Protein AF-A0A7X4L4F5-F1 (afdb_monomer_lite)

Secondary structure (DSSP, 8-state):
-PPPEEEEEEE-TTSHHHHHHHHHHHHHHHHTT-EEEEEEES-SS-SSHHHHHHHHGGGGS--GGG-SEEEE-GGG--STTHHHHHHHHHHHH--SEEEEESS--SSS-EE----HHHHHHHHHHHHHTT----EEEEESSTT-HHHHHHHHHHHHHHHHTT----GGGEEE--SSHHHHHHHHHHHHHH-SS--SEEEESSHHHHHHHHHHHHHTT--TTTTSEEE-SS--HHHHHSSSPPBEE---HHHHHHHHHHHHHHHHHTPPPPP----PPEE--STTS----------S-TTTTTT-TTHHHHSTT-TT--HHHHHHH--SHHHHHHHHHHTGGGG---SEEEEEEETTTT-HHHHHSGGG--SS---SEEEEEEEE-SSTTSS-EE-SS-EEEGGGSSGGGGS--SS--EEEEEEEEETTEEEEEEEEEE--TT----HHHHHHHHHHHHHHHHHHHHHHHHHHHHHHHHHHHB-TTT-SB-HHHHHHHHHHHHHHHHHHT-EEEEEEEEETTHHHHHHHH-HHHHHHHHHHHHHHHHHH--TT-EEEEEETTEEEEEEEESTT-THHHHHHHHHHHHHHHHHHHH---S----EEEEEEEE---SHHHHHHHHHHHHHHHHHHHHHHHHHHHTTPPPPHHHHHHHHHHHHHHHTT-EEEEEEEEEETTT--EEEEEEEEEE-SSS---HHHHHHHHHHTT-HHHHHHHHHHHHHHHHHHTGGGSTT-EEEEEE-GGG---HHHHHHHHHHHHHTTTTEEEEEPTT----HHHHHHHHHHHHHTT-EEEEEEETSSS--HHHHHHH--SEEEEPHHHHTTGGG-HHHHHHHHHHHHHHHHTT-EEEE----SHHHHHHHHHHT-SEE-STTT---BSS--SS--HHHHHHHHHHHHHHHHHS---EEE--TT-EEEHHHHHHTT--EEEE---TTS-EEEEEE--TT-----EEEE-TT-EEEEEEES-EE--STTS-SEEEPTT-EEEEEEESEEEESS--EE-BTT-EEEEEESSEEEEEE-SSEEEEEE--TTS-B-EEEE--SSEEEEEEESSEEEEEEESS-EEEEE-SEEEEEEEEEEEEEEEEESSS-EEEEEESEEEEEEEEEEEEEEEEESSS-EEEEEES-EEEEEEEEEEEEEEEESS-SEEEEEEES-EEEEEEEEEEEEEEEESSSEEEEEEES-EEEEEEEETEEEEEEETTSB-EEEEES-EEEEEEEESSS-SEEB-GGGEEEESS-EEEEETTEEPP-PPBP---

Structure (mmCIF, N/CA/C/O backbone):
data_AF-A0A7X4L4F5-F1
#
_entry.id   AF-A0A7X4L4F5-F1
#
loop_
_atom_site.group_PDB
_atom_site.id
_atom_site.type_symbol
_atom_site.label_atom_id
_atom_site.label_alt_id
_atom_site.label_comp_id
_atom_site.label_asym_id
_atom_site.label_entity_id
_atom_site.label_seq_id
_atom_site.pdbx_PDB_ins_code
_atom_site.Cartn_x
_atom_site.Cartn_y
_atom_site.Cartn_z
_atom_site.occupancy
_atom_site.B_iso_or_equiv
_atom_site.auth_seq_id
_atom_site.auth_comp_id
_atom_site.auth_asym_id
_atom_site.auth_atom_id
_atom_site.pdbx_PDB_model_num
ATOM 1 N N . MET A 1 1 ? -16.725 38.903 45.804 1.00 54.28 1 MET A N 1
ATOM 2 C CA . MET A 1 1 ? -15.808 37.808 46.180 1.00 54.28 1 MET A CA 1
ATOM 3 C C . MET A 1 1 ? -15.613 36.959 44.946 1.00 54.28 1 MET A C 1
ATOM 5 O O . MET A 1 1 ? -16.554 36.862 44.168 1.00 54.28 1 MET A O 1
ATOM 9 N N . GLU A 1 2 ? -14.413 36.428 44.741 1.00 71.38 2 GLU A N 1
ATOM 10 C CA . GLU A 1 2 ? -14.184 35.426 43.699 1.00 71.38 2 GLU A CA 1
ATOM 11 C C . GLU A 1 2 ? -15.056 34.196 43.999 1.00 71.38 2 GLU A C 1
ATOM 13 O O . GLU A 1 2 ? -15.212 33.830 45.169 1.00 71.38 2 GLU A O 1
ATOM 18 N N . ARG A 1 3 ? -15.719 33.641 42.977 1.00 87.62 3 ARG A N 1
ATOM 19 C CA . ARG A 1 3 ? -16.564 32.449 43.141 1.00 87.62 3 ARG A CA 1
ATOM 20 C C . ARG A 1 3 ? -15.666 31.251 43.425 1.00 87.62 3 ARG A C 1
ATOM 22 O O . ARG A 1 3 ? -14.610 31.130 42.809 1.00 87.62 3 ARG A O 1
ATOM 29 N N . ARG A 1 4 ? -16.096 30.373 44.336 1.00 92.81 4 ARG A N 1
ATOM 30 C CA . ARG A 1 4 ? -15.396 29.103 44.554 1.00 92.81 4 ARG A CA 1
ATOM 31 C C . ARG A 1 4 ? -15.611 28.171 43.365 1.00 92.81 4 ARG A C 1
ATOM 33 O O . ARG A 1 4 ? -16.699 28.169 42.782 1.00 92.81 4 ARG A O 1
ATOM 40 N N . LYS A 1 5 ? -14.591 27.383 43.035 1.00 94.94 5 LYS A N 1
ATOM 41 C CA . LYS A 1 5 ? -14.546 26.527 41.841 1.00 94.94 5 LYS A CA 1
ATOM 42 C C . LYS A 1 5 ? -14.364 25.065 42.242 1.00 94.94 5 LYS A C 1
ATOM 44 O O . LYS A 1 5 ? -13.452 24.727 43.000 1.00 94.94 5 LYS A O 1
ATOM 49 N N . ILE A 1 6 ? -15.220 24.193 41.715 1.00 97.62 6 ILE A N 1
ATOM 50 C CA . ILE A 1 6 ? -15.156 22.741 41.912 1.00 97.62 6 ILE A CA 1
ATOM 51 C C . ILE A 1 6 ? -14.665 22.092 40.615 1.00 97.62 6 ILE A C 1
ATOM 53 O O . ILE A 1 6 ? -15.329 22.186 39.585 1.00 97.62 6 ILE A O 1
ATOM 57 N N . GLY A 1 7 ? -13.522 21.412 40.658 1.00 97.69 7 GLY A N 1
ATOM 58 C CA . GLY A 1 7 ? -13.060 20.565 39.560 1.00 97.69 7 GLY A CA 1
ATOM 59 C C . GLY A 1 7 ? -13.690 19.175 39.645 1.00 97.69 7 GLY A C 1
ATOM 60 O O . GLY A 1 7 ? -13.705 18.566 40.712 1.00 97.69 7 GLY A O 1
ATOM 61 N N . VAL A 1 8 ? -14.204 18.649 38.537 1.00 97.75 8 VAL A N 1
ATOM 62 C CA . VAL A 1 8 ? -14.784 17.303 38.449 1.00 97.75 8 VAL A CA 1
ATOM 63 C C . VAL A 1 8 ? -14.017 16.504 37.405 1.00 97.75 8 VAL A C 1
ATOM 65 O O . VAL A 1 8 ? -13.912 16.918 36.254 1.00 97.75 8 VAL A O 1
ATOM 68 N N . ILE A 1 9 ? -13.478 15.357 37.804 1.00 97.00 9 ILE A N 1
ATOM 69 C CA . ILE A 1 9 ? -12.707 14.454 36.949 1.00 97.00 9 ILE A CA 1
ATOM 70 C C . ILE A 1 9 ? -13.547 13.200 36.708 1.00 97.00 9 ILE A C 1
ATOM 72 O O . ILE A 1 9 ? -13.808 12.425 37.634 1.00 97.00 9 ILE A O 1
ATOM 76 N N . ILE A 1 10 ? -13.981 13.020 35.462 1.00 94.56 10 ILE A N 1
ATOM 77 C CA . ILE A 1 10 ? -14.963 12.007 35.058 1.00 94.56 10 ILE A CA 1
ATOM 78 C C . ILE A 1 10 ? -14.643 11.480 33.652 1.00 94.56 10 ILE A C 1
ATOM 80 O O . ILE A 1 10 ? -13.838 12.065 32.927 1.00 94.56 10 ILE A O 1
ATOM 84 N N . ALA A 1 11 ? -15.254 10.370 33.259 1.00 92.12 11 ALA A N 1
ATOM 85 C CA . ALA A 1 11 ? -15.329 9.918 31.875 1.00 92.12 11 ALA A CA 1
ATOM 86 C C . ALA A 1 11 ? -16.782 9.641 31.488 1.00 92.12 11 ALA A C 1
ATOM 88 O O . ALA A 1 11 ? -17.572 9.249 32.349 1.00 92.12 11 ALA A O 1
ATOM 89 N N . GLN A 1 12 ? -17.104 9.808 30.202 1.00 89.12 12 GLN A N 1
ATOM 90 C CA . GLN A 1 12 ? -18.457 9.600 29.667 1.00 89.12 12 GLN A CA 1
ATOM 91 C C . GLN A 1 12 ? -19.509 10.402 30.442 1.00 89.12 12 GLN A C 1
ATOM 93 O O . GLN A 1 12 ? -20.480 9.857 30.966 1.00 89.12 12 GLN A O 1
ATOM 98 N N . ALA A 1 13 ? -19.288 11.712 30.577 1.00 91.19 13 ALA A N 1
ATOM 99 C CA . ALA A 1 13 ? -20.191 12.583 31.325 1.00 91.19 13 ALA A CA 1
ATOM 100 C C . ALA A 1 13 ? -21.627 12.613 30.757 1.00 91.19 13 ALA A C 1
ATOM 102 O O . ALA A 1 13 ? -22.554 12.995 31.469 1.00 91.19 13 ALA A O 1
ATOM 103 N N . GLU A 1 14 ? -21.810 12.209 29.497 1.00 88.25 14 GLU A N 1
ATOM 104 C CA . GLU A 1 14 ? -23.098 12.082 28.812 1.00 88.25 14 GLU A CA 1
ATOM 105 C C . GLU A 1 14 ? -23.884 10.812 29.174 1.00 88.25 14 GLU A C 1
ATOM 107 O O . GLU A 1 14 ? -25.082 10.742 28.898 1.00 88.25 14 GLU A O 1
ATOM 112 N N . GLU A 1 15 ? -23.243 9.805 29.778 1.00 84.12 15 GLU A N 1
ATOM 113 C CA . GLU A 1 15 ? -23.914 8.568 30.186 1.00 84.12 15 GLU A CA 1
ATOM 114 C C . GLU A 1 15 ? -24.936 8.853 31.304 1.00 84.12 15 GLU A C 1
ATOM 116 O O . GLU A 1 15 ? -24.752 9.745 32.131 1.00 84.12 15 GLU A O 1
ATOM 121 N N . ASN A 1 16 ? -26.047 8.108 31.334 1.00 78.31 16 ASN A N 1
ATOM 122 C CA . ASN A 1 16 ? -27.221 8.433 32.152 1.00 78.31 16 ASN A CA 1
ATOM 123 C C . ASN A 1 16 ? -26.900 8.670 33.644 1.00 78.31 16 ASN A C 1
ATOM 125 O O . ASN A 1 16 ? -27.321 9.673 34.218 1.00 78.31 16 ASN A O 1
ATOM 129 N N . SER A 1 17 ? -26.128 7.782 34.280 1.00 81.75 17 SER A N 1
ATOM 130 C CA . SER A 1 17 ? -25.784 7.899 35.706 1.00 81.75 17 SER A CA 1
ATOM 131 C C . SER A 1 17 ? -24.911 9.125 35.992 1.00 81.75 17 SER A C 1
ATOM 133 O O . SER A 1 17 ? -25.145 9.854 36.956 1.00 81.75 17 SER A O 1
ATOM 135 N N . GLN A 1 18 ? -23.928 9.380 35.133 1.00 88.06 18 GLN A N 1
ATOM 136 C CA . GLN A 1 18 ? -22.973 10.479 35.209 1.00 88.06 18 GLN A CA 1
ATOM 137 C C . GLN A 1 18 ? -23.668 11.815 34.946 1.00 88.06 18 GLN A C 1
ATOM 139 O O . GLN A 1 18 ? -23.478 12.764 35.701 1.00 88.06 18 GLN A O 1
ATOM 144 N N . SER A 1 19 ? -24.537 11.866 33.939 1.00 88.19 19 SER A N 1
ATOM 145 C CA . SER A 1 19 ? -25.369 13.022 33.615 1.00 88.19 19 SER A CA 1
ATOM 146 C C . SER A 1 19 ? -26.321 13.363 34.767 1.00 88.19 19 SER A C 1
ATOM 148 O O . SER A 1 19 ? -26.401 14.519 35.189 1.00 88.19 19 SER A O 1
ATOM 150 N N . LEU A 1 20 ? -26.968 12.361 35.378 1.00 87.19 20 LEU A N 1
ATOM 151 C CA . LEU A 1 20 ? -27.795 12.553 36.575 1.00 87.19 20 LEU A CA 1
ATOM 152 C C . LEU A 1 20 ? -26.977 13.052 37.772 1.00 87.19 20 LEU A C 1
ATOM 154 O O . LEU A 1 20 ? -27.421 13.971 38.464 1.00 87.19 20 LEU A O 1
ATOM 158 N N . PHE A 1 21 ? -25.788 12.488 38.000 1.00 91.88 21 PHE A N 1
ATOM 159 C CA . PHE A 1 21 ? -24.854 12.968 39.020 1.00 91.88 21 PHE A CA 1
ATOM 160 C C . PHE A 1 21 ? -24.480 14.435 38.791 1.00 91.88 21 PHE A C 1
ATOM 162 O O . PHE A 1 21 ? -24.611 15.249 39.706 1.00 91.88 21 PHE A O 1
ATOM 169 N N . MET A 1 22 ? -24.084 14.791 37.567 1.00 94.12 22 MET A N 1
ATOM 170 C CA . MET A 1 22 ? -23.724 16.158 37.201 1.00 94.12 22 MET A CA 1
ATOM 171 C C . MET A 1 22 ? -24.892 17.116 37.392 1.00 94.12 22 MET A C 1
ATOM 173 O O . MET A 1 22 ? -24.716 18.164 38.007 1.00 94.12 22 MET A O 1
ATOM 177 N N . LYS A 1 23 ? -26.098 16.731 36.971 1.00 91.94 23 LYS A N 1
ATOM 178 C CA . LYS A 1 23 ? -27.315 17.516 37.187 1.00 91.94 23 LYS A CA 1
ATOM 179 C C . LYS A 1 23 ? -27.557 17.801 38.669 1.00 91.94 23 LYS A C 1
ATOM 181 O O . LYS A 1 23 ? -27.780 18.944 39.055 1.00 91.94 23 LYS A O 1
ATOM 186 N N . GLY A 1 24 ? -27.472 16.776 39.516 1.00 92.06 24 GLY A N 1
ATOM 187 C CA . GLY A 1 24 ? -27.622 16.940 40.961 1.00 92.06 24 GLY A CA 1
ATOM 188 C C . GLY A 1 24 ? -26.540 17.827 41.580 1.00 92.06 24 GLY A C 1
ATOM 189 O O . GLY A 1 24 ? -26.834 18.658 42.437 1.00 92.06 24 GLY A O 1
ATOM 190 N N . LEU A 1 25 ? -25.296 17.683 41.120 1.00 95.38 25 LEU A N 1
ATOM 191 C CA . LEU A 1 25 ? -24.182 18.522 41.550 1.00 95.38 25 LEU A CA 1
ATOM 192 C C . LEU A 1 25 ? -24.404 19.991 41.160 1.00 95.38 25 LEU A C 1
ATOM 194 O O . LEU A 1 25 ? -24.239 20.864 42.007 1.00 95.38 25 LEU A O 1
ATOM 198 N N . MET A 1 26 ? -24.812 20.257 39.916 1.00 94.88 26 MET A N 1
ATOM 199 C CA . MET A 1 26 ? -25.102 21.601 39.403 1.00 94.88 26 MET A CA 1
ATOM 200 C C . MET A 1 26 ? -26.222 22.276 40.196 1.00 94.88 26 MET A C 1
ATOM 202 O O . MET A 1 26 ? -26.052 23.404 40.651 1.00 94.88 26 MET A O 1
ATOM 206 N N . GLU A 1 27 ? -27.336 21.573 40.419 1.00 94.19 27 GLU A N 1
ATOM 207 C CA . GLU A 1 27 ? -28.492 22.088 41.165 1.00 94.19 27 GLU A CA 1
ATOM 208 C C . GLU A 1 27 ? -28.115 22.647 42.532 1.00 94.19 27 GLU A C 1
ATOM 210 O O . GLU A 1 27 ? -28.566 23.726 42.909 1.00 94.19 27 GLU A O 1
ATOM 215 N N . GLU A 1 28 ? -27.283 21.924 43.275 1.00 95.44 28 GLU A N 1
ATOM 216 C CA . GLU A 1 28 ? -26.922 22.316 44.630 1.00 95.44 28 GLU A CA 1
ATOM 217 C C . GLU A 1 28 ? -25.718 23.274 44.656 1.00 95.44 28 GLU A C 1
ATOM 219 O O . GLU A 1 28 ? -25.716 24.253 45.400 1.00 95.44 28 GLU A O 1
ATOM 224 N N . ALA A 1 29 ? -24.707 23.063 43.809 1.00 95.25 29 ALA A N 1
ATOM 225 C CA . ALA A 1 29 ? -23.556 23.962 43.717 1.00 95.25 29 ALA A CA 1
ATOM 226 C C . ALA A 1 29 ? -23.964 25.379 43.283 1.00 95.25 29 ALA A C 1
ATOM 228 O O . ALA A 1 29 ? -23.422 26.364 43.795 1.00 95.25 29 ALA A O 1
ATOM 229 N N . TYR A 1 30 ? -24.951 25.504 42.390 1.00 94.69 30 TYR A N 1
ATOM 230 C CA . TYR A 1 30 ? -25.430 26.804 41.922 1.00 94.69 30 TYR A CA 1
ATOM 231 C C . TYR A 1 30 ? -26.174 27.580 43.007 1.00 94.69 30 TYR A C 1
ATOM 233 O O . TYR A 1 30 ? -26.054 28.805 43.059 1.00 94.69 30 TYR A O 1
ATOM 241 N N . VAL A 1 31 ? -26.866 26.890 43.923 1.00 94.25 31 VAL A N 1
ATOM 242 C CA . VAL A 1 31 ? -27.475 27.512 45.113 1.00 94.25 31 VAL A CA 1
ATOM 243 C C . VAL A 1 31 ? -26.406 28.181 45.983 1.00 94.25 31 VAL A C 1
ATOM 245 O O . VAL A 1 31 ? -26.626 29.281 46.489 1.00 94.25 31 VAL A O 1
ATOM 248 N N . TYR A 1 32 ? -25.224 27.570 46.098 1.00 94.00 32 TYR A N 1
ATOM 249 C CA . TYR A 1 32 ? -24.073 28.147 46.802 1.00 94.00 32 TYR A CA 1
ATOM 250 C C . TYR A 1 32 ? -23.261 29.148 45.963 1.00 94.00 32 TYR A C 1
ATOM 252 O O . TYR A 1 32 ? -22.340 29.786 46.477 1.00 94.00 32 TYR A O 1
ATOM 260 N N . GLY A 1 33 ? -23.606 29.319 44.684 1.00 93.19 33 GLY A N 1
ATOM 261 C CA . GLY A 1 33 ? -22.935 30.226 43.757 1.00 93.19 33 GLY A CA 1
ATOM 262 C C . GLY A 1 33 ? -21.565 29.744 43.274 1.00 93.19 33 GLY A C 1
ATOM 263 O O . GLY A 1 33 ? -20.745 30.593 42.913 1.00 93.19 33 GLY A O 1
ATOM 264 N N . TYR A 1 34 ? -21.318 28.430 43.288 1.00 94.94 34 TYR A N 1
ATOM 265 C CA . TYR A 1 34 ? -20.056 27.805 42.879 1.00 94.94 34 TYR A CA 1
ATOM 266 C C . TYR A 1 34 ? -20.025 27.486 41.387 1.00 94.94 34 TYR A C 1
ATOM 268 O O . TYR A 1 34 ? -21.018 27.028 40.826 1.00 94.94 34 TYR A O 1
ATOM 276 N N . ASP A 1 35 ? -18.862 27.687 40.774 1.00 95.38 35 ASP A N 1
ATOM 277 C CA . ASP A 1 35 ? -18.588 27.250 39.407 1.00 95.38 35 ASP A CA 1
ATOM 278 C C . ASP A 1 35 ? -18.106 25.797 39.399 1.00 95.38 35 ASP A C 1
ATOM 280 O O . ASP A 1 35 ? -17.450 25.338 40.342 1.00 95.38 35 ASP A O 1
ATOM 284 N N . ILE A 1 36 ? -18.401 25.074 38.320 1.00 96.75 36 ILE A N 1
ATOM 285 C CA . ILE A 1 36 ? -17.968 23.683 38.147 1.00 96.75 36 ILE A CA 1
ATOM 286 C C . ILE A 1 36 ? -17.156 23.566 36.856 1.00 96.75 36 ILE A C 1
ATOM 288 O O . ILE A 1 36 ? -17.630 23.957 35.794 1.00 96.75 36 ILE A O 1
ATOM 292 N N . CYS A 1 37 ? -15.967 22.971 36.918 1.00 97.62 37 CYS A N 1
ATOM 293 C CA . CYS A 1 37 ? -15.176 22.623 35.736 1.00 97.62 37 CYS A CA 1
ATOM 294 C C . CYS A 1 37 ? -15.058 21.109 35.625 1.00 97.62 37 CYS A C 1
ATOM 296 O O . CYS A 1 37 ? -14.398 20.469 36.440 1.00 97.62 37 CYS A O 1
ATOM 298 N N . VAL A 1 38 ? -15.689 20.539 34.609 1.00 97.50 38 VAL A N 1
ATOM 299 C CA . VAL A 1 38 ? -15.707 19.107 34.342 1.00 97.50 38 VAL A CA 1
ATOM 300 C C . VAL A 1 38 ? -14.647 18.787 33.302 1.00 97.50 38 VAL A C 1
ATOM 302 O O . VAL A 1 38 ? -14.703 19.296 32.190 1.00 97.50 38 VAL A O 1
ATOM 305 N N . PHE A 1 39 ? -13.700 17.922 33.635 1.00 97.44 39 PHE A N 1
ATOM 306 C CA . PHE A 1 39 ? -12.721 17.383 32.697 1.00 97.44 39 PHE A CA 1
ATOM 307 C C . PHE A 1 39 ? -13.167 15.973 32.337 1.00 97.44 39 PHE A C 1
ATOM 309 O O . PHE A 1 39 ? -13.137 15.087 33.194 1.00 97.44 39 PHE A O 1
ATOM 316 N N . SER A 1 40 ? -13.618 15.785 31.094 1.00 94.88 40 SER A N 1
ATOM 317 C CA . SER A 1 40 ? -14.188 14.518 30.637 1.00 94.88 40 SER A CA 1
ATOM 318 C C . SER A 1 40 ? -13.441 13.962 29.436 1.00 94.88 40 SER A C 1
ATOM 320 O O . SER A 1 40 ? -13.286 14.641 28.422 1.00 94.88 40 SER A O 1
ATOM 322 N N . MET A 1 41 ? -13.040 12.696 29.538 1.00 92.00 41 MET A N 1
ATOM 323 C CA . MET A 1 41 ? -12.691 11.877 28.375 1.00 92.00 41 MET A CA 1
ATOM 324 C C . MET A 1 41 ? -13.956 11.222 27.791 1.00 92.00 41 MET A C 1
ATOM 326 O O . MET A 1 41 ? -14.972 11.117 28.489 1.00 92.00 41 MET A O 1
ATOM 330 N N . TYR A 1 42 ? -13.918 10.800 26.525 1.00 87.50 42 TYR A N 1
ATOM 331 C CA . TYR A 1 42 ? -15.112 10.321 25.810 1.00 87.50 42 TYR A CA 1
ATOM 332 C C . TYR A 1 42 ? -15.446 8.850 26.034 1.00 87.50 42 TYR A C 1
ATOM 334 O O . TYR A 1 42 ? -16.565 8.437 25.747 1.00 87.50 42 TYR A O 1
ATOM 342 N N . LEU A 1 43 ? -14.482 8.030 26.448 1.00 79.69 43 LEU A N 1
ATOM 343 C CA . LEU A 1 43 ? -14.667 6.585 26.559 1.00 79.69 43 LEU A CA 1
ATOM 344 C C . LEU A 1 43 ? -14.020 6.052 27.839 1.00 79.69 43 LEU A C 1
ATOM 346 O O . LEU A 1 43 ? -12.917 6.445 28.206 1.00 79.69 43 LEU A O 1
ATOM 350 N N . ARG A 1 44 ? -14.699 5.119 28.513 1.00 71.44 44 ARG A N 1
ATOM 351 C CA . ARG A 1 44 ? -14.191 4.422 29.708 1.00 71.44 44 ARG A CA 1
ATOM 352 C C . ARG A 1 44 ? -13.075 3.420 29.391 1.00 71.44 44 ARG A C 1
ATOM 354 O O . ARG A 1 44 ? -12.179 3.236 30.217 1.00 71.44 44 ARG A O 1
ATOM 361 N N . PHE A 1 45 ? -13.120 2.805 28.205 1.00 65.75 45 PHE A N 1
ATOM 362 C CA . PHE A 1 45 ? -12.153 1.823 27.701 1.00 65.75 45 PHE A CA 1
ATOM 363 C C . PHE A 1 45 ? -11.717 2.167 26.286 1.00 65.75 45 PHE A C 1
ATOM 365 O O . PHE A 1 45 ? -12.574 2.413 25.440 1.00 65.75 45 PHE A O 1
ATOM 372 N N . GLN A 1 46 ? -10.410 2.085 26.024 1.00 69.62 46 GLN A N 1
ATOM 373 C CA . GLN A 1 46 ? -9.862 2.312 24.689 1.00 69.62 46 GLN A CA 1
ATOM 374 C C . GLN A 1 46 ? -9.258 1.051 24.098 1.00 69.62 46 GLN A C 1
ATOM 376 O O . GLN A 1 46 ? -8.542 0.319 24.777 1.00 69.62 46 GLN A O 1
ATOM 381 N N . ASP A 1 47 ? -9.478 0.861 22.797 1.00 68.12 47 ASP A N 1
ATOM 382 C CA . ASP A 1 47 ? -8.937 -0.278 22.049 1.00 68.12 47 ASP A CA 1
ATOM 383 C C . ASP A 1 47 ? -7.407 -0.221 21.898 1.00 68.12 47 ASP A C 1
ATOM 385 O O . ASP A 1 47 ? -6.763 -1.240 21.649 1.00 68.12 47 ASP A O 1
ATOM 389 N N . THR A 1 48 ? -6.810 0.976 21.999 1.00 79.44 48 THR A N 1
ATOM 390 C CA . THR A 1 48 ? -5.370 1.201 21.813 1.00 79.44 48 THR A CA 1
ATOM 391 C C . THR A 1 48 ? -4.795 2.126 22.885 1.00 79.44 48 THR A C 1
ATOM 393 O O . THR A 1 48 ? -5.455 3.050 23.365 1.00 79.44 48 THR A O 1
ATOM 396 N N . LEU A 1 49 ? -3.513 1.923 23.211 1.00 81.38 49 LEU A N 1
ATOM 397 C CA . LEU A 1 49 ? -2.768 2.791 24.130 1.00 81.38 49 LEU A CA 1
ATOM 398 C C . LEU A 1 49 ? -2.675 4.237 23.613 1.00 81.38 49 LEU A C 1
ATOM 400 O O . LEU A 1 49 ? -2.705 5.179 24.396 1.00 81.38 49 LEU A O 1
ATOM 404 N N . TYR A 1 50 ? -2.577 4.426 22.298 1.00 83.44 50 TYR A N 1
ATOM 405 C CA . TYR A 1 50 ? -2.481 5.754 21.695 1.00 83.44 50 TYR A CA 1
ATOM 406 C C . TYR A 1 50 ? -3.778 6.556 21.858 1.00 83.44 50 TYR A C 1
ATOM 408 O O . TYR A 1 50 ? -3.715 7.686 22.338 1.00 83.44 50 TYR A O 1
ATOM 416 N N . ARG A 1 51 ? -4.948 5.951 21.603 1.00 84.81 51 ARG A N 1
ATOM 417 C CA . ARG A 1 51 ? -6.255 6.562 21.903 1.00 84.81 51 ARG A CA 1
ATOM 418 C C . ARG A 1 51 ? -6.410 6.863 23.385 1.00 84.81 51 ARG A C 1
ATOM 420 O O . ARG A 1 51 ? -6.899 7.927 23.736 1.00 84.81 51 ARG A O 1
ATOM 427 N N . GLN A 1 52 ? -5.950 5.962 24.257 1.00 85.88 52 GLN A N 1
ATOM 428 C CA . GLN A 1 52 ? -5.931 6.206 25.702 1.00 85.88 52 GLN A CA 1
ATOM 429 C C . GLN A 1 52 ? -5.112 7.448 26.059 1.00 85.88 52 GLN A C 1
ATOM 431 O O . GLN A 1 52 ? -5.555 8.242 26.888 1.00 85.88 52 GLN A O 1
ATOM 436 N N . ILE A 1 53 ? -3.953 7.648 25.430 1.00 87.94 53 ILE A N 1
ATOM 437 C CA . ILE A 1 53 ? -3.133 8.847 25.629 1.00 87.94 53 ILE A CA 1
ATOM 438 C C . ILE A 1 53 ? -3.874 10.101 25.149 1.00 87.94 53 ILE A C 1
ATOM 440 O O . ILE A 1 53 ? -3.955 11.057 25.914 1.00 87.94 53 ILE A O 1
ATOM 444 N N . GLY A 1 54 ? -4.435 10.101 23.934 1.00 89.44 54 GLY A N 1
ATOM 445 C CA . GLY A 1 54 ? -5.150 11.262 23.393 1.00 89.44 54 GLY A CA 1
ATOM 446 C C . GLY A 1 54 ? -6.384 11.651 24.210 1.00 89.44 54 GLY A C 1
ATOM 447 O O . GLY A 1 54 ? -6.544 12.821 24.554 1.00 89.44 54 GLY A O 1
ATOM 448 N N . ASP A 1 55 ? -7.206 10.669 24.590 1.00 89.75 55 ASP A N 1
ATOM 449 C CA . ASP A 1 55 ? -8.449 10.894 25.340 1.00 89.75 55 ASP A CA 1
ATOM 450 C C . ASP A 1 55 ? -8.172 11.367 26.776 1.00 89.75 55 ASP A C 1
ATOM 452 O O . ASP A 1 55 ? -8.751 12.336 27.263 1.00 89.75 55 ASP A O 1
ATOM 456 N N . SER A 1 56 ? -7.212 10.737 27.463 1.00 91.38 56 SER A N 1
ATOM 457 C CA . SER A 1 56 ? -6.866 11.115 28.841 1.00 91.38 56 SER A CA 1
ATOM 458 C C . SER A 1 56 ? -6.027 12.390 28.950 1.00 91.38 56 SER A C 1
ATOM 460 O O . SER A 1 56 ? -5.858 12.917 30.055 1.00 91.38 56 SER A O 1
ATOM 462 N N . ASN A 1 57 ? -5.532 12.935 27.831 1.00 92.44 57 ASN A N 1
ATOM 463 C CA . ASN A 1 57 ? -4.716 14.150 27.835 1.00 92.44 57 ASN A CA 1
ATOM 464 C C . ASN A 1 57 ? -5.473 15.365 28.400 1.00 92.44 57 ASN A C 1
ATOM 466 O O . ASN A 1 57 ? -4.851 16.312 28.879 1.00 92.44 57 ASN A O 1
ATOM 470 N N . ILE A 1 58 ? -6.811 15.335 28.408 1.00 94.88 58 ILE A N 1
ATOM 471 C CA . ILE A 1 58 ? -7.639 16.375 29.030 1.00 94.88 58 ILE A CA 1
ATOM 472 C C . ILE A 1 58 ? -7.320 16.585 30.515 1.00 94.88 58 ILE A C 1
ATOM 474 O O . ILE A 1 58 ? -7.331 17.718 30.986 1.00 94.88 58 ILE A O 1
ATOM 478 N N . TYR A 1 59 ? -6.922 15.540 31.244 1.00 94.62 59 TYR A N 1
ATOM 479 C CA . TYR A 1 59 ? -6.556 15.660 32.658 1.00 94.62 59 TYR A CA 1
ATOM 480 C C . TYR A 1 59 ? -5.215 16.370 32.883 1.00 94.62 59 TYR A C 1
ATOM 482 O O . TYR A 1 59 ? -4.922 16.817 33.992 1.00 94.62 59 TYR A O 1
ATOM 490 N N . ASN A 1 60 ? -4.396 16.511 31.837 1.00 93.50 60 ASN A N 1
ATOM 491 C CA . ASN A 1 60 ? -3.175 17.311 31.886 1.00 93.50 60 ASN A CA 1
ATOM 492 C C . ASN A 1 60 ? -3.443 18.818 31.715 1.00 93.50 60 ASN A C 1
ATOM 494 O O . ASN A 1 60 ? -2.519 19.600 31.914 1.00 93.50 60 ASN A O 1
ATOM 498 N N . LEU A 1 61 ? -4.675 19.231 31.378 1.00 95.56 61 LEU A N 1
ATOM 499 C CA . LEU A 1 61 ? -5.078 20.645 31.320 1.00 95.56 61 LEU A CA 1
ATOM 500 C C . LEU A 1 61 ? -5.273 21.261 32.714 1.00 95.56 61 LEU A C 1
ATOM 502 O O . LEU A 1 61 ? -5.150 22.473 32.874 1.00 95.56 61 LEU A O 1
ATOM 506 N N . ILE A 1 62 ? -5.589 20.429 33.712 1.00 95.75 62 ILE A N 1
ATOM 507 C CA . ILE A 1 62 ? -6.038 20.856 35.040 1.00 95.75 62 ILE A CA 1
ATOM 508 C C . ILE A 1 62 ? -4.970 21.708 35.735 1.00 95.75 62 ILE A C 1
ATOM 510 O O . ILE A 1 62 ? -3.869 21.231 36.028 1.00 95.75 62 ILE A O 1
ATOM 514 N N . GLN A 1 63 ? -5.343 22.945 36.066 1.00 94.62 63 GLN A N 1
ATOM 515 C CA . GLN A 1 63 ? -4.569 23.839 36.926 1.00 94.62 63 GLN A CA 1
ATOM 516 C C . GLN A 1 63 ? -5.071 23.704 38.362 1.00 94.62 63 GLN A C 1
ATOM 518 O O . GLN A 1 63 ? -6.126 24.219 38.721 1.00 94.62 63 GLN A O 1
ATOM 523 N N . TRP A 1 64 ? -4.354 22.927 39.171 1.00 94.06 64 TRP A N 1
ATOM 524 C CA . TRP A 1 64 ? -4.811 22.496 40.498 1.00 94.06 64 TRP A CA 1
ATOM 525 C C . TRP A 1 64 ? -5.021 23.652 41.481 1.00 94.06 64 TRP A C 1
ATOM 527 O O . TRP A 1 64 ? -5.886 23.568 42.344 1.00 94.06 64 TRP A O 1
ATOM 537 N N . ASP A 1 65 ? -4.259 24.732 41.340 1.00 91.81 65 ASP A N 1
ATOM 538 C CA . ASP A 1 65 ? -4.357 25.959 42.133 1.00 91.81 65 ASP A CA 1
ATOM 539 C C . ASP A 1 65 ? -5.574 26.827 41.777 1.00 91.81 65 ASP A C 1
ATOM 541 O O . ASP A 1 65 ? -5.938 27.711 42.551 1.00 91.81 65 ASP A O 1
ATOM 545 N N . ALA A 1 66 ? -6.235 26.557 40.648 1.00 92.12 66 ALA A N 1
ATOM 546 C CA . ALA A 1 66 ? -7.449 27.254 40.234 1.00 92.12 66 ALA A CA 1
ATOM 547 C C . ALA A 1 66 ? -8.729 26.721 40.907 1.00 92.12 66 ALA A C 1
ATOM 549 O O . ALA A 1 66 ? -9.801 27.283 40.680 1.00 92.12 66 ALA A O 1
ATOM 550 N N . PHE A 1 67 ? -8.647 25.646 41.700 1.00 95.62 67 PHE A N 1
ATOM 551 C CA . PHE A 1 67 ? -9.804 24.968 42.294 1.00 95.62 67 PHE A CA 1
ATOM 552 C C . PHE A 1 67 ? -9.778 24.991 43.824 1.00 95.62 67 PHE A C 1
ATOM 554 O O . PHE A 1 67 ? -8.728 24.873 44.447 1.00 95.62 67 PHE A O 1
ATOM 561 N N . ASP A 1 68 ? -10.959 25.067 44.438 1.00 96.06 68 ASP A N 1
ATOM 562 C CA . ASP A 1 68 ? -11.128 24.969 45.894 1.00 96.06 68 ASP A CA 1
ATOM 563 C C . ASP A 1 68 ? -11.470 23.537 46.335 1.00 96.06 68 ASP A C 1
ATOM 565 O O . ASP A 1 68 ? -11.154 23.117 47.454 1.00 96.06 68 ASP A O 1
ATOM 569 N N . ALA A 1 69 ? -12.113 22.768 45.449 1.00 97.62 69 ALA A N 1
ATOM 570 C CA . ALA A 1 69 ? -12.427 21.361 45.664 1.00 97.62 69 ALA A CA 1
ATOM 571 C C . ALA A 1 69 ? -12.291 20.528 44.385 1.00 97.62 69 ALA A C 1
ATOM 573 O O . ALA A 1 69 ? -12.499 21.038 43.285 1.00 97.62 69 ALA A O 1
ATOM 574 N N . ILE A 1 70 ? -11.996 19.236 44.546 1.00 98.06 70 ILE A N 1
ATOM 575 C CA . ILE A 1 70 ? -11.916 18.248 43.466 1.00 98.06 70 ILE A CA 1
ATOM 576 C C . ILE A 1 70 ? -12.837 17.063 43.769 1.00 98.06 70 ILE A C 1
ATOM 578 O O . ILE A 1 70 ? -12.777 16.470 44.846 1.00 98.06 70 ILE A O 1
ATOM 582 N N . ILE A 1 71 ? -13.660 16.685 42.796 1.00 97.56 71 ILE A N 1
ATOM 583 C CA . ILE A 1 71 ? -14.451 15.455 42.803 1.00 97.56 71 ILE A CA 1
ATOM 584 C C . ILE A 1 71 ? -13.879 14.513 41.743 1.00 97.56 71 ILE A C 1
ATOM 586 O O . ILE A 1 71 ? -13.687 14.913 40.596 1.00 97.56 71 ILE A O 1
ATOM 590 N N . VAL A 1 72 ? -13.635 13.256 42.105 1.00 95.81 72 VAL A N 1
ATOM 591 C CA . VAL A 1 72 ? -13.160 12.218 41.180 1.00 95.81 72 VAL A CA 1
ATOM 592 C C . VAL A 1 72 ? -14.160 11.069 41.151 1.00 95.81 72 VAL A C 1
ATOM 594 O O . VAL A 1 72 ? -14.530 10.551 42.204 1.00 95.81 72 VAL A O 1
ATOM 597 N N . LEU A 1 73 ? -14.582 10.655 39.952 1.00 93.50 73 LEU A N 1
ATOM 598 C CA . LEU A 1 73 ? -15.425 9.474 39.722 1.00 93.50 73 LEU A CA 1
ATOM 599 C C . LEU A 1 73 ? -14.557 8.363 39.111 1.00 93.50 73 LEU A C 1
ATOM 601 O O . LEU A 1 73 ? -14.569 8.158 37.894 1.00 93.50 73 LEU A O 1
ATOM 605 N N . PRO A 1 74 ? -13.760 7.632 39.908 1.00 88.56 74 PRO A N 1
ATOM 606 C CA . PRO A 1 74 ? -12.668 6.825 39.382 1.00 88.56 74 PRO A CA 1
ATOM 607 C C . PRO A 1 74 ? -13.168 5.533 38.740 1.00 88.56 74 PRO A C 1
ATOM 609 O O . PRO A 1 74 ? -12.457 4.948 37.929 1.00 88.56 74 PRO A O 1
ATOM 612 N N . ASP A 1 75 ? -14.380 5.080 39.077 1.00 84.06 75 ASP A N 1
ATOM 613 C CA . ASP A 1 75 ? -14.972 3.913 38.426 1.00 84.06 75 ASP A CA 1
ATOM 614 C C . ASP A 1 75 ? -15.374 4.191 36.969 1.00 84.06 75 ASP A C 1
ATOM 616 O O . ASP A 1 75 ? -15.406 3.271 36.154 1.00 84.06 75 ASP A O 1
ATOM 620 N N . THR A 1 76 ? -15.575 5.463 36.602 1.00 87.12 76 THR A N 1
ATOM 621 C CA . THR A 1 76 ? -15.784 5.868 35.201 1.00 87.12 76 THR A CA 1
ATOM 622 C C . THR A 1 76 ? -14.478 5.840 34.395 1.00 87.12 76 THR A C 1
ATOM 624 O O . THR A 1 76 ? -14.501 5.722 33.176 1.00 87.12 76 THR A O 1
ATOM 627 N N . ILE A 1 77 ? -13.318 5.848 35.062 1.00 86.12 77 ILE A N 1
ATOM 628 C CA . ILE A 1 77 ? -11.986 5.919 34.448 1.00 86.12 77 ILE A CA 1
ATOM 629 C C . ILE A 1 77 ? -11.308 4.542 34.552 1.00 86.12 77 ILE A C 1
ATOM 631 O O . ILE A 1 77 ? -10.442 4.322 35.399 1.00 86.12 77 ILE A O 1
ATOM 635 N N . GLN A 1 78 ? -11.701 3.588 33.699 1.00 70.94 78 GLN A N 1
ATOM 636 C CA . GLN A 1 78 ? -11.166 2.209 33.728 1.00 70.94 78 GLN A CA 1
ATOM 637 C C . GLN A 1 78 ? -9.976 1.961 32.788 1.00 70.94 78 GLN A C 1
ATOM 639 O O . GLN A 1 78 ? -9.524 0.829 32.616 1.00 70.94 78 GLN A O 1
ATOM 644 N N . ALA A 1 79 ? -9.401 3.030 32.245 1.00 66.56 79 ALA A N 1
ATOM 645 C CA . ALA A 1 79 ? -8.127 3.001 31.547 1.00 66.56 79 ALA A CA 1
ATOM 646 C C . ALA A 1 79 ? -6.970 2.653 32.514 1.00 66.56 79 ALA A C 1
ATOM 648 O O . ALA A 1 79 ? -6.848 3.257 33.586 1.00 66.56 79 ALA A O 1
ATOM 649 N N . THR A 1 80 ? -6.121 1.683 32.144 1.00 63.84 80 THR A N 1
ATOM 650 C CA . THR A 1 80 ? -5.083 1.104 33.021 1.00 63.84 80 THR A CA 1
ATOM 651 C C . THR A 1 80 ? -4.204 2.188 33.657 1.00 63.84 80 THR A C 1
ATOM 653 O O . THR A 1 80 ? -3.657 3.041 32.959 1.00 63.84 80 THR A O 1
ATOM 656 N N . ASP A 1 81 ? -4.101 2.159 34.988 1.00 77.69 81 ASP A N 1
ATOM 657 C CA . ASP A 1 81 ? -3.296 3.038 35.852 1.00 77.69 81 ASP A CA 1
ATOM 658 C C . ASP A 1 81 ? -3.605 4.551 35.818 1.00 77.69 81 ASP A C 1
ATOM 660 O O . ASP A 1 81 ? -2.963 5.313 36.541 1.00 77.69 81 ASP A O 1
ATOM 664 N N . ILE A 1 82 ? -4.599 5.029 35.057 1.00 84.94 82 ILE A N 1
ATOM 665 C CA . ILE A 1 82 ? -4.910 6.472 34.988 1.00 84.94 82 ILE A CA 1
ATOM 666 C C . ILE A 1 82 ? -5.534 6.975 36.290 1.00 84.94 82 ILE A C 1
ATOM 668 O O . ILE A 1 82 ? -5.032 7.930 36.880 1.00 84.94 82 ILE A O 1
ATOM 672 N N . ALA A 1 83 ? -6.603 6.325 36.759 1.00 85.50 83 ALA A N 1
ATOM 673 C CA . ALA A 1 83 ? -7.298 6.725 37.984 1.00 85.50 83 ALA A CA 1
ATOM 674 C C . ALA A 1 83 ? -6.360 6.722 39.206 1.00 85.50 83 ALA A C 1
ATOM 676 O O . ALA A 1 83 ? -6.389 7.643 40.018 1.00 85.50 83 ALA A O 1
ATOM 677 N N . THR A 1 84 ? -5.480 5.721 39.295 1.00 87.44 84 THR A N 1
ATOM 678 C CA . THR A 1 84 ? -4.471 5.604 40.357 1.00 87.44 84 THR A CA 1
ATOM 679 C C . THR A 1 84 ? -3.440 6.732 40.285 1.00 87.44 84 THR A C 1
ATOM 681 O O . THR A 1 84 ? -3.163 7.367 41.299 1.00 87.44 84 THR A O 1
ATOM 684 N N . ARG A 1 85 ? -2.926 7.049 39.088 1.00 89.31 85 ARG A N 1
ATOM 685 C CA . ARG A 1 85 ? -1.988 8.167 38.889 1.00 89.31 85 ARG A CA 1
ATOM 686 C C . ARG A 1 85 ? -2.613 9.523 39.202 1.00 89.31 85 ARG A C 1
ATOM 688 O O . ARG A 1 85 ? -1.925 10.395 39.725 1.00 89.31 85 ARG A O 1
ATOM 695 N N . LEU A 1 86 ? -3.889 9.717 38.870 1.00 91.81 86 LEU A N 1
ATOM 696 C CA . LEU A 1 86 ? -4.618 10.940 39.210 1.00 91.81 86 LEU A CA 1
ATOM 697 C C . LEU A 1 86 ? -4.778 11.081 40.721 1.00 91.81 86 LEU A C 1
ATOM 699 O O . LEU A 1 86 ? -4.517 12.153 41.251 1.00 91.81 86 LEU A O 1
ATOM 703 N N . GLU A 1 87 ? -5.137 10.000 41.414 1.00 93.88 87 GLU A N 1
ATOM 704 C CA . GLU A 1 87 ? -5.218 9.978 42.874 1.00 93.88 87 GLU A CA 1
ATOM 705 C C . GLU A 1 87 ? -3.881 10.360 43.531 1.00 93.88 87 GLU A C 1
ATOM 707 O O . GLU A 1 87 ? -3.861 11.244 44.389 1.00 93.88 87 GLU A O 1
ATOM 712 N N . ASP A 1 88 ? -2.771 9.745 43.101 1.00 93.50 88 ASP A N 1
ATOM 713 C CA . ASP A 1 88 ? -1.431 10.058 43.619 1.00 93.50 88 ASP A CA 1
ATOM 714 C C . ASP A 1 88 ? -1.064 11.527 43.357 1.00 93.50 88 ASP A C 1
ATOM 716 O O . ASP A 1 88 ? -0.606 12.232 44.257 1.00 93.50 88 ASP A O 1
ATOM 720 N N . LYS A 1 89 ? -1.331 12.018 42.140 1.00 93.19 89 LYS A N 1
ATOM 721 C CA . LYS A 1 89 ? -1.051 13.405 41.754 1.00 93.19 89 LYS A CA 1
ATOM 722 C C . LYS A 1 89 ? -1.850 14.397 42.598 1.00 93.19 89 LYS A C 1
ATOM 724 O O . LYS A 1 89 ? -1.274 15.354 43.103 1.00 93.19 89 LYS A O 1
ATOM 729 N N . ILE A 1 90 ? -3.151 14.168 42.793 1.00 95.19 90 ILE A N 1
ATOM 730 C CA . ILE A 1 90 ? -4.001 15.032 43.628 1.00 95.19 90 ILE A CA 1
ATOM 731 C C . ILE A 1 90 ? -3.466 15.066 45.063 1.00 95.19 90 ILE A C 1
ATOM 733 O O . ILE A 1 90 ? -3.393 16.140 45.652 1.00 95.19 90 ILE A O 1
ATOM 737 N N . HIS A 1 91 ? -3.042 13.922 45.610 1.00 94.75 91 HIS A N 1
ATOM 738 C CA . HIS A 1 91 ? -2.464 13.855 46.954 1.00 94.75 91 HIS A CA 1
ATOM 739 C C . HIS A 1 91 ? -1.162 14.652 47.091 1.00 94.75 91 HIS A C 1
ATOM 741 O O . HIS A 1 91 ? -0.945 15.286 48.123 1.00 94.75 91 HIS A O 1
ATOM 747 N N . GLU A 1 92 ? -0.317 14.655 46.059 1.00 94.12 92 GLU A N 1
ATOM 748 C CA . GLU A 1 92 ? 0.929 15.424 46.060 1.00 94.12 92 GLU A CA 1
ATOM 749 C C . GLU A 1 92 ? 0.717 16.934 45.898 1.00 94.12 92 GLU A C 1
ATOM 751 O O . GLU A 1 92 ? 1.431 17.712 46.534 1.00 94.12 92 GLU A O 1
ATOM 756 N N . VAL A 1 93 ? -0.214 17.364 45.035 1.00 94.19 93 VAL A N 1
ATOM 757 C CA . VAL A 1 93 ? -0.261 18.767 44.578 1.00 94.19 93 VAL A CA 1
ATOM 758 C C . VAL A 1 93 ? -1.451 19.586 45.077 1.00 94.19 93 VAL A C 1
ATOM 760 O O . VAL A 1 93 ? -1.393 20.813 45.014 1.00 94.19 93 VAL A O 1
ATOM 763 N N . PHE A 1 94 ? -2.524 18.962 45.569 1.00 95.75 94 PHE A N 1
ATOM 764 C CA . PHE A 1 94 ? -3.765 19.658 45.913 1.00 95.75 94 PHE A CA 1
ATOM 765 C C . PHE A 1 94 ? -4.038 19.642 47.421 1.00 95.75 94 PHE A C 1
ATOM 767 O O . PHE A 1 94 ? -3.974 18.604 48.072 1.00 95.75 94 PHE A O 1
ATOM 774 N N . SER A 1 95 ? -4.370 20.808 47.986 1.00 88.81 95 SER A N 1
ATOM 775 C CA . SER A 1 95 ? -4.594 20.981 49.434 1.00 88.81 95 SER A CA 1
ATOM 776 C C . SER A 1 95 ? -6.040 21.324 49.820 1.00 88.81 95 SER A C 1
ATOM 778 O O . SER A 1 95 ? -6.333 21.468 51.008 1.00 88.81 95 SER A O 1
ATOM 780 N N . GLY A 1 96 ? -6.937 21.455 48.837 1.00 91.25 96 GLY A N 1
ATOM 781 C CA . GLY A 1 96 ? -8.359 21.726 49.051 1.00 91.25 96 GLY A CA 1
ATOM 782 C C . GLY A 1 96 ? -9.176 20.484 49.424 1.00 91.25 96 GLY A C 1
ATOM 783 O O . GLY A 1 96 ? -8.644 19.440 49.805 1.00 91.25 96 GLY A O 1
ATOM 784 N N . VAL A 1 97 ? -10.502 20.587 49.308 1.00 94.62 97 VAL A N 1
ATOM 785 C CA . VAL A 1 97 ? -11.417 19.476 49.630 1.00 94.62 97 VAL A CA 1
ATOM 786 C C . VAL A 1 97 ? -11.435 18.473 48.475 1.00 94.62 97 VAL A C 1
ATOM 788 O O . VAL A 1 97 ? -11.734 18.848 47.347 1.00 94.62 97 VAL A O 1
ATOM 791 N N . VAL A 1 98 ? -11.153 17.195 48.739 1.00 96.44 98 VAL A N 1
ATOM 792 C CA . VAL A 1 98 ? -11.182 16.132 47.718 1.00 96.44 98 VAL A CA 1
ATOM 793 C C . VAL A 1 98 ? -12.210 15.073 48.086 1.00 96.44 98 VAL A C 1
ATOM 795 O O . VAL A 1 98 ? -12.233 14.605 49.226 1.00 96.44 98 VAL A O 1
ATOM 798 N N . LEU A 1 99 ? -13.035 14.679 47.117 1.00 95.12 99 LEU A N 1
ATOM 799 C CA . LEU A 1 99 ? -14.023 13.613 47.254 1.00 95.12 99 LEU A CA 1
ATOM 800 C C . LEU A 1 99 ? -13.896 12.590 46.131 1.00 95.12 99 LEU A C 1
ATOM 802 O O . LEU A 1 99 ? -13.876 12.943 44.954 1.00 95.12 99 LEU A O 1
ATOM 806 N N . PHE A 1 100 ? -13.872 11.316 46.505 1.00 94.06 100 PHE A N 1
ATOM 807 C CA . PHE A 1 100 ? -13.989 10.201 45.571 1.00 94.06 100 PHE A CA 1
ATOM 808 C C . PHE A 1 100 ? -15.418 9.662 45.595 1.00 94.06 100 PHE A C 1
ATOM 810 O O . PHE A 1 100 ? -16.058 9.658 46.646 1.00 94.06 100 PHE A O 1
ATOM 817 N N . VAL A 1 101 ? -15.926 9.212 44.451 1.00 90.81 101 VAL A N 1
ATOM 818 C CA . VAL A 1 101 ? -17.277 8.646 44.332 1.00 90.81 101 VAL A CA 1
ATOM 819 C C . VAL A 1 101 ? -17.198 7.182 43.897 1.00 90.81 101 VAL A C 1
ATOM 821 O O . VAL A 1 101 ? -16.438 6.837 42.994 1.00 90.81 101 VAL A O 1
ATOM 824 N N . ASP A 1 102 ? -17.972 6.327 44.567 1.00 84.75 102 ASP A N 1
ATOM 825 C CA . ASP A 1 102 ? -18.177 4.882 44.357 1.00 84.75 102 ASP A CA 1
ATOM 826 C C . ASP A 1 102 ? -16.974 3.944 44.516 1.00 84.75 102 ASP A C 1
ATOM 828 O O . ASP A 1 102 ? -17.146 2.808 44.968 1.00 84.75 102 ASP A O 1
ATOM 832 N N . LYS A 1 103 ? -15.750 4.402 44.247 1.00 83.38 103 LYS A N 1
ATOM 833 C CA . LYS A 1 103 ? -14.522 3.618 44.425 1.00 83.38 103 LYS A CA 1
ATOM 834 C C . LYS A 1 103 ? -13.688 4.156 45.583 1.00 83.38 103 LYS A C 1
ATOM 836 O O . LYS A 1 103 ? -13.398 5.347 45.633 1.00 83.38 103 LYS A O 1
ATOM 841 N N . ASP A 1 104 ? -13.293 3.258 46.490 1.00 83.19 104 ASP A N 1
ATOM 842 C CA . ASP A 1 104 ? -12.486 3.602 47.665 1.00 83.19 104 ASP A CA 1
ATOM 843 C C . ASP A 1 104 ? -11.157 4.257 47.269 1.00 83.19 104 ASP A C 1
ATOM 845 O O . ASP A 1 104 ? -10.423 3.738 46.424 1.00 83.19 104 ASP A O 1
ATOM 849 N N . SER A 1 105 ? -10.845 5.373 47.927 1.00 88.81 105 SER A N 1
ATOM 850 C CA . SER A 1 105 ? -9.556 6.058 47.833 1.00 88.81 105 SER A CA 1
ATOM 851 C C . SER A 1 105 ? -8.606 5.641 48.960 1.00 88.81 105 SER A C 1
ATOM 853 O O . SER A 1 105 ? -9.015 5.363 50.088 1.00 88.81 105 SER A O 1
ATOM 855 N N . ARG A 1 106 ? -7.304 5.641 48.659 1.00 90.81 106 ARG A N 1
ATOM 856 C CA . ARG A 1 106 ? -6.204 5.467 49.616 1.00 90.81 106 ARG A CA 1
ATOM 857 C C . ARG A 1 106 ? -6.003 6.686 50.516 1.00 90.81 106 ARG A C 1
ATOM 859 O O . ARG A 1 106 ? -5.519 6.524 51.635 1.00 90.81 106 ARG A O 1
ATOM 866 N N . TYR A 1 107 ? -6.337 7.881 50.030 1.00 92.25 107 TYR A N 1
ATOM 867 C CA . TYR A 1 107 ? -6.008 9.147 50.694 1.00 92.25 107 TYR A CA 1
ATOM 868 C C . TYR A 1 107 ? -7.232 9.976 51.084 1.00 92.25 107 TYR A C 1
ATOM 870 O O . TYR A 1 107 ? -7.153 10.757 52.033 1.00 92.25 107 TYR A O 1
ATOM 878 N N . PHE A 1 108 ? -8.348 9.829 50.368 1.00 93.94 108 PHE A N 1
ATOM 879 C CA . PHE A 1 108 ? -9.455 10.779 50.421 1.00 93.94 108 PHE A CA 1
ATOM 880 C C . PHE A 1 108 ? -10.776 10.146 50.878 1.00 93.94 108 PHE A C 1
ATOM 882 O O . PHE A 1 108 ? -11.001 8.946 50.698 1.00 93.94 108 PHE A O 1
ATOM 889 N N . PRO A 1 109 ? -11.693 10.944 51.454 1.00 91.81 109 PRO A N 1
ATOM 890 C CA . PRO A 1 109 ? -13.047 10.492 51.741 1.00 91.81 109 PRO A CA 1
ATOM 891 C C . PRO A 1 109 ? -13.753 10.003 50.474 1.00 91.81 109 PRO A C 1
ATOM 893 O O . PRO A 1 109 ? -13.676 10.629 49.415 1.00 91.81 109 PRO A O 1
ATOM 896 N N . THR A 1 110 ? -14.459 8.881 50.600 1.00 89.88 110 THR A N 1
ATOM 897 C CA . THR A 1 110 ? -15.227 8.280 49.507 1.00 89.88 110 THR A CA 1
ATOM 898 C C . THR A 1 110 ? -16.716 8.337 49.824 1.00 89.88 110 THR A C 1
ATOM 900 O O . THR A 1 110 ? -17.151 7.876 50.881 1.00 89.88 110 THR A O 1
ATOM 903 N N . VAL A 1 111 ? -17.503 8.877 48.898 1.00 88.19 111 VAL A N 1
ATOM 904 C CA . VAL A 1 111 ? -18.965 8.824 48.906 1.00 88.19 111 VAL A CA 1
ATOM 905 C C . VAL A 1 111 ? -19.387 7.615 48.084 1.00 88.19 111 VAL A C 1
ATOM 907 O O . VAL A 1 111 ? -19.052 7.521 46.909 1.00 88.19 111 VAL A O 1
ATOM 910 N N . LYS A 1 112 ? -20.104 6.672 48.692 1.00 82.19 112 LYS A N 1
ATOM 911 C CA . LYS A 1 112 ? -20.613 5.486 47.993 1.00 82.19 112 LYS A CA 1
ATOM 912 C C . LYS A 1 112 ? -22.106 5.618 47.777 1.00 82.19 112 LYS A C 1
ATOM 914 O O . LYS A 1 112 ? -22.844 5.849 48.738 1.00 82.19 112 LYS A O 1
ATOM 919 N N . ILE A 1 113 ? -22.549 5.402 46.546 1.00 82.19 113 ILE A N 1
ATOM 920 C CA . ILE A 1 113 ? -23.966 5.274 46.247 1.00 82.19 113 ILE A CA 1
ATOM 921 C C . ILE A 1 113 ? -24.504 4.044 46.992 1.00 82.19 113 ILE A C 1
ATOM 923 O O . ILE A 1 113 ? -23.913 2.960 46.997 1.00 82.19 113 ILE A O 1
ATOM 927 N N . ASN A 1 114 ? -25.624 4.228 47.692 1.00 80.56 114 ASN A N 1
ATOM 928 C CA . ASN A 1 114 ? -26.260 3.165 48.459 1.00 80.56 114 ASN A CA 1
ATOM 929 C C . ASN A 1 114 ? -27.159 2.344 47.533 1.00 80.56 114 ASN A C 1
ATOM 931 O O . ASN A 1 114 ? -28.301 2.723 47.279 1.00 80.56 114 ASN A O 1
ATOM 935 N N . HIS A 1 115 ? -26.655 1.203 47.064 1.00 85.00 115 HIS A N 1
ATOM 936 C CA . HIS A 1 115 ? -27.443 0.265 46.264 1.00 85.00 115 HIS A CA 1
ATOM 937 C C . HIS A 1 115 ? -28.279 -0.684 47.123 1.00 85.00 115 HIS A C 1
ATOM 939 O O . HIS A 1 115 ? -29.257 -1.244 46.637 1.00 85.00 115 HIS A O 1
ATOM 945 N N . TYR A 1 116 ? -27.948 -0.829 48.409 1.00 87.19 116 TYR A N 1
ATOM 946 C CA . TYR A 1 116 ? -28.656 -1.717 49.327 1.00 87.19 116 TYR A CA 1
ATOM 947 C C . TYR A 1 116 ? -30.128 -1.318 49.500 1.00 87.19 116 TYR A C 1
ATOM 949 O O . TYR A 1 116 ? -31.016 -2.131 49.262 1.00 87.19 116 TYR A O 1
ATOM 957 N N . LYS A 1 117 ? -30.415 -0.062 49.882 1.00 86.06 117 LYS A N 1
ATOM 958 C CA . LYS A 1 117 ? -31.799 0.382 50.158 1.00 86.06 117 LYS A CA 1
ATOM 959 C C . LYS A 1 117 ? -32.711 0.275 48.919 1.00 86.06 117 LYS A C 1
ATOM 961 O O . LYS A 1 117 ? -33.805 -0.274 49.055 1.00 86.06 117 LYS A O 1
ATOM 966 N N . PRO A 1 118 ? -32.308 0.760 47.726 1.00 87.75 118 PRO A N 1
ATOM 967 C CA . PRO A 1 118 ? -33.120 0.644 46.516 1.00 87.75 118 PRO A CA 1
ATOM 968 C C . PRO A 1 118 ? -33.372 -0.799 46.087 1.00 87.75 118 PRO A C 1
ATOM 970 O O . PRO A 1 118 ? -34.490 -1.132 45.700 1.00 87.75 118 PRO A O 1
ATOM 973 N N . TYR A 1 119 ? -32.351 -1.653 46.182 1.00 91.00 119 TYR A N 1
ATOM 974 C CA . TYR A 1 119 ? -32.461 -3.047 45.770 1.00 91.00 119 TYR A CA 1
ATOM 975 C C . TYR A 1 119 ? -33.297 -3.861 46.761 1.00 91.00 119 TYR A C 1
ATOM 977 O O . TYR A 1 119 ? -34.148 -4.644 46.350 1.00 91.00 119 TYR A O 1
ATOM 985 N N . LYS A 1 120 ? -33.148 -3.609 48.068 1.00 91.81 120 LYS A N 1
ATOM 986 C CA . LYS A 1 120 ? -33.985 -4.223 49.108 1.00 91.81 120 LYS A CA 1
ATOM 987 C C . LYS A 1 120 ? -35.465 -3.949 48.849 1.00 91.81 120 LYS A C 1
ATOM 989 O O . LYS A 1 120 ? -36.247 -4.887 48.788 1.00 91.81 120 LYS A O 1
ATOM 994 N N . LYS A 1 121 ? -35.822 -2.693 48.555 1.00 90.56 121 LYS A N 1
ATOM 995 C CA . LYS A 1 121 ? -37.193 -2.309 48.184 1.00 90.56 121 LYS A CA 1
ATOM 996 C C . LYS A 1 121 ? -37.739 -3.070 46.964 1.00 90.56 121 LYS A C 1
ATOM 998 O O . LYS A 1 121 ? -38.940 -3.316 46.901 1.00 90.56 121 LYS A O 1
ATOM 1003 N N . LEU A 1 122 ? -36.898 -3.416 45.987 1.00 92.75 122 LEU A N 1
ATOM 1004 C CA . LEU A 1 122 ? -37.310 -4.213 44.826 1.00 92.75 122 LEU A CA 1
ATOM 1005 C C . LEU A 1 122 ? -37.597 -5.676 45.189 1.00 92.75 122 LEU A C 1
ATOM 1007 O O . LEU A 1 122 ? -38.554 -6.252 44.675 1.00 92.75 122 LEU A O 1
ATOM 1011 N N . ILE A 1 123 ? -36.799 -6.270 46.079 1.00 95.25 123 ILE A N 1
ATOM 1012 C CA . ILE A 1 123 ? -37.037 -7.637 46.563 1.00 95.25 123 ILE A CA 1
ATOM 1013 C C . ILE A 1 123 ? -38.253 -7.671 47.495 1.00 95.25 123 ILE A C 1
ATOM 1015 O O . ILE A 1 123 ? -39.137 -8.503 47.298 1.00 95.25 123 ILE A O 1
ATOM 1019 N N . ASP A 1 124 ? -38.367 -6.705 48.411 1.00 94.38 124 ASP A N 1
ATOM 1020 C CA . ASP A 1 124 ? -39.549 -6.523 49.261 1.00 94.38 124 ASP A CA 1
ATOM 1021 C C . ASP A 1 124 ? -40.808 -6.369 48.393 1.00 94.38 124 ASP A C 1
ATOM 1023 O O . ASP A 1 124 ? -41.831 -6.979 48.675 1.00 94.38 124 ASP A O 1
ATOM 1027 N N . HIS A 1 125 ? -40.737 -5.652 47.264 1.00 93.44 125 HIS A N 1
ATOM 1028 C CA . HIS A 1 125 ? -41.853 -5.546 46.322 1.00 93.44 125 HIS A CA 1
ATOM 1029 C C . HIS A 1 125 ? -42.308 -6.909 45.765 1.00 93.44 125 HIS A C 1
ATOM 1031 O O . HIS A 1 125 ? -43.512 -7.165 45.697 1.00 93.44 125 HIS A O 1
ATOM 1037 N N . LEU A 1 126 ? -41.383 -7.803 45.399 1.00 94.31 126 LEU A N 1
ATOM 1038 C CA . LEU A 1 126 ? -41.726 -9.155 44.933 1.00 94.31 126 LEU A CA 1
ATOM 1039 C C . LEU A 1 126 ? -42.395 -10.000 46.032 1.00 94.31 126 LEU A C 1
ATOM 1041 O O . LEU A 1 126 ? -43.309 -10.772 45.744 1.00 94.31 126 LEU A O 1
ATOM 1045 N N . ILE A 1 127 ? -41.983 -9.832 47.288 1.00 95.50 127 ILE A N 1
ATOM 1046 C CA . ILE A 1 127 ? -42.494 -10.616 48.421 1.00 95.50 127 ILE A CA 1
ATOM 1047 C C . ILE A 1 127 ? -43.816 -10.038 48.953 1.00 95.50 127 ILE A C 1
ATOM 1049 O O . ILE A 1 127 ? -44.805 -10.750 49.121 1.00 95.50 127 ILE A O 1
ATOM 1053 N N . GLU A 1 128 ? -43.872 -8.737 49.215 1.00 94.31 128 GLU A N 1
ATOM 1054 C CA . GLU A 1 128 ? -45.011 -8.082 49.860 1.00 94.31 128 GLU A CA 1
ATOM 1055 C C . GLU A 1 128 ? -46.195 -7.888 48.906 1.00 94.31 128 GLU A C 1
ATOM 1057 O O . GLU A 1 128 ? -47.344 -8.035 49.324 1.00 94.31 128 GLU A O 1
ATOM 1062 N N . VAL A 1 129 ? -45.933 -7.560 47.632 1.00 91.88 129 VAL A N 1
ATOM 1063 C CA . VAL A 1 129 ? -46.989 -7.264 46.645 1.00 91.88 129 VAL A CA 1
ATOM 1064 C C . VAL A 1 129 ? -47.398 -8.506 45.864 1.00 91.88 129 VAL A C 1
ATOM 1066 O O . VAL A 1 129 ? -48.589 -8.709 45.631 1.00 91.88 129 VAL A O 1
ATOM 1069 N N . HIS A 1 130 ? -46.430 -9.329 45.457 1.00 92.56 130 HIS A N 1
ATOM 1070 C CA . HIS A 1 130 ? -46.689 -10.505 44.623 1.00 92.56 130 HIS A CA 1
ATOM 1071 C C . HIS A 1 130 ? -46.663 -11.832 45.386 1.00 92.56 130 HIS A C 1
ATOM 1073 O O . HIS A 1 130 ? -47.078 -12.849 44.834 1.00 92.56 130 HIS A O 1
ATOM 1079 N N . HIS A 1 131 ? -46.250 -11.825 46.658 1.00 92.75 131 HIS A N 1
ATOM 1080 C CA . HIS A 1 131 ? -46.184 -13.018 47.509 1.00 92.75 131 HIS A CA 1
ATOM 1081 C C . HIS A 1 131 ? -45.270 -14.121 46.964 1.00 92.75 131 HIS A C 1
ATOM 1083 O O . HIS A 1 131 ? -45.479 -15.297 47.262 1.00 92.75 131 HIS A O 1
ATOM 1089 N N . TYR A 1 132 ? -44.246 -13.746 46.191 1.00 94.81 132 TYR A N 1
ATOM 1090 C CA . TYR A 1 132 ? -43.254 -14.691 45.689 1.00 94.81 132 TYR A CA 1
ATOM 1091 C C . TYR A 1 132 ? -42.308 -15.140 46.805 1.00 94.81 132 TYR A C 1
ATOM 1093 O O . TYR A 1 132 ? -41.873 -14.349 47.642 1.00 94.81 132 TYR A O 1
ATOM 1101 N N . SER A 1 133 ? -41.987 -16.431 46.795 1.00 91.44 133 SER A N 1
ATOM 1102 C CA . SER A 1 133 ? -41.159 -17.111 47.792 1.00 91.44 133 SER A CA 1
ATOM 1103 C C . SER A 1 133 ? -39.993 -17.894 47.180 1.00 91.44 133 SER A C 1
ATOM 1105 O O . SER A 1 133 ? -38.979 -18.067 47.851 1.00 91.44 133 SER A O 1
ATOM 1107 N N . ASP A 1 134 ? -40.084 -18.308 45.907 1.00 93.38 134 ASP A N 1
ATOM 1108 C CA . ASP A 1 134 ? -38.943 -18.822 45.129 1.00 93.38 134 ASP A CA 1
ATOM 1109 C C . ASP A 1 134 ? -38.410 -17.735 44.187 1.00 93.38 134 ASP A C 1
ATOM 1111 O O . ASP A 1 134 ? -38.776 -17.657 43.010 1.00 93.38 134 ASP A O 1
ATOM 1115 N N . ILE A 1 135 ? -37.568 -16.862 44.743 1.00 94.75 135 ILE A N 1
ATOM 1116 C CA . ILE A 1 135 ? -36.902 -15.780 44.016 1.00 94.75 135 ILE A CA 1
ATOM 1117 C C . ILE A 1 135 ? -35.464 -16.217 43.739 1.00 94.75 135 ILE A C 1
ATOM 1119 O O . ILE A 1 135 ? -34.757 -16.672 44.637 1.00 94.75 135 ILE A O 1
ATOM 1123 N N . MET A 1 136 ? -35.031 -16.094 42.490 1.00 94.25 136 MET A N 1
ATOM 1124 C CA . MET A 1 136 ? -33.649 -16.315 42.078 1.00 94.25 136 MET A CA 1
ATOM 1125 C C . MET A 1 136 ? -32.957 -14.970 41.862 1.00 94.25 136 MET A C 1
ATOM 1127 O O . MET A 1 136 ? -33.581 -14.028 41.379 1.00 94.25 136 MET A O 1
ATOM 1131 N N . PHE A 1 137 ? -31.669 -14.881 42.181 1.00 95.69 137 PHE A N 1
ATOM 1132 C CA . PHE A 1 137 ? -30.888 -13.658 42.047 1.00 95.69 137 PHE A CA 1
ATOM 1133 C C . PHE A 1 137 ? -29.738 -13.846 41.052 1.00 95.69 137 PHE A C 1
ATOM 1135 O O . PHE A 1 137 ? -28.880 -14.712 41.227 1.00 95.69 137 PHE A O 1
ATOM 1142 N N . LEU A 1 138 ? -29.734 -13.033 39.997 1.00 95.44 138 LEU A N 1
ATOM 1143 C CA . LEU A 1 138 ? -28.642 -12.907 39.040 1.00 95.44 138 LEU A CA 1
ATOM 1144 C C . LEU A 1 138 ? -27.849 -11.638 39.360 1.00 95.44 138 LEU A C 1
ATOM 1146 O O . LEU A 1 138 ? -28.228 -10.536 38.955 1.00 95.44 138 LEU A O 1
ATOM 1150 N N . ASP A 1 139 ? -26.753 -11.803 40.092 1.00 93.69 139 ASP A N 1
ATOM 1151 C CA . ASP A 1 139 ? -25.827 -10.726 40.416 1.00 93.69 139 ASP A CA 1
ATOM 1152 C C . ASP A 1 139 ? -24.880 -10.409 39.235 1.00 93.69 139 ASP A C 1
ATOM 1154 O O . ASP A 1 139 ? -24.806 -11.144 38.252 1.00 93.69 139 ASP A O 1
ATOM 1158 N N . GLY A 1 140 ? -24.128 -9.314 39.313 1.00 88.19 140 GLY A N 1
ATOM 1159 C CA . GLY A 1 140 ? -23.006 -9.028 38.420 1.00 88.19 140 GLY A CA 1
ATOM 1160 C C . GLY A 1 140 ? -21.701 -9.704 38.855 1.00 88.19 140 GLY A C 1
ATOM 1161 O O . GLY A 1 140 ? -21.683 -10.843 39.323 1.00 88.19 140 GLY A O 1
ATOM 1162 N N . TRP A 1 141 ? -20.584 -8.989 38.696 1.00 82.38 141 TRP A N 1
ATOM 1163 C CA . TRP A 1 141 ? -19.251 -9.522 38.980 1.00 82.38 141 TRP A CA 1
ATOM 1164 C C . TRP A 1 141 ? -19.092 -9.905 40.452 1.00 82.38 141 TRP A C 1
ATOM 1166 O O . TRP A 1 141 ? -19.195 -9.073 41.359 1.00 82.38 141 TRP A O 1
ATOM 1176 N N . LYS A 1 142 ? -18.740 -11.170 40.687 1.00 83.00 142 LYS A N 1
ATOM 1177 C CA . LYS A 1 142 ? -18.491 -11.694 42.029 1.00 83.00 142 LYS A CA 1
ATOM 1178 C C . LYS A 1 142 ? -17.405 -10.879 42.743 1.00 83.00 142 LYS A C 1
ATOM 1180 O O . LYS A 1 142 ? -16.321 -10.674 42.203 1.00 83.00 142 LYS A O 1
ATOM 1185 N N . ASN A 1 143 ? -17.683 -10.476 43.984 1.00 77.75 143 ASN A N 1
ATOM 1186 C CA . ASN A 1 143 ? -16.841 -9.624 44.840 1.00 77.75 143 ASN A CA 1
ATOM 1187 C C . ASN A 1 143 ? -16.777 -8.129 44.461 1.00 77.75 143 ASN A C 1
ATOM 1189 O O . ASN A 1 143 ? -16.014 -7.392 45.087 1.00 77.75 143 ASN A O 1
ATOM 1193 N N . HIS A 1 144 ? -17.564 -7.647 43.492 1.00 78.50 144 HIS A N 1
ATOM 1194 C CA . HIS A 1 144 ? -17.688 -6.207 43.246 1.00 78.50 144 HIS A CA 1
ATOM 1195 C C . HIS A 1 144 ? -18.483 -5.520 44.370 1.00 78.50 144 HIS A C 1
ATOM 1197 O O . HIS A 1 144 ? -19.445 -6.090 44.882 1.00 78.50 144 HIS A O 1
ATOM 1203 N N . VAL A 1 145 ? -18.136 -4.281 44.743 1.00 76.12 145 VAL A N 1
ATOM 1204 C CA . VAL A 1 145 ? -18.760 -3.584 45.890 1.00 76.12 145 VAL A CA 1
ATOM 1205 C C . VAL A 1 145 ? -20.278 -3.422 45.736 1.00 76.12 145 VAL A C 1
ATOM 1207 O O . VAL A 1 145 ? -21.022 -3.672 46.683 1.00 76.12 145 VAL A O 1
ATOM 1210 N N . HIS A 1 146 ? -20.750 -3.077 44.535 1.00 83.31 146 HIS A N 1
ATOM 1211 C CA . HIS A 1 146 ? -22.184 -2.956 44.248 1.00 83.31 146 HIS A CA 1
ATOM 1212 C C . HIS A 1 146 ? -22.897 -4.317 44.267 1.00 83.31 146 HIS A C 1
ATOM 1214 O O . HIS A 1 146 ? -24.005 -4.406 44.787 1.00 83.31 146 HIS A O 1
ATOM 1220 N N . SER A 1 147 ? -22.244 -5.379 43.779 1.00 86.56 147 SER A N 1
ATOM 1221 C CA . SER A 1 147 ? -22.756 -6.755 43.855 1.00 86.56 147 SER A CA 1
ATOM 1222 C C . SER A 1 147 ? -22.925 -7.205 45.302 1.00 86.56 147 SER A C 1
ATOM 1224 O O . SER A 1 147 ? -24.008 -7.612 45.699 1.00 86.56 147 SER A O 1
ATOM 1226 N N . ILE A 1 148 ? -21.915 -6.978 46.149 1.00 87.44 148 ILE A N 1
ATOM 1227 C CA . ILE A 1 148 ? -21.985 -7.303 47.582 1.00 87.44 148 ILE A CA 1
ATOM 1228 C C . ILE A 1 148 ? -23.170 -6.594 48.260 1.00 87.44 148 ILE A C 1
ATOM 1230 O O . ILE A 1 148 ? -23.891 -7.217 49.035 1.00 87.44 148 ILE A O 1
ATOM 1234 N N . GLN A 1 149 ? -23.404 -5.307 47.967 1.00 88.69 149 GLN A N 1
ATOM 1235 C CA . GLN A 1 149 ? -24.538 -4.570 48.541 1.00 88.69 149 GLN A CA 1
ATOM 1236 C C . GLN A 1 149 ? -25.897 -5.108 48.073 1.00 88.69 149 GLN A C 1
ATOM 1238 O O . GLN A 1 149 ? -26.808 -5.238 48.892 1.00 88.69 149 GLN A O 1
ATOM 1243 N N . ARG A 1 150 ? -26.044 -5.412 46.777 1.00 91.75 150 ARG A N 1
ATOM 1244 C CA . ARG A 1 150 ? -27.290 -5.942 46.200 1.00 91.75 150 ARG A CA 1
ATOM 1245 C C . ARG A 1 150 ? -27.566 -7.370 46.683 1.00 91.75 150 ARG A C 1
ATOM 1247 O O . ARG A 1 150 ? -28.690 -7.661 47.084 1.00 91.75 150 ARG A O 1
ATOM 1254 N N . GLU A 1 151 ? -26.542 -8.225 46.751 1.00 93.12 151 GLU A N 1
ATOM 1255 C CA . GLU A 1 151 ? -26.647 -9.576 47.313 1.00 93.12 151 GLU A CA 1
ATOM 1256 C C . GLU A 1 151 ? -27.054 -9.522 48.790 1.00 93.12 151 GLU A C 1
ATOM 1258 O O . GLU A 1 151 ? -27.968 -10.234 49.203 1.00 93.12 151 GLU A O 1
ATOM 1263 N N . GLN A 1 152 ? -26.442 -8.639 49.588 1.00 92.94 152 GLN A N 1
ATOM 1264 C CA . GLN A 1 152 ? -26.822 -8.466 50.991 1.00 92.94 152 GLN A CA 1
ATOM 1265 C C . GLN A 1 152 ? -28.279 -7.997 51.129 1.00 92.94 152 GLN A C 1
ATOM 1267 O O . GLN A 1 152 ? -29.012 -8.541 51.949 1.00 92.94 152 GLN A O 1
ATOM 1272 N N . ALA A 1 153 ? -28.723 -7.047 50.299 1.00 92.81 153 ALA A N 1
ATOM 1273 C CA . ALA A 1 153 ? -30.110 -6.580 50.279 1.00 92.81 153 ALA A CA 1
ATOM 1274 C C . ALA A 1 153 ? -31.106 -7.704 49.960 1.00 92.81 153 ALA A C 1
ATOM 1276 O O . ALA A 1 153 ? -32.135 -7.826 50.624 1.00 92.81 153 ALA A O 1
ATOM 1277 N N . TYR A 1 154 ? -30.774 -8.552 48.985 1.00 95.62 154 TYR A N 1
ATOM 1278 C CA . TYR A 1 154 ? -31.552 -9.736 48.632 1.00 95.62 154 TYR A CA 1
ATOM 1279 C C . TYR A 1 154 ? -31.635 -10.743 49.791 1.00 95.62 154 TYR A C 1
ATOM 1281 O O . TYR A 1 154 ? -32.727 -11.183 50.154 1.00 95.62 154 TYR A O 1
ATOM 1289 N N . ARG A 1 155 ? -30.498 -11.067 50.424 1.00 94.69 155 ARG A N 1
ATOM 1290 C CA . ARG A 1 155 ? -30.441 -12.003 51.562 1.00 94.69 155 ARG A CA 1
ATOM 1291 C C . ARG A 1 155 ? -31.225 -11.499 52.773 1.00 94.69 155 ARG A C 1
ATOM 1293 O O . ARG A 1 155 ? -31.950 -12.278 53.395 1.00 94.69 155 ARG A O 1
ATOM 1300 N N . ASP A 1 156 ? -31.077 -10.220 53.105 1.00 95.50 156 ASP A N 1
ATOM 1301 C CA . ASP A 1 156 ? -31.745 -9.606 54.253 1.00 95.50 156 ASP A CA 1
ATOM 1302 C C . ASP A 1 156 ? -33.257 -9.532 54.038 1.00 95.50 156 ASP A C 1
ATOM 1304 O O . ASP A 1 156 ? -34.008 -9.915 54.931 1.00 95.50 156 ASP A O 1
ATOM 1308 N N . SER A 1 157 ? -33.704 -9.127 52.843 1.00 95.88 157 SER A N 1
ATOM 1309 C CA . SER A 1 157 ? -35.129 -9.083 52.489 1.00 95.88 157 SER A CA 1
ATOM 1310 C C . SER A 1 157 ? -35.795 -10.456 52.649 1.00 95.88 157 SER A C 1
ATOM 1312 O O . SER A 1 157 ? -36.797 -10.577 53.352 1.00 95.88 157 SER A O 1
ATOM 1314 N N . LEU A 1 158 ? -35.196 -11.521 52.105 1.00 94.38 158 LEU A N 1
ATOM 1315 C CA . LEU A 1 158 ? -35.703 -12.890 52.270 1.00 94.38 158 LEU A CA 1
ATOM 1316 C C . LEU A 1 158 ? -35.749 -13.318 53.744 1.00 94.38 158 LEU A C 1
ATOM 1318 O O . LEU A 1 158 ? -36.766 -13.832 54.214 1.00 94.38 158 LEU A O 1
ATOM 1322 N N . THR A 1 159 ? -34.667 -13.073 54.488 1.00 93.69 159 THR A N 1
ATOM 1323 C CA . THR A 1 159 ? -34.544 -13.483 55.895 1.00 93.69 159 THR A CA 1
ATOM 1324 C C . THR A 1 159 ? -35.566 -12.775 56.786 1.00 93.69 159 THR A C 1
ATOM 1326 O O . THR A 1 159 ? -36.201 -13.419 57.623 1.00 93.69 159 THR A O 1
ATOM 1329 N N . GLU A 1 160 ? -35.760 -11.468 56.600 1.00 94.88 160 GLU A N 1
ATOM 1330 C CA . GLU A 1 160 ? -36.732 -10.663 57.351 1.00 94.88 160 GLU A CA 1
ATOM 1331 C C . GLU A 1 160 ? -38.181 -11.095 57.082 1.00 94.88 160 GLU A C 1
ATOM 1333 O O . GLU A 1 160 ? -39.009 -11.061 57.993 1.00 94.88 160 GLU A O 1
ATOM 1338 N N . HIS A 1 161 ? -38.468 -11.588 55.874 1.00 95.31 161 HIS A N 1
ATOM 1339 C CA . HIS A 1 161 ? -39.775 -12.131 55.493 1.00 95.31 161 HIS A CA 1
ATOM 1340 C C . HIS A 1 161 ? -39.937 -13.634 55.788 1.00 95.31 161 HIS A C 1
ATOM 1342 O O . HIS A 1 161 ? -40.959 -14.230 55.446 1.00 95.31 161 HIS A O 1
ATOM 1348 N N . GLY A 1 162 ? -38.959 -14.264 56.451 1.00 91.50 162 GLY A N 1
ATOM 1349 C CA . GLY A 1 162 ? -39.015 -15.676 56.838 1.00 91.50 162 GLY A CA 1
ATOM 1350 C C . GLY A 1 162 ? -38.829 -16.669 55.684 1.00 91.50 162 GLY A C 1
ATOM 1351 O O . GLY A 1 162 ? -39.188 -17.839 55.832 1.00 91.50 162 GLY A O 1
ATOM 1352 N N . ILE A 1 163 ? -38.267 -16.231 54.554 1.00 93.12 163 ILE A N 1
ATOM 1353 C CA . ILE A 1 163 ? -37.954 -17.066 53.391 1.00 93.12 163 ILE A CA 1
ATOM 1354 C C . ILE A 1 163 ? -36.489 -17.534 53.499 1.00 93.12 163 ILE A C 1
ATOM 1356 O O . ILE A 1 163 ? -35.589 -16.709 53.681 1.00 93.12 163 ILE A O 1
ATOM 1360 N N . PRO A 1 164 ? -36.200 -18.848 53.421 1.00 88.56 164 PRO A N 1
ATOM 1361 C CA . PRO A 1 164 ? -34.834 -19.348 53.530 1.00 88.56 164 PRO A CA 1
ATOM 1362 C C . PRO A 1 164 ? -33.993 -18.936 52.317 1.00 88.56 164 PRO A C 1
ATOM 1364 O O . PRO A 1 164 ? -34.377 -19.145 51.170 1.00 88.56 164 PRO A O 1
ATOM 1367 N N . VAL A 1 165 ? -32.802 -18.400 52.577 1.00 89.69 165 VAL A N 1
ATOM 1368 C CA . VAL A 1 165 ? -31.842 -18.035 51.532 1.00 89.69 165 VAL A CA 1
ATOM 1369 C C . VAL A 1 165 ? -31.092 -19.283 51.056 1.00 89.69 165 VAL A C 1
ATOM 1371 O O . VAL A 1 165 ? -30.208 -19.773 51.762 1.00 89.69 165 VAL A O 1
ATOM 1374 N N . ASP A 1 166 ? -31.404 -19.778 49.857 1.00 88.00 166 ASP A N 1
ATOM 1375 C CA . ASP A 1 166 ? -30.650 -20.859 49.207 1.00 88.00 166 ASP A CA 1
ATOM 1376 C C . ASP A 1 166 ? -29.457 -20.289 48.410 1.00 88.00 166 ASP A C 1
ATOM 1378 O O . ASP A 1 166 ? -29.662 -19.535 47.454 1.00 88.00 166 ASP A O 1
ATOM 1382 N N . PRO A 1 167 ? -28.199 -20.638 48.745 1.00 85.94 167 PRO A N 1
ATOM 1383 C CA . PRO A 1 167 ? -27.035 -20.238 47.956 1.00 85.94 167 PRO A CA 1
ATOM 1384 C C . PRO A 1 167 ? -27.077 -20.696 46.490 1.00 85.94 167 PRO A C 1
ATOM 1386 O O . PRO A 1 167 ? -26.441 -20.059 45.657 1.00 85.94 167 PRO A O 1
ATOM 1389 N N . ASN A 1 168 ? -27.818 -21.761 46.160 1.00 86.12 168 ASN A N 1
ATOM 1390 C CA . ASN A 1 168 ? -27.968 -22.243 44.782 1.00 86.12 168 ASN A CA 1
ATOM 1391 C C . ASN A 1 168 ? -28.891 -21.356 43.928 1.00 86.12 168 ASN A C 1
ATOM 1393 O O . ASN A 1 168 ? -28.926 -21.514 42.712 1.00 86.12 168 ASN A O 1
ATOM 1397 N N . ASN A 1 169 ? -29.613 -20.412 44.541 1.00 88.50 169 ASN A N 1
ATOM 1398 C CA . ASN A 1 169 ? -30.431 -19.422 43.838 1.00 88.50 169 ASN A CA 1
ATOM 1399 C C . ASN A 1 169 ? -29.640 -18.163 43.442 1.00 88.50 169 ASN A C 1
ATOM 1401 O O . ASN A 1 169 ? -30.245 -17.233 42.912 1.00 88.50 169 ASN A O 1
ATOM 1405 N N . ILE A 1 170 ? -28.331 -18.097 43.712 1.00 92.81 170 ILE A N 1
ATOM 1406 C CA . ILE A 1 170 ? -27.495 -16.921 43.439 1.00 92.81 170 ILE A CA 1
ATOM 1407 C C . ILE A 1 170 ? -26.505 -17.240 42.319 1.00 92.81 170 ILE A C 1
ATOM 1409 O O . ILE A 1 170 ? -25.628 -18.094 42.463 1.00 92.81 170 ILE A O 1
ATOM 1413 N N . TYR A 1 171 ? -26.634 -16.514 41.214 1.00 92.81 171 TYR A N 1
ATOM 1414 C CA . TYR A 1 171 ? -25.798 -16.628 40.024 1.00 92.81 171 TYR A CA 1
ATOM 1415 C C . TYR A 1 171 ? -25.037 -15.323 39.796 1.00 92.81 171 TYR A C 1
ATOM 1417 O O . TYR A 1 171 ? -25.459 -14.269 40.261 1.00 92.81 171 TYR A O 1
ATOM 1425 N N . TYR A 1 172 ? -23.918 -15.391 39.077 1.00 93.06 172 TYR A N 1
ATOM 1426 C CA . TYR A 1 172 ? -23.063 -14.235 38.807 1.00 93.06 172 TYR A CA 1
ATOM 1427 C C . TYR A 1 172 ? -22.876 -14.067 37.302 1.00 93.06 172 TYR A C 1
ATOM 1429 O O . TYR A 1 172 ? -22.514 -15.024 36.618 1.00 93.06 172 TYR A O 1
ATOM 1437 N N . GLY A 1 173 ? -23.107 -12.852 36.818 1.00 88.81 173 GLY A N 1
ATOM 1438 C CA . GLY A 1 173 ? -22.916 -12.436 35.436 1.00 88.81 173 GLY A CA 1
ATOM 1439 C C . GLY A 1 173 ? -21.871 -11.329 35.286 1.00 88.81 173 GLY A C 1
ATOM 1440 O O . GLY A 1 173 ? -21.062 -11.061 36.175 1.00 88.81 173 GLY A O 1
ATOM 1441 N N . ASN A 1 174 ? -21.906 -10.663 34.137 1.00 84.56 174 ASN A N 1
ATOM 1442 C CA . AS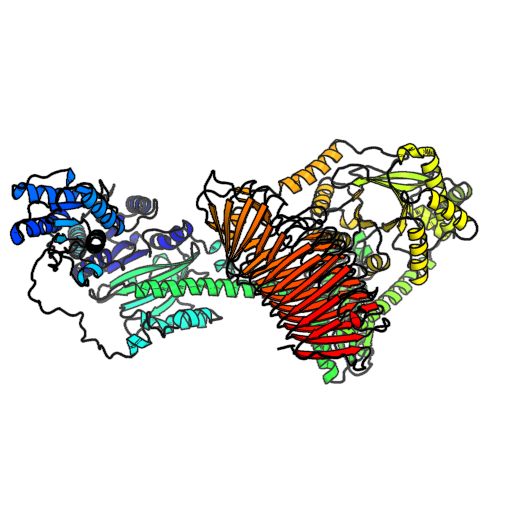N A 1 174 ? -20.968 -9.617 33.726 1.00 84.56 174 ASN A CA 1
ATOM 1443 C C . ASN A 1 174 ? -21.632 -8.233 33.550 1.00 84.56 174 ASN A C 1
ATOM 1445 O O . ASN A 1 174 ? -20.990 -7.334 33.012 1.00 84.56 174 ASN A O 1
ATOM 1449 N N . TYR A 1 175 ? -22.880 -8.058 34.012 1.00 82.69 175 TYR A N 1
ATOM 1450 C CA . TYR A 1 175 ? -23.743 -6.884 33.772 1.00 82.69 175 TYR A CA 1
ATOM 1451 C C . TYR A 1 175 ? -24.239 -6.710 32.323 1.00 82.69 175 TYR A C 1
ATOM 1453 O O . TYR A 1 175 ? -24.811 -5.670 31.996 1.00 82.69 175 TYR A O 1
ATOM 1461 N N . TRP A 1 176 ? -24.083 -7.715 31.459 1.00 86.19 176 TRP A N 1
ATOM 1462 C CA . TRP A 1 176 ? -24.469 -7.650 30.049 1.00 86.19 176 TRP A CA 1
ATOM 1463 C C . TRP A 1 176 ? -25.548 -8.672 29.662 1.00 86.19 176 TRP A C 1
ATOM 1465 O O . TRP A 1 176 ? -25.847 -9.610 30.402 1.00 86.19 176 TRP A O 1
ATOM 1475 N N . TYR A 1 177 ? -26.179 -8.465 28.501 1.00 85.06 177 TYR A N 1
ATOM 1476 C CA . TYR A 1 177 ? -27.359 -9.218 28.045 1.00 85.06 177 TYR A CA 1
ATOM 1477 C C . TYR A 1 177 ? -27.138 -10.740 27.968 1.00 85.06 177 TYR A C 1
ATOM 1479 O O . TYR A 1 177 ? -28.052 -11.523 28.229 1.00 85.06 177 TYR A O 1
ATOM 1487 N N . ASP A 1 178 ? -25.927 -11.170 27.615 1.00 85.06 178 ASP A N 1
ATOM 1488 C CA . ASP A 1 178 ? -25.546 -12.578 27.468 1.00 85.06 178 ASP A CA 1
ATOM 1489 C C . ASP A 1 178 ? -25.596 -13.352 28.793 1.00 85.06 178 ASP A C 1
ATOM 1491 O O . ASP A 1 178 ? -26.045 -14.499 28.803 1.00 85.06 178 ASP A O 1
ATOM 1495 N N . SER A 1 179 ? -25.267 -12.707 29.916 1.00 87.00 179 SER A N 1
ATOM 1496 C CA . SER A 1 179 ? -25.383 -13.312 31.252 1.00 87.00 179 SER A CA 1
ATOM 1497 C C . SER A 1 179 ? -26.805 -13.777 31.559 1.00 87.00 179 SER A C 1
ATOM 1499 O O . SER A 1 179 ? -27.007 -14.849 32.129 1.00 87.00 179 SER A O 1
ATOM 1501 N N . GLY A 1 180 ? -27.809 -12.998 31.142 1.00 84.19 180 GLY A N 1
ATOM 1502 C CA . GLY A 1 180 ? -29.208 -13.376 31.324 1.00 84.19 180 GLY A CA 1
ATOM 1503 C C . GLY A 1 180 ? -29.568 -14.645 30.551 1.00 84.19 180 GLY A C 1
ATOM 1504 O O . GLY A 1 180 ? -30.233 -15.538 31.076 1.00 84.19 180 GLY A O 1
ATOM 1505 N N . LYS A 1 181 ? -29.050 -14.771 29.326 1.00 84.31 181 LYS A N 1
ATOM 1506 C CA . LYS A 1 181 ? -29.242 -15.948 28.476 1.00 84.31 181 LYS A CA 1
ATOM 1507 C C . LYS A 1 181 ? -28.593 -17.207 29.048 1.00 84.31 181 LYS A C 1
ATOM 1509 O O . LYS A 1 181 ? -29.209 -18.272 29.048 1.00 84.31 181 LYS A O 1
ATOM 1514 N N . GLU A 1 182 ? -27.354 -17.108 29.516 1.00 88.06 182 GLU A N 1
ATOM 1515 C CA . GLU A 1 182 ? -26.633 -18.246 30.097 1.00 88.06 182 GLU A CA 1
ATOM 1516 C C . GLU A 1 182 ? -27.339 -18.788 31.340 1.00 88.06 182 GLU A C 1
ATOM 1518 O O . GLU A 1 182 ? -27.513 -20.000 31.486 1.00 88.06 182 GLU A O 1
ATOM 1523 N N . VAL A 1 183 ? -27.817 -17.886 32.196 1.00 88.75 183 VAL A N 1
ATOM 1524 C CA . VAL A 1 183 ? -28.504 -18.244 33.437 1.00 88.75 183 VAL A CA 1
ATOM 1525 C C . VAL A 1 183 ? -29.858 -18.889 33.170 1.00 88.75 183 VAL A C 1
ATOM 1527 O O . VAL A 1 183 ? -30.171 -19.898 33.796 1.00 88.75 183 VAL A O 1
ATOM 1530 N N . VAL A 1 184 ? -30.635 -18.405 32.197 1.00 91.06 184 VAL A N 1
ATOM 1531 C CA . VAL A 1 184 ? -31.898 -19.062 31.819 1.00 91.06 184 VAL A CA 1
ATOM 1532 C C . VAL A 1 184 ? -31.660 -20.486 31.312 1.00 91.06 184 VAL A C 1
ATOM 1534 O O . VAL A 1 184 ? -32.379 -21.397 31.716 1.00 91.06 184 VAL A O 1
ATOM 1537 N N . LYS A 1 185 ? -30.625 -20.722 30.498 1.00 87.88 185 LYS A N 1
ATOM 1538 C CA . LYS A 1 185 ? -30.274 -22.085 30.059 1.00 87.88 185 LYS A CA 1
ATOM 1539 C C . LYS A 1 185 ? -29.907 -22.991 31.228 1.00 87.88 185 LYS A C 1
ATOM 1541 O O . LYS A 1 185 ? -30.425 -24.097 31.329 1.00 87.88 185 LYS A O 1
ATOM 1546 N N . LEU A 1 186 ? -29.069 -22.495 32.139 1.00 87.12 186 LEU A N 1
ATOM 1547 C CA . LEU A 1 186 ? -28.706 -23.215 33.358 1.00 87.12 186 LEU A CA 1
ATOM 1548 C C . LEU A 1 186 ? -29.945 -23.588 34.176 1.00 87.12 186 LEU A C 1
ATOM 1550 O O . LEU A 1 186 ? -30.038 -24.719 34.640 1.00 87.12 186 LEU A O 1
ATOM 1554 N N . ILE A 1 187 ? -30.910 -22.680 34.330 1.00 87.62 187 ILE A N 1
ATOM 1555 C CA . ILE A 1 187 ? -32.165 -22.947 35.047 1.00 87.62 187 ILE A CA 1
ATOM 1556 C C . ILE A 1 187 ? -32.959 -24.067 34.380 1.00 87.62 187 ILE A C 1
ATOM 1558 O O . ILE A 1 187 ? -33.395 -24.984 35.074 1.00 87.62 187 ILE A O 1
ATOM 1562 N N . LEU A 1 188 ? -33.135 -24.000 33.057 1.00 87.31 188 LEU A N 1
ATOM 1563 C CA . LEU A 1 188 ? -33.905 -24.991 32.302 1.00 87.31 188 LEU A CA 1
ATOM 1564 C C . LEU A 1 188 ? -33.272 -26.386 32.356 1.00 87.31 188 LEU A C 1
ATOM 1566 O O . LEU A 1 188 ? -33.999 -27.377 32.359 1.00 87.31 188 LEU A O 1
ATOM 1570 N N . ASP A 1 189 ? -31.944 -26.458 32.454 1.00 84.12 189 ASP A N 1
ATOM 1571 C CA . ASP A 1 189 ? -31.210 -27.721 32.551 1.00 84.12 189 ASP A CA 1
ATOM 1572 C C . ASP A 1 189 ? -31.130 -28.272 33.987 1.00 84.12 189 ASP A C 1
ATOM 1574 O O . ASP A 1 189 ? -31.032 -29.486 34.176 1.00 84.12 189 ASP A O 1
ATOM 1578 N N . SER A 1 190 ? -31.125 -27.404 35.007 1.00 79.88 190 SER A N 1
ATOM 1579 C CA . SER A 1 190 ? -30.766 -27.783 36.386 1.00 79.88 190 SER A CA 1
ATOM 1580 C C . SER A 1 190 ? -31.908 -27.764 37.403 1.00 79.88 190 SER A C 1
ATOM 1582 O O . SER A 1 190 ? -31.783 -28.420 38.440 1.00 79.88 190 SER A O 1
ATOM 1584 N N . ARG A 1 191 ? -33.019 -27.057 37.149 1.00 82.31 191 ARG A N 1
ATOM 1585 C CA . ARG A 1 191 ? -34.156 -26.977 38.084 1.00 82.31 191 ARG A CA 1
ATOM 1586 C C . ARG A 1 191 ? -35.340 -27.810 37.604 1.00 82.31 191 ARG A C 1
ATOM 1588 O O . ARG A 1 191 ? -35.750 -27.728 36.454 1.00 82.31 191 ARG A O 1
ATOM 1595 N N . GLU A 1 192 ? -35.967 -28.544 38.526 1.00 79.00 192 GLU A N 1
ATOM 1596 C CA . GLU A 1 192 ? -37.204 -29.294 38.242 1.00 79.00 192 GLU A CA 1
ATOM 1597 C C . GLU A 1 192 ? -38.433 -28.383 38.053 1.00 79.00 192 GLU A C 1
ATOM 1599 O O . GLU A 1 192 ? -39.382 -28.755 37.362 1.00 79.00 192 GLU A O 1
ATOM 1604 N N . LYS A 1 193 ? -38.430 -27.189 38.665 1.00 87.56 193 LYS A N 1
ATOM 1605 C CA . LYS A 1 193 ? -39.498 -26.184 38.569 1.00 87.56 193 LYS A CA 1
ATOM 1606 C C . LYS A 1 193 ? -38.892 -24.797 38.327 1.00 87.56 193 LYS A C 1
ATOM 1608 O O . LYS A 1 193 ? -37.865 -24.462 38.917 1.00 87.56 193 LYS A O 1
ATOM 1613 N N . LEU A 1 194 ? -39.547 -24.003 37.477 1.00 90.44 194 LEU A N 1
ATOM 1614 C CA . LEU A 1 194 ? -39.193 -22.599 37.251 1.00 90.44 194 LEU A CA 1
ATOM 1615 C C . LEU A 1 194 ? -39.368 -21.771 38.540 1.00 90.44 194 LEU A C 1
ATOM 1617 O O . LEU A 1 194 ? -40.330 -22.029 39.276 1.00 90.44 194 LEU A O 1
ATOM 1621 N N . PRO A 1 195 ? -38.479 -20.791 38.796 1.00 93.12 195 PRO A N 1
ATOM 1622 C CA . PRO A 1 195 ? -38.644 -19.858 39.907 1.00 93.12 195 PRO A CA 1
ATOM 1623 C C . PRO A 1 195 ? -39.870 -18.964 39.688 1.00 93.12 195 PRO A C 1
ATOM 1625 O O . PRO A 1 195 ? -40.291 -18.740 38.555 1.00 93.12 195 PRO A O 1
ATOM 1628 N N . GLU A 1 196 ? -40.428 -18.427 40.770 1.00 95.06 196 GLU A N 1
ATOM 1629 C CA . GLU A 1 196 ? -41.554 -17.486 40.696 1.00 95.06 196 GLU A CA 1
ATOM 1630 C C . GLU A 1 196 ? -41.092 -16.112 40.193 1.00 95.06 196 GLU A C 1
ATOM 1632 O O . GLU A 1 196 ? -41.807 -15.445 39.442 1.00 95.06 196 GLU A O 1
ATOM 1637 N N . ALA A 1 197 ? -39.867 -15.712 40.552 1.00 96.12 197 ALA A N 1
ATOM 1638 C CA . ALA A 1 197 ? -39.253 -14.486 40.064 1.00 96.12 197 ALA A CA 1
ATOM 1639 C C . ALA A 1 197 ? -37.735 -14.614 39.878 1.00 96.12 197 ALA A C 1
ATOM 1641 O O . ALA A 1 197 ? -37.057 -15.335 40.610 1.00 96.12 197 ALA A O 1
ATOM 1642 N N . ILE A 1 198 ? -37.195 -13.855 38.927 1.00 96.12 198 ILE A N 1
ATOM 1643 C CA . ILE A 1 198 ? -35.763 -13.648 38.723 1.00 96.12 198 ILE A CA 1
ATOM 1644 C C . ILE A 1 198 ? -35.457 -12.162 38.930 1.00 96.12 198 ILE A C 1
ATOM 1646 O O . ILE A 1 198 ? -35.935 -11.304 38.186 1.00 96.12 198 ILE A O 1
ATOM 1650 N N . ALA A 1 199 ? -34.653 -11.865 39.946 1.00 96.50 199 ALA A N 1
ATOM 1651 C CA . ALA A 1 199 ? -34.136 -10.536 40.220 1.00 96.50 199 ALA A CA 1
ATOM 1652 C C . ALA A 1 199 ? -32.730 -10.384 39.636 1.00 96.50 199 ALA A C 1
ATOM 1654 O O . ALA A 1 199 ? -31.830 -11.146 39.983 1.00 96.50 199 ALA A O 1
ATOM 1655 N N . CYS A 1 200 ? -32.532 -9.409 38.751 1.00 96.06 200 CYS A N 1
ATOM 1656 C CA . CYS A 1 200 ? -31.240 -9.153 38.116 1.00 96.06 200 CYS A CA 1
ATOM 1657 C C . CYS A 1 200 ? -30.569 -7.902 38.692 1.00 96.06 200 CYS A C 1
ATOM 1659 O O . CYS A 1 200 ? -31.234 -6.922 39.034 1.00 96.06 200 CYS A O 1
ATOM 1661 N N . ALA A 1 201 ? -29.239 -7.908 38.781 1.00 91.81 201 ALA A N 1
ATOM 1662 C CA . ALA A 1 201 ? -28.460 -6.796 39.335 1.00 91.81 201 ALA A CA 1
ATOM 1663 C C . ALA A 1 201 ? -28.490 -5.519 38.491 1.00 91.81 201 ALA A C 1
ATOM 1665 O O . ALA A 1 201 ? -28.100 -4.469 39.001 1.00 91.81 201 ALA A O 1
ATOM 1666 N N . ASN A 1 202 ? -28.884 -5.624 37.219 1.00 90.62 202 ASN A N 1
ATOM 1667 C CA . ASN A 1 202 ? -29.147 -4.497 36.339 1.00 90.62 202 ASN A CA 1
ATOM 1668 C C . ASN A 1 202 ? -30.199 -4.828 35.263 1.00 90.62 202 ASN A C 1
ATOM 1670 O O . ASN A 1 202 ? -30.583 -5.988 35.074 1.00 90.62 202 ASN A O 1
ATOM 1674 N N . ASP A 1 203 ? -30.637 -3.801 34.538 1.00 91.62 203 ASP A N 1
ATOM 1675 C CA . ASP A 1 203 ? -31.646 -3.913 33.487 1.00 91.62 203 ASP A CA 1
ATOM 1676 C C . ASP A 1 203 ? -31.151 -4.708 32.272 1.00 91.62 203 ASP A C 1
ATOM 1678 O O . ASP A 1 203 ? -31.900 -5.540 31.770 1.00 91.62 203 ASP A O 1
ATOM 1682 N N . CYS A 1 204 ? -29.899 -4.551 31.823 1.00 89.44 204 CYS A N 1
ATOM 1683 C CA . CYS A 1 204 ? -29.388 -5.287 30.655 1.00 89.44 204 CYS A CA 1
ATOM 1684 C C . CYS A 1 204 ? -29.479 -6.811 30.847 1.00 89.44 204 CYS A C 1
ATOM 1686 O O . CYS A 1 204 ? -29.970 -7.531 29.974 1.00 89.44 204 CYS A O 1
ATOM 1688 N N . MET A 1 205 ? -29.071 -7.317 32.018 1.00 93.94 205 MET A N 1
ATOM 1689 C CA . MET A 1 205 ? -29.208 -8.740 32.343 1.00 93.94 205 MET A CA 1
ATOM 1690 C C . MET A 1 205 ? -30.676 -9.158 32.452 1.00 93.94 205 MET A C 1
ATOM 1692 O O . MET A 1 205 ? -31.032 -10.239 31.988 1.00 93.94 205 MET A O 1
ATOM 1696 N N . ALA A 1 206 ? -31.545 -8.313 33.015 1.00 94.12 206 ALA A N 1
ATOM 1697 C CA . ALA A 1 206 ? -32.983 -8.577 33.096 1.00 94.12 206 ALA A CA 1
ATOM 1698 C C . ALA A 1 206 ? -33.635 -8.700 31.710 1.00 94.12 206 ALA A C 1
ATOM 1700 O O . ALA A 1 206 ? -34.430 -9.609 31.472 1.00 94.12 206 ALA A O 1
ATOM 1701 N N . ILE A 1 207 ? -33.251 -7.832 30.772 1.00 92.12 207 ILE A N 1
ATOM 1702 C CA . ILE A 1 207 ? -33.691 -7.877 29.374 1.00 92.12 207 ILE A CA 1
ATOM 1703 C C . ILE A 1 207 ? -33.205 -9.170 28.712 1.00 92.12 207 ILE A C 1
ATOM 1705 O O . ILE A 1 207 ? -33.990 -9.854 28.056 1.00 92.12 207 ILE A O 1
ATOM 1709 N N . GLY A 1 208 ? -31.943 -9.549 28.938 1.00 90.62 208 GLY A N 1
ATOM 1710 C CA . GLY A 1 208 ? -31.385 -10.819 28.467 1.00 90.62 208 GLY A CA 1
ATOM 1711 C C . GLY A 1 208 ? -32.141 -12.044 28.994 1.00 90.62 208 GLY A C 1
ATOM 1712 O O . GLY A 1 208 ? -32.486 -12.936 28.217 1.00 90.62 208 GLY A O 1
ATOM 1713 N N . VAL A 1 209 ? -32.464 -12.062 30.294 1.00 94.50 209 VAL A N 1
ATOM 1714 C CA . VAL A 1 209 ? -33.293 -13.105 30.923 1.00 94.50 209 VAL A CA 1
ATOM 1715 C C . VAL A 1 209 ? -34.671 -13.161 30.263 1.00 94.50 209 VAL A C 1
ATOM 1717 O O . VAL A 1 209 ? -35.097 -14.226 29.821 1.00 94.50 209 VAL A O 1
ATOM 1720 N N . ALA A 1 210 ? -35.362 -12.024 30.146 1.00 91.75 210 ALA A N 1
ATOM 1721 C CA . ALA A 1 210 ? -36.699 -11.967 29.561 1.00 91.75 210 ALA A CA 1
ATOM 1722 C C . ALA A 1 210 ? -36.714 -12.432 28.092 1.00 91.75 210 ALA A C 1
ATOM 1724 O O . ALA A 1 210 ? -37.614 -13.170 27.684 1.00 91.75 210 ALA A O 1
ATOM 1725 N N . ALA A 1 211 ? -35.703 -12.054 27.305 1.00 90.69 211 ALA A N 1
ATOM 1726 C CA . ALA A 1 211 ? -35.565 -12.460 25.909 1.00 90.69 211 ALA A CA 1
ATOM 1727 C C . ALA A 1 211 ? -35.323 -13.973 25.753 1.00 90.69 211 ALA A C 1
ATOM 1729 O O . ALA A 1 211 ? -35.916 -14.611 24.874 1.00 90.69 211 ALA A O 1
ATOM 1730 N N . GLU A 1 212 ? -34.484 -14.571 26.604 1.00 93.69 212 GLU A N 1
ATOM 1731 C CA . GLU A 1 212 ? -34.217 -16.013 26.553 1.00 93.69 212 GLU A CA 1
ATOM 1732 C C . GLU A 1 212 ? -35.407 -16.832 27.084 1.00 93.69 212 GLU A C 1
ATOM 1734 O O . GLU A 1 212 ? -35.743 -17.858 26.491 1.00 93.69 212 GLU A O 1
ATOM 1739 N N . LEU A 1 213 ? -36.111 -16.366 28.126 1.00 91.62 213 LEU A N 1
ATOM 1740 C CA . LEU A 1 213 ? -37.364 -16.983 28.587 1.00 91.62 213 LEU A CA 1
ATOM 1741 C C . LEU A 1 213 ? -38.414 -16.993 27.469 1.00 91.62 213 LEU A C 1
ATOM 1743 O O . LEU A 1 213 ? -38.980 -18.044 27.159 1.00 91.62 213 LEU A O 1
ATOM 1747 N N . PHE A 1 214 ? -38.601 -15.857 26.790 1.00 87.56 214 PHE A N 1
ATOM 1748 C CA . PHE A 1 214 ? -39.520 -15.749 25.657 1.00 87.56 214 PHE A CA 1
ATOM 1749 C C . PHE A 1 214 ? -39.151 -16.709 24.515 1.00 87.56 214 PHE A C 1
ATOM 1751 O O . PHE A 1 214 ? -40.023 -17.375 23.954 1.00 87.56 214 PHE A O 1
ATOM 1758 N N . SER A 1 215 ? -37.855 -16.830 24.206 1.00 90.44 215 SER A N 1
ATOM 1759 C CA . SER A 1 215 ? -37.343 -17.742 23.169 1.00 90.44 215 SER A CA 1
ATOM 1760 C C . SER A 1 215 ? -37.605 -19.220 23.485 1.00 90.44 215 SER A C 1
ATOM 1762 O O . SER A 1 215 ? -37.708 -20.031 22.568 1.00 90.44 215 SER A O 1
ATOM 1764 N N . ASN A 1 216 ? -37.767 -19.561 24.766 1.00 90.50 216 ASN A N 1
ATOM 1765 C CA . ASN A 1 216 ? -38.118 -20.899 25.244 1.00 90.50 216 ASN A CA 1
ATOM 1766 C C . ASN A 1 216 ? -39.622 -21.054 25.548 1.00 90.50 216 ASN A C 1
ATOM 1768 O O . ASN A 1 216 ? -40.022 -21.998 26.225 1.00 90.50 216 ASN A O 1
ATOM 1772 N N . HIS A 1 217 ? -40.464 -20.149 25.033 1.00 91.00 217 HIS A N 1
ATOM 1773 C CA . HIS A 1 217 ? -41.919 -20.143 25.229 1.00 91.00 217 HIS A CA 1
ATOM 1774 C C . HIS A 1 217 ? -42.361 -20.029 26.699 1.00 91.00 217 HIS A C 1
ATOM 1776 O O . HIS A 1 217 ? -43.404 -20.561 27.079 1.00 91.00 217 HIS A O 1
ATOM 1782 N N . ILE A 1 218 ? -41.578 -19.324 27.519 1.00 91.69 218 ILE A N 1
ATOM 1783 C CA . ILE A 1 218 ? -41.912 -18.995 28.906 1.00 91.69 218 ILE A CA 1
ATOM 1784 C C . ILE A 1 218 ? -42.290 -17.516 28.973 1.00 91.69 218 ILE A C 1
ATOM 1786 O O . ILE A 1 218 ? -41.514 -16.640 28.588 1.00 91.69 218 ILE A O 1
ATOM 1790 N N . HIS A 1 219 ? -43.503 -17.236 29.439 1.00 88.81 219 HIS A N 1
ATOM 1791 C CA . HIS A 1 219 ? -44.072 -15.893 29.452 1.00 88.81 219 HIS A CA 1
ATOM 1792 C C . HIS A 1 219 ? -43.688 -15.098 30.708 1.00 88.81 219 HIS A C 1
ATOM 1794 O O . HIS A 1 219 ? -43.814 -15.582 31.835 1.00 88.81 219 HIS A O 1
ATOM 1800 N N . VAL A 1 220 ? -43.250 -13.855 30.491 1.00 90.88 220 VAL A N 1
ATOM 1801 C CA . VAL A 1 220 ? -42.998 -12.847 31.528 1.00 90.88 220 VAL A CA 1
ATOM 1802 C C . VAL A 1 220 ? -44.134 -11.819 31.463 1.00 90.88 220 VAL A C 1
ATOM 1804 O O . VAL A 1 220 ? -44.317 -11.229 30.393 1.00 90.88 220 VAL A O 1
ATOM 1807 N N . PRO A 1 221 ? -44.857 -11.540 32.563 1.00 89.75 221 PRO A N 1
ATOM 1808 C CA . PRO A 1 221 ? -44.651 -12.026 33.934 1.00 89.75 221 PRO A CA 1
ATOM 1809 C C . PRO A 1 221 ? -45.400 -13.324 34.302 1.00 89.75 221 PRO A C 1
ATOM 1811 O O . PRO A 1 221 ? -45.250 -13.792 35.425 1.00 89.75 221 PRO A O 1
ATOM 1814 N N . GLU A 1 222 ? -46.249 -13.884 33.431 1.00 89.00 222 GLU A N 1
ATOM 1815 C CA . GLU A 1 222 ? -47.278 -14.866 33.827 1.00 89.00 222 GLU A CA 1
ATOM 1816 C C . GLU A 1 222 ? -46.730 -16.185 34.389 1.00 89.00 222 GLU A C 1
ATOM 1818 O O . GLU A 1 222 ? -47.410 -16.843 35.176 1.00 89.00 222 GLU A O 1
ATOM 1823 N N . GLN A 1 223 ? -45.537 -16.599 33.959 1.00 90.94 223 GLN A N 1
ATOM 1824 C CA . GLN A 1 223 ? -44.886 -17.823 34.430 1.00 90.94 223 GLN A CA 1
ATOM 1825 C C . GLN A 1 223 ? -43.671 -17.538 35.308 1.00 90.94 223 GLN A C 1
ATOM 1827 O O . GLN A 1 223 ? -43.423 -18.294 36.243 1.00 90.94 223 GLN A O 1
ATOM 1832 N N . VAL A 1 224 ? -42.913 -16.488 34.987 1.00 94.62 224 VAL A N 1
ATOM 1833 C CA . VAL A 1 224 ? -41.745 -16.040 35.751 1.00 94.62 224 VAL A CA 1
ATOM 1834 C C . VAL A 1 224 ? -41.724 -14.516 35.724 1.00 94.62 224 VAL A C 1
ATOM 1836 O O . VAL A 1 224 ? -41.650 -13.914 34.651 1.00 94.62 224 VAL A O 1
ATOM 1839 N N . ALA A 1 225 ? -41.766 -13.885 36.894 1.00 96.00 225 ALA A N 1
ATOM 1840 C CA . ALA A 1 225 ? -41.565 -12.447 37.010 1.00 96.00 225 ALA A CA 1
ATOM 1841 C C . ALA A 1 225 ? -40.082 -12.094 36.820 1.00 96.00 225 ALA A C 1
ATOM 1843 O O . ALA A 1 225 ? -39.200 -12.816 37.278 1.00 96.00 225 ALA A O 1
ATOM 1844 N N . VAL A 1 226 ? -39.792 -10.966 36.175 1.00 95.62 226 VAL A N 1
ATOM 1845 C CA . VAL A 1 226 ? -38.415 -10.487 35.982 1.00 95.62 226 VAL A CA 1
ATOM 1846 C C . VAL A 1 226 ? -38.320 -9.040 36.433 1.00 95.62 226 VAL A C 1
ATOM 1848 O O . VAL A 1 226 ? -39.129 -8.208 36.018 1.00 95.62 226 VAL A O 1
ATOM 1851 N N . ILE A 1 227 ? -37.331 -8.726 37.264 1.00 96.00 227 ILE A N 1
ATOM 1852 C CA . ILE A 1 227 ? -37.021 -7.348 37.659 1.00 96.00 227 ILE A CA 1
ATOM 1853 C C . ILE A 1 227 ? -35.567 -7.012 37.343 1.00 96.00 227 ILE A C 1
ATOM 1855 O O . ILE A 1 227 ? -34.692 -7.879 37.391 1.00 96.00 227 ILE A O 1
ATOM 1859 N N . GLY A 1 228 ? -35.329 -5.748 37.020 1.00 93.31 228 GLY A N 1
ATOM 1860 C CA . GLY A 1 228 ? -33.999 -5.188 36.833 1.00 93.31 228 GLY A CA 1
ATOM 1861 C C . GLY A 1 228 ? -33.661 -4.146 37.890 1.00 93.31 228 GLY A C 1
ATOM 1862 O O . GLY A 1 228 ? -34.326 -4.021 38.920 1.00 93.31 228 GLY A O 1
ATOM 1863 N N . TYR A 1 229 ? -32.601 -3.404 37.613 1.00 89.50 229 TYR A N 1
ATOM 1864 C CA . TYR A 1 229 ? -32.097 -2.298 38.411 1.00 89.50 229 TYR A CA 1
ATOM 1865 C C . TYR A 1 229 ? -31.344 -1.344 37.471 1.00 89.50 229 TYR A C 1
ATOM 1867 O O . TYR A 1 229 ? -30.758 -1.813 36.501 1.00 89.50 229 TYR A O 1
ATOM 1875 N N . ASP A 1 230 ? -31.372 -0.036 37.731 1.00 83.44 230 ASP A N 1
ATOM 1876 C CA . ASP A 1 230 ? -30.818 1.064 36.911 1.00 83.44 230 ASP A CA 1
ATOM 1877 C C . ASP A 1 230 ? -31.852 1.849 36.076 1.00 83.44 230 ASP A C 1
ATOM 1879 O O . ASP A 1 230 ? -31.557 2.968 35.651 1.00 83.44 230 ASP A O 1
ATOM 1883 N N . SER A 1 231 ? -33.078 1.339 35.912 1.00 85.62 231 SER A N 1
ATOM 1884 C CA . SER A 1 231 ? -34.192 2.011 35.220 1.00 85.62 231 SER A CA 1
ATOM 1885 C C . SER A 1 231 ? -33.805 2.608 33.855 1.00 85.62 231 SER A C 1
ATOM 1887 O O . SER A 1 231 ? -34.103 3.775 33.556 1.00 85.62 231 SER A O 1
ATOM 1889 N N . THR A 1 232 ? -33.129 1.822 33.022 1.00 80.62 232 THR A N 1
ATOM 1890 C CA . THR A 1 232 ? -32.662 2.235 31.699 1.00 80.62 232 THR A CA 1
ATOM 1891 C C . THR A 1 232 ? -33.836 2.617 30.797 1.00 80.62 232 THR A C 1
ATOM 1893 O O . THR A 1 232 ? -34.949 2.093 30.912 1.00 80.62 232 THR A O 1
ATOM 1896 N N . GLU A 1 233 ? -33.594 3.539 29.862 1.00 75.25 233 GLU A N 1
ATOM 1897 C CA . GLU A 1 233 ? -34.609 3.932 28.875 1.00 75.25 233 GLU A CA 1
ATOM 1898 C C . GLU A 1 233 ? -35.060 2.744 28.018 1.00 75.25 233 GLU A C 1
ATOM 1900 O O . GLU A 1 233 ? -36.240 2.630 27.688 1.00 75.25 233 GLU A O 1
ATOM 1905 N N . GLU A 1 234 ? -34.154 1.809 27.714 1.00 78.44 234 GLU A N 1
ATOM 1906 C CA . GLU A 1 234 ? -34.500 0.568 27.022 1.00 78.44 234 GLU A CA 1
ATOM 1907 C C . GLU A 1 234 ? -35.524 -0.242 27.833 1.00 78.44 234 GLU A C 1
ATOM 1909 O O . GLU A 1 234 ? -36.595 -0.558 27.315 1.00 78.44 234 GLU A O 1
ATOM 1914 N N . GLY A 1 235 ? -35.266 -0.485 29.125 1.00 81.88 235 GLY A N 1
ATOM 1915 C CA . GLY A 1 235 ? -36.170 -1.227 30.010 1.00 81.88 235 GLY A CA 1
ATOM 1916 C C . GLY A 1 235 ? -37.546 -0.571 30.185 1.00 81.88 235 GLY A C 1
ATOM 1917 O O . GLY A 1 235 ? -38.573 -1.262 30.197 1.00 81.88 235 GLY A O 1
ATOM 1918 N N . LYS A 1 236 ? -37.592 0.766 30.260 1.00 79.69 236 LYS A N 1
ATOM 1919 C CA . LYS A 1 236 ? -38.834 1.558 30.376 1.00 79.69 236 LYS A CA 1
ATOM 1920 C C . LYS A 1 236 ? -39.705 1.512 29.118 1.00 79.69 236 LYS A C 1
ATOM 1922 O O . LYS A 1 236 ? -40.934 1.586 29.232 1.00 79.69 236 LYS A O 1
ATOM 1927 N N . ASN A 1 237 ? -39.083 1.377 27.946 1.00 74.56 237 ASN A N 1
ATOM 1928 C CA . ASN A 1 237 ? -39.744 1.433 26.639 1.00 74.56 237 ASN A CA 1
ATOM 1929 C C . ASN A 1 237 ? -40.081 0.051 26.047 1.00 74.56 237 ASN A C 1
ATOM 1931 O O . ASN A 1 237 ? -40.665 -0.035 24.964 1.00 74.56 237 ASN A O 1
ATOM 1935 N N . LEU A 1 238 ? -39.784 -1.043 26.759 1.00 75.56 238 LEU A N 1
ATOM 1936 C CA . LEU A 1 238 ? -40.200 -2.388 26.360 1.00 75.56 238 LEU A CA 1
ATOM 1937 C C . LEU A 1 238 ? -41.726 -2.553 26.344 1.00 75.56 238 LEU A C 1
ATOM 1939 O O . LEU A 1 238 ? -42.456 -1.998 27.166 1.00 75.56 238 LEU A O 1
ATOM 1943 N N . LYS A 1 239 ? -42.214 -3.419 25.444 1.00 77.19 239 LYS A N 1
ATOM 1944 C CA . LYS A 1 239 ? -43.640 -3.787 25.371 1.00 77.19 239 LYS A CA 1
ATOM 1945 C C . LYS A 1 239 ? -44.146 -4.387 26.688 1.00 77.19 239 LYS A C 1
ATOM 1947 O O . LYS A 1 239 ? -45.245 -4.062 27.124 1.00 77.19 239 LYS A O 1
ATOM 1952 N N . CYS A 1 240 ? -43.342 -5.251 27.305 1.00 81.31 240 CYS A N 1
ATOM 1953 C CA . CYS A 1 240 ? -43.479 -5.606 28.712 1.00 81.31 240 CYS A CA 1
ATOM 1954 C C . CYS A 1 240 ? -42.487 -4.737 29.491 1.00 81.31 240 CYS A C 1
ATOM 1956 O O . CYS A 1 240 ? -41.303 -5.067 29.539 1.00 81.31 240 CYS A O 1
ATOM 1958 N N . LYS A 1 241 ? -42.958 -3.613 30.045 1.00 88.38 241 LYS A N 1
ATOM 1959 C CA . LYS A 1 241 ? -42.103 -2.632 30.729 1.00 88.38 241 LYS A CA 1
ATOM 1960 C C . LYS A 1 241 ? -41.399 -3.299 31.905 1.00 88.38 241 LYS A C 1
ATOM 1962 O O . LYS A 1 241 ? -42.064 -3.941 32.723 1.00 88.38 241 LYS A O 1
ATOM 1967 N N . LEU A 1 242 ? -40.085 -3.141 31.990 1.00 91.50 242 LEU A N 1
ATOM 1968 C CA . LEU A 1 242 ? -39.289 -3.744 33.049 1.00 91.50 242 LEU A CA 1
ATOM 1969 C C . LEU A 1 242 ? -39.548 -3.021 34.375 1.00 91.50 242 LEU A C 1
ATOM 1971 O O . LEU A 1 242 ? -39.476 -1.798 34.436 1.00 91.50 242 LEU A O 1
ATOM 1975 N N . THR A 1 243 ? -39.859 -3.759 35.436 1.00 93.31 243 THR A N 1
ATOM 1976 C CA . THR A 1 243 ? -39.872 -3.227 36.802 1.00 93.31 243 THR A CA 1
ATOM 1977 C C . THR A 1 243 ? -38.436 -3.080 37.290 1.00 93.31 243 THR A C 1
ATOM 1979 O O . THR A 1 243 ? -37.688 -4.057 37.295 1.00 93.31 243 THR A O 1
ATOM 1982 N N . SER A 1 244 ? -38.057 -1.864 37.681 1.00 92.31 244 SER A N 1
ATOM 1983 C CA . SER A 1 244 ? -36.680 -1.488 38.027 1.00 92.31 244 SER A CA 1
ATOM 1984 C C . SER A 1 244 ? -36.659 -0.380 39.091 1.00 92.31 244 SER A C 1
ATOM 1986 O O . SER A 1 244 ? -37.713 0.088 39.531 1.00 92.31 244 SER A O 1
ATOM 1988 N N . ALA A 1 245 ? -35.480 0.037 39.549 1.00 88.00 245 ALA A N 1
ATOM 1989 C CA . ALA A 1 245 ? -35.309 1.175 40.453 1.00 88.00 245 ALA A CA 1
ATOM 1990 C C . ALA A 1 245 ? -34.143 2.058 39.999 1.00 88.00 245 ALA A C 1
ATOM 1992 O O . ALA A 1 245 ? -33.109 1.547 39.567 1.00 88.00 245 ALA A O 1
ATOM 1993 N N . ASP A 1 246 ? -34.312 3.377 40.137 1.00 79.81 246 ASP A N 1
ATOM 1994 C CA . ASP A 1 246 ? -33.284 4.346 39.754 1.00 79.81 246 ASP A CA 1
ATOM 1995 C C . ASP A 1 246 ? -32.042 4.219 40.656 1.00 79.81 246 ASP A C 1
ATOM 1997 O O . ASP A 1 246 ? -32.151 4.054 41.881 1.00 79.81 246 ASP A O 1
ATOM 2001 N N . ILE A 1 247 ? -30.853 4.355 40.058 1.00 82.56 247 ILE A N 1
ATOM 2002 C CA . ILE A 1 247 ? -29.623 4.619 40.813 1.00 82.56 247 ILE A CA 1
ATOM 2003 C C . ILE A 1 247 ? -29.724 6.056 41.352 1.00 82.56 247 ILE A C 1
ATOM 2005 O O . ILE A 1 247 ? -29.940 6.971 40.555 1.00 82.56 247 ILE A O 1
ATOM 2009 N N . PRO A 1 248 ? -29.531 6.305 42.662 1.00 85.38 248 PRO A N 1
ATOM 2010 C CA . PRO A 1 248 ? -29.652 7.644 43.244 1.00 85.38 248 PRO A CA 1
ATOM 2011 C C . PRO A 1 248 ? -28.411 8.519 42.963 1.00 85.38 248 PRO A C 1
ATOM 2013 O O . PRO A 1 248 ? -27.790 9.082 43.868 1.00 85.38 248 PRO A O 1
ATOM 2016 N N . ALA A 1 249 ? -28.011 8.601 41.690 1.00 86.62 249 ALA A N 1
ATOM 2017 C CA . ALA A 1 249 ? -26.840 9.336 41.229 1.00 86.62 249 ALA A CA 1
ATOM 2018 C C . ALA A 1 249 ? -27.041 10.856 41.345 1.00 86.62 249 ALA A C 1
ATOM 2020 O O . ALA A 1 249 ? -26.131 11.562 41.779 1.00 86.62 249 ALA A O 1
ATOM 2021 N N . ARG A 1 250 ? -28.250 11.362 41.056 1.00 87.50 250 ARG A N 1
ATOM 2022 C CA . ARG A 1 250 ? -28.599 12.787 41.217 1.00 87.50 250 ARG A CA 1
ATOM 2023 C C . ARG A 1 250 ? -28.537 13.224 42.677 1.00 87.50 250 ARG A C 1
ATOM 2025 O O . ARG A 1 250 ? -27.962 14.263 42.993 1.00 87.50 250 ARG A O 1
ATOM 2032 N N . GLU A 1 251 ? -29.078 12.421 43.587 1.00 88.44 251 GLU A N 1
ATOM 2033 C CA . GLU A 1 251 ? -29.002 12.656 45.030 1.00 88.44 251 GLU A CA 1
ATOM 2034 C C . GLU A 1 251 ? -27.550 12.615 45.518 1.00 88.44 251 GLU A C 1
ATOM 2036 O O . GLU A 1 251 ? -27.156 13.449 46.334 1.00 88.44 251 GLU A O 1
ATOM 2041 N N . CYS A 1 252 ? -26.737 11.698 44.981 1.00 90.81 252 CYS A N 1
ATOM 2042 C CA . CYS A 1 252 ? -25.302 11.644 45.257 1.00 90.81 252 CYS A CA 1
ATOM 2043 C C . CYS A 1 252 ? -24.585 12.929 44.816 1.00 90.81 252 CYS A C 1
ATOM 2045 O O . CYS A 1 252 ? -23.814 13.489 45.594 1.00 90.81 252 CYS A O 1
ATOM 2047 N N . GLY A 1 253 ? -24.877 13.447 43.619 1.00 92.81 253 GLY A N 1
ATOM 2048 C CA . GLY A 1 253 ? -24.329 14.719 43.134 1.00 92.81 253 GLY A CA 1
ATOM 2049 C C . GLY A 1 253 ? -24.668 15.896 44.053 1.00 92.81 253 GLY A C 1
ATOM 2050 O O . GLY A 1 253 ? -23.775 16.635 44.473 1.00 92.81 253 GLY A O 1
ATOM 2051 N N . ARG A 1 254 ? -25.943 16.017 44.458 1.00 93.44 254 ARG A N 1
ATOM 2052 C CA . ARG A 1 254 ? -26.386 17.032 45.436 1.00 93.44 254 ARG A CA 1
ATOM 2053 C C . ARG A 1 254 ? -25.642 16.892 46.760 1.00 93.44 254 ARG A C 1
ATOM 2055 O O . ARG A 1 254 ? -25.182 17.877 47.331 1.00 93.44 254 ARG A O 1
ATOM 2062 N N . TYR A 1 255 ? -25.509 15.664 47.256 1.00 94.06 255 TYR A N 1
ATOM 2063 C CA . TYR A 1 255 ? -24.794 15.390 48.496 1.00 94.06 255 TYR A CA 1
ATOM 2064 C C . TYR A 1 255 ? -23.319 15.798 48.418 1.00 94.06 255 TYR A C 1
ATOM 2066 O O . TYR A 1 255 ? -22.827 16.434 49.347 1.00 94.06 255 TYR A O 1
ATOM 2074 N N . CYS A 1 256 ? -22.622 15.507 47.315 1.00 95.06 256 CYS A N 1
ATOM 2075 C CA . CYS A 1 256 ? -21.232 15.923 47.122 1.00 95.06 256 CYS A CA 1
ATOM 2076 C C . CYS A 1 256 ? -21.071 17.452 47.200 1.00 95.06 256 CYS A C 1
ATOM 2078 O O . CYS A 1 256 ? -20.160 17.928 47.879 1.00 95.06 256 CYS A O 1
ATOM 2080 N N . ALA A 1 257 ? -21.977 18.228 46.594 1.00 95.31 257 ALA A N 1
ATOM 2081 C CA . ALA A 1 257 ? -21.981 19.688 46.735 1.00 95.31 257 ALA A CA 1
ATOM 2082 C C . ALA A 1 257 ? -22.206 20.137 48.190 1.00 95.31 257 ALA A C 1
ATOM 2084 O O . ALA A 1 257 ? -21.459 20.983 48.684 1.00 95.31 257 ALA A O 1
ATOM 2085 N N . LYS A 1 258 ? -23.176 19.546 48.907 1.00 94.81 258 LYS A N 1
ATOM 2086 C CA . LYS A 1 258 ? -23.420 19.849 50.334 1.00 94.81 258 LYS A CA 1
ATOM 2087 C C . LYS A 1 258 ? -22.224 19.504 51.210 1.00 94.81 258 LYS A C 1
ATOM 2089 O O . LYS A 1 258 ? -21.873 20.278 52.093 1.00 94.81 258 LYS A O 1
ATOM 2094 N N . TYR A 1 259 ? -21.584 18.364 50.958 1.00 94.81 259 TYR A N 1
ATOM 2095 C CA . TYR A 1 259 ? -20.378 17.940 51.662 1.00 94.81 259 TYR A CA 1
ATOM 2096 C C . TYR A 1 259 ? -19.262 18.971 51.482 1.00 94.81 259 TYR A C 1
ATOM 2098 O O . TYR A 1 259 ? -18.627 19.381 52.456 1.00 94.81 259 TYR A O 1
ATOM 2106 N N . ILE A 1 260 ? -19.015 19.394 50.239 1.00 95.56 260 ILE A N 1
ATOM 2107 C CA . ILE A 1 260 ? -17.984 20.383 49.915 1.00 95.56 260 ILE A CA 1
ATOM 2108 C C . ILE A 1 260 ? -18.307 21.725 50.577 1.00 95.56 260 ILE A C 1
ATOM 2110 O O . ILE A 1 260 ? -17.437 22.309 51.219 1.00 95.56 260 ILE A O 1
ATOM 2114 N N . HIS A 1 261 ? -19.558 22.181 50.492 1.00 95.44 261 HIS A N 1
ATOM 2115 C CA . HIS A 1 261 ? -20.002 23.411 51.143 1.00 95.44 261 HIS A CA 1
ATOM 2116 C C . HIS A 1 261 ? -19.798 23.362 52.662 1.00 95.44 261 HIS A C 1
ATOM 2118 O O . HIS A 1 261 ? -19.127 24.231 53.215 1.00 95.44 261 HIS A O 1
ATOM 2124 N N . ALA A 1 262 ? -20.278 22.304 53.326 1.00 93.94 262 ALA A N 1
ATOM 2125 C CA . ALA A 1 262 ? -20.091 22.105 54.762 1.00 93.94 262 ALA A CA 1
ATOM 2126 C C . ALA A 1 262 ? -18.602 22.057 55.140 1.00 93.94 262 ALA A C 1
ATOM 2128 O O . ALA A 1 262 ? -18.193 22.650 56.135 1.00 93.94 262 ALA A O 1
ATOM 2129 N N . SER A 1 263 ? -17.764 21.428 54.310 1.00 93.62 263 SER A N 1
ATOM 2130 C CA . SER A 1 263 ? -16.310 21.398 54.508 1.00 93.62 263 SER A CA 1
ATOM 2131 C C . SER A 1 263 ? -15.687 22.795 54.428 1.00 93.62 263 SER A C 1
ATOM 2133 O O . SER A 1 263 ? -14.836 23.137 55.251 1.00 93.62 263 SER A O 1
ATOM 2135 N N . PHE A 1 264 ? -16.120 23.622 53.474 1.00 93.31 264 PHE A N 1
ATOM 2136 C CA . PHE A 1 264 ? -15.631 24.991 53.347 1.00 93.31 264 PHE A CA 1
ATOM 2137 C C . PHE A 1 264 ? -16.091 25.904 54.489 1.00 93.31 264 PHE A C 1
ATOM 2139 O O . PHE A 1 264 ? -15.292 26.691 55.002 1.00 93.31 264 PHE A O 1
ATOM 2146 N N . GLU A 1 265 ? -17.353 25.789 54.902 1.00 93.06 265 GLU A N 1
ATOM 2147 C CA . GLU A 1 265 ? -17.935 26.580 55.994 1.00 93.06 265 GLU A CA 1
ATOM 2148 C C . GLU A 1 265 ? -17.580 26.024 57.386 1.00 93.06 265 GLU A C 1
ATOM 2150 O O . GLU A 1 265 ? -17.846 26.660 58.406 1.00 93.06 265 GLU A O 1
ATOM 2155 N N . LYS A 1 266 ? -16.900 24.867 57.437 1.00 89.94 266 LYS A N 1
ATOM 2156 C CA . LYS A 1 266 ? -16.543 24.124 58.659 1.00 89.94 266 LYS A CA 1
ATOM 2157 C C . LYS A 1 266 ? -17.771 23.723 59.485 1.00 89.94 266 LYS A C 1
ATOM 2159 O O . LYS A 1 266 ? -17.720 23.689 60.717 1.00 89.94 266 LYS A O 1
ATOM 2164 N N . GLU A 1 267 ? -18.862 23.411 58.797 1.00 92.19 267 GLU A N 1
ATOM 2165 C CA . GLU A 1 267 ? -20.089 22.860 59.362 1.00 92.19 267 GLU A CA 1
ATOM 2166 C C . GLU A 1 267 ? -20.014 21.322 59.458 1.00 92.19 267 GLU A C 1
ATOM 2168 O O . GLU A 1 267 ? -19.193 20.691 58.785 1.00 92.19 267 GLU A O 1
ATOM 2173 N N . PRO A 1 268 ? -20.845 20.678 60.301 1.00 88.75 268 PRO A N 1
ATOM 2174 C CA . PRO A 1 268 ? -20.947 19.223 60.331 1.00 88.75 268 PRO A CA 1
ATOM 2175 C C . PRO A 1 268 ? -21.340 18.660 58.962 1.00 88.75 268 PRO A C 1
ATOM 2177 O O . PRO A 1 268 ? -22.296 19.127 58.344 1.00 88.75 268 PRO A O 1
ATOM 2180 N N . ILE A 1 269 ? -20.626 17.625 58.514 1.00 89.38 269 ILE A N 1
ATOM 2181 C CA . ILE A 1 269 ? -20.941 16.934 57.262 1.00 89.38 269 ILE A CA 1
ATOM 2182 C C . ILE A 1 269 ? -22.342 16.303 57.370 1.00 89.38 269 ILE A C 1
ATOM 2184 O O . ILE A 1 269 ? -22.590 15.574 58.337 1.00 89.38 269 ILE A O 1
ATOM 2188 N N . PRO A 1 270 ? -23.255 16.570 56.416 1.00 84.62 270 PRO A N 1
ATOM 2189 C CA . PRO A 1 270 ? -24.593 15.986 56.427 1.00 84.62 270 PRO A CA 1
ATOM 2190 C C . PRO A 1 270 ? -24.537 14.462 56.260 1.00 84.62 270 PRO A C 1
ATOM 2192 O O . PRO A 1 270 ? -23.584 13.925 55.703 1.00 84.62 270 PRO A O 1
ATOM 2195 N N . GLU A 1 271 ? -25.566 13.750 56.716 1.00 81.06 271 GLU A N 1
ATOM 2196 C CA . GLU A 1 271 ? -25.690 12.311 56.461 1.00 81.0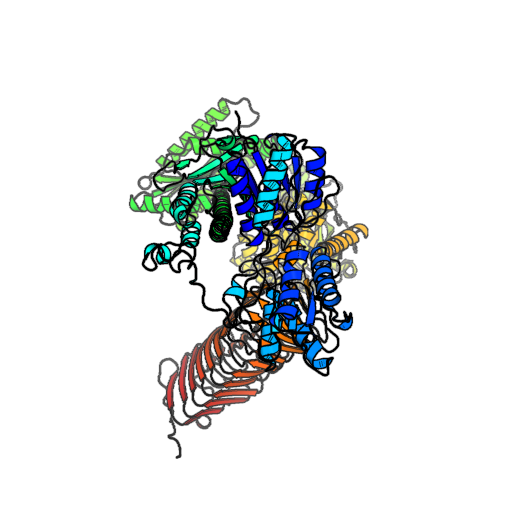6 271 GLU A CA 1
ATOM 2197 C C . GLU A 1 271 ? -26.182 12.069 55.024 1.00 81.06 271 GLU A C 1
ATOM 2199 O O . GLU A 1 271 ? -27.048 12.794 54.524 1.00 81.06 271 GLU A O 1
ATOM 2204 N N . PHE A 1 272 ? -25.616 11.073 54.332 1.00 80.31 272 PHE A N 1
ATOM 2205 C CA . PHE A 1 272 ? -26.068 10.724 52.986 1.00 80.31 272 PHE A CA 1
ATOM 2206 C C . PHE A 1 272 ? -27.378 9.934 53.048 1.00 80.31 272 PHE A C 1
ATOM 2208 O O . PHE A 1 272 ? -27.392 8.723 53.284 1.00 80.31 272 PHE A O 1
ATOM 2215 N N . GLU A 1 273 ? -28.484 10.622 52.786 1.00 70.81 273 GLU A N 1
ATOM 2216 C CA . GLU A 1 273 ? -29.793 10.010 52.587 1.00 70.81 273 GLU A CA 1
ATOM 2217 C C . GLU A 1 273 ? -30.176 10.042 51.106 1.00 70.81 273 GLU A C 1
ATOM 2219 O O . GLU A 1 273 ? -30.138 11.084 50.455 1.00 70.81 273 GLU A O 1
ATOM 2224 N N . SER A 1 274 ? -30.561 8.883 50.571 1.00 71.50 274 SER A N 1
ATOM 2225 C CA . SER A 1 274 ? -31.137 8.755 49.233 1.00 71.50 274 SER A CA 1
ATOM 2226 C C . SER A 1 274 ? -32.485 8.048 49.312 1.00 71.50 274 SER A C 1
ATOM 2228 O O . SER A 1 274 ? -32.634 7.014 49.972 1.00 71.50 274 SER A O 1
ATOM 2230 N N . GLU A 1 275 ? -33.470 8.608 48.617 1.00 65.75 275 GLU A N 1
ATOM 2231 C CA . GLU A 1 275 ? -34.738 7.948 48.341 1.00 65.75 275 GLU A CA 1
ATOM 2232 C C . GLU A 1 275 ? -34.742 7.519 46.878 1.00 65.75 275 GLU A C 1
ATOM 2234 O O . GLU A 1 275 ? -34.744 8.352 45.980 1.00 65.75 275 GLU A O 1
ATOM 2239 N N . SER A 1 276 ? -34.743 6.212 46.624 1.00 67.44 276 SER A N 1
ATOM 2240 C CA . SER A 1 276 ? -34.967 5.696 45.277 1.00 67.44 276 SER A CA 1
ATOM 2241 C C . SER A 1 276 ? -36.454 5.526 44.993 1.00 67.44 276 SER A C 1
ATOM 2243 O O . SER A 1 276 ? -37.233 5.079 45.850 1.00 67.44 276 SER A O 1
ATOM 2245 N N . VAL A 1 277 ? -36.826 5.832 43.754 1.00 74.56 277 VAL A N 1
ATOM 2246 C CA . VAL A 1 277 ? -38.151 5.569 43.202 1.00 74.56 277 VAL A CA 1
ATOM 2247 C C . VAL A 1 277 ? -38.109 4.222 42.480 1.00 74.56 277 VAL A C 1
ATOM 2249 O O . VAL A 1 277 ? -37.250 3.987 41.633 1.00 74.56 277 VAL A O 1
ATOM 2252 N N . ILE A 1 278 ? -39.036 3.322 42.821 1.00 82.81 278 ILE A N 1
ATOM 2253 C CA . ILE A 1 278 ? -39.253 2.101 42.037 1.00 82.81 278 ILE A CA 1
ATOM 2254 C C . ILE A 1 278 ? -40.052 2.484 40.794 1.00 82.81 278 ILE A C 1
ATOM 2256 O O . ILE A 1 278 ? -41.186 2.970 40.889 1.00 82.81 278 ILE A O 1
ATOM 2260 N N . PHE A 1 279 ? -39.488 2.216 39.624 1.00 84.50 279 PHE A N 1
ATOM 2261 C CA . PHE A 1 279 ? -40.237 2.198 38.385 1.00 84.50 279 PHE A CA 1
ATOM 2262 C C . PHE A 1 279 ? -41.016 0.881 38.300 1.00 84.50 279 PHE A C 1
ATOM 2264 O O . PHE A 1 279 ? -40.481 -0.172 37.964 1.00 84.50 279 PHE A O 1
ATOM 2271 N N . GLN A 1 280 ? -42.303 0.935 38.640 1.00 85.31 280 GLN A N 1
ATOM 2272 C CA . GLN A 1 280 ? -43.205 -0.209 38.507 1.00 85.31 280 GLN A CA 1
ATOM 2273 C C . GLN A 1 280 ? -43.569 -0.420 37.032 1.00 85.31 280 GLN A C 1
ATOM 2275 O O . GLN A 1 280 ? -44.369 0.338 36.471 1.00 85.31 280 GLN A O 1
ATOM 2280 N N . GLY A 1 281 ? -42.963 -1.438 36.423 1.00 84.06 281 GLY A N 1
ATOM 2281 C CA . GLY A 1 281 ? -43.288 -1.952 35.098 1.00 84.06 281 GLY A CA 1
ATOM 2282 C C . GLY A 1 281 ? -44.328 -3.075 35.158 1.00 84.06 281 GLY A C 1
ATOM 2283 O O . GLY A 1 281 ? -44.932 -3.339 36.197 1.00 84.06 281 GLY A O 1
ATOM 2284 N N . THR A 1 282 ? -44.549 -3.742 34.026 1.00 89.25 282 THR A N 1
ATOM 2285 C CA . THR A 1 282 ? -45.447 -4.904 33.929 1.00 89.25 282 THR A CA 1
ATOM 2286 C C . THR A 1 282 ? -44.714 -6.230 34.137 1.00 89.25 282 THR A C 1
ATOM 2288 O O . THR A 1 282 ? -45.367 -7.240 34.367 1.00 89.25 282 THR A O 1
ATOM 2291 N N . SER A 1 283 ? -43.377 -6.258 34.094 1.00 92.44 283 SER A N 1
ATOM 2292 C CA . SER A 1 283 ? -42.578 -7.496 34.151 1.00 92.44 283 SER A CA 1
ATOM 2293 C C . SER A 1 283 ? -42.568 -8.209 35.510 1.00 92.44 283 SER A C 1
ATOM 2295 O O . SER A 1 283 ? -42.178 -9.373 35.573 1.00 92.44 283 SER A O 1
ATOM 2297 N N . CYS A 1 284 ? -43.008 -7.552 36.590 1.00 90.81 284 CYS A N 1
ATOM 2298 C CA . CYS A 1 284 ? -43.239 -8.200 37.888 1.00 90.81 284 CYS A CA 1
ATOM 2299 C C . CYS A 1 284 ? -44.670 -8.746 38.063 1.00 90.81 284 CYS A C 1
ATOM 2301 O O . CYS A 1 284 ? -44.923 -9.503 38.998 1.00 90.81 284 CYS A O 1
ATOM 2303 N N . GLY A 1 285 ? -45.603 -8.380 37.172 1.00 86.25 285 GLY A N 1
ATOM 2304 C CA . GLY A 1 285 ? -47.032 -8.697 37.287 1.00 86.25 285 GLY A CA 1
ATOM 2305 C C . GLY A 1 285 ? -47.898 -7.560 37.843 1.00 86.25 285 GLY A C 1
ATOM 2306 O O . GLY A 1 285 ? -49.091 -7.754 38.060 1.00 86.25 285 GLY A O 1
ATOM 2307 N N . CYS A 1 286 ? -47.335 -6.374 38.097 1.00 86.62 286 CYS A N 1
ATOM 2308 C CA . CYS A 1 286 ? -48.111 -5.218 38.546 1.00 86.62 286 CYS A CA 1
ATOM 2309 C C . CYS A 1 286 ? -48.991 -4.644 37.425 1.00 86.62 286 CYS A C 1
ATOM 2311 O O . CYS A 1 286 ? -48.504 -4.250 36.364 1.00 86.62 286 CYS A O 1
ATOM 2313 N N . GLU A 1 287 ? -50.287 -4.486 37.698 1.00 67.25 287 GLU A N 1
ATOM 2314 C CA . GLU A 1 287 ? -51.180 -3.672 36.873 1.00 67.25 287 GLU A CA 1
ATOM 2315 C C . GLU A 1 287 ? -51.011 -2.198 37.245 1.00 67.25 287 GLU A C 1
ATOM 2317 O O . GLU A 1 287 ? -51.667 -1.680 38.156 1.00 67.25 287 GLU A O 1
ATOM 2322 N N . ARG A 1 288 ? -50.133 -1.469 36.552 1.00 56.81 288 ARG A N 1
ATOM 2323 C CA . ARG A 1 288 ? -50.119 -0.019 36.744 1.00 56.81 288 ARG A CA 1
ATOM 2324 C C . ARG A 1 288 ? -51.313 0.612 36.027 1.00 56.81 288 ARG A C 1
ATOM 2326 O O . ARG A 1 288 ? -51.413 0.589 34.803 1.00 56.81 288 ARG A O 1
ATOM 2333 N N . LYS A 1 289 ? -52.179 1.270 36.808 1.00 43.06 289 LYS A N 1
ATOM 2334 C CA . LYS A 1 289 ? -52.997 2.394 36.332 1.00 43.06 289 LYS A CA 1
ATOM 2335 C C . LYS A 1 289 ? -52.055 3.407 35.687 1.00 43.06 289 LYS A C 1
ATOM 2337 O O . LYS A 1 289 ? -51.138 3.870 36.363 1.00 43.06 289 LYS A O 1
ATOM 2342 N N . MET A 1 290 ? -52.293 3.746 34.418 1.00 37.78 290 MET A N 1
ATOM 2343 C CA . MET A 1 290 ? -51.636 4.863 33.734 1.00 37.78 290 MET A CA 1
ATOM 2344 C C . MET A 1 290 ? -51.641 6.083 34.663 1.00 37.78 290 MET A C 1
ATOM 2346 O O . MET A 1 290 ? -52.682 6.710 34.866 1.00 37.78 290 MET A O 1
ATOM 2350 N N . GLN A 1 291 ? -50.494 6.419 35.254 1.00 35.50 291 GLN A N 1
ATOM 2351 C CA . GLN A 1 291 ? -50.267 7.817 35.574 1.00 35.50 291 GLN A CA 1
ATOM 2352 C C . GLN A 1 291 ? -50.040 8.508 34.234 1.00 35.50 291 GLN A C 1
ATOM 2354 O O . GLN A 1 291 ? -49.384 7.905 33.380 1.00 35.50 291 GLN A O 1
ATOM 2359 N N . PRO A 1 292 ? -50.612 9.705 34.012 1.00 34.91 292 PRO A N 1
ATOM 2360 C CA . PRO A 1 292 ? -50.341 10.447 32.798 1.00 34.91 292 PRO A CA 1
ATOM 2361 C C . PRO A 1 292 ? -48.831 10.554 32.713 1.00 34.91 292 PRO A C 1
ATOM 2363 O O . PRO A 1 292 ? -48.194 11.055 33.644 1.00 34.91 292 PRO A O 1
ATOM 2366 N N . GLU A 1 293 ? -48.274 10.004 31.643 1.00 37.75 293 GLU A N 1
ATOM 2367 C CA . GLU A 1 293 ? -46.910 10.274 31.257 1.00 37.75 293 GLU A CA 1
ATOM 2368 C C . GLU A 1 293 ? -46.758 11.794 31.386 1.00 37.75 293 GLU A C 1
ATOM 2370 O O . GLU A 1 293 ? -47.466 12.565 30.730 1.00 37.75 293 GLU A O 1
ATOM 2375 N N . LYS A 1 294 ? -45.847 12.249 32.253 1.00 30.06 294 LYS A N 1
ATOM 2376 C CA . LYS A 1 294 ? -45.067 13.414 31.863 1.00 30.06 294 LYS A CA 1
ATOM 2377 C C . LYS A 1 294 ? -44.322 12.930 30.631 1.00 30.06 294 LYS A C 1
ATOM 2379 O O . LYS A 1 294 ? -43.207 12.433 30.729 1.00 30.06 294 LYS A O 1
ATOM 2384 N N . TYR A 1 295 ? -45.024 12.983 29.501 1.00 34.47 295 TYR A N 1
ATOM 2385 C CA . TYR A 1 295 ? -44.422 13.167 28.210 1.00 34.47 295 TYR A CA 1
ATOM 2386 C C . TYR A 1 295 ? -43.288 14.152 28.467 1.00 34.47 295 TYR A C 1
ATOM 2388 O O . TYR A 1 295 ? -43.514 15.222 29.050 1.00 34.47 295 TYR A O 1
ATOM 2396 N N . PHE A 1 296 ? -42.070 13.759 28.089 1.00 31.50 296 PHE A N 1
ATOM 2397 C CA . PHE A 1 296 ? -41.127 14.734 27.559 1.00 31.50 296 PHE A CA 1
ATOM 2398 C C . PHE A 1 296 ? -41.946 15.787 26.843 1.00 31.50 296 PHE A C 1
ATOM 2400 O O . PHE A 1 296 ? -42.819 15.404 26.071 1.00 31.50 296 PHE A O 1
ATOM 2407 N N . ASP A 1 297 ? -41.761 17.049 27.203 1.00 33.56 297 ASP A N 1
ATOM 2408 C CA . ASP A 1 297 ? -42.589 18.153 26.753 1.00 33.56 297 ASP A CA 1
ATOM 2409 C C . ASP A 1 297 ? -42.671 18.155 25.213 1.00 33.56 297 ASP A C 1
ATOM 2411 O O . ASP A 1 297 ? -41.921 18.830 24.522 1.00 33.56 297 ASP A O 1
ATOM 2415 N N . GLU A 1 298 ? -43.622 17.397 24.655 1.00 33.19 298 GLU A N 1
ATOM 2416 C CA . GLU A 1 298 ? -43.982 17.361 23.235 1.00 33.19 298 GLU A CA 1
ATOM 2417 C C . GLU A 1 298 ? -44.594 18.709 22.818 1.00 33.19 298 GLU A C 1
ATOM 2419 O O . GLU A 1 298 ? -45.039 18.890 21.682 1.00 33.19 298 GLU A O 1
ATOM 2424 N N . LYS A 1 299 ? -44.616 19.691 23.732 1.00 32.22 299 LYS A N 1
ATOM 2425 C CA . LYS A 1 299 ? -44.905 21.084 23.427 1.00 32.22 299 LYS A CA 1
ATOM 2426 C C . LYS A 1 299 ? -43.753 21.824 22.765 1.00 32.22 299 LYS A C 1
ATOM 2428 O O . LYS A 1 299 ? -44.028 22.896 22.231 1.00 32.22 299 LYS A O 1
ATOM 2433 N N . GLU A 1 300 ? -42.547 21.270 22.652 1.00 39.94 300 GLU A N 1
ATOM 2434 C CA . GLU A 1 300 ? -41.604 21.759 21.637 1.00 39.94 300 GLU A CA 1
ATOM 2435 C C . GLU A 1 300 ? -41.818 21.032 20.302 1.00 39.94 300 GLU A C 1
ATOM 2437 O O . GLU A 1 300 ? -41.034 20.212 19.847 1.00 39.94 300 GLU A O 1
ATOM 2442 N N . ASN A 1 301 ? -42.949 21.372 19.673 1.00 37.78 301 ASN A N 1
ATOM 2443 C CA . ASN A 1 301 ? -43.253 21.201 18.253 1.00 37.78 301 ASN A CA 1
ATOM 2444 C C . ASN A 1 301 ? -42.831 19.856 17.618 1.00 37.78 301 ASN A C 1
ATOM 2446 O O . ASN A 1 301 ? -41.866 19.783 16.860 1.00 37.78 301 ASN A O 1
ATOM 2450 N N . PHE A 1 302 ? -43.708 18.852 17.706 1.00 37.28 302 PHE A N 1
ATOM 2451 C CA . PHE A 1 302 ? -43.738 17.686 16.796 1.00 37.28 302 PHE A CA 1
ATOM 2452 C C . PHE A 1 302 ? -43.799 18.065 15.291 1.00 37.28 302 PHE A C 1
ATOM 2454 O O . PHE A 1 302 ? -43.617 17.228 14.410 1.00 37.28 302 PHE A O 1
ATOM 2461 N N . TRP A 1 303 ? -44.058 19.344 14.994 1.00 40.06 303 TRP A N 1
ATOM 2462 C CA . TRP A 1 303 ? -44.063 19.953 13.662 1.00 40.06 303 TRP A CA 1
ATOM 2463 C C . TRP A 1 303 ? -42.863 20.872 13.398 1.00 40.06 303 TRP A C 1
ATOM 2465 O O . TRP A 1 303 ? -42.904 21.636 12.433 1.00 40.06 303 TRP A O 1
ATOM 2475 N N . ASN A 1 304 ? -41.807 20.847 14.223 1.00 44.50 304 ASN A N 1
ATOM 2476 C CA . ASN A 1 304 ? -40.610 21.631 13.939 1.00 44.50 304 ASN A CA 1
ATOM 2477 C C . ASN A 1 304 ? -39.839 20.954 12.800 1.00 44.50 304 ASN A C 1
ATOM 2479 O O . ASN A 1 304 ? -38.935 20.144 13.011 1.00 44.50 304 ASN A O 1
ATOM 2483 N N . THR A 1 305 ? -40.241 21.258 11.565 1.00 46.56 305 THR A N 1
ATOM 2484 C CA . THR A 1 305 ? -39.617 20.738 10.344 1.00 46.56 305 THR A CA 1
ATOM 2485 C C . THR A 1 305 ? -38.128 21.055 10.263 1.00 46.56 305 THR A C 1
ATOM 2487 O O . THR A 1 305 ? -37.428 20.398 9.495 1.00 46.56 305 THR A O 1
ATOM 2490 N N . ASP A 1 306 ? -37.650 22.027 11.042 1.00 47.69 306 ASP A N 1
ATOM 2491 C CA . ASP A 1 306 ? -36.247 22.411 11.079 1.00 47.69 306 ASP A CA 1
ATOM 2492 C C . ASP A 1 306 ? -35.400 21.394 11.849 1.00 47.69 306 ASP A C 1
ATOM 2494 O O . ASP A 1 306 ? -34.443 20.908 11.267 1.00 47.69 306 ASP A O 1
ATOM 2498 N N . HIS A 1 307 ? -35.779 20.916 13.044 1.00 50.03 307 HIS A N 1
ATOM 2499 C CA . HIS A 1 307 ? -34.982 19.889 13.750 1.00 50.03 307 HIS A CA 1
ATOM 2500 C C . HIS A 1 307 ? -34.830 18.584 12.951 1.00 50.03 307 HIS A C 1
ATOM 2502 O O . HIS A 1 307 ? -33.746 18.003 12.920 1.00 50.03 307 HIS A O 1
ATOM 2508 N N . ALA A 1 308 ? -35.882 18.156 12.244 1.00 51.22 308 ALA A N 1
ATOM 2509 C CA . ALA A 1 308 ? -35.839 16.974 11.379 1.00 51.22 308 ALA A CA 1
ATOM 2510 C C . ALA A 1 308 ? -34.990 17.168 10.105 1.00 51.22 308 ALA A C 1
ATOM 2512 O O . ALA A 1 308 ? -34.613 16.183 9.472 1.00 51.22 308 ALA A O 1
ATOM 2513 N N . LYS A 1 309 ? -34.707 18.417 9.704 1.00 55.34 309 LYS A N 1
ATOM 2514 C CA . LYS A 1 309 ? -33.859 18.747 8.547 1.00 55.34 309 LYS A CA 1
ATOM 2515 C C . LYS A 1 309 ? -32.433 19.100 8.945 1.00 55.34 309 LYS A C 1
ATOM 2517 O O . LYS A 1 309 ? -31.510 18.689 8.252 1.00 55.34 309 LYS A O 1
ATOM 2522 N N . THR A 1 310 ? -32.245 19.835 10.031 1.00 60.53 310 THR A N 1
ATOM 2523 C CA . THR A 1 310 ? -30.982 20.493 10.373 1.00 60.53 310 THR A CA 1
ATOM 2524 C C . THR A 1 310 ? -30.273 19.846 11.565 1.00 60.53 310 THR A C 1
ATOM 2526 O O . THR A 1 310 ? -29.085 20.081 11.752 1.00 60.53 310 THR A O 1
ATOM 2529 N N . GLY A 1 311 ? -30.945 18.991 12.346 1.00 71.19 311 GLY A N 1
ATOM 2530 C CA . GLY A 1 311 ? -30.334 18.307 13.488 1.00 71.19 311 GLY A CA 1
ATOM 2531 C C . GLY A 1 311 ? -29.145 17.417 13.105 1.00 71.19 311 GLY A C 1
ATOM 2532 O O . GLY A 1 311 ? -29.070 16.908 11.989 1.00 71.19 311 GLY A O 1
ATOM 2533 N N . TYR A 1 312 ? -28.232 17.176 14.049 1.00 80.38 312 TYR A N 1
ATOM 2534 C CA . TYR A 1 312 ? -27.036 16.360 13.803 1.00 80.38 312 TYR A CA 1
ATOM 2535 C C . TYR A 1 312 ? -27.365 14.940 13.302 1.00 80.38 312 TYR A C 1
ATOM 2537 O O . TYR A 1 312 ? -26.743 14.442 12.369 1.00 80.38 312 TYR A O 1
ATOM 2545 N N . SER A 1 313 ? -28.388 14.298 13.869 1.00 75.56 313 SER A N 1
ATOM 2546 C CA . SER A 1 313 ? -28.834 12.958 13.450 1.00 75.56 313 SER A CA 1
ATOM 2547 C C . SER A 1 313 ? -29.809 12.979 12.258 1.00 75.56 313 SER A C 1
ATOM 2549 O O . SER A 1 313 ? -30.442 11.968 11.962 1.00 75.56 313 SER A O 1
ATOM 2551 N N . SER A 1 314 ? -29.977 14.127 11.589 1.00 73.75 314 SER A N 1
ATOM 2552 C CA . SER A 1 314 ? -30.822 14.273 10.396 1.00 73.75 314 SER A CA 1
ATOM 2553 C C . SER A 1 314 ? -30.254 13.490 9.212 1.00 73.75 314 SER A C 1
ATOM 2555 O O . SER A 1 314 ? -29.055 13.534 8.946 1.00 73.75 314 SER A O 1
ATOM 2557 N N . TYR A 1 315 ? -31.132 12.883 8.407 1.00 68.88 315 TYR A N 1
ATOM 2558 C CA . TYR A 1 315 ? -30.765 12.299 7.107 1.00 68.88 315 TYR A CA 1
ATOM 2559 C C . TYR A 1 315 ? -30.172 13.320 6.122 1.00 68.88 315 TYR A C 1
ATOM 2561 O O . TYR A 1 315 ? -29.526 12.931 5.153 1.00 68.88 315 TYR A O 1
ATOM 2569 N N . TYR A 1 316 ? -30.411 14.615 6.340 1.00 70.50 316 TYR A N 1
ATOM 2570 C CA . TYR A 1 316 ? -29.879 15.699 5.515 1.00 70.50 316 TYR A CA 1
ATOM 2571 C C . TYR A 1 316 ? -28.577 16.292 6.068 1.00 70.50 316 TYR A C 1
ATOM 2573 O O . TYR A 1 316 ? -28.097 17.286 5.520 1.00 70.50 316 TYR A O 1
ATOM 2581 N N . ASN A 1 317 ? -28.012 15.735 7.146 1.00 79.62 317 ASN A N 1
ATOM 2582 C CA . ASN A 1 317 ? -26.776 16.253 7.714 1.00 79.62 317 ASN A CA 1
ATOM 2583 C C . ASN A 1 317 ? -25.591 15.996 6.767 1.00 79.62 317 ASN A C 1
ATOM 2585 O O . ASN A 1 317 ? -25.202 14.854 6.539 1.00 79.62 317 ASN A O 1
ATOM 2589 N N . LYS A 1 318 ? -25.007 17.080 6.250 1.00 83.81 318 LYS A N 1
ATOM 2590 C CA . LYS A 1 318 ? -23.813 17.071 5.391 1.00 83.81 318 LYS A CA 1
ATOM 2591 C C . LYS A 1 318 ? -22.550 17.547 6.098 1.00 83.81 318 LYS A C 1
ATOM 2593 O O . LYS A 1 318 ? -21.529 17.729 5.453 1.00 83.81 318 LYS A O 1
ATOM 2598 N N . PHE A 1 319 ? -22.586 17.718 7.419 1.00 90.50 319 PHE A N 1
ATOM 2599 C CA . PHE A 1 319 ? -21.501 18.339 8.176 1.00 90.50 319 PHE A CA 1
ATOM 2600 C C . PHE A 1 319 ? -20.120 17.727 7.893 1.00 90.50 319 PHE A C 1
ATOM 2602 O O . PHE A 1 319 ? -19.160 18.451 7.643 1.00 90.50 319 PHE A O 1
ATOM 2609 N N . MET A 1 320 ? -20.017 16.394 7.875 1.00 89.38 320 MET A N 1
ATOM 2610 C CA . MET A 1 320 ? -18.752 15.719 7.570 1.00 89.38 320 MET A CA 1
ATOM 2611 C C . MET A 1 320 ? -18.343 15.879 6.094 1.00 89.38 320 MET A C 1
ATOM 2613 O O . MET A 1 320 ? -17.163 16.079 5.820 1.00 89.38 320 MET A O 1
ATOM 2617 N N . GLU A 1 321 ? -19.291 15.833 5.151 1.00 86.69 321 GLU A N 1
ATOM 2618 C CA . GLU A 1 321 ? -19.020 16.058 3.720 1.00 86.69 321 GLU A CA 1
ATOM 2619 C C . GLU A 1 321 ? -18.498 17.477 3.467 1.00 86.69 321 GLU A C 1
ATOM 2621 O O . GLU A 1 321 ? -17.517 17.654 2.740 1.00 86.69 321 GLU A O 1
ATOM 2626 N N . ASP A 1 322 ? -19.127 18.472 4.100 1.00 89.31 322 ASP A N 1
ATOM 2627 C CA . ASP A 1 322 ? -18.735 19.874 4.008 1.00 89.31 322 ASP A CA 1
ATOM 2628 C C . ASP A 1 322 ? -17.305 20.041 4.543 1.00 89.31 322 ASP A C 1
ATOM 2630 O O . ASP A 1 322 ? -16.441 20.529 3.822 1.00 89.31 322 ASP A O 1
ATOM 2634 N N . LEU A 1 323 ? -17.008 19.531 5.749 1.00 91.38 323 LEU A N 1
ATOM 2635 C CA . LEU A 1 323 ? -15.671 19.622 6.352 1.00 91.38 323 LEU A CA 1
ATOM 2636 C C . LEU A 1 323 ? -14.572 18.941 5.521 1.00 91.38 323 LEU A C 1
ATOM 2638 O O . LEU A 1 323 ? -13.471 19.480 5.414 1.00 91.38 323 LEU A O 1
ATOM 2642 N N . LEU A 1 324 ? -14.847 17.770 4.936 1.00 88.19 324 LEU A N 1
ATOM 2643 C CA . LEU A 1 324 ? -13.887 17.046 4.089 1.00 88.19 324 LEU A CA 1
ATOM 2644 C C . LEU A 1 324 ? -13.657 17.723 2.728 1.00 88.19 324 LEU A C 1
ATOM 2646 O O . LEU A 1 324 ? -12.663 17.434 2.058 1.00 88.19 324 LEU A O 1
ATOM 2650 N N . SER A 1 325 ? -14.564 18.607 2.309 1.00 86.44 325 SER A N 1
ATOM 2651 C CA . SER A 1 325 ? -14.467 19.337 1.041 1.00 86.44 325 SER A CA 1
ATOM 2652 C C . SER A 1 325 ? -13.601 20.598 1.139 1.00 86.44 325 SER A C 1
ATOM 2654 O O . SER A 1 325 ? -13.163 21.126 0.107 1.00 86.44 325 SER A O 1
ATOM 2656 N N . GLU A 1 326 ? -13.326 21.074 2.355 1.00 87.25 326 GLU A N 1
ATOM 2657 C CA . GLU A 1 326 ? -12.583 22.310 2.592 1.00 87.25 326 GLU A CA 1
ATOM 2658 C C . GLU A 1 326 ? -11.093 22.182 2.265 1.00 87.25 326 GLU A C 1
ATOM 2660 O O . GLU A 1 326 ? -10.460 21.143 2.454 1.00 87.25 326 GLU A O 1
ATOM 2665 N N . ARG A 1 327 ? -10.501 23.270 1.756 1.00 80.00 327 ARG A N 1
ATOM 2666 C CA . ARG A 1 327 ? -9.104 23.279 1.271 1.00 80.00 327 ARG A CA 1
ATOM 2667 C C . ARG A 1 327 ? -8.182 24.235 2.009 1.00 80.00 327 ARG A C 1
ATOM 2669 O O . ARG A 1 327 ? -6.976 24.193 1.786 1.00 80.00 327 ARG A O 1
ATOM 2676 N N . ASP A 1 328 ? -8.729 25.085 2.864 1.00 84.06 328 ASP A N 1
ATOM 2677 C CA . ASP A 1 328 ? -7.975 26.051 3.647 1.00 84.06 328 ASP A CA 1
ATOM 2678 C C . ASP A 1 328 ? -8.528 26.142 5.071 1.00 84.06 328 ASP A C 1
ATOM 2680 O O . ASP A 1 328 ? -9.690 25.830 5.335 1.00 84.06 328 ASP A O 1
ATOM 2684 N N . HIS A 1 329 ? -7.673 26.571 5.999 1.00 86.06 329 HIS A N 1
ATOM 2685 C CA . HIS A 1 329 ? -8.014 26.601 7.416 1.00 86.06 329 HIS A CA 1
ATOM 2686 C C . HIS A 1 329 ? -9.212 27.506 7.720 1.00 86.06 329 HIS A C 1
ATOM 2688 O O . HIS A 1 329 ? -10.006 27.191 8.603 1.00 86.06 329 HIS A O 1
ATOM 2694 N N . ARG A 1 330 ? -9.349 28.640 7.018 1.00 85.38 330 ARG A N 1
ATOM 2695 C CA . ARG A 1 330 ? -10.411 29.605 7.320 1.00 85.38 330 ARG A CA 1
ATOM 2696 C C . ARG A 1 330 ? -11.765 29.026 6.957 1.00 85.38 330 ARG A C 1
ATOM 2698 O O . ARG A 1 330 ? -12.674 29.089 7.780 1.00 85.38 330 ARG A O 1
ATOM 2705 N N . SER A 1 331 ? -11.873 28.444 5.768 1.00 86.00 331 SER A N 1
ATOM 2706 C CA . SER A 1 331 ? -13.105 27.807 5.310 1.00 86.00 331 SER A CA 1
ATOM 2707 C C . SER A 1 331 ? -13.454 26.599 6.184 1.00 86.00 331 SER A C 1
ATOM 2709 O O . SER A 1 331 ? -14.588 26.503 6.638 1.00 86.00 331 SER A O 1
ATOM 2711 N N . PHE A 1 332 ? -12.463 25.786 6.580 1.00 91.75 332 PHE A N 1
ATOM 2712 C CA . PHE A 1 332 ? -12.652 24.663 7.510 1.00 91.75 332 PHE A CA 1
ATOM 2713 C C . PHE A 1 332 ? -13.298 25.076 8.842 1.00 91.75 332 PHE A C 1
ATOM 2715 O O . PHE A 1 332 ? -14.353 24.562 9.216 1.00 91.75 332 PHE A O 1
ATOM 2722 N N . PHE A 1 333 ? -12.713 26.044 9.552 1.00 91.06 333 PHE A N 1
ATOM 2723 C CA . PHE A 1 333 ? -13.280 26.516 10.820 1.00 91.06 333 PHE A CA 1
ATOM 2724 C C . PHE A 1 333 ? -14.585 27.301 10.636 1.00 91.06 333 PHE A C 1
ATOM 2726 O O . PHE A 1 333 ? -15.447 27.262 11.513 1.00 91.06 333 PHE A O 1
ATOM 2733 N N . ASN A 1 334 ? -14.774 27.974 9.499 1.00 86.12 334 ASN A N 1
ATOM 2734 C CA . ASN A 1 334 ? -16.047 28.606 9.165 1.00 86.12 334 ASN A CA 1
ATOM 2735 C C . ASN A 1 334 ? -17.170 27.576 8.990 1.00 86.12 334 ASN A C 1
ATOM 2737 O O . ASN A 1 334 ? -18.272 27.793 9.488 1.00 86.12 334 ASN A O 1
ATOM 2741 N N . THR A 1 335 ? -16.886 26.434 8.369 1.00 90.19 335 THR A N 1
ATOM 2742 C CA . THR A 1 335 ? -17.839 25.328 8.238 1.00 90.19 335 THR A CA 1
ATOM 2743 C C . THR A 1 335 ? -18.194 24.749 9.608 1.00 90.19 335 THR A C 1
ATOM 2745 O O . THR A 1 335 ? -19.375 24.594 9.909 1.00 90.19 335 THR A O 1
ATOM 2748 N N . ILE A 1 336 ? -17.220 24.545 10.507 1.00 92.94 336 ILE A N 1
ATOM 2749 C CA . ILE A 1 336 ? -17.515 24.164 11.904 1.00 92.94 336 ILE A CA 1
ATOM 2750 C C . ILE A 1 336 ? -18.465 25.170 12.556 1.00 92.94 336 ILE A C 1
ATOM 2752 O O . ILE A 1 336 ? -19.497 24.786 13.103 1.00 92.94 336 ILE A O 1
ATOM 2756 N N . PHE A 1 337 ? -18.134 26.458 12.471 1.00 88.81 337 PHE A N 1
ATOM 2757 C CA . PHE A 1 337 ? -18.917 27.536 13.065 1.00 88.81 337 PHE A CA 1
ATOM 2758 C C . PHE A 1 337 ? -20.358 27.589 12.534 1.00 88.81 337 PHE A C 1
ATOM 2760 O O . PHE A 1 337 ? -21.292 27.771 13.312 1.00 88.81 337 PHE A O 1
ATOM 2767 N N . GLN A 1 338 ? -20.556 27.369 11.230 1.00 85.06 338 GLN A N 1
ATOM 2768 C CA . GLN A 1 338 ? -21.880 27.329 10.604 1.00 85.06 338 GLN A CA 1
ATOM 2769 C C . GLN A 1 338 ? -22.748 26.168 11.092 1.00 85.06 338 GLN A C 1
ATOM 2771 O O . GLN A 1 338 ? -23.966 26.284 11.031 1.00 85.06 338 GLN A O 1
ATOM 2776 N N . HIS A 1 339 ? -22.153 25.085 11.597 1.00 89.00 339 HIS A N 1
ATOM 2777 C CA . HIS A 1 339 ? -22.863 23.898 12.088 1.00 89.00 339 HIS A CA 1
ATOM 2778 C C . HIS A 1 339 ? -23.004 23.846 13.620 1.00 89.00 339 HIS A C 1
ATOM 2780 O O . HIS A 1 339 ? -23.571 22.896 14.154 1.00 89.00 339 HIS A O 1
ATOM 2786 N N . VAL A 1 340 ? -22.571 24.882 14.351 1.00 88.69 340 VAL A N 1
ATOM 2787 C CA . VAL A 1 340 ? -22.694 24.962 15.825 1.00 88.69 340 VAL A CA 1
ATOM 2788 C C . VAL A 1 340 ? -24.150 24.911 16.312 1.00 88.69 340 VAL A C 1
ATOM 2790 O O . VAL A 1 340 ? -24.419 24.448 17.421 1.00 88.69 340 VAL A O 1
ATOM 2793 N N . TYR A 1 341 ? -25.119 25.346 15.501 1.00 84.50 341 TYR A N 1
ATOM 2794 C CA . TYR A 1 341 ? -26.540 25.295 15.868 1.00 84.50 341 TYR A CA 1
ATOM 2795 C C . TYR A 1 341 ? -27.026 23.863 16.178 1.00 84.50 341 TYR A C 1
ATOM 2797 O O . TYR A 1 341 ? -27.983 23.698 16.930 1.00 84.50 341 TYR A O 1
ATOM 2805 N N . GLN A 1 342 ? -26.353 22.828 15.651 1.00 86.19 342 GLN A N 1
ATOM 2806 C CA . GLN A 1 342 ? -26.711 21.417 15.839 1.00 86.19 342 GLN A CA 1
ATOM 2807 C C . GLN A 1 342 ? -26.537 20.918 17.279 1.00 86.19 342 GLN A C 1
ATOM 2809 O O . GLN A 1 342 ? -27.135 19.906 17.640 1.00 86.19 342 GLN A O 1
ATOM 2814 N N . VAL A 1 343 ? -25.721 21.609 18.083 1.00 88.00 343 VAL A N 1
ATOM 2815 C CA . VAL A 1 343 ? -25.395 21.226 19.468 1.00 88.00 343 VAL A CA 1
ATOM 2816 C C . VAL A 1 343 ? -25.977 22.189 20.509 1.00 88.00 343 VAL A C 1
ATOM 2818 O O . VAL A 1 343 ? -25.646 22.095 21.688 1.00 88.00 343 VAL A O 1
ATOM 2821 N N . ARG A 1 344 ? -26.841 23.128 20.099 1.00 83.62 344 ARG A N 1
ATOM 2822 C CA . ARG A 1 344 ? -27.603 23.981 21.028 1.00 83.62 344 ARG A CA 1
ATOM 2823 C C . ARG A 1 344 ? -28.721 23.178 21.725 1.00 83.62 344 ARG A C 1
ATOM 2825 O O . ARG A 1 344 ? -29.228 22.229 21.128 1.00 83.62 344 ARG A O 1
ATOM 2832 N N . PRO A 1 345 ? -29.158 23.580 22.937 1.00 86.19 345 PRO A N 1
ATOM 2833 C CA . PRO A 1 345 ? -28.781 24.794 23.674 1.00 86.19 345 PRO A CA 1
ATOM 2834 C C . PRO A 1 345 ? -27.496 24.651 24.510 1.00 86.19 345 PRO A C 1
ATOM 2836 O O . PRO A 1 345 ? -27.221 23.603 25.076 1.00 86.19 345 PRO A O 1
ATOM 2839 N N . PHE A 1 346 ? -26.742 25.747 24.630 1.00 90.75 346 PHE A N 1
ATOM 2840 C CA . PHE A 1 346 ? -25.608 25.923 25.549 1.00 90.75 346 PHE A CA 1
ATOM 2841 C C . PHE A 1 346 ? -25.476 27.411 25.910 1.00 90.75 346 PHE A C 1
ATOM 2843 O O . PHE A 1 346 ? -25.975 28.265 25.172 1.00 90.75 346 PHE A O 1
ATOM 2850 N N . HIS A 1 347 ? -24.799 27.735 27.016 1.00 91.12 347 HIS A N 1
ATOM 2851 C CA . HIS A 1 347 ? -24.492 29.120 27.391 1.00 91.12 347 HIS A CA 1
ATOM 2852 C C . HIS A 1 347 ? -23.252 29.646 26.664 1.00 91.12 347 HIS A C 1
ATOM 2854 O O . HIS A 1 347 ? -23.285 30.735 26.093 1.00 91.12 347 HIS A O 1
ATOM 2860 N N . SER A 1 348 ? -22.180 28.855 26.636 1.00 92.44 348 SER A N 1
ATOM 2861 C CA . SER A 1 348 ? -20.934 29.188 25.947 1.00 92.44 348 SER A CA 1
ATOM 2862 C C . SER A 1 348 ? -20.356 27.966 25.221 1.00 92.44 348 SER A C 1
ATOM 2864 O O . SER A 1 348 ? -20.565 26.831 25.641 1.00 92.44 348 SER A O 1
ATOM 2866 N N . LEU A 1 349 ? -19.657 28.175 24.104 1.00 95.19 349 LEU A N 1
ATOM 2867 C CA . LEU A 1 349 ? -18.902 27.136 23.395 1.00 95.19 349 LEU A CA 1
ATOM 2868 C C . LEU A 1 349 ? -17.595 27.725 22.863 1.00 95.19 349 LEU A C 1
ATOM 2870 O O . LEU A 1 349 ? -17.609 28.759 22.196 1.00 95.19 349 LEU A O 1
ATOM 2874 N N . SER A 1 350 ? -16.473 27.056 23.115 1.00 96.94 350 SER A N 1
ATOM 2875 C CA . SER A 1 350 ? -15.156 27.432 22.601 1.00 96.94 350 SER A CA 1
ATOM 2876 C C . SER A 1 350 ? -14.417 26.238 21.999 1.00 96.94 350 SER A C 1
ATOM 2878 O O . SER A 1 350 ? -14.417 25.156 22.581 1.00 96.94 350 SER A O 1
ATOM 2880 N N . ILE A 1 351 ? -13.751 26.444 20.859 1.00 97.62 351 ILE A N 1
ATOM 2881 C CA . ILE A 1 351 ? -12.792 25.489 20.277 1.00 97.62 351 ILE A CA 1
ATOM 2882 C C . ILE A 1 351 ? -11.399 26.099 20.386 1.00 97.62 351 ILE A C 1
ATOM 2884 O O . ILE A 1 351 ? -11.106 27.125 19.764 1.00 97.62 351 ILE A O 1
ATOM 2888 N N . CYS A 1 352 ? -10.560 25.457 21.191 1.00 97.56 352 CYS A N 1
ATOM 2889 C CA . CYS A 1 352 ? -9.236 25.915 21.573 1.00 97.56 352 CYS A CA 1
ATOM 2890 C C . CYS A 1 352 ? -8.174 24.990 20.973 1.00 97.56 352 CYS A C 1
ATOM 2892 O O . CYS A 1 352 ? -8.245 23.773 21.122 1.00 97.56 352 CYS A O 1
ATOM 2894 N N . MET A 1 353 ? -7.179 25.562 20.305 1.00 96.56 353 MET A N 1
ATOM 2895 C CA . MET A 1 353 ? -6.168 24.840 19.540 1.00 96.56 353 MET A CA 1
ATOM 2896 C C . MET A 1 353 ? -4.764 25.100 20.084 1.00 96.56 353 MET A C 1
ATOM 2898 O O . MET A 1 353 ? -4.472 26.195 20.572 1.00 96.56 353 MET A O 1
ATOM 2902 N N . ASN A 1 354 ? -3.886 24.104 19.963 1.00 95.19 354 ASN A N 1
ATOM 2903 C CA . ASN A 1 354 ? -2.460 24.264 20.252 1.00 95.19 354 ASN A CA 1
ATOM 2904 C C . ASN A 1 354 ? -1.805 25.292 19.302 1.00 95.19 354 ASN A C 1
ATOM 2906 O O . ASN A 1 354 ? -2.324 25.571 18.225 1.00 95.19 354 ASN A O 1
ATOM 2910 N N . ASP A 1 355 ? -0.651 25.853 19.666 1.00 92.38 355 ASP A N 1
ATOM 2911 C CA . ASP A 1 355 ? -0.004 26.943 18.911 1.00 92.38 355 ASP A CA 1
ATOM 2912 C C . ASP A 1 355 ? 0.443 26.583 17.482 1.00 92.38 355 ASP A C 1
ATOM 2914 O O . ASP A 1 355 ? 0.527 27.457 16.621 1.00 92.38 355 ASP A O 1
ATOM 2918 N N . TYR A 1 356 ? 0.647 25.297 17.210 1.00 90.69 356 TYR A N 1
ATOM 2919 C CA . TYR A 1 356 ? 0.996 24.749 15.902 1.00 90.69 356 TYR A CA 1
ATOM 2920 C C . TYR A 1 356 ? -0.222 24.372 15.041 1.00 90.69 356 TYR A C 1
ATOM 2922 O O . TYR A 1 356 ? -0.076 23.672 14.040 1.00 90.69 356 TYR A O 1
ATOM 2930 N N . TRP A 1 357 ? -1.432 24.822 15.391 1.00 87.69 357 TRP A N 1
ATOM 2931 C CA . TRP A 1 357 ? -2.668 24.468 14.680 1.00 87.69 357 TRP A CA 1
ATOM 2932 C C . TRP A 1 357 ? -2.666 24.795 13.184 1.00 87.69 357 TRP A C 1
ATOM 2934 O O . TRP A 1 357 ? -3.359 24.147 12.416 1.00 87.69 357 TRP A O 1
ATOM 2944 N N . ASN A 1 358 ? -1.892 25.776 12.730 1.00 85.94 358 ASN A N 1
ATOM 2945 C CA . ASN A 1 358 ? -1.790 26.128 11.312 1.00 85.94 358 ASN A CA 1
ATOM 2946 C C . ASN A 1 358 ? -0.581 25.482 10.607 1.00 85.94 358 ASN A C 1
ATOM 2948 O O . ASN A 1 358 ? -0.342 25.754 9.431 1.00 85.94 358 ASN A O 1
ATOM 2952 N N . SER A 1 359 ? 0.180 24.631 11.300 1.00 85.69 359 SER A N 1
ATOM 2953 C CA . SER A 1 359 ? 1.344 23.941 10.750 1.00 85.69 359 SER A CA 1
ATOM 2954 C C . SER A 1 359 ? 0.988 22.506 10.388 1.00 85.69 359 SER A C 1
ATOM 2956 O O . SER A 1 359 ? 0.955 21.615 11.237 1.00 85.69 359 SER A O 1
ATOM 2958 N N . SER A 1 360 ? 0.742 22.268 9.097 1.00 80.62 360 SER A N 1
ATOM 2959 C CA . SER A 1 360 ? 0.485 20.908 8.605 1.00 80.62 360 SER A CA 1
ATOM 2960 C C . SER A 1 360 ? 1.696 19.993 8.809 1.00 80.62 360 SER A C 1
ATOM 2962 O O . SER A 1 360 ? 1.504 18.821 9.097 1.00 80.62 360 SER A O 1
ATOM 2964 N N . GLU A 1 361 ? 2.920 20.523 8.724 1.00 79.00 361 GLU A N 1
ATOM 2965 C CA . GLU A 1 361 ? 4.169 19.777 8.944 1.00 79.00 361 GLU A CA 1
ATOM 2966 C C . GLU A 1 361 ? 4.286 19.255 10.383 1.00 79.00 361 GLU A C 1
ATOM 2968 O O . GLU A 1 361 ? 4.553 18.074 10.593 1.00 79.00 361 GLU A O 1
ATOM 2973 N N . VAL A 1 362 ? 4.011 20.111 11.371 1.00 83.31 362 VAL A N 1
ATOM 2974 C CA . VAL A 1 362 ? 4.017 19.717 12.790 1.00 83.31 362 VAL A CA 1
ATOM 2975 C C . VAL A 1 362 ? 2.855 18.775 13.078 1.00 83.31 362 VAL A C 1
ATOM 2977 O O . VAL A 1 362 ? 3.025 17.763 13.750 1.00 83.31 362 VAL A O 1
ATOM 2980 N N . MET A 1 363 ? 1.672 19.063 12.524 1.00 82.88 363 MET A N 1
ATOM 2981 C CA . MET A 1 363 ? 0.498 18.218 12.718 1.00 82.88 363 MET A CA 1
ATOM 2982 C C . MET A 1 363 ? 0.697 16.804 12.182 1.00 82.88 363 MET A C 1
ATOM 2984 O O . MET A 1 363 ? 0.146 15.887 12.772 1.00 82.88 363 MET A O 1
ATOM 2988 N N . ILE A 1 364 ? 1.488 16.586 11.124 1.00 78.31 364 ILE A N 1
ATOM 2989 C CA . ILE A 1 364 ? 1.782 15.236 10.612 1.00 78.31 364 ILE A CA 1
ATOM 2990 C C . ILE A 1 364 ? 3.000 14.562 11.267 1.00 78.31 364 ILE A C 1
ATOM 2992 O O . ILE A 1 364 ? 3.180 13.361 11.054 1.00 78.31 364 ILE A O 1
ATOM 2996 N N . SER A 1 365 ? 3.806 15.285 12.051 1.00 79.00 365 SER A N 1
ATOM 2997 C CA . SER A 1 365 ? 5.013 14.762 12.704 1.00 79.00 365 SER A CA 1
ATOM 2998 C C . SER A 1 365 ? 4.725 14.149 14.086 1.00 79.00 365 SER A C 1
ATOM 3000 O O . SER A 1 365 ? 3.591 14.133 14.577 1.00 79.00 365 SER A O 1
ATOM 3002 N N . GLU A 1 366 ? 5.773 13.623 14.730 1.00 77.25 366 GLU A N 1
ATOM 3003 C CA . GLU A 1 366 ? 5.716 13.168 16.127 1.00 77.25 366 GLU A CA 1
ATOM 3004 C C . GLU A 1 366 ? 5.488 14.329 17.115 1.00 77.25 366 GLU A C 1
ATOM 3006 O O . GLU A 1 366 ? 5.016 14.101 18.226 1.00 77.25 366 GLU A O 1
ATOM 3011 N N . ASP A 1 367 ? 5.745 15.579 16.721 1.00 75.81 367 ASP A N 1
ATOM 3012 C CA . ASP A 1 367 ? 5.619 16.746 17.606 1.00 75.81 367 ASP A CA 1
ATOM 3013 C C . ASP A 1 367 ? 4.164 17.023 18.017 1.00 75.81 367 ASP A C 1
ATOM 3015 O O . ASP A 1 367 ? 3.904 17.554 19.102 1.00 75.81 367 ASP A O 1
ATOM 3019 N N . ALA A 1 368 ? 3.200 16.619 17.184 1.00 77.56 368 ALA A N 1
ATOM 3020 C CA . ALA A 1 368 ? 1.779 16.689 17.509 1.00 77.56 368 ALA A CA 1
ATOM 3021 C C . ALA A 1 368 ? 1.295 15.521 18.396 1.00 77.56 368 ALA A C 1
ATOM 3023 O O . ALA A 1 368 ? 0.175 15.565 18.910 1.00 77.56 368 ALA A O 1
ATOM 3024 N N . MET A 1 369 ? 2.120 14.490 18.633 1.00 81.69 369 MET A N 1
ATOM 3025 C CA . MET A 1 369 ? 1.805 13.325 19.479 1.00 81.69 369 MET A CA 1
ATOM 3026 C C . MET A 1 369 ? 2.035 13.604 20.974 1.00 81.69 369 MET A C 1
ATOM 3028 O O . MET A 1 369 ? 2.774 12.903 21.671 1.00 81.69 369 MET A O 1
ATOM 3032 N N . ARG A 1 370 ? 1.418 14.672 21.486 1.00 75.12 370 ARG A N 1
ATOM 3033 C CA . ARG A 1 370 ? 1.617 15.128 22.866 1.00 75.12 370 ARG A CA 1
ATOM 3034 C C . ARG A 1 370 ? 0.893 1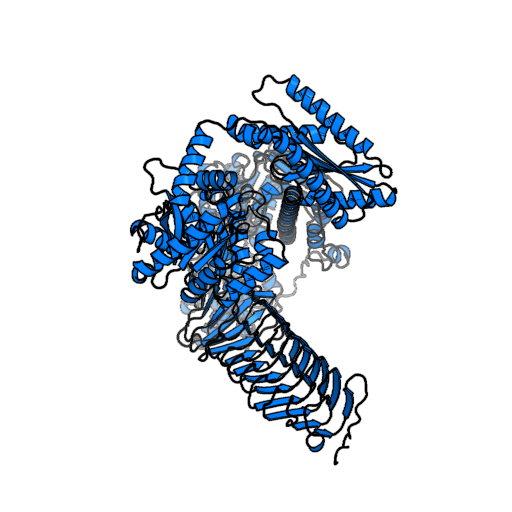4.245 23.882 1.00 75.12 370 ARG A C 1
ATOM 3036 O O . ARG A 1 370 ? -0.329 14.257 23.965 1.00 75.12 370 ARG A O 1
ATOM 3043 N N . SER A 1 371 ? 1.665 13.573 24.738 1.00 73.00 371 SER A N 1
ATOM 3044 C CA . SER A 1 371 ? 1.148 12.811 25.887 1.00 73.00 371 SER A CA 1
ATOM 3045 C C . SER A 1 371 ? 1.090 13.601 27.202 1.00 73.00 371 SER A C 1
ATOM 3047 O O . SER A 1 371 ? 0.554 13.107 28.193 1.00 73.00 371 SER A O 1
ATOM 3049 N N . ASN A 1 372 ? 1.693 14.796 27.235 1.00 77.88 372 ASN A N 1
ATOM 3050 C CA . ASN A 1 372 ? 1.948 15.569 28.455 1.00 77.88 372 ASN A CA 1
ATOM 3051 C C . ASN A 1 372 ? 1.306 16.969 28.391 1.00 77.88 372 ASN A C 1
ATOM 3053 O O . ASN A 1 372 ? 1.961 17.968 28.677 1.00 77.88 372 ASN A O 1
ATOM 3057 N N . GLY A 1 373 ? 0.034 17.052 27.998 1.00 85.44 373 GLY A N 1
ATOM 3058 C CA . GLY A 1 373 ? -0.750 18.290 28.012 1.00 85.44 373 GLY A CA 1
ATOM 3059 C C . GLY A 1 373 ? -0.682 19.114 26.727 1.00 85.44 373 GLY A C 1
ATOM 3060 O O . GLY A 1 373 ? -0.426 18.595 25.638 1.00 85.44 373 GLY A O 1
ATOM 3061 N N . TYR A 1 374 ? -0.950 20.410 26.871 1.00 93.94 374 TYR A N 1
ATOM 3062 C CA . TYR A 1 374 ? -1.192 21.363 25.782 1.00 93.94 374 TYR A CA 1
ATOM 3063 C C . TYR A 1 374 ? -0.058 22.389 25.673 1.00 93.94 374 TYR A C 1
ATOM 3065 O O . TYR A 1 374 ? 0.835 22.430 26.523 1.00 93.94 374 TYR A O 1
ATOM 3073 N N . THR A 1 375 ? -0.008 23.150 24.582 1.00 93.31 375 THR A N 1
ATOM 3074 C CA . THR A 1 375 ? 1.020 24.188 24.387 1.00 93.31 375 THR A CA 1
ATOM 3075 C C . THR A 1 375 ? 0.805 25.352 25.344 1.00 93.31 375 THR A C 1
ATOM 3077 O O . THR A 1 375 ? -0.331 25.631 25.705 1.00 93.31 375 THR A O 1
ATOM 3080 N N . ASP A 1 376 ? 1.875 26.053 25.734 1.00 93.38 376 ASP A N 1
ATOM 3081 C CA . ASP A 1 376 ? 1.785 27.170 26.692 1.00 93.38 376 ASP A CA 1
ATOM 3082 C C . ASP A 1 376 ? 0.852 28.284 26.198 1.00 93.38 376 ASP A C 1
ATOM 3084 O O . ASP A 1 376 ? 0.160 28.920 26.990 1.00 93.38 376 ASP A O 1
ATOM 3088 N N . LYS A 1 377 ? 0.792 28.479 24.876 1.00 95.31 377 LYS A N 1
ATOM 3089 C CA . LYS A 1 377 ? -0.149 29.382 24.212 1.00 95.31 377 LYS A CA 1
ATOM 3090 C C . LYS A 1 377 ? -1.266 28.592 23.554 1.00 95.31 377 LYS A C 1
ATOM 3092 O O . LYS A 1 377 ? -0.995 27.635 22.828 1.00 95.31 377 LYS A O 1
ATOM 3097 N N . ILE A 1 378 ? -2.498 29.035 23.768 1.00 97.00 378 ILE A N 1
ATOM 3098 C CA . ILE A 1 378 ? -3.704 28.422 23.218 1.00 97.00 378 ILE A CA 1
ATOM 3099 C C . ILE A 1 378 ? -4.425 29.432 22.332 1.00 97.00 378 ILE A C 1
ATOM 3101 O O . ILE A 1 378 ? -4.624 30.579 22.724 1.00 97.00 378 ILE A O 1
ATOM 3105 N N . TYR A 1 379 ? -4.832 28.991 21.144 1.00 96.81 379 TYR A N 1
ATOM 3106 C CA . TYR A 1 379 ? -5.607 29.781 20.193 1.00 96.81 379 TYR A CA 1
ATOM 3107 C C . TYR A 1 379 ? -7.087 29.425 20.308 1.00 96.81 379 TYR A C 1
ATOM 3109 O O . TYR A 1 379 ? -7.476 28.299 19.997 1.00 96.81 379 TYR A O 1
ATOM 3117 N N . ARG A 1 380 ? -7.942 30.369 20.703 1.00 96.38 380 ARG A N 1
ATOM 3118 C CA . ARG A 1 380 ? -9.398 30.183 20.670 1.00 96.38 380 ARG A CA 1
ATOM 3119 C C . ARG A 1 380 ? -9.937 30.531 19.290 1.00 96.38 380 ARG A C 1
ATOM 3121 O O . ARG A 1 380 ? -10.237 31.687 19.003 1.00 96.38 380 ARG A O 1
ATOM 3128 N N . ILE A 1 381 ? -10.096 29.514 18.451 1.00 95.12 381 ILE A N 1
ATOM 3129 C CA . ILE A 1 381 ? -10.501 29.710 17.058 1.00 95.12 381 ILE A CA 1
ATOM 3130 C C . ILE A 1 381 ? -11.983 30.050 16.940 1.00 95.12 381 ILE A C 1
ATOM 3132 O O . ILE A 1 381 ? -12.354 30.950 16.189 1.00 95.12 381 ILE A O 1
ATOM 3136 N N . ILE A 1 382 ? -12.832 29.354 17.696 1.00 94.50 382 ILE A N 1
ATOM 3137 C CA . ILE A 1 382 ? -14.279 29.587 17.719 1.00 94.50 382 ILE A CA 1
ATOM 3138 C C . ILE A 1 382 ? -14.688 29.955 19.137 1.00 94.50 382 ILE A C 1
ATOM 3140 O O . ILE A 1 382 ? -14.301 29.268 20.081 1.00 94.50 382 ILE A O 1
ATOM 3144 N N . LYS A 1 383 ? -15.499 31.008 19.261 1.00 93.69 383 LYS A N 1
ATOM 3145 C CA . LYS A 1 383 ? -16.239 31.370 20.471 1.00 93.69 383 LYS A CA 1
ATOM 3146 C C . LYS A 1 383 ? -17.703 31.585 20.099 1.00 93.69 383 LYS A C 1
ATOM 3148 O O . LYS A 1 383 ? -17.984 32.331 19.164 1.00 93.69 383 LYS A O 1
ATOM 3153 N N . CYS A 1 384 ? -18.616 30.947 20.820 1.00 91.12 384 CYS A N 1
ATOM 3154 C CA . CYS A 1 384 ? -20.053 31.147 20.685 1.00 91.12 384 CYS A CA 1
ATOM 3155 C C . CYS A 1 384 ? -20.701 31.405 22.049 1.00 91.12 384 CYS A C 1
ATOM 3157 O O . CYS A 1 384 ? -20.378 30.729 23.023 1.00 91.12 384 CYS A O 1
ATOM 3159 N N . GLY A 1 385 ? -21.630 32.356 22.100 1.00 87.12 385 GLY A N 1
ATOM 3160 C CA . GLY A 1 385 ? -22.441 32.678 23.271 1.00 87.12 385 GLY A CA 1
ATOM 3161 C C . GLY A 1 385 ? -23.821 31.995 23.265 1.00 87.12 385 GLY A C 1
ATOM 3162 O O . GLY A 1 385 ? -24.087 31.103 22.445 1.00 87.12 385 GLY A O 1
ATOM 3163 N N . PRO A 1 386 ? -24.746 32.431 24.140 1.00 80.69 386 PRO A N 1
ATOM 3164 C CA . PRO A 1 386 ? -25.979 31.696 24.444 1.00 80.69 386 PRO A CA 1
ATOM 3165 C C . PRO A 1 386 ? -27.027 31.717 23.323 1.00 80.69 386 PRO A C 1
ATOM 3167 O O . PRO A 1 386 ? -27.921 30.876 23.295 1.00 80.69 386 PRO A O 1
ATOM 3170 N N . SER A 1 387 ? -26.920 32.644 22.368 1.00 76.06 387 SER A N 1
ATOM 3171 C CA . SER A 1 387 ? -27.795 32.720 21.193 1.00 76.06 387 SER A CA 1
ATOM 3172 C C . SER A 1 387 ? -26.996 32.896 19.903 1.00 76.06 387 SER A C 1
ATOM 3174 O O . SER A 1 387 ? -25.841 33.322 19.932 1.00 76.06 387 SER A O 1
ATOM 3176 N N . GLU A 1 388 ? -27.617 32.630 18.752 1.00 64.81 388 GLU A N 1
ATOM 3177 C CA . GLU A 1 388 ? -27.002 32.809 17.424 1.00 64.81 388 GLU A CA 1
ATOM 3178 C C . GLU A 1 388 ? -26.568 34.255 17.123 1.00 64.81 388 GLU A C 1
ATOM 3180 O O . GLU A 1 388 ? -25.735 34.486 16.246 1.00 64.81 388 GLU A O 1
ATOM 3185 N N . HIS A 1 389 ? -27.064 35.232 17.883 1.00 64.50 389 HIS A N 1
ATOM 3186 C CA . HIS A 1 389 ? -26.800 36.655 17.662 1.00 64.50 389 HIS A CA 1
ATOM 3187 C C . HIS A 1 389 ? -25.928 37.305 18.743 1.00 64.50 389 HIS A C 1
ATOM 3189 O O . HIS A 1 389 ? -25.671 38.506 18.676 1.00 64.50 389 HIS A O 1
ATOM 3195 N N . THR A 1 390 ? -25.469 36.547 19.740 1.00 71.44 390 THR A N 1
ATOM 3196 C CA . THR A 1 390 ? -24.729 37.085 20.892 1.00 71.44 390 THR A CA 1
ATOM 3197 C C . THR A 1 390 ? -23.362 36.429 21.018 1.00 71.44 390 THR A C 1
ATOM 3199 O O . THR A 1 390 ? -23.292 35.220 21.211 1.00 71.44 390 THR A O 1
ATOM 3202 N N . ASP A 1 391 ? -22.301 37.238 20.964 1.00 75.56 391 ASP A N 1
ATOM 3203 C CA . ASP A 1 391 ? -20.909 36.845 21.252 1.00 75.56 391 ASP A CA 1
ATOM 3204 C C . ASP A 1 391 ? -20.367 35.652 20.431 1.00 75.56 391 ASP A C 1
ATOM 3206 O O . ASP A 1 391 ? -19.483 34.919 20.872 1.00 75.56 391 ASP A O 1
ATOM 3210 N N . ASN A 1 392 ? -20.888 35.458 19.213 1.00 83.44 392 ASN A N 1
ATOM 3211 C CA . ASN A 1 392 ? -20.394 34.450 18.275 1.00 83.44 392 ASN A CA 1
ATOM 3212 C C . ASN A 1 392 ? -19.328 35.054 17.357 1.00 83.44 392 ASN A C 1
ATOM 3214 O O . ASN A 1 392 ? -19.600 36.018 16.637 1.00 83.44 392 ASN A O 1
ATOM 3218 N N . ARG A 1 393 ? -18.122 34.483 17.353 1.00 85.62 393 ARG A N 1
ATOM 3219 C CA . ARG A 1 393 ? -17.015 34.915 16.496 1.00 85.62 393 ARG A CA 1
ATOM 3220 C C . ARG A 1 393 ? -16.054 33.775 16.171 1.00 85.62 393 ARG A C 1
ATOM 3222 O O . ARG A 1 393 ? -15.841 32.869 16.974 1.00 85.62 393 ARG A O 1
ATOM 3229 N N . ILE A 1 394 ? -15.410 33.906 15.016 1.00 88.00 394 ILE A N 1
ATOM 3230 C CA . ILE A 1 394 ? -14.206 33.159 14.650 1.00 88.00 394 ILE A CA 1
ATOM 3231 C C . ILE A 1 394 ? -13.032 34.132 14.724 1.00 88.00 394 ILE A C 1
ATOM 3233 O O . ILE A 1 394 ? -13.115 35.233 14.176 1.00 88.00 394 ILE A O 1
ATOM 3237 N N . SER A 1 395 ? -11.952 33.745 15.395 1.00 85.38 395 SER A N 1
ATOM 3238 C CA . SER A 1 395 ? -10.734 34.549 15.488 1.00 85.38 395 SER A CA 1
ATOM 3239 C C . SER A 1 395 ? -9.503 33.668 15.369 1.00 85.38 395 SER A C 1
ATOM 3241 O O . SER A 1 395 ? -9.349 32.710 16.111 1.00 85.38 395 SER A O 1
ATOM 3243 N N . PHE A 1 396 ? -8.589 34.019 14.469 1.00 88.50 396 PHE A N 1
ATOM 3244 C CA . PHE A 1 396 ? -7.312 33.312 14.323 1.00 88.50 396 PHE A CA 1
ATOM 3245 C C . PHE A 1 396 ? -6.185 33.948 15.151 1.00 88.50 396 PHE A C 1
ATOM 3247 O O . PHE A 1 396 ? -5.077 33.421 15.173 1.00 88.50 396 PHE A O 1
ATOM 3254 N N . ASP A 1 397 ? -6.496 35.043 15.854 1.00 87.81 397 ASP A N 1
ATOM 3255 C CA . ASP A 1 397 ? -5.560 35.844 16.648 1.00 87.81 397 ASP A CA 1
ATOM 3256 C C . ASP A 1 397 ? -5.970 35.930 18.138 1.00 87.81 397 ASP A C 1
ATOM 3258 O O . ASP A 1 397 ? -5.323 36.626 18.918 1.00 87.81 397 ASP A O 1
ATOM 3262 N N . ASP A 1 398 ? -7.058 35.258 18.552 1.00 92.56 398 ASP A N 1
ATOM 3263 C CA . ASP A 1 398 ? -7.492 35.199 19.962 1.00 92.56 398 ASP A CA 1
ATOM 3264 C C . ASP A 1 398 ? -6.635 34.164 20.706 1.00 92.56 398 ASP A C 1
ATOM 3266 O O . ASP A 1 398 ? -6.848 32.958 20.572 1.00 92.56 398 ASP A O 1
ATOM 3270 N N . ILE A 1 399 ? -5.620 34.644 21.427 1.00 95.56 399 ILE A N 1
ATOM 3271 C CA . ILE A 1 399 ? -4.595 33.826 22.087 1.00 95.56 399 ILE A CA 1
ATOM 3272 C C . ILE A 1 399 ? -4.601 34.115 23.588 1.00 95.56 399 ILE A C 1
ATOM 3274 O O . ILE A 1 399 ? -4.601 35.278 23.992 1.00 95.56 399 ILE A O 1
ATOM 3278 N N . PHE A 1 400 ? -4.528 33.064 24.401 1.00 96.75 400 PHE A N 1
ATOM 3279 C CA . PHE A 1 400 ? -4.405 33.150 25.859 1.00 96.75 400 PHE A CA 1
ATOM 3280 C C . PHE A 1 400 ? -3.417 32.103 26.399 1.00 96.75 400 PHE A C 1
ATOM 3282 O O . PHE A 1 400 ? -2.988 31.199 25.673 1.00 96.75 400 PHE A O 1
ATOM 3289 N N . GLU A 1 401 ? -3.011 32.240 27.663 1.00 96.44 401 GLU A N 1
ATOM 3290 C CA . GLU A 1 401 ? -2.063 31.315 28.289 1.00 96.44 401 GLU A CA 1
ATOM 3291 C C . GLU A 1 401 ? -2.783 30.044 28.763 1.00 96.44 401 GLU A C 1
ATOM 3293 O O . GLU A 1 401 ? -3.843 30.106 29.381 1.00 96.44 401 GLU A O 1
ATOM 3298 N N . MET A 1 402 ? -2.182 28.872 28.553 1.00 94.25 402 MET A N 1
ATOM 3299 C CA . MET A 1 402 ? -2.770 27.569 28.903 1.00 94.25 402 MET A CA 1
ATOM 3300 C C . MET A 1 402 ? -3.182 27.465 30.375 1.00 94.25 402 MET A C 1
ATOM 3302 O O . MET A 1 402 ? -4.216 26.877 30.685 1.00 94.25 402 MET A O 1
ATOM 3306 N N . LYS A 1 403 ? -2.427 28.113 31.272 1.00 93.69 403 LYS A N 1
ATOM 3307 C CA . LYS A 1 403 ? -2.726 28.203 32.711 1.00 93.69 403 LYS A CA 1
ATOM 3308 C C . LYS A 1 403 ? -4.066 28.877 33.037 1.00 93.69 403 LYS A C 1
ATOM 3310 O O . LYS A 1 403 ? -4.556 28.754 34.150 1.00 93.69 403 LYS A O 1
ATOM 3315 N N . GLU A 1 404 ? -4.642 29.631 32.106 1.00 94.38 404 GLU A N 1
ATOM 3316 C CA . GLU A 1 404 ? -5.968 30.222 32.294 1.00 94.38 404 GLU A CA 1
ATOM 3317 C C . GLU A 1 404 ? -7.072 29.178 32.060 1.00 94.38 404 GLU A C 1
ATOM 3319 O O . GLU A 1 404 ? -8.170 29.346 32.581 1.00 94.38 404 GLU A O 1
ATOM 3324 N N . MET A 1 405 ? -6.780 28.085 31.334 1.00 95.75 405 MET A N 1
ATOM 3325 C CA . MET A 1 405 ? -7.694 27.047 30.812 1.00 95.75 405 MET A CA 1
ATOM 3326 C C . MET A 1 405 ? -8.799 27.588 29.895 1.00 95.75 405 MET A C 1
ATOM 3328 O O . MET A 1 405 ? -9.016 27.065 28.810 1.00 95.75 405 MET A O 1
ATOM 3332 N N . ILE A 1 406 ? -9.500 28.635 30.313 1.00 95.06 406 ILE A N 1
ATOM 3333 C CA . ILE A 1 406 ? -10.380 29.463 29.500 1.00 95.06 406 ILE A CA 1
ATOM 3334 C C . ILE A 1 406 ? -10.534 30.829 30.214 1.00 95.06 406 ILE A C 1
ATOM 3336 O O . ILE A 1 406 ? -10.742 30.845 31.432 1.00 95.06 406 ILE A O 1
ATOM 3340 N N . PRO A 1 407 ? -10.427 31.981 29.520 1.00 92.19 407 PRO A N 1
ATOM 3341 C CA . PRO A 1 407 ? -10.424 33.303 30.169 1.00 92.19 407 PRO A CA 1
ATOM 3342 C C . PRO A 1 407 ? -11.646 33.589 31.061 1.00 92.19 407 PRO A C 1
ATOM 3344 O O . PRO A 1 407 ? -11.524 34.211 32.118 1.00 92.19 407 PRO A O 1
ATOM 3347 N N . GLU A 1 408 ? -12.814 33.068 30.679 1.00 90.12 408 GLU A N 1
ATOM 3348 C CA . GLU A 1 408 ? -14.099 33.232 31.366 1.00 90.12 408 GLU A CA 1
ATOM 3349 C C . GLU A 1 408 ? -14.089 32.740 32.834 1.00 90.12 408 GLU A C 1
ATOM 3351 O O . GLU A 1 408 ? -14.890 33.206 33.648 1.00 90.12 408 GLU A O 1
ATOM 3356 N N . LEU A 1 409 ? -13.149 31.866 33.227 1.00 89.56 409 LEU A N 1
ATOM 3357 C CA . LEU A 1 409 ? -12.991 31.409 34.620 1.00 89.56 409 LEU A CA 1
ATOM 3358 C C . LEU A 1 409 ? -12.462 32.481 35.580 1.00 89.56 409 LEU A C 1
ATOM 3360 O O . LEU A 1 409 ? -12.583 32.330 36.802 1.00 89.56 409 LEU A O 1
ATOM 3364 N N . SER A 1 410 ? -11.851 33.538 35.047 1.00 85.69 410 SER A N 1
ATOM 3365 C CA . SER A 1 410 ? -11.350 34.676 35.828 1.00 85.69 410 SER A CA 1
ATOM 3366 C C . SER A 1 410 ? -12.299 35.880 35.781 1.00 85.69 410 SER A C 1
ATOM 3368 O O . SER A 1 410 ? -12.084 36.869 36.484 1.00 85.69 410 SER A O 1
ATOM 3370 N N . GLU A 1 411 ? -13.358 35.815 34.969 1.00 85.94 411 GLU A N 1
ATOM 3371 C CA . GLU A 1 411 ? -14.323 36.899 34.807 1.00 85.94 411 GLU A CA 1
ATOM 3372 C C . GLU A 1 411 ? -15.364 36.919 35.936 1.00 85.94 411 GLU A C 1
ATOM 3374 O O . GLU A 1 411 ? -15.853 35.888 36.407 1.00 85.94 411 GLU A O 1
ATOM 3379 N N . GLN A 1 412 ? -15.753 38.123 36.369 1.00 81.38 412 GLN A N 1
ATOM 3380 C CA . GLN A 1 412 ? -16.865 38.281 37.306 1.00 81.38 412 GLN A CA 1
ATOM 3381 C C . GLN A 1 412 ? -18.196 38.095 36.574 1.00 81.38 412 GLN A C 1
ATOM 3383 O O . GLN A 1 412 ? -18.577 38.927 35.753 1.00 81.38 412 GLN A O 1
ATOM 3388 N N . ARG A 1 413 ? -18.917 37.021 36.911 1.00 86.56 413 ARG A N 1
ATOM 3389 C CA . ARG A 1 413 ? -20.192 36.636 36.285 1.00 86.56 413 ARG A CA 1
ATOM 3390 C C . ARG A 1 413 ? -21.358 36.688 37.276 1.00 86.56 413 ARG A C 1
ATOM 3392 O O . ARG A 1 413 ? -21.183 36.421 38.470 1.00 86.56 413 ARG A O 1
ATOM 3399 N N . GLU A 1 414 ? -22.553 37.031 36.787 1.00 83.88 414 GLU A N 1
ATOM 3400 C CA . GLU A 1 414 ? -23.771 37.192 37.606 1.00 83.88 414 GLU A CA 1
ATOM 3401 C C . GLU A 1 414 ? -24.334 35.859 38.120 1.00 83.88 414 GLU A C 1
ATOM 3403 O O . GLU A 1 414 ? -24.806 35.784 39.257 1.00 83.88 414 GLU A O 1
ATOM 3408 N N . CYS A 1 415 ? -24.213 34.793 37.330 1.00 88.38 415 CYS A N 1
ATOM 3409 C CA . CYS A 1 415 ? -24.626 33.434 37.677 1.00 88.38 415 CYS A CA 1
ATOM 3410 C C . CYS A 1 415 ? -23.424 32.470 37.661 1.00 88.38 415 CYS A C 1
ATOM 3412 O O . CYS A 1 415 ? -22.418 32.771 37.015 1.00 88.38 415 CYS A O 1
ATOM 3414 N N . PRO A 1 416 ? -23.492 31.363 38.422 1.00 92.50 416 PRO A N 1
ATOM 3415 C CA . PRO A 1 416 ? -22.545 30.261 38.289 1.00 92.50 416 PRO A CA 1
ATOM 3416 C C . PRO A 1 416 ? -22.724 29.541 36.944 1.00 92.50 416 PRO A C 1
ATOM 3418 O O . PRO A 1 416 ? -23.819 29.531 36.382 1.00 92.50 416 PRO A O 1
ATOM 3421 N N . GLU A 1 417 ? -21.653 28.923 36.453 1.00 93.25 417 GLU A N 1
ATOM 3422 C CA . GLU A 1 417 ? -21.655 28.135 35.216 1.00 93.25 417 GLU A CA 1
ATOM 3423 C C . GLU A 1 417 ? -20.896 26.823 35.416 1.00 93.25 417 GLU A C 1
ATOM 3425 O O . GLU A 1 417 ? -19.968 26.714 36.225 1.00 93.25 417 GLU A O 1
ATOM 3430 N N . THR A 1 418 ? -21.275 25.823 34.633 1.00 95.56 418 THR A N 1
ATOM 3431 C CA . THR A 1 418 ? -20.554 24.562 34.521 1.00 95.56 418 THR A CA 1
ATOM 3432 C C . THR A 1 418 ? -19.880 24.477 33.168 1.00 95.56 418 THR A C 1
ATOM 3434 O O . THR A 1 418 ? -20.564 24.468 32.151 1.00 95.56 418 THR A O 1
ATOM 3437 N N . PHE A 1 419 ? -18.554 24.369 33.165 1.00 96.19 419 PHE A N 1
ATOM 3438 C CA . PHE A 1 419 ? -17.725 24.235 31.972 1.00 96.19 419 PHE A CA 1
ATOM 3439 C C . PHE A 1 419 ? -17.286 22.787 31.782 1.00 96.19 419 PHE A C 1
ATOM 3441 O O . PHE A 1 419 ? -16.593 22.236 32.634 1.00 96.19 419 PHE A O 1
ATOM 3448 N N . PHE A 1 420 ? -17.637 22.181 30.655 1.00 97.12 420 PHE A N 1
ATOM 3449 C CA . PHE A 1 420 ? -17.158 20.863 30.255 1.00 97.12 420 PHE A CA 1
ATOM 3450 C C . PHE A 1 420 ? -15.974 21.002 29.303 1.00 97.12 420 PHE A C 1
ATOM 3452 O O . PHE A 1 420 ? -16.130 21.454 28.172 1.00 97.12 420 PHE A O 1
ATOM 3459 N N . PHE A 1 421 ? -14.800 20.581 29.763 1.00 97.75 421 PHE A N 1
ATOM 3460 C CA . PHE A 1 421 ? -13.559 20.486 29.009 1.00 97.75 421 PHE A CA 1
ATOM 3461 C C . PHE A 1 421 ? -13.436 19.089 28.400 1.00 97.75 421 PHE A C 1
ATOM 3463 O O . PHE A 1 421 ? -13.458 18.080 29.110 1.00 97.75 421 PHE A O 1
ATOM 3470 N N . THR A 1 422 ? -13.273 19.045 27.080 1.00 96.81 422 THR A N 1
ATOM 3471 C CA . THR A 1 422 ? -13.205 17.811 26.284 1.00 96.81 422 THR A CA 1
ATOM 3472 C C . THR A 1 422 ? -12.027 17.864 25.309 1.00 96.81 422 THR A C 1
ATOM 3474 O O . THR A 1 422 ? -11.773 18.921 24.730 1.00 96.81 422 THR A O 1
ATOM 3477 N N . PRO A 1 423 ? -11.259 16.778 25.125 1.00 96.19 423 PRO A N 1
ATOM 3478 C CA . PRO A 1 423 ? -10.055 16.805 24.295 1.00 96.19 423 PRO A CA 1
ATOM 3479 C C . PRO A 1 423 ? -10.396 16.808 22.797 1.00 96.19 423 PRO A C 1
ATOM 3481 O O . PRO A 1 423 ? -11.337 16.150 22.360 1.00 96.19 423 PRO A O 1
ATOM 3484 N N . LEU A 1 424 ? -9.593 17.497 21.986 1.00 96.06 424 LEU A N 1
ATOM 3485 C CA . LEU A 1 424 ? -9.607 17.399 20.525 1.00 96.06 424 LEU A CA 1
ATOM 3486 C C . LEU A 1 424 ? -8.361 16.638 20.082 1.00 96.06 424 LEU A C 1
ATOM 3488 O O . LEU A 1 424 ? -7.242 17.148 20.195 1.00 96.06 424 LEU A O 1
ATOM 3492 N N . TYR A 1 425 ? -8.543 15.410 19.604 1.00 93.75 425 TYR A N 1
ATOM 3493 C CA . TYR A 1 425 ? -7.441 14.512 19.286 1.00 93.75 425 TYR A CA 1
ATOM 3494 C C . TYR A 1 425 ? -7.778 13.513 18.173 1.00 93.75 425 TYR A C 1
ATOM 3496 O O . TYR A 1 425 ? -8.940 13.248 17.875 1.00 93.75 425 TYR A O 1
ATOM 3504 N N . PHE A 1 426 ? -6.745 12.910 17.591 1.00 91.06 426 PHE A N 1
ATOM 3505 C CA . PHE A 1 426 ? -6.864 11.709 16.767 1.00 91.06 426 PHE A CA 1
ATOM 3506 C C . PHE A 1 426 ? -5.768 10.716 17.167 1.00 91.06 426 PHE A C 1
ATOM 3508 O O . PHE A 1 426 ? -4.583 10.993 17.009 1.00 91.06 426 PHE A O 1
ATOM 3515 N N . ASP A 1 427 ? -6.154 9.558 17.705 1.00 86.62 427 ASP A N 1
ATOM 3516 C CA . ASP A 1 427 ? -5.225 8.601 18.327 1.00 86.62 427 ASP A CA 1
ATOM 3517 C C . ASP A 1 427 ? -4.432 9.243 19.486 1.00 86.62 427 ASP A C 1
ATOM 3519 O O . ASP A 1 427 ? -5.044 9.597 20.487 1.00 86.62 427 ASP A O 1
ATOM 3523 N N . ASN A 1 428 ? -3.119 9.457 19.370 1.00 83.62 428 ASN A N 1
ATOM 3524 C CA . ASN A 1 428 ? -2.318 10.219 20.342 1.00 83.62 428 ASN A CA 1
ATOM 3525 C C . ASN A 1 428 ? -1.985 11.653 19.884 1.00 83.62 428 ASN A C 1
ATOM 3527 O O . ASN A 1 428 ? -1.238 12.355 20.568 1.00 83.62 428 ASN A O 1
ATOM 3531 N N . ARG A 1 429 ? -2.499 12.091 18.729 1.00 89.12 429 ARG A N 1
ATOM 3532 C CA . ARG A 1 429 ? -2.286 13.436 18.189 1.00 89.12 429 ARG A CA 1
ATOM 3533 C C . ARG A 1 429 ? -3.213 14.429 18.869 1.00 89.12 429 ARG A C 1
ATOM 3535 O O . ARG A 1 429 ? -4.426 14.273 18.778 1.00 89.12 429 ARG A O 1
ATOM 3542 N N . SER A 1 430 ? -2.666 15.458 19.508 1.00 92.38 430 SER A N 1
ATOM 3543 C CA . SER A 1 430 ? -3.450 16.470 20.222 1.00 92.38 430 SER A CA 1
ATOM 3544 C C . SER A 1 430 ? -3.629 17.728 19.373 1.00 92.38 430 SER A C 1
ATOM 3546 O O . SER A 1 430 ? -2.680 18.465 19.120 1.00 92.38 430 SER A O 1
ATOM 3548 N N . PHE A 1 431 ? -4.864 18.009 18.966 1.00 94.44 431 PHE A N 1
ATOM 3549 C CA . PHE A 1 431 ? -5.214 19.253 18.279 1.00 94.44 431 PHE A CA 1
ATOM 3550 C C . PHE A 1 431 ? -5.411 20.410 19.266 1.00 94.44 431 PHE A C 1
ATOM 3552 O O . PHE A 1 431 ? -5.013 21.543 18.993 1.00 94.44 431 PHE A O 1
ATOM 3559 N N . GLY A 1 432 ? -6.010 20.114 20.420 1.00 95.50 432 GLY A N 1
ATOM 3560 C CA . GLY A 1 432 ? -6.397 21.092 21.429 1.00 95.50 432 GLY A CA 1
ATOM 3561 C C . GLY A 1 432 ? -7.533 20.554 22.297 1.00 95.50 432 GLY A C 1
ATOM 3562 O O . GLY A 1 432 ? -7.584 19.354 22.563 1.00 95.50 432 GLY A O 1
ATOM 3563 N N . TYR A 1 433 ? -8.452 21.411 22.724 1.00 97.62 433 TYR A N 1
ATOM 3564 C CA . TYR A 1 433 ? -9.619 21.034 23.526 1.00 97.62 433 TYR A CA 1
ATOM 3565 C C . TYR A 1 433 ? -10.828 21.918 23.199 1.00 97.62 433 TYR A C 1
ATOM 3567 O O . TYR A 1 433 ? -10.694 23.036 22.707 1.00 97.62 433 TYR A O 1
ATOM 3575 N N . ALA A 1 434 ? -12.026 21.412 23.469 1.00 97.88 434 ALA A N 1
ATOM 3576 C CA . ALA A 1 434 ? -13.276 22.150 23.366 1.00 97.88 434 ALA A CA 1
ATOM 3577 C C . ALA A 1 434 ? -13.887 22.354 24.755 1.00 97.88 434 ALA A C 1
ATOM 3579 O O . ALA A 1 434 ? -13.776 21.482 25.625 1.00 97.88 434 ALA A O 1
ATOM 3580 N N . VAL A 1 435 ? -14.526 23.508 24.947 1.00 97.50 435 VAL A N 1
ATOM 3581 C CA . VAL A 1 435 ? -15.187 23.894 26.197 1.00 97.50 435 VAL A CA 1
ATOM 3582 C C . VAL A 1 435 ? -16.636 24.247 25.902 1.00 97.50 435 VAL A C 1
ATOM 3584 O O . VAL A 1 435 ? -16.877 25.161 25.118 1.00 97.50 435 VAL A O 1
ATOM 3587 N N . ILE A 1 436 ? -17.587 23.557 26.530 1.00 95.75 436 ILE A N 1
ATOM 3588 C CA . ILE A 1 436 ? -19.018 23.886 26.457 1.00 95.75 436 ILE A CA 1
ATOM 3589 C C . ILE A 1 436 ? -19.548 24.221 27.853 1.00 95.75 436 ILE A C 1
ATOM 3591 O O . ILE A 1 436 ? -19.276 23.503 28.814 1.00 95.75 436 ILE A O 1
ATOM 3595 N N . GLY A 1 437 ? -20.254 25.341 27.974 1.00 94.25 437 GLY A N 1
ATOM 3596 C CA . GLY A 1 437 ? -20.710 25.909 29.236 1.00 94.25 437 GLY A CA 1
ATOM 3597 C C . GLY A 1 437 ? -22.228 25.919 29.376 1.00 94.25 437 GLY A C 1
ATOM 3598 O O . GLY A 1 437 ? -22.948 26.185 28.408 1.00 94.25 437 GLY A O 1
ATOM 3599 N N . PHE A 1 438 ? -22.721 25.669 30.588 1.00 93.69 438 PHE A N 1
ATOM 3600 C CA . PHE A 1 438 ? -24.145 25.680 30.929 1.00 93.69 438 PHE A CA 1
ATOM 3601 C C . PHE A 1 438 ? -24.401 26.512 32.182 1.00 93.69 438 PHE A C 1
ATOM 3603 O O . PHE A 1 438 ? -23.657 26.408 33.150 1.00 93.69 438 PHE A O 1
ATOM 3610 N N . THR A 1 439 ? -25.473 27.301 32.172 1.00 91.19 439 THR A N 1
ATOM 3611 C CA . THR A 1 439 ? -25.992 28.029 33.347 1.00 91.19 439 THR A CA 1
ATOM 3612 C C . THR A 1 439 ? -27.375 27.533 33.775 1.00 91.19 439 THR A C 1
ATOM 3614 O O . THR A 1 439 ? -27.864 27.895 34.844 1.00 91.19 439 THR A O 1
ATOM 3617 N N . ASP A 1 440 ? -28.003 26.687 32.954 1.00 86.31 440 ASP A N 1
ATOM 3618 C CA . ASP A 1 440 ? -29.260 26.008 33.253 1.00 86.31 440 ASP A CA 1
ATOM 3619 C C . ASP A 1 440 ? -28.967 24.580 33.728 1.00 86.31 440 ASP A C 1
ATOM 3621 O O . ASP A 1 440 ? -28.306 23.807 33.037 1.00 86.31 440 ASP A O 1
ATOM 3625 N N . THR A 1 441 ? -29.473 24.229 34.908 1.00 83.12 441 THR A N 1
ATOM 3626 C CA . THR A 1 441 ? -29.338 22.896 35.511 1.00 83.12 441 THR A CA 1
ATOM 3627 C C . THR A 1 441 ? -30.139 21.822 34.775 1.00 83.12 441 THR A C 1
ATOM 3629 O O . THR A 1 441 ? -29.917 20.632 34.985 1.00 83.12 441 THR A O 1
ATOM 3632 N N . GLU A 1 442 ? -31.104 22.222 33.945 1.00 75.56 442 GLU A N 1
ATOM 3633 C CA . GLU A 1 442 ? -31.869 21.315 33.087 1.00 75.56 442 GLU A CA 1
ATOM 3634 C C . GLU A 1 442 ? -31.199 21.083 31.723 1.00 75.56 442 GLU A C 1
ATOM 3636 O O . GLU A 1 442 ? -31.534 20.105 31.051 1.00 75.56 442 GLU A O 1
ATOM 3641 N N . ALA A 1 443 ? -30.232 21.921 31.327 1.00 71.00 443 ALA A N 1
ATOM 3642 C CA . ALA A 1 443 ? -29.471 21.722 30.098 1.00 71.00 443 ALA A CA 1
ATOM 3643 C C . ALA A 1 443 ? -28.521 20.522 30.228 1.00 71.00 443 ALA A C 1
ATOM 3645 O O . ALA A 1 443 ? -27.916 20.296 31.276 1.00 71.00 443 ALA A O 1
ATOM 3646 N N . GLN A 1 444 ? -28.406 19.733 29.157 1.00 68.69 444 GLN A N 1
ATOM 3647 C CA . GLN A 1 444 ? -27.715 18.446 29.196 1.00 68.69 444 GLN A CA 1
ATOM 3648 C C . GLN A 1 444 ? -26.471 18.430 28.312 1.00 68.69 444 GLN A C 1
ATOM 3650 O O . GLN A 1 444 ? -26.490 18.845 27.153 1.00 68.69 444 GLN A O 1
ATOM 3655 N N . PHE A 1 445 ? -25.404 17.856 28.860 1.00 84.56 445 PHE A N 1
ATOM 3656 C CA . PHE A 1 445 ? -24.256 17.385 28.102 1.00 84.56 445 PHE A CA 1
ATOM 3657 C C . PHE A 1 445 ? -24.644 16.062 27.424 1.00 84.56 445 PHE A C 1
ATOM 3659 O O . PHE A 1 445 ? -24.869 15.061 28.101 1.00 84.56 445 PHE A O 1
ATOM 3666 N N . THR A 1 446 ? -24.812 16.076 26.100 1.00 84.25 446 THR A N 1
ATOM 3667 C CA . THR A 1 446 ? -25.425 14.964 25.351 1.00 84.25 446 THR A CA 1
ATOM 3668 C C . THR A 1 446 ? -24.452 14.279 24.397 1.00 84.25 446 THR A C 1
ATOM 3670 O O . THR A 1 446 ? -23.459 14.859 23.954 1.00 84.25 446 THR A O 1
ATOM 3673 N N . GLU A 1 447 ? -24.802 13.058 23.987 1.00 84.00 447 GLU A N 1
ATOM 3674 C CA . GLU A 1 447 ? -24.074 12.301 22.963 1.00 84.00 447 GLU A CA 1
ATOM 3675 C C . GLU A 1 447 ? -23.981 13.051 21.617 1.00 84.00 447 GLU A C 1
ATOM 3677 O O . GLU A 1 447 ? -23.014 12.890 20.872 1.00 84.00 447 GLU A O 1
ATOM 3682 N N . VAL A 1 448 ? -24.949 13.925 21.309 1.00 86.81 448 VAL A N 1
ATOM 3683 C CA . VAL A 1 448 ? -24.951 14.740 20.082 1.00 86.81 448 VAL A CA 1
ATOM 3684 C C . VAL A 1 448 ? -23.721 15.647 20.018 1.00 86.81 448 VAL A C 1
ATOM 3686 O O . VAL A 1 448 ? -23.057 15.698 18.984 1.00 86.81 448 VAL A O 1
ATOM 3689 N N . TYR A 1 449 ? -23.371 16.309 21.125 1.00 91.56 449 TYR A N 1
ATOM 3690 C CA . TYR A 1 449 ? -22.168 17.143 21.212 1.00 91.56 449 TYR A CA 1
ATOM 3691 C C . TYR A 1 449 ? -20.890 16.316 21.014 1.00 91.56 449 TYR A C 1
ATOM 3693 O O . TYR A 1 449 ? -20.007 16.707 20.248 1.00 91.56 449 TYR A O 1
ATOM 3701 N N . ILE A 1 450 ? -20.821 15.135 21.637 1.00 91.44 450 ILE A N 1
ATOM 3702 C CA . ILE A 1 450 ? -19.682 14.218 21.500 1.00 91.44 450 ILE A CA 1
ATOM 3703 C C . ILE A 1 450 ? -19.502 13.771 20.049 1.00 91.44 450 ILE A C 1
ATOM 3705 O O . ILE A 1 450 ? -18.395 13.814 19.511 1.00 91.44 450 ILE A O 1
ATOM 3709 N N . ASN A 1 451 ? -20.583 13.351 19.394 1.00 90.56 451 ASN A N 1
ATOM 3710 C CA . ASN A 1 451 ? -20.533 12.889 18.013 1.00 90.56 451 ASN A CA 1
ATOM 3711 C C . ASN A 1 451 ? -20.179 14.035 17.051 1.00 90.56 451 ASN A C 1
ATOM 3713 O O . ASN A 1 451 ? -19.370 13.840 16.141 1.00 90.56 451 ASN A O 1
ATOM 3717 N N . TRP A 1 452 ? -20.688 15.243 17.303 1.00 93.62 452 TRP A N 1
ATOM 3718 C CA . TRP A 1 452 ? -20.308 16.447 16.565 1.00 93.62 452 TRP A CA 1
ATOM 3719 C C . TRP A 1 452 ? -18.807 16.751 16.680 1.00 93.62 452 TRP A C 1
ATOM 3721 O O . TRP A 1 452 ? -18.139 16.929 15.659 1.00 93.62 452 TRP A O 1
ATOM 3731 N N . LEU A 1 453 ? -18.232 16.694 17.887 1.00 94.69 453 LEU A N 1
ATOM 3732 C CA . LEU A 1 453 ? -16.784 16.835 18.080 1.00 94.69 453 LEU A CA 1
ATOM 3733 C C . LEU A 1 453 ? -15.980 15.709 17.421 1.00 94.69 453 LEU A C 1
ATOM 3735 O O . LEU A 1 453 ? -14.938 15.977 16.824 1.00 94.69 453 LEU A O 1
ATOM 3739 N N . LYS A 1 454 ? -16.453 14.457 17.474 1.00 92.62 454 LYS A N 1
ATOM 3740 C CA . LYS A 1 454 ? -15.806 13.330 16.777 1.00 92.62 454 LYS A CA 1
ATOM 3741 C C . LYS A 1 454 ? -15.726 13.569 15.270 1.00 92.62 454 LYS A C 1
ATOM 3743 O O . LYS A 1 454 ? -14.666 13.331 14.693 1.00 92.62 454 LYS A O 1
ATOM 3748 N N . SER A 1 455 ? -16.782 14.105 14.657 1.00 94.12 455 SER A N 1
ATOM 3749 C CA . SER A 1 455 ? -16.765 14.500 13.242 1.00 94.12 455 SER A CA 1
ATOM 3750 C C . SER A 1 455 ? -15.722 15.583 12.958 1.00 94.12 455 SER A C 1
ATOM 3752 O O . SER A 1 455 ? -14.992 15.486 11.974 1.00 94.12 455 SER A O 1
ATOM 3754 N N . ILE A 1 456 ? -15.580 16.576 13.843 1.00 95.12 456 ILE A N 1
ATOM 3755 C CA . ILE A 1 456 ? -14.541 17.611 13.724 1.00 95.12 456 ILE A CA 1
ATOM 3756 C C . ILE A 1 456 ? -13.142 16.999 13.814 1.00 95.12 456 ILE A C 1
ATOM 3758 O O . ILE A 1 456 ? -12.309 17.265 12.953 1.00 95.12 456 ILE A O 1
ATOM 3762 N N . MET A 1 457 ? -12.881 16.157 14.817 1.00 94.75 457 MET A N 1
ATOM 3763 C CA . MET A 1 457 ? -11.575 15.522 15.030 1.00 94.75 457 MET A CA 1
ATOM 3764 C C . MET A 1 457 ? -11.160 14.629 13.849 1.00 94.75 457 MET A C 1
ATOM 3766 O O . MET A 1 457 ? -10.007 14.662 13.418 1.00 94.75 457 MET A O 1
ATOM 3770 N N . GLN A 1 458 ? -12.100 13.858 13.292 1.00 92.31 458 GLN A N 1
ATOM 3771 C CA . GLN A 1 458 ? -11.865 13.016 12.114 1.00 92.31 458 GLN A CA 1
ATOM 3772 C C . GLN A 1 458 ? -11.565 13.853 10.865 1.00 92.31 458 GLN A C 1
ATOM 3774 O O . GLN A 1 458 ? -10.601 13.574 10.148 1.00 92.31 458 GLN A O 1
ATOM 3779 N N . SER A 1 459 ? -12.349 14.906 10.627 1.00 93.00 459 SER A N 1
ATOM 3780 C CA . SER A 1 459 ? -12.136 15.805 9.493 1.00 93.00 459 SER A CA 1
ATOM 3781 C C . SER A 1 459 ? -10.859 16.630 9.634 1.00 93.00 459 SER A C 1
ATOM 3783 O O . SER A 1 459 ? -10.188 16.864 8.635 1.00 93.00 459 SER A O 1
ATOM 3785 N N . MET A 1 460 ? -10.469 17.019 10.853 1.00 92.00 460 MET A N 1
ATOM 3786 C CA . MET A 1 460 ? -9.184 17.672 11.121 1.00 92.00 460 MET A CA 1
ATOM 3787 C C . MET A 1 460 ? -8.020 16.781 10.700 1.00 92.00 460 MET A C 1
ATOM 3789 O O . MET A 1 460 ? -7.140 17.231 9.969 1.00 92.00 460 MET A O 1
ATOM 3793 N N . GLU A 1 461 ? -8.029 15.508 11.098 1.00 91.56 461 GLU A N 1
ATOM 3794 C CA . GLU A 1 461 ? -6.980 14.567 10.705 1.00 91.56 461 GLU A CA 1
ATOM 3795 C C . GLU A 1 461 ? -6.890 14.414 9.181 1.00 91.56 461 GLU A C 1
ATOM 3797 O O . GLU A 1 461 ? -5.797 14.472 8.609 1.00 91.56 461 GLU A O 1
ATOM 3802 N N . ALA A 1 462 ? -8.034 14.256 8.511 1.00 90.19 462 ALA A N 1
ATOM 3803 C CA . ALA A 1 462 ? -8.086 14.171 7.055 1.00 90.19 462 ALA A CA 1
ATOM 3804 C C . ALA A 1 462 ? -7.556 15.453 6.389 1.00 90.19 462 ALA A C 1
ATOM 3806 O O . ALA A 1 462 ? -6.738 15.379 5.468 1.00 90.19 462 ALA A O 1
ATOM 3807 N N . PHE A 1 463 ? -7.963 16.617 6.895 1.00 89.50 463 PHE A N 1
ATOM 3808 C CA . PHE A 1 463 ? -7.569 17.929 6.396 1.00 89.50 463 PHE A CA 1
ATOM 3809 C C . PHE A 1 463 ? -6.053 18.164 6.517 1.00 89.50 463 PHE A C 1
ATOM 3811 O O . PHE A 1 463 ? -5.401 18.511 5.527 1.00 89.50 463 PHE A O 1
ATOM 3818 N N . TYR A 1 464 ? -5.452 17.907 7.687 1.00 87.81 464 TYR A N 1
ATOM 3819 C CA . TYR A 1 464 ? -4.001 18.058 7.871 1.00 87.81 464 TYR A CA 1
ATOM 3820 C C . TYR A 1 464 ? -3.202 17.057 7.032 1.00 87.81 464 TYR A C 1
ATOM 3822 O O . TYR A 1 464 ? -2.186 17.436 6.450 1.00 87.81 464 TYR A O 1
ATOM 3830 N N . ARG A 1 465 ? -3.664 15.805 6.892 1.00 85.69 465 ARG A N 1
ATOM 3831 C CA . ARG A 1 465 ? -3.019 14.829 5.994 1.00 85.69 465 ARG A CA 1
ATOM 3832 C C . ARG A 1 465 ? -3.065 15.273 4.537 1.00 85.69 465 ARG A C 1
ATOM 3834 O O . ARG A 1 465 ? -2.056 15.172 3.841 1.00 85.69 465 ARG A O 1
ATOM 3841 N N . GLN A 1 466 ? -4.211 15.766 4.071 1.00 83.56 466 GLN A N 1
ATOM 3842 C CA . GLN A 1 466 ? -4.372 16.220 2.692 1.00 83.56 466 GLN A CA 1
ATOM 3843 C C . GLN A 1 466 ? -3.470 17.423 2.390 1.00 83.56 466 GLN A C 1
ATOM 3845 O O . GLN A 1 466 ? -2.820 17.454 1.344 1.00 83.56 466 GLN A O 1
ATOM 3850 N N . ASN A 1 467 ? -3.397 18.393 3.305 1.00 78.81 467 ASN A N 1
ATOM 3851 C CA . ASN A 1 467 ? -2.528 19.557 3.142 1.00 78.81 467 ASN A CA 1
ATOM 3852 C C . ASN A 1 467 ? -1.044 19.196 3.255 1.00 78.81 467 ASN A C 1
ATOM 3854 O O . ASN A 1 467 ? -0.256 19.664 2.436 1.00 78.81 467 ASN A O 1
ATOM 3858 N N . GLY A 1 468 ? -0.673 18.304 4.178 1.00 80.19 468 GLY A N 1
ATOM 3859 C CA . GLY A 1 468 ? 0.687 17.771 4.274 1.00 80.19 468 GLY A CA 1
ATOM 3860 C C . GLY A 1 468 ? 1.131 17.070 2.987 1.00 80.19 468 GLY A C 1
ATOM 3861 O O . GLY A 1 468 ? 2.215 17.339 2.476 1.00 80.19 468 GLY A O 1
ATOM 3862 N N . LEU A 1 469 ? 0.266 16.235 2.400 1.00 79.38 469 LEU A N 1
ATOM 3863 C CA . LEU A 1 469 ? 0.552 15.561 1.132 1.00 79.38 469 LEU A CA 1
ATOM 3864 C C . LEU A 1 469 ? 0.709 16.550 -0.030 1.00 79.38 469 LEU A C 1
ATOM 3866 O O . LEU A 1 469 ? 1.613 16.393 -0.845 1.00 79.38 469 LEU A O 1
ATOM 3870 N N . ARG A 1 470 ? -0.144 17.578 -0.115 1.00 74.88 470 ARG A N 1
ATOM 3871 C CA . ARG A 1 470 ? -0.031 18.615 -1.155 1.00 74.88 470 ARG A CA 1
ATOM 3872 C C . ARG A 1 470 ? 1.275 19.390 -1.053 1.00 74.88 470 ARG A C 1
ATOM 3874 O O . ARG A 1 470 ? 1.890 19.652 -2.081 1.00 74.88 470 ARG A O 1
ATOM 3881 N N . GLU A 1 471 ? 1.694 19.743 0.156 1.00 70.06 471 GLU A N 1
ATOM 3882 C CA . GLU A 1 471 ? 2.948 20.465 0.359 1.00 70.06 471 GLU A CA 1
ATOM 3883 C C . GLU A 1 471 ? 4.155 19.595 -0.016 1.00 70.06 471 GLU A C 1
ATOM 3885 O O . GLU A 1 471 ? 5.034 20.047 -0.747 1.00 70.06 471 GLU A O 1
ATOM 3890 N N . LEU A 1 472 ? 4.144 18.311 0.360 1.00 70.69 472 LEU A N 1
ATOM 3891 C CA . LEU A 1 472 ? 5.163 17.345 -0.066 1.00 70.69 472 LEU A CA 1
ATOM 3892 C C . LEU A 1 472 ? 5.207 17.185 -1.591 1.00 70.69 472 LEU A C 1
ATOM 3894 O O . LEU A 1 472 ? 6.288 17.216 -2.175 1.00 70.69 472 LEU A O 1
ATOM 3898 N N . LEU A 1 473 ? 4.052 17.069 -2.254 1.00 68.94 473 LEU A N 1
ATOM 3899 C CA . LEU A 1 473 ? 3.980 17.016 -3.718 1.00 68.94 473 LEU A CA 1
ATOM 3900 C C . LEU A 1 473 ? 4.560 18.283 -4.350 1.00 68.94 473 LEU A C 1
ATOM 3902 O O . LEU A 1 473 ? 5.339 18.190 -5.293 1.00 68.94 473 LEU A O 1
ATOM 3906 N N . ARG A 1 474 ? 4.260 19.458 -3.791 1.00 65.00 474 ARG A N 1
ATOM 3907 C CA . ARG A 1 474 ? 4.780 20.739 -4.277 1.00 65.00 474 ARG A CA 1
ATOM 3908 C C . ARG A 1 474 ? 6.301 20.844 -4.118 1.00 65.00 474 ARG A C 1
ATOM 3910 O O . ARG A 1 474 ? 6.980 21.353 -5.008 1.00 65.00 474 ARG A O 1
ATOM 3917 N N . GLN A 1 475 ? 6.848 20.329 -3.017 1.00 64.94 475 GLN A N 1
ATOM 3918 C CA . GLN A 1 475 ? 8.294 20.248 -2.784 1.00 64.94 475 GLN A CA 1
ATOM 3919 C C . GLN A 1 475 ? 8.977 19.241 -3.722 1.00 64.94 475 GLN A C 1
ATOM 3921 O O . GLN A 1 475 ? 10.057 19.517 -4.255 1.00 64.94 475 GLN A O 1
ATOM 3926 N N . MET A 1 476 ? 8.339 18.096 -3.978 1.00 62.16 476 MET A N 1
ATOM 3927 C CA . MET A 1 476 ? 8.807 17.111 -4.957 1.00 62.16 476 MET A CA 1
ATOM 3928 C C . MET A 1 476 ? 8.790 17.677 -6.380 1.00 62.16 476 MET A C 1
ATOM 3930 O O . MET A 1 476 ? 9.758 17.520 -7.117 1.00 62.16 476 MET A O 1
ATOM 3934 N N . GLU A 1 477 ? 7.732 18.384 -6.771 1.00 56.41 477 GLU A N 1
ATOM 3935 C CA . GLU A 1 477 ? 7.656 19.046 -8.075 1.00 56.41 477 GLU A CA 1
ATOM 3936 C C . GLU A 1 477 ? 8.748 20.113 -8.224 1.00 56.41 477 GLU A C 1
ATOM 3938 O O . GLU A 1 477 ? 9.440 20.148 -9.242 1.00 56.41 477 GLU A O 1
ATOM 3943 N N . ALA A 1 478 ? 8.972 20.936 -7.193 1.00 56.19 478 ALA A N 1
ATOM 3944 C CA . ALA A 1 478 ? 9.998 21.978 -7.211 1.00 56.19 478 ALA A CA 1
ATOM 3945 C C . ALA A 1 478 ? 11.427 21.417 -7.342 1.00 56.19 478 ALA A C 1
ATOM 3947 O O . ALA A 1 478 ? 12.257 22.010 -8.035 1.00 56.19 478 ALA A O 1
ATOM 3948 N N . THR A 1 479 ? 11.712 20.270 -6.719 1.00 59.12 479 THR A N 1
ATOM 3949 C CA . THR A 1 479 ? 13.018 19.589 -6.807 1.00 59.12 479 THR A CA 1
ATOM 3950 C C . THR A 1 479 ? 13.202 18.804 -8.106 1.00 59.12 479 THR A C 1
ATOM 3952 O O . THR A 1 479 ? 14.330 18.636 -8.560 1.00 59.12 479 THR A O 1
ATOM 3955 N N . GLN A 1 480 ? 12.118 18.377 -8.759 1.00 66.38 480 GLN A N 1
ATOM 3956 C CA . GLN A 1 480 ? 12.192 17.654 -10.030 1.00 66.38 480 GLN A CA 1
ATOM 3957 C C . GLN A 1 480 ? 12.550 18.523 -11.239 1.00 66.38 480 GLN A C 1
ATOM 3959 O O . GLN A 1 480 ? 13.016 17.971 -12.236 1.00 66.38 480 GLN A O 1
ATOM 3964 N N . ILE A 1 481 ? 12.340 19.843 -11.188 1.00 77.75 481 ILE A N 1
ATOM 3965 C CA . ILE A 1 481 ? 12.521 20.730 -12.355 1.00 77.75 481 ILE A CA 1
ATOM 3966 C C . ILE A 1 481 ? 13.644 21.768 -12.197 1.00 77.75 481 ILE A C 1
ATOM 3968 O O . ILE A 1 481 ? 13.924 22.510 -13.137 1.00 77.75 481 ILE A O 1
ATOM 3972 N N . ARG A 1 482 ? 14.312 21.839 -11.039 1.00 81.88 482 ARG A N 1
ATOM 3973 C CA . ARG A 1 482 ? 15.427 22.770 -10.778 1.00 81.88 482 ARG A CA 1
ATOM 3974 C C . ARG A 1 482 ? 16.724 22.044 -10.432 1.00 81.88 482 ARG A C 1
ATOM 3976 O O . ARG A 1 482 ? 16.704 20.943 -9.892 1.00 81.88 482 ARG A O 1
ATOM 3983 N N . ASP A 1 483 ? 17.854 22.666 -10.754 1.00 85.12 483 ASP A N 1
ATOM 3984 C CA . ASP A 1 483 ? 19.181 22.214 -10.340 1.00 85.12 483 ASP A CA 1
ATOM 3985 C C . ASP A 1 483 ? 19.421 22.584 -8.871 1.00 85.12 483 ASP A C 1
ATOM 3987 O O . ASP A 1 483 ? 19.359 23.757 -8.492 1.00 85.12 483 ASP A O 1
ATOM 3991 N N . ALA A 1 484 ? 19.715 21.582 -8.041 1.00 74.44 484 ALA A N 1
ATOM 3992 C CA . ALA A 1 484 ? 19.835 21.742 -6.591 1.00 74.44 484 ALA A CA 1
ATOM 3993 C C . ALA A 1 484 ? 21.010 22.640 -6.167 1.00 74.44 484 ALA A C 1
ATOM 3995 O O . ALA A 1 484 ? 20.977 23.225 -5.087 1.00 74.44 484 ALA A O 1
ATOM 3996 N N . MET A 1 485 ? 22.048 22.747 -7.002 1.00 80.00 485 MET A N 1
ATOM 3997 C CA . MET A 1 485 ? 23.220 23.571 -6.710 1.00 80.00 485 MET A CA 1
ATOM 3998 C C . MET A 1 485 ? 22.984 25.030 -7.108 1.00 80.00 485 MET A C 1
ATOM 4000 O O . MET A 1 485 ? 23.244 25.927 -6.316 1.00 80.00 485 MET A O 1
ATOM 4004 N N . THR A 1 486 ? 22.502 25.284 -8.324 1.00 85.81 486 THR A N 1
ATOM 4005 C CA . THR A 1 486 ? 22.460 26.638 -8.899 1.00 85.81 486 THR A CA 1
ATOM 4006 C C . THR A 1 486 ? 21.109 27.340 -8.782 1.00 85.81 486 THR A C 1
ATOM 4008 O O . THR A 1 486 ? 21.046 28.556 -8.953 1.00 85.81 486 THR A O 1
ATOM 4011 N N . GLY A 1 487 ? 20.022 26.610 -8.511 1.00 80.31 487 GLY A N 1
ATOM 4012 C CA . GLY A 1 487 ? 18.658 27.150 -8.475 1.00 80.31 487 GLY A CA 1
ATOM 4013 C C . GLY A 1 487 ? 18.054 27.458 -9.853 1.00 80.31 487 GLY A C 1
ATOM 4014 O O . GLY A 1 487 ? 16.861 27.771 -9.936 1.00 80.31 487 GLY A O 1
ATOM 4015 N N . LEU A 1 488 ? 18.835 27.336 -10.934 1.00 89.88 488 LEU A N 1
ATOM 4016 C CA . LEU A 1 488 ? 18.356 27.367 -12.319 1.00 89.88 488 LEU A CA 1
ATOM 4017 C C . LEU A 1 488 ? 17.457 26.158 -12.616 1.00 89.88 488 LEU A C 1
ATOM 4019 O O . LEU A 1 488 ? 17.360 25.233 -11.808 1.00 89.88 488 LEU A O 1
ATOM 4023 N N . TYR A 1 489 ? 16.785 26.143 -13.769 1.00 90.19 489 TYR A N 1
ATOM 4024 C CA . TYR A 1 489 ? 16.094 24.926 -14.197 1.00 90.19 489 TYR A CA 1
ATOM 4025 C C . TYR A 1 489 ? 17.111 23.799 -14.438 1.00 90.19 489 TYR A C 1
ATOM 4027 O O . TYR A 1 489 ? 18.245 24.044 -14.849 1.00 90.19 489 TYR A O 1
ATOM 4035 N N . ASN A 1 490 ? 16.713 22.560 -14.164 1.00 86.75 490 ASN A N 1
ATOM 4036 C CA . ASN A 1 490 ? 17.424 21.400 -14.696 1.00 86.75 490 ASN A CA 1
ATOM 4037 C C . ASN A 1 490 ? 16.911 21.110 -16.118 1.00 86.75 490 ASN A C 1
ATOM 4039 O O . ASN A 1 490 ? 15.980 21.768 -16.590 1.00 86.75 490 ASN A O 1
ATOM 4043 N N . TYR A 1 491 ? 17.483 20.121 -16.802 1.00 85.38 491 TYR A N 1
ATOM 4044 C CA . TYR A 1 491 ? 17.104 19.815 -18.184 1.00 85.38 491 TYR A CA 1
ATOM 4045 C C . TYR A 1 491 ? 15.599 19.561 -18.373 1.00 85.38 491 TYR A C 1
ATOM 4047 O O . TYR A 1 491 ? 14.968 20.115 -19.272 1.00 85.38 491 TYR A O 1
ATOM 4055 N N . LYS A 1 492 ? 14.991 18.796 -17.457 1.00 81.38 492 LYS A N 1
ATOM 4056 C CA . LYS A 1 492 ? 13.551 18.505 -17.465 1.00 81.38 492 LYS A CA 1
ATOM 4057 C C . LYS A 1 492 ? 12.718 19.785 -17.329 1.00 81.38 492 LYS A C 1
ATOM 4059 O O . LYS A 1 492 ? 11.778 19.992 -18.094 1.00 81.38 492 LYS A O 1
ATOM 4064 N N . GLY A 1 493 ? 13.073 20.657 -16.383 1.00 83.00 493 GLY A N 1
ATOM 4065 C CA . GLY A 1 493 ? 12.400 21.943 -16.188 1.00 83.00 493 GLY A CA 1
ATOM 4066 C C . GLY A 1 493 ? 12.571 22.901 -17.363 1.00 83.00 493 GLY A C 1
ATOM 4067 O O . GLY A 1 493 ? 11.635 23.622 -17.708 1.00 83.00 493 GLY A O 1
ATOM 4068 N N . PHE A 1 494 ? 13.738 22.867 -18.009 1.00 89.06 494 PHE A N 1
ATOM 4069 C CA . PHE A 1 494 ? 14.032 23.659 -19.196 1.00 89.06 494 PHE A CA 1
ATOM 4070 C C . PHE A 1 494 ? 13.140 23.277 -20.373 1.00 89.06 494 PHE A C 1
ATOM 4072 O O . PHE A 1 494 ? 12.553 24.160 -20.984 1.00 89.06 494 PHE A O 1
ATOM 4079 N N . LEU A 1 495 ? 12.971 21.981 -20.654 1.00 87.06 495 LEU A N 1
ATOM 4080 C CA . LEU A 1 495 ? 12.081 21.516 -21.723 1.00 87.06 495 LEU A CA 1
ATOM 4081 C C . LEU A 1 495 ? 10.610 21.829 -21.418 1.00 87.06 495 LEU A C 1
ATOM 4083 O O . LEU A 1 495 ? 9.872 22.255 -22.306 1.00 87.06 495 LEU A O 1
ATOM 4087 N N . GLN A 1 496 ? 10.190 21.683 -20.156 1.00 83.06 496 GLN A N 1
ATOM 4088 C CA . GLN A 1 496 ? 8.816 21.974 -19.741 1.00 83.06 496 GLN A CA 1
ATOM 4089 C C . GLN A 1 496 ? 8.464 23.459 -19.915 1.00 83.06 496 GLN A C 1
ATOM 4091 O O . GLN A 1 496 ? 7.432 23.780 -20.500 1.00 83.06 496 GLN A O 1
ATOM 4096 N N . LYS A 1 497 ? 9.326 24.372 -19.447 1.00 85.81 497 LYS A N 1
ATOM 4097 C CA . LYS A 1 497 ? 9.144 25.819 -19.660 1.00 85.81 497 LYS A CA 1
ATOM 4098 C C . LYS A 1 497 ? 9.440 26.260 -21.086 1.00 85.81 497 LYS A C 1
ATOM 4100 O O . LYS A 1 497 ? 8.819 27.194 -21.582 1.00 85.81 497 LYS A O 1
ATOM 4105 N N . GLY A 1 498 ? 10.324 25.543 -21.761 1.00 86.06 498 GLY A N 1
ATOM 4106 C CA . GLY A 1 498 ? 10.623 25.711 -23.171 1.00 86.06 498 GLY A CA 1
ATOM 4107 C C . GLY A 1 498 ? 9.418 25.462 -24.067 1.00 86.06 498 GLY A C 1
ATOM 4108 O O . GLY A 1 498 ? 9.265 26.164 -25.059 1.00 86.06 498 GLY A O 1
ATOM 4109 N N . ASN A 1 499 ? 8.520 24.543 -23.699 1.00 84.00 499 ASN A N 1
ATOM 4110 C CA . ASN A 1 499 ? 7.294 24.322 -24.460 1.00 84.00 499 ASN A CA 1
ATOM 4111 C C . ASN A 1 499 ? 6.367 25.552 -24.432 1.00 84.00 499 ASN A C 1
ATOM 4113 O O . ASN A 1 499 ? 5.942 26.014 -25.487 1.00 84.00 499 ASN A O 1
ATOM 4117 N N . GLU A 1 500 ? 6.143 26.140 -23.249 1.00 84.38 500 GLU A N 1
ATOM 4118 C CA . GLU A 1 500 ? 5.386 27.399 -23.100 1.00 84.38 500 GLU A CA 1
ATOM 4119 C C . GLU A 1 500 ? 6.039 28.535 -23.914 1.00 84.38 500 GLU A C 1
ATOM 4121 O O . GLU A 1 500 ? 5.359 29.296 -24.603 1.00 84.38 500 GLU A O 1
ATOM 4126 N N . LEU A 1 501 ? 7.374 28.623 -23.876 1.00 87.12 501 LEU A N 1
ATOM 4127 C CA . LEU A 1 501 ? 8.140 29.612 -24.632 1.00 87.12 501 LEU A CA 1
ATOM 4128 C C . LEU A 1 501 ? 7.981 29.436 -26.155 1.00 87.12 501 LEU A C 1
ATOM 4130 O O . LEU A 1 501 ? 7.759 30.418 -26.863 1.00 87.12 501 LEU A O 1
ATOM 4134 N N . CYS A 1 502 ? 8.065 28.202 -26.661 1.00 86.25 502 CYS A N 1
ATOM 4135 C CA . CYS A 1 502 ? 7.925 27.897 -28.087 1.00 86.25 502 CYS A CA 1
ATOM 4136 C C . CYS A 1 502 ? 6.499 28.155 -28.591 1.00 86.25 502 CYS A C 1
ATOM 4138 O O . CYS A 1 502 ? 6.323 28.679 -29.691 1.00 86.25 502 CYS A O 1
ATOM 4140 N N . GLU A 1 503 ? 5.477 27.817 -27.799 1.00 83.62 503 GLU A N 1
ATOM 4141 C CA . GLU A 1 503 ? 4.072 28.079 -28.132 1.00 83.62 503 GLU A CA 1
ATOM 4142 C C . GLU A 1 503 ? 3.798 29.587 -28.255 1.00 83.62 503 GLU A C 1
ATOM 4144 O O . GLU A 1 503 ? 3.241 30.031 -29.263 1.00 83.62 503 GLU A O 1
ATOM 4149 N N . ASN A 1 504 ? 4.271 30.384 -27.291 1.00 84.12 504 ASN A N 1
ATOM 4150 C CA . ASN A 1 504 ? 4.136 31.843 -27.317 1.00 84.12 504 ASN A CA 1
ATOM 4151 C C . ASN A 1 504 ? 4.914 32.474 -28.484 1.00 84.12 504 ASN A C 1
ATOM 4153 O O . ASN A 1 504 ? 4.385 33.329 -29.192 1.00 84.12 504 ASN A O 1
ATOM 4157 N N . ALA A 1 505 ? 6.148 32.025 -28.736 1.00 83.56 505 ALA A N 1
ATOM 4158 C CA . ALA A 1 505 ? 6.955 32.525 -29.848 1.00 83.56 505 ALA A CA 1
ATOM 4159 C C . ALA A 1 505 ? 6.338 32.189 -31.215 1.00 83.56 505 ALA A C 1
ATOM 4161 O O . ALA A 1 505 ? 6.317 33.041 -32.101 1.00 83.56 505 ALA A O 1
ATOM 4162 N N . THR A 1 506 ? 5.773 30.986 -31.371 1.00 82.06 506 THR A N 1
ATOM 4163 C CA . THR A 1 506 ? 5.063 30.582 -32.596 1.00 82.06 506 THR A CA 1
ATOM 4164 C C . THR A 1 506 ? 3.838 31.466 -32.836 1.00 82.06 506 THR A C 1
ATOM 4166 O O . THR A 1 506 ? 3.601 31.892 -33.966 1.00 82.06 506 THR A O 1
ATOM 4169 N N . PHE A 1 507 ? 3.072 31.769 -31.781 1.00 81.38 507 PHE A N 1
ATOM 4170 C CA . PHE A 1 507 ? 1.912 32.659 -31.863 1.00 81.38 507 PHE A CA 1
ATOM 4171 C C . PHE A 1 507 ? 2.300 34.083 -32.296 1.00 81.38 507 PHE A C 1
ATOM 4173 O O . PHE A 1 507 ? 1.621 34.677 -33.134 1.00 81.38 507 PHE A O 1
ATOM 4180 N N . ASP A 1 508 ? 3.423 34.590 -31.786 1.00 81.62 508 ASP A N 1
ATOM 4181 C CA . ASP A 1 508 ? 3.958 35.918 -32.104 1.00 81.62 508 ASP A CA 1
ATOM 4182 C C . ASP A 1 508 ? 4.749 35.977 -33.429 1.00 81.62 508 ASP A C 1
ATOM 4184 O O . ASP A 1 508 ? 5.171 37.057 -33.844 1.00 81.62 508 ASP A O 1
ATOM 4188 N N . GLY A 1 509 ? 4.970 34.844 -34.108 1.00 81.81 509 GLY A N 1
ATOM 4189 C CA . GLY A 1 509 ? 5.781 34.768 -35.332 1.00 81.81 509 GLY A CA 1
ATOM 4190 C C . GLY A 1 509 ? 7.291 34.946 -35.111 1.00 81.81 509 GLY A C 1
ATOM 4191 O O . GLY A 1 509 ? 8.008 35.313 -36.044 1.00 81.81 509 GLY A O 1
ATOM 4192 N N . LYS A 1 510 ? 7.775 34.692 -33.893 1.00 85.44 510 LYS A N 1
ATOM 4193 C CA . LYS A 1 510 ? 9.176 34.825 -33.467 1.00 85.44 510 LYS A CA 1
ATOM 4194 C C . LYS A 1 510 ? 9.937 33.500 -33.574 1.00 85.44 510 LYS A C 1
ATOM 4196 O O . LYS A 1 510 ? 9.353 32.420 -33.570 1.00 85.44 510 LYS A O 1
ATOM 4201 N N . SER A 1 511 ? 11.261 33.583 -33.670 1.00 87.50 511 SER A N 1
ATOM 4202 C CA . SER A 1 511 ? 12.175 32.437 -33.558 1.00 87.50 511 SER A CA 1
ATOM 4203 C C . SER A 1 511 ? 12.645 32.266 -32.109 1.00 87.50 511 SER A C 1
ATOM 4205 O O . SER A 1 511 ? 12.519 33.186 -31.303 1.00 87.50 511 SER A O 1
ATOM 4207 N N . ILE A 1 512 ? 13.201 31.105 -31.766 1.00 89.69 512 ILE A N 1
ATOM 4208 C CA . ILE A 1 512 ? 13.843 30.860 -30.470 1.00 89.69 512 ILE A CA 1
ATOM 4209 C C . ILE A 1 512 ? 15.357 30.855 -30.667 1.00 89.69 512 ILE A C 1
ATOM 4211 O O . ILE A 1 512 ? 15.881 30.080 -31.467 1.00 89.69 512 ILE A O 1
ATOM 4215 N N . ALA A 1 513 ? 16.062 31.704 -29.919 1.00 89.75 513 ALA A N 1
ATOM 4216 C CA . ALA A 1 513 ? 17.515 31.653 -29.818 1.00 89.75 513 ALA A CA 1
ATOM 4217 C C . ALA A 1 513 ? 17.912 30.744 -28.652 1.00 89.75 513 ALA A C 1
ATOM 4219 O O . ALA A 1 513 ? 17.405 30.914 -27.544 1.00 89.75 513 ALA A O 1
ATOM 4220 N N . VAL A 1 514 ? 18.833 29.811 -28.894 1.00 91.44 514 VAL A N 1
ATOM 4221 C CA . VAL A 1 514 ? 19.416 28.920 -27.886 1.00 91.44 514 VAL A CA 1
ATOM 4222 C C . VAL A 1 514 ? 20.914 29.183 -27.801 1.00 91.44 514 VAL A C 1
ATOM 4224 O O . VAL A 1 514 ? 21.614 29.230 -28.815 1.00 91.44 514 VAL A O 1
ATOM 4227 N N . ILE A 1 515 ? 21.412 29.357 -26.578 1.00 92.19 515 ILE A N 1
ATOM 4228 C CA . ILE A 1 515 ? 22.826 29.585 -26.283 1.00 92.19 515 ILE A CA 1
ATOM 4229 C C . ILE A 1 515 ? 23.306 28.480 -25.353 1.00 92.19 515 ILE A C 1
ATOM 4231 O O . ILE A 1 515 ? 22.814 28.367 -24.233 1.00 92.19 515 ILE A O 1
ATOM 4235 N N . ALA A 1 516 ? 24.292 27.703 -25.798 1.00 91.38 516 ALA A N 1
ATOM 4236 C CA . ALA A 1 516 ? 25.011 26.749 -24.961 1.00 91.38 516 ALA A CA 1
ATOM 4237 C C . ALA A 1 516 ? 26.288 27.399 -24.422 1.00 91.38 516 ALA A C 1
ATOM 4239 O O . ALA A 1 516 ? 27.040 28.012 -25.181 1.00 91.38 516 ALA A O 1
ATOM 4240 N N . ILE A 1 517 ? 26.529 27.268 -23.120 1.00 92.69 517 ILE A N 1
ATOM 4241 C CA . ILE A 1 517 ? 27.608 27.924 -22.376 1.00 92.69 517 ILE A CA 1
ATOM 4242 C C . ILE A 1 517 ? 28.343 26.865 -21.558 1.00 92.69 517 ILE A C 1
ATOM 4244 O O . ILE A 1 517 ? 27.715 26.019 -20.930 1.00 92.69 517 ILE A O 1
ATOM 4248 N N . ASP A 1 518 ? 29.668 26.924 -21.545 1.00 90.75 518 ASP A N 1
ATOM 4249 C CA . ASP A 1 518 ? 30.535 25.974 -20.849 1.00 90.75 518 ASP A CA 1
ATOM 4250 C C . ASP A 1 518 ? 31.705 26.699 -20.189 1.00 90.75 518 ASP A C 1
ATOM 4252 O O . ASP A 1 518 ? 32.227 27.655 -20.766 1.00 90.75 518 ASP A O 1
ATOM 4256 N N . ILE A 1 519 ? 32.104 26.273 -18.987 1.00 87.81 519 ILE A N 1
ATOM 4257 C CA . ILE A 1 519 ? 33.288 26.819 -18.313 1.00 87.81 519 ILE A CA 1
ATOM 4258 C C . ILE A 1 519 ? 34.550 26.174 -18.895 1.00 87.81 519 ILE A C 1
ATOM 4260 O O . ILE A 1 519 ? 34.846 25.000 -18.659 1.00 87.81 519 ILE A O 1
ATOM 4264 N N . ASN A 1 520 ? 35.371 26.977 -19.568 1.00 83.31 520 ASN A N 1
ATOM 4265 C CA . ASN A 1 520 ? 36.665 26.524 -20.057 1.00 83.31 520 ASN A CA 1
ATOM 4266 C C . ASN A 1 520 ? 37.585 26.148 -18.888 1.00 83.31 520 ASN A C 1
ATOM 4268 O O . ASN A 1 520 ? 37.665 26.848 -17.880 1.00 83.31 520 ASN A O 1
ATOM 4272 N N . LYS A 1 521 ? 38.312 25.033 -19.044 1.00 79.19 521 LYS A N 1
ATOM 4273 C CA . LYS A 1 521 ? 39.350 24.577 -18.101 1.00 79.19 521 LYS A CA 1
ATOM 4274 C C . LYS A 1 521 ? 38.856 24.381 -16.656 1.00 79.19 521 LYS A C 1
ATOM 4276 O O . LYS A 1 521 ? 39.656 24.392 -15.722 1.00 79.19 521 LYS A O 1
ATOM 4281 N N . LEU A 1 522 ? 37.565 24.096 -16.437 1.00 80.62 522 LEU A N 1
ATOM 4282 C CA . LEU A 1 522 ? 37.056 23.794 -15.090 1.00 80.62 522 LEU A CA 1
ATOM 4283 C C . LEU A 1 522 ? 37.790 22.604 -14.441 1.00 80.62 522 LEU A C 1
ATOM 4285 O O . LEU A 1 522 ? 38.026 22.601 -13.233 1.00 80.62 522 LEU A O 1
ATOM 4289 N N . LYS A 1 523 ? 38.204 21.610 -15.241 1.00 77.06 523 LYS A N 1
ATOM 4290 C CA . LYS A 1 523 ? 39.049 20.496 -14.777 1.00 77.06 523 LYS A CA 1
ATOM 4291 C C . LYS A 1 523 ? 40.381 20.988 -14.193 1.00 77.06 523 LYS A C 1
ATOM 4293 O O . LYS A 1 523 ? 40.770 20.509 -13.131 1.00 77.06 523 LYS A O 1
ATOM 4298 N N . ASP A 1 524 ? 41.015 21.985 -14.806 1.00 78.44 524 ASP A N 1
ATOM 4299 C CA . ASP A 1 524 ? 42.276 22.567 -14.328 1.00 78.44 524 ASP A CA 1
ATOM 4300 C C . ASP A 1 524 ? 42.070 23.382 -13.046 1.00 78.44 524 ASP A C 1
ATOM 4302 O O . ASP A 1 524 ? 42.898 23.323 -12.134 1.00 78.44 524 ASP A O 1
ATOM 4306 N N . ILE A 1 525 ? 40.933 24.084 -12.933 1.00 79.75 525 ILE A N 1
ATOM 4307 C CA . ILE A 1 525 ? 40.522 24.780 -11.702 1.00 79.75 525 ILE A CA 1
ATOM 4308 C C . ILE A 1 525 ? 40.334 23.763 -10.567 1.00 79.75 525 ILE A C 1
ATOM 4310 O O . ILE A 1 525 ? 40.864 23.947 -9.469 1.00 79.75 525 ILE A O 1
ATOM 4314 N N . ASN A 1 526 ? 39.640 22.655 -10.837 1.00 77.31 526 ASN A N 1
ATOM 4315 C CA . ASN A 1 526 ? 39.435 21.575 -9.874 1.00 77.31 526 ASN A CA 1
ATOM 4316 C C . ASN A 1 526 ? 40.750 20.897 -9.469 1.00 77.31 526 ASN A C 1
ATOM 4318 O O . ASN A 1 526 ? 40.945 20.618 -8.285 1.00 77.31 526 ASN A O 1
ATOM 4322 N N . ALA A 1 527 ? 41.654 20.660 -10.423 1.00 73.62 527 ALA A N 1
ATOM 4323 C CA . ALA A 1 527 ? 42.949 20.033 -10.178 1.00 73.62 527 ALA A CA 1
ATOM 4324 C C . ALA A 1 527 ? 43.900 20.941 -9.380 1.00 73.62 527 ALA A C 1
ATOM 4326 O O . ALA A 1 527 ? 44.615 20.464 -8.501 1.00 73.62 527 ALA A O 1
ATOM 4327 N N . SER A 1 528 ? 43.884 22.249 -9.650 1.00 76.31 528 SER A N 1
ATOM 4328 C CA . SER A 1 528 ? 44.820 23.212 -9.055 1.00 76.31 528 SER A CA 1
ATOM 4329 C C . SER A 1 528 ? 44.333 23.799 -7.724 1.00 76.31 528 SER A C 1
ATOM 4331 O O . SER A 1 528 ? 45.151 24.119 -6.862 1.00 76.31 528 SER A O 1
ATOM 4333 N N . TYR A 1 529 ? 43.014 23.933 -7.532 1.00 75.88 529 TYR A N 1
ATOM 4334 C CA . TYR A 1 529 ? 42.416 24.644 -6.387 1.00 75.88 529 TYR A CA 1
ATOM 4335 C C . TYR A 1 529 ? 41.350 23.836 -5.625 1.00 75.88 529 TYR A C 1
ATOM 4337 O O . TYR A 1 529 ? 40.838 24.294 -4.601 1.00 75.88 529 TYR A O 1
ATOM 4345 N N . GLY A 1 530 ? 41.053 22.612 -6.071 1.00 75.88 530 GLY A N 1
ATOM 4346 C CA . GLY A 1 530 ? 40.124 21.688 -5.425 1.00 75.88 530 GLY A CA 1
ATOM 4347 C C . GLY A 1 530 ? 38.654 21.908 -5.799 1.00 75.88 530 GLY A C 1
ATOM 4348 O O . GLY A 1 530 ? 38.234 22.985 -6.216 1.00 75.88 530 GLY A O 1
ATOM 4349 N N . ARG A 1 531 ? 37.834 20.872 -5.582 1.00 76.25 531 ARG A N 1
ATOM 4350 C CA . ARG A 1 531 ? 36.421 20.815 -6.013 1.00 76.25 531 ARG A CA 1
ATOM 4351 C C . ARG A 1 531 ? 35.546 21.963 -5.494 1.00 76.25 531 ARG A C 1
ATOM 4353 O O . ARG A 1 531 ? 34.697 22.457 -6.221 1.00 76.25 531 ARG A O 1
ATOM 4360 N N . LYS A 1 532 ? 35.799 22.453 -4.274 1.00 77.81 532 LYS A N 1
ATOM 4361 C CA . LYS A 1 532 ? 35.069 23.607 -3.711 1.00 77.81 532 LYS A CA 1
ATOM 4362 C C . LYS A 1 532 ? 35.262 24.889 -4.529 1.00 77.81 532 LYS A C 1
ATOM 4364 O O . LYS A 1 532 ? 34.356 25.714 -4.573 1.00 77.81 532 LYS A O 1
ATOM 4369 N N . ALA A 1 533 ? 36.434 25.069 -5.143 1.00 79.12 533 ALA A N 1
ATOM 4370 C CA . ALA A 1 533 ? 36.699 26.206 -6.015 1.00 79.12 533 ALA A CA 1
ATOM 4371 C C . ALA A 1 533 ? 35.948 26.065 -7.348 1.00 79.12 533 ALA A C 1
ATOM 4373 O O . ALA A 1 533 ? 35.362 27.040 -7.807 1.00 79.12 533 ALA A O 1
ATOM 4374 N N . GLY A 1 534 ? 35.879 24.854 -7.913 1.00 83.06 534 GLY A N 1
ATOM 4375 C CA . GLY A 1 534 ? 35.051 24.579 -9.090 1.00 83.06 534 GLY A CA 1
ATOM 4376 C C . GLY A 1 534 ? 33.559 24.789 -8.835 1.00 83.06 534 GLY A C 1
ATOM 4377 O O . GLY A 1 534 ? 32.903 25.475 -9.614 1.00 83.06 534 GLY A O 1
ATOM 4378 N N . ASP A 1 535 ? 33.032 24.298 -7.709 1.00 82.88 535 ASP A N 1
ATOM 4379 C CA . ASP A 1 535 ? 31.631 24.519 -7.321 1.00 82.88 535 ASP A CA 1
ATOM 4380 C C . ASP A 1 535 ? 31.325 26.019 -7.162 1.00 82.88 535 ASP A C 1
ATOM 4382 O O . ASP A 1 535 ? 30.282 26.500 -7.605 1.00 82.88 535 ASP A O 1
ATOM 4386 N N . ALA A 1 536 ? 32.254 26.791 -6.586 1.00 84.00 536 ALA A N 1
ATOM 4387 C CA . ALA A 1 536 ? 32.121 28.242 -6.477 1.00 84.00 536 ALA A CA 1
ATOM 4388 C C . ALA A 1 536 ? 32.119 28.940 -7.850 1.00 84.00 536 ALA A C 1
ATOM 4390 O O . ALA A 1 536 ? 31.337 29.873 -8.050 1.00 84.00 536 ALA A O 1
ATOM 4391 N N . ALA A 1 537 ? 32.942 28.482 -8.800 1.00 86.44 537 ALA A N 1
ATOM 4392 C CA . ALA A 1 537 ? 32.959 28.996 -10.169 1.00 86.44 537 ALA A CA 1
ATOM 4393 C C . ALA A 1 537 ? 31.630 28.721 -10.898 1.00 86.44 537 ALA A C 1
ATOM 4395 O O . ALA A 1 537 ? 31.075 29.622 -11.526 1.00 86.44 537 ALA A O 1
ATOM 4396 N N . ILE A 1 538 ? 31.076 27.514 -10.741 1.00 89.44 538 ILE A N 1
ATOM 4397 C CA . ILE A 1 538 ? 29.775 27.106 -11.297 1.00 89.44 538 ILE A CA 1
ATOM 4398 C C . ILE A 1 538 ? 28.642 27.959 -10.720 1.00 89.44 538 ILE A C 1
ATOM 4400 O O . ILE A 1 538 ? 27.857 28.540 -11.472 1.00 89.44 538 ILE A O 1
ATOM 4404 N N . LEU A 1 539 ? 28.565 28.069 -9.389 1.00 90.00 539 LEU A N 1
ATOM 4405 C CA . LEU A 1 539 ? 27.565 28.895 -8.706 1.00 90.00 539 LEU A CA 1
ATOM 4406 C C . LEU A 1 539 ? 27.635 30.345 -9.175 1.00 90.00 539 LEU A C 1
ATOM 4408 O O . LEU A 1 539 ? 26.607 30.990 -9.395 1.00 90.00 539 LEU A O 1
ATOM 4412 N N . LYS A 1 540 ? 28.855 30.862 -9.352 1.00 90.50 540 LYS A N 1
ATOM 4413 C CA . LYS A 1 540 ? 29.032 32.237 -9.787 1.00 90.50 540 LYS A CA 1
ATOM 4414 C C . LYS A 1 540 ? 28.621 32.439 -11.237 1.00 90.50 540 LYS A C 1
ATOM 4416 O O . LYS A 1 540 ? 27.939 33.423 -11.516 1.00 90.50 540 LYS A O 1
ATOM 4421 N N . LEU A 1 541 ? 28.972 31.523 -12.140 1.00 92.19 541 LEU A N 1
ATOM 4422 C CA . LEU A 1 541 ? 28.514 31.594 -13.524 1.00 92.19 541 LEU A CA 1
ATOM 4423 C C . LEU A 1 541 ? 26.981 31.550 -13.601 1.00 92.19 541 LEU A C 1
ATOM 4425 O O . LEU A 1 541 ? 26.393 32.381 -14.285 1.00 92.19 541 LEU A O 1
ATOM 4429 N N . ALA A 1 542 ? 26.326 30.668 -12.842 1.00 91.94 542 ALA A N 1
ATOM 4430 C CA . ALA A 1 542 ? 24.866 30.591 -12.795 1.00 91.94 542 ALA A CA 1
ATOM 4431 C C . ALA A 1 542 ? 24.212 31.906 -12.333 1.00 91.94 542 ALA A C 1
ATOM 4433 O O . ALA A 1 542 ? 23.219 32.359 -12.910 1.00 91.94 542 ALA A O 1
ATOM 4434 N N . GLN A 1 543 ? 24.802 32.556 -11.324 1.00 90.19 543 GLN A N 1
ATOM 4435 C CA . GLN A 1 543 ? 24.373 33.878 -10.876 1.00 90.19 543 GLN A CA 1
ATOM 4436 C C . GLN A 1 543 ? 24.552 34.928 -11.985 1.00 90.19 543 GLN A C 1
ATOM 4438 O O . GLN A 1 543 ? 23.636 35.702 -12.248 1.00 90.19 543 GLN A O 1
ATOM 4443 N N . LEU A 1 544 ? 25.708 34.948 -12.659 1.00 91.50 544 LEU A N 1
ATOM 4444 C CA . LEU A 1 544 ? 25.987 35.904 -13.737 1.00 91.50 544 LEU A CA 1
ATOM 4445 C C . LEU A 1 544 ? 25.057 35.706 -14.943 1.00 91.50 544 LEU A C 1
ATOM 4447 O O . LEU A 1 544 ? 24.621 36.695 -15.535 1.00 91.50 544 LEU A O 1
ATOM 4451 N N . ILE A 1 545 ? 24.717 34.458 -15.282 1.00 91.50 545 ILE A N 1
ATOM 4452 C CA . ILE A 1 545 ? 23.717 34.120 -16.304 1.00 91.50 545 ILE A CA 1
ATOM 4453 C C . ILE A 1 545 ? 22.351 34.689 -15.904 1.00 91.50 545 ILE A C 1
ATOM 4455 O O . ILE A 1 545 ? 21.764 35.446 -16.673 1.00 91.50 545 ILE A O 1
ATOM 4459 N N . SER A 1 546 ? 21.902 34.417 -14.674 1.00 88.19 546 SER A N 1
ATOM 4460 C CA . SER A 1 546 ? 20.614 34.900 -14.150 1.00 88.19 546 SER A CA 1
ATOM 4461 C C . SER A 1 546 ? 20.522 36.426 -14.124 1.00 88.19 546 SER A C 1
ATOM 4463 O O . SER A 1 546 ? 19.491 36.998 -14.444 1.00 88.19 546 SER A O 1
ATOM 4465 N N . GLU A 1 547 ? 21.607 37.120 -13.780 1.00 87.31 547 GLU A N 1
ATOM 4466 C CA . GLU A 1 547 ? 21.647 38.586 -13.787 1.00 87.31 547 GLU A CA 1
ATOM 4467 C C . GLU A 1 547 ? 21.642 39.174 -15.211 1.00 87.31 547 GLU A C 1
ATOM 4469 O O . GLU A 1 547 ? 21.458 40.382 -15.374 1.00 87.31 547 GLU A O 1
ATOM 4474 N N . SER A 1 548 ? 21.968 38.376 -16.232 1.00 85.44 548 SER A N 1
ATOM 4475 C CA . SER A 1 548 ? 22.120 38.813 -17.633 1.00 85.44 548 SER A CA 1
ATOM 4476 C C . SER A 1 548 ? 20.922 38.453 -18.515 1.00 85.44 548 SER A C 1
ATOM 4478 O O . SER A 1 548 ? 20.899 38.867 -19.680 1.00 85.44 548 SER A O 1
ATOM 4480 N N . GLN A 1 549 ? 19.968 37.702 -17.957 1.00 80.25 549 GLN A N 1
ATOM 4481 C CA . GLN A 1 549 ? 18.740 37.255 -18.605 1.00 80.25 549 GLN A CA 1
ATOM 4482 C C . GLN A 1 549 ? 17.754 38.414 -18.803 1.00 80.25 549 GLN A C 1
ATOM 4484 O O . GLN A 1 549 ? 17.681 39.322 -17.974 1.00 80.25 549 GLN A O 1
ATOM 4489 N N . ASP A 1 550 ? 17.018 38.368 -19.910 1.00 73.06 550 ASP A N 1
ATOM 4490 C CA . ASP A 1 550 ? 15.864 39.234 -20.171 1.00 73.06 550 ASP A CA 1
ATOM 4491 C C . ASP A 1 550 ? 14.590 38.578 -19.574 1.00 73.06 550 ASP A C 1
ATOM 4493 O O . ASP A 1 550 ? 14.611 37.381 -19.285 1.00 73.06 550 ASP A O 1
ATOM 4497 N N . ASP A 1 551 ? 13.493 39.323 -19.362 1.00 69.56 551 ASP A N 1
ATOM 4498 C CA . ASP A 1 551 ? 12.298 38.837 -18.622 1.00 69.56 551 ASP A CA 1
ATOM 4499 C C . ASP A 1 551 ? 11.652 37.564 -19.219 1.00 69.56 551 ASP A C 1
ATOM 4501 O O . ASP A 1 551 ? 11.069 36.765 -18.485 1.00 69.56 551 ASP A O 1
ATOM 4505 N N . ASP A 1 552 ? 11.816 37.340 -20.527 1.00 80.38 552 ASP A N 1
ATOM 4506 C CA . ASP A 1 552 ? 11.257 36.193 -21.261 1.00 80.38 552 ASP A CA 1
ATOM 4507 C C . ASP A 1 552 ? 12.266 35.040 -21.458 1.00 80.38 552 ASP A C 1
ATOM 4509 O O . ASP A 1 552 ? 11.993 34.081 -22.185 1.00 80.38 552 ASP A O 1
ATOM 4513 N N . ALA A 1 553 ? 13.454 35.124 -20.850 1.00 86.06 553 ALA A N 1
ATOM 4514 C CA . ALA A 1 553 ? 14.493 34.111 -20.986 1.00 86.06 553 ALA A CA 1
ATOM 4515 C C . ALA A 1 553 ? 14.351 32.986 -19.952 1.00 86.06 553 ALA A C 1
ATOM 4517 O O . ALA A 1 553 ? 14.148 33.213 -18.758 1.00 86.06 553 ALA A O 1
ATOM 4518 N N . ILE A 1 554 ? 14.542 31.748 -20.406 1.00 91.06 554 ILE A N 1
ATOM 4519 C CA . ILE A 1 554 ? 14.678 30.574 -19.545 1.00 91.06 554 ILE A CA 1
ATOM 4520 C C . ILE A 1 554 ? 16.144 30.146 -19.499 1.00 91.06 554 ILE A C 1
ATOM 4522 O O . ILE A 1 554 ? 16.820 30.085 -20.525 1.00 91.06 554 ILE A O 1
ATOM 4526 N N . CYS A 1 555 ? 16.642 29.843 -18.300 1.00 93.12 555 CYS A N 1
ATOM 4527 C CA . CYS A 1 555 ? 18.028 29.442 -18.065 1.00 93.12 555 CYS A CA 1
ATOM 4528 C C . CYS A 1 555 ? 18.070 28.101 -17.327 1.00 93.12 555 CYS A C 1
ATOM 4530 O O . CYS A 1 555 ? 17.360 27.911 -16.332 1.00 93.12 555 CYS A O 1
ATOM 4532 N N . ALA A 1 556 ? 18.931 27.193 -17.777 1.00 92.00 556 ALA A N 1
ATOM 4533 C CA . ALA A 1 556 ? 19.135 25.898 -17.153 1.00 92.00 556 ALA A CA 1
ATOM 4534 C C . ALA A 1 556 ? 20.601 25.511 -17.045 1.00 92.00 556 ALA A C 1
ATOM 4536 O O . ALA A 1 556 ? 21.442 25.937 -17.836 1.00 92.00 556 ALA A O 1
ATOM 4537 N N . ARG A 1 557 ? 20.878 24.644 -16.074 1.00 91.00 557 ARG A N 1
ATOM 4538 C CA . ARG A 1 557 ? 22.107 23.862 -16.018 1.00 91.00 557 ARG A CA 1
ATOM 4539 C C . ARG A 1 557 ? 21.786 22.441 -16.463 1.00 91.00 557 ARG A C 1
ATOM 4541 O O . ARG A 1 557 ? 20.904 21.803 -15.889 1.00 91.00 557 ARG A O 1
ATOM 4548 N N . ILE A 1 558 ? 22.480 21.969 -17.493 1.00 82.81 558 ILE A N 1
ATOM 4549 C CA . ILE A 1 558 ? 22.233 20.650 -18.093 1.00 82.81 558 ILE A CA 1
ATOM 4550 C C . ILE A 1 558 ? 23.181 19.606 -17.499 1.00 82.81 558 ILE A C 1
ATOM 4552 O O . ILE A 1 558 ? 22.760 18.492 -17.204 1.00 82.81 558 ILE A O 1
ATOM 4556 N N . SER A 1 559 ? 24.432 19.986 -17.237 1.00 71.94 559 SER A N 1
ATOM 4557 C CA . SER A 1 559 ? 25.439 19.125 -16.608 1.00 71.94 559 SER A CA 1
ATOM 4558 C C . SER A 1 559 ? 26.522 19.940 -15.901 1.00 71.94 559 SER A C 1
ATOM 4560 O O . SER A 1 559 ? 26.450 21.166 -15.845 1.00 71.94 559 SER A O 1
ATOM 4562 N N . ASN A 1 560 ? 27.503 19.247 -15.306 1.00 73.38 560 ASN A N 1
ATOM 4563 C CA . ASN A 1 560 ? 28.568 19.783 -14.446 1.00 73.38 560 ASN A CA 1
ATOM 4564 C C . ASN A 1 560 ? 28.979 21.237 -14.741 1.00 73.38 560 ASN A C 1
ATOM 4566 O O . ASN A 1 560 ? 28.843 22.085 -13.860 1.00 73.38 560 ASN A O 1
ATOM 4570 N N . ASP A 1 561 ? 29.437 21.531 -15.951 1.00 81.00 561 ASP A N 1
ATOM 4571 C CA . ASP A 1 561 ? 29.910 22.840 -16.407 1.00 81.00 561 ASP A CA 1
ATOM 4572 C C . ASP A 1 561 ? 29.077 23.449 -17.542 1.00 81.00 561 ASP A C 1
ATOM 4574 O O . ASP A 1 561 ? 29.431 24.523 -18.026 1.00 81.00 561 ASP A O 1
ATOM 4578 N N . GLU A 1 562 ? 27.971 22.811 -17.937 1.00 86.81 562 GLU A N 1
ATOM 4579 C CA . GLU A 1 562 ? 27.172 23.216 -19.096 1.00 86.81 562 GLU A CA 1
ATOM 4580 C C . GLU A 1 562 ? 25.853 23.883 -18.699 1.00 86.81 562 GLU A C 1
ATOM 4582 O O . GLU A 1 562 ? 25.029 23.343 -17.952 1.00 86.81 562 GLU A O 1
ATOM 4587 N N . PHE A 1 563 ? 25.629 25.055 -19.282 1.00 93.38 563 PHE A N 1
ATOM 4588 C CA . PHE A 1 563 ? 24.432 25.861 -19.119 1.00 93.38 563 PHE A CA 1
ATOM 4589 C C . PHE A 1 563 ? 23.795 26.131 -20.473 1.00 93.38 563 PHE A C 1
ATOM 4591 O O . PHE A 1 563 ? 24.489 26.279 -21.480 1.00 93.38 563 PHE A O 1
ATOM 4598 N N . VAL A 1 564 ? 22.471 26.245 -20.490 1.00 93.06 564 VAL A N 1
ATOM 4599 C CA . VAL A 1 564 ? 21.721 26.632 -21.681 1.00 93.06 564 VAL A CA 1
ATOM 4600 C C . VAL A 1 564 ? 20.743 27.743 -21.350 1.00 93.06 564 VAL A C 1
ATOM 4602 O O . VAL A 1 564 ? 20.108 27.752 -20.295 1.00 93.06 564 VAL A O 1
ATOM 4605 N N . VAL A 1 565 ? 20.644 28.697 -22.267 1.00 93.06 565 VAL A N 1
ATOM 4606 C CA . VAL A 1 565 ? 19.726 29.830 -22.195 1.00 93.06 565 VAL A CA 1
ATOM 4607 C C . VAL A 1 565 ? 18.890 29.846 -23.468 1.00 93.06 565 VAL A C 1
ATOM 4609 O O . VAL A 1 565 ? 19.452 29.716 -24.555 1.00 93.06 565 VAL A O 1
ATOM 4612 N N . ALA A 1 566 ? 17.573 30.008 -23.342 1.00 91.81 566 ALA A N 1
ATOM 4613 C CA . ALA A 1 566 ? 16.675 30.188 -24.479 1.00 91.81 566 ALA A CA 1
ATOM 4614 C C . ALA A 1 566 ? 15.735 31.379 -24.278 1.00 91.81 566 ALA A C 1
ATOM 4616 O O . ALA A 1 566 ? 15.261 31.617 -23.169 1.00 91.81 566 ALA A O 1
ATOM 4617 N N . PHE A 1 567 ? 15.475 32.128 -25.348 1.00 90.38 567 PHE A N 1
ATOM 4618 C CA . PHE A 1 567 ? 14.580 33.291 -25.346 1.00 90.38 567 PHE A CA 1
ATOM 4619 C C . PHE A 1 567 ? 14.052 33.577 -26.762 1.00 90.38 567 PHE A C 1
ATOM 4621 O O . PHE A 1 567 ? 14.657 33.130 -27.745 1.00 90.38 567 PHE A O 1
ATOM 4628 N N . PRO A 1 568 ? 12.927 34.303 -26.896 1.00 88.25 568 PRO A N 1
ATOM 4629 C CA . PRO A 1 568 ? 12.330 34.579 -28.192 1.00 88.25 568 PRO A CA 1
ATOM 4630 C C . PRO A 1 568 ? 13.035 35.758 -28.880 1.00 88.25 568 PRO A C 1
ATOM 4632 O O . PRO A 1 568 ? 13.397 36.743 -28.236 1.00 88.25 568 PRO A O 1
ATOM 4635 N N . VAL A 1 569 ? 13.211 35.677 -30.199 1.00 83.88 569 VAL A N 1
ATOM 4636 C CA . VAL A 1 569 ? 13.855 36.708 -31.030 1.00 83.88 569 VAL A CA 1
ATOM 4637 C C . VAL A 1 569 ? 13.086 36.948 -32.330 1.00 83.88 569 VAL A C 1
ATOM 4639 O O . VAL A 1 569 ? 12.421 36.056 -32.857 1.00 83.88 569 VAL A O 1
ATOM 4642 N N . GLU A 1 570 ? 13.184 38.163 -32.867 1.00 79.00 570 GLU A N 1
ATOM 4643 C CA . GLU A 1 570 ? 12.640 38.489 -34.189 1.00 79.00 570 GLU A CA 1
ATOM 4644 C C . GLU A 1 570 ? 13.438 37.762 -35.290 1.00 79.00 570 GLU A C 1
ATOM 4646 O O . GLU A 1 570 ? 14.641 37.532 -35.157 1.00 79.00 570 GLU A O 1
ATOM 4651 N N . ALA A 1 571 ? 12.743 37.356 -36.356 1.00 64.69 571 ALA A N 1
ATOM 4652 C CA . ALA A 1 571 ? 13.183 36.365 -37.344 1.00 64.69 571 ALA A CA 1
ATOM 4653 C C . ALA A 1 571 ? 14.689 36.379 -37.700 1.00 64.69 571 ALA A C 1
ATOM 4655 O O . ALA A 1 571 ? 15.197 37.324 -38.307 1.00 64.69 571 ALA A O 1
ATOM 4656 N N . SER A 1 572 ? 15.368 35.249 -37.443 1.00 58.19 572 SER A N 1
ATOM 4657 C CA . SER A 1 572 ? 16.739 34.923 -37.892 1.00 58.19 572 SER A CA 1
ATOM 4658 C C . SER A 1 572 ? 17.848 35.926 -37.522 1.00 58.19 572 SER A C 1
ATOM 4660 O O . SER A 1 572 ? 18.902 35.937 -38.159 1.00 58.19 572 SER A O 1
ATOM 4662 N N . ASP A 1 573 ? 17.648 36.749 -36.489 1.00 62.88 573 ASP A N 1
ATOM 4663 C CA . ASP A 1 573 ? 18.665 37.692 -36.022 1.00 62.88 573 ASP A CA 1
ATOM 4664 C C . ASP A 1 573 ? 19.557 37.087 -34.918 1.00 62.88 573 ASP A C 1
ATOM 4666 O O . ASP A 1 573 ? 19.295 37.219 -33.719 1.00 62.88 573 ASP A O 1
ATOM 4670 N N . GLU A 1 574 ? 20.646 36.416 -35.315 1.00 59.75 574 GLU A N 1
ATOM 4671 C CA . GLU A 1 574 ? 21.663 35.907 -34.374 1.00 59.75 574 GLU A CA 1
ATOM 4672 C C . GLU A 1 574 ? 22.318 37.034 -33.540 1.00 59.75 574 GLU A C 1
ATOM 4674 O O . GLU A 1 574 ? 22.866 36.763 -32.466 1.00 59.75 574 GLU A O 1
ATOM 4679 N N . THR A 1 575 ? 22.204 38.309 -33.953 1.00 64.38 575 THR A N 1
ATOM 4680 C CA . THR A 1 575 ? 22.821 39.439 -33.234 1.00 64.38 575 THR A CA 1
ATOM 4681 C C . THR A 1 575 ? 22.220 39.668 -31.842 1.00 64.38 575 THR A C 1
ATOM 4683 O O . THR A 1 575 ? 22.912 40.158 -30.944 1.00 64.38 575 THR A O 1
ATOM 4686 N N . CYS A 1 576 ? 20.970 39.247 -31.603 1.00 65.81 576 CYS A N 1
ATOM 4687 C CA . CYS A 1 576 ? 20.340 39.313 -30.282 1.00 65.81 576 CYS A CA 1
ATOM 4688 C C . CYS A 1 576 ? 20.999 38.362 -29.270 1.00 65.81 576 CYS A C 1
ATOM 4690 O O . CYS A 1 576 ? 21.225 38.748 -28.120 1.00 65.81 576 CYS A O 1
ATOM 4692 N N . GLY A 1 577 ? 21.372 37.146 -29.681 1.00 74.06 577 GLY A N 1
ATOM 4693 C CA . GLY A 1 577 ? 22.091 36.235 -28.790 1.00 74.06 577 GLY A CA 1
ATOM 4694 C C . GLY A 1 577 ? 23.580 36.542 -28.670 1.00 74.06 577 GLY A C 1
ATOM 4695 O O . GLY A 1 577 ? 24.143 36.364 -27.590 1.00 74.06 577 GLY A O 1
ATOM 4696 N N . GLU A 1 578 ? 24.198 37.146 -29.687 1.00 80.38 578 GLU A N 1
ATOM 4697 C CA . GLU A 1 578 ? 25.525 37.757 -29.535 1.00 80.38 578 GLU A CA 1
ATOM 4698 C C . GLU A 1 578 ? 25.519 38.894 -28.499 1.00 80.38 578 GLU A C 1
ATOM 4700 O O . GLU A 1 578 ? 26.467 39.030 -27.720 1.00 80.38 578 GLU A O 1
ATOM 4705 N N . ALA A 1 579 ? 24.442 39.685 -28.425 1.00 82.31 579 ALA A N 1
ATOM 4706 C CA . ALA A 1 579 ? 24.293 40.727 -27.412 1.00 82.31 579 ALA A CA 1
ATOM 4707 C C . ALA A 1 579 ? 24.201 40.148 -25.989 1.00 82.31 579 ALA A C 1
ATOM 4709 O O . ALA A 1 579 ? 24.840 40.689 -25.083 1.00 82.31 579 ALA A O 1
ATOM 4710 N N . PHE A 1 580 ? 23.472 39.042 -25.784 1.00 86.19 580 PHE A N 1
ATOM 4711 C CA . PHE A 1 580 ? 23.448 38.329 -24.499 1.00 86.19 580 PHE A CA 1
ATOM 4712 C C . PHE A 1 580 ? 24.840 37.807 -24.121 1.00 86.19 580 PHE A C 1
ATOM 4714 O O . PHE A 1 580 ? 25.315 38.074 -23.015 1.00 86.19 580 PHE A O 1
ATOM 4721 N N . ILE A 1 581 ? 25.528 37.132 -25.053 1.00 87.12 581 ILE A N 1
ATOM 4722 C CA . ILE A 1 581 ? 26.890 36.618 -24.837 1.00 87.12 581 ILE A CA 1
ATOM 4723 C C . ILE A 1 581 ? 27.827 37.765 -24.458 1.00 87.12 581 ILE A C 1
ATOM 4725 O O . ILE A 1 581 ? 28.572 37.645 -23.492 1.00 87.12 581 ILE A O 1
ATOM 4729 N N . LYS A 1 582 ? 27.746 38.906 -25.149 1.00 87.25 582 LYS A N 1
ATOM 4730 C CA . LYS A 1 582 ? 28.559 40.084 -24.838 1.00 87.25 582 LYS A CA 1
ATOM 4731 C C . LYS A 1 582 ? 28.283 40.630 -23.434 1.00 87.25 582 LYS A C 1
ATOM 4733 O O . LYS A 1 582 ? 29.236 40.881 -22.703 1.00 87.25 582 LYS A O 1
ATOM 4738 N N . ARG A 1 583 ? 27.012 40.765 -23.025 1.00 90.25 583 ARG A N 1
ATOM 4739 C CA . ARG A 1 583 ? 26.649 41.191 -21.655 1.00 90.25 583 ARG A CA 1
ATOM 4740 C C . ARG A 1 583 ? 27.214 40.236 -20.605 1.00 90.25 583 ARG A C 1
ATOM 4742 O O . ARG A 1 583 ? 27.766 40.689 -19.603 1.00 90.25 583 ARG A O 1
ATOM 4749 N N . LEU A 1 584 ? 27.090 38.930 -20.839 1.00 91.31 584 LEU A N 1
ATOM 4750 C CA . LEU A 1 584 ? 27.622 37.906 -19.947 1.00 91.31 584 LEU A CA 1
ATOM 4751 C C . LEU A 1 584 ? 29.157 37.970 -19.879 1.00 91.31 584 LEU A C 1
ATOM 4753 O O . LEU A 1 584 ? 29.714 37.999 -18.784 1.00 91.31 584 LEU A O 1
ATOM 4757 N N . SER A 1 585 ? 29.840 38.068 -21.023 1.00 89.50 585 SER A N 1
ATOM 4758 C CA . SER A 1 585 ? 31.300 38.199 -21.100 1.00 89.50 585 SER A CA 1
ATOM 4759 C C . SER A 1 585 ? 31.817 39.468 -20.419 1.00 89.50 585 SER A C 1
ATOM 4761 O O . SER A 1 585 ? 32.808 39.394 -19.697 1.00 89.50 585 SER A O 1
ATOM 4763 N N . ASP A 1 586 ? 31.145 40.611 -20.580 1.00 89.56 586 ASP A N 1
ATOM 4764 C CA . ASP A 1 586 ? 31.521 41.868 -19.919 1.00 89.56 586 ASP A CA 1
ATOM 4765 C C . ASP A 1 586 ? 31.408 41.749 -18.388 1.00 89.56 586 ASP A C 1
ATOM 4767 O O . ASP A 1 586 ? 32.292 42.209 -17.661 1.00 89.56 586 ASP A O 1
ATOM 4771 N N . LYS A 1 587 ? 30.372 41.068 -17.878 1.00 90.31 587 LYS A N 1
ATOM 4772 C CA . LYS A 1 587 ? 30.222 40.805 -16.438 1.00 90.31 587 LYS A CA 1
ATOM 4773 C C . LYS A 1 587 ? 31.222 39.788 -15.899 1.00 90.31 587 LYS A C 1
ATOM 4775 O O . LYS A 1 587 ? 31.715 39.970 -14.789 1.00 90.31 587 LYS A O 1
ATOM 4780 N N . ILE A 1 588 ? 31.537 38.739 -16.660 1.00 89.62 588 ILE A N 1
ATOM 4781 C CA . ILE A 1 588 ? 32.592 37.778 -16.301 1.00 89.62 588 ILE A CA 1
ATOM 4782 C C . ILE A 1 588 ? 33.939 38.498 -16.235 1.00 89.62 588 ILE A C 1
ATOM 4784 O O . ILE A 1 588 ? 34.665 38.351 -15.257 1.00 89.62 588 ILE A O 1
ATOM 4788 N N . LYS A 1 589 ? 34.238 39.352 -17.219 1.00 87.81 589 LYS A N 1
ATOM 4789 C CA . LYS A 1 589 ? 35.450 40.172 -17.233 1.00 87.81 589 LYS A CA 1
ATOM 4790 C C . LYS A 1 589 ? 35.509 41.110 -16.029 1.00 87.81 589 LYS A C 1
ATOM 4792 O O . LYS A 1 589 ? 36.521 41.143 -15.339 1.00 87.81 589 LYS A O 1
ATOM 4797 N N . GLN A 1 590 ? 34.417 41.811 -15.726 1.00 86.31 590 GLN A N 1
ATOM 4798 C CA . GLN A 1 590 ? 34.325 42.652 -14.534 1.00 86.31 590 GLN A CA 1
ATOM 4799 C C . GLN A 1 590 ? 34.540 41.835 -13.248 1.00 86.31 590 GLN A C 1
ATOM 4801 O O . GLN A 1 590 ? 35.255 42.278 -12.352 1.00 86.31 590 GLN A O 1
ATOM 4806 N N . TYR A 1 591 ? 33.952 40.641 -13.151 1.00 85.38 591 TYR A N 1
ATOM 4807 C CA . TYR A 1 591 ? 34.133 39.743 -12.011 1.00 85.38 591 TYR A CA 1
ATOM 4808 C C . TYR A 1 591 ? 35.592 39.276 -11.861 1.00 85.38 591 TYR A C 1
ATOM 4810 O O . TYR A 1 591 ? 36.123 39.334 -10.749 1.00 85.38 591 TYR A O 1
ATOM 4818 N N . ASN A 1 592 ? 36.247 38.893 -12.963 1.00 87.06 592 ASN A N 1
ATOM 4819 C CA . ASN A 1 592 ? 37.660 38.509 -12.985 1.00 87.06 592 ASN A CA 1
ATOM 4820 C C . ASN A 1 592 ? 38.571 39.696 -12.601 1.00 87.06 592 ASN A C 1
ATOM 4822 O O . ASN A 1 592 ? 39.489 39.522 -11.808 1.00 87.06 592 ASN A O 1
ATOM 4826 N N . GLU A 1 593 ? 38.290 40.920 -13.072 1.00 81.81 593 GLU A N 1
ATOM 4827 C CA . GLU A 1 593 ? 39.078 42.131 -12.763 1.00 81.81 593 GLU A CA 1
ATOM 4828 C C . GLU A 1 593 ? 38.920 42.620 -11.308 1.00 81.81 593 GLU A C 1
ATOM 4830 O O . GLU A 1 593 ? 39.856 43.176 -10.724 1.00 81.81 593 GLU A O 1
ATOM 4835 N N . LEU A 1 594 ? 37.740 42.434 -10.702 1.00 73.56 594 LEU A N 1
ATOM 4836 C CA . LEU A 1 594 ? 37.453 42.836 -9.317 1.00 73.56 594 LEU A CA 1
ATOM 4837 C C . LEU A 1 594 ? 38.027 41.875 -8.267 1.00 73.56 594 LEU A C 1
ATOM 4839 O O . LEU A 1 594 ? 38.133 42.252 -7.095 1.00 73.56 594 LEU A O 1
ATOM 4843 N N . ARG A 1 595 ? 38.400 40.648 -8.649 1.00 65.44 595 ARG A N 1
ATOM 4844 C CA . ARG A 1 595 ? 38.992 39.660 -7.740 1.00 65.44 595 ARG A CA 1
ATOM 4845 C C . ARG A 1 595 ? 40.512 39.576 -7.892 1.00 65.44 595 ARG A C 1
ATOM 4847 O O . ARG A 1 595 ? 41.064 39.588 -8.978 1.00 65.44 595 ARG A O 1
ATOM 4854 N N . LYS A 1 596 ? 41.195 39.418 -6.753 1.00 54.50 596 LYS A N 1
ATOM 4855 C CA . LYS A 1 596 ? 42.587 38.937 -6.655 1.00 54.50 596 LYS A CA 1
ATOM 4856 C C . LYS A 1 596 ? 42.612 37.450 -6.271 1.00 54.50 596 LYS A C 1
ATOM 4858 O O . LYS A 1 596 ? 43.328 37.070 -5.346 1.00 54.50 596 LYS A O 1
ATOM 4863 N N . GLU A 1 597 ? 41.750 36.631 -6.866 1.00 57.19 597 GLU A N 1
ATOM 4864 C CA . GLU A 1 597 ? 41.765 35.182 -6.621 1.00 57.19 597 GLU A CA 1
ATOM 4865 C C . GLU A 1 597 ? 42.685 34.455 -7.612 1.00 57.19 597 GLU A C 1
ATOM 4867 O O . GLU A 1 597 ? 43.254 35.070 -8.508 1.00 57.19 597 GLU A O 1
ATOM 4872 N N . ALA A 1 598 ? 42.910 33.159 -7.383 1.00 63.22 598 ALA A N 1
ATOM 4873 C CA . ALA A 1 598 ? 43.976 32.393 -8.024 1.00 63.22 598 ALA A CA 1
ATOM 4874 C C . ALA A 1 598 ? 43.641 31.850 -9.429 1.00 63.22 598 ALA A C 1
ATOM 4876 O O . ALA A 1 598 ? 44.532 31.293 -10.060 1.00 63.22 598 ALA A O 1
ATOM 4877 N N . TYR A 1 599 ? 42.401 32.002 -9.914 1.00 75.12 599 TYR A N 1
ATOM 4878 C CA . TYR A 1 599 ? 41.959 31.545 -11.237 1.00 75.12 599 TYR A CA 1
ATOM 4879 C C . TYR A 1 599 ? 40.966 32.530 -11.874 1.00 75.12 599 TYR A C 1
ATOM 4881 O O . TYR A 1 599 ? 40.289 33.280 -11.169 1.00 75.12 599 TYR A O 1
ATOM 4889 N N . GLU A 1 600 ? 40.875 32.507 -13.204 1.00 83.00 600 GLU A N 1
ATOM 4890 C CA . GLU A 1 600 ? 39.935 33.308 -13.995 1.00 83.00 600 GLU A CA 1
ATOM 4891 C C . GLU A 1 600 ? 38.815 32.414 -14.539 1.00 83.00 600 GLU A C 1
ATOM 4893 O O . GLU A 1 600 ? 39.052 31.258 -14.893 1.00 83.00 600 GLU A O 1
ATOM 4898 N N . ILE A 1 601 ? 37.584 32.933 -14.589 1.00 86.94 601 ILE A N 1
ATOM 4899 C CA . ILE A 1 601 ? 36.477 32.240 -15.257 1.00 86.94 601 ILE A CA 1
ATOM 4900 C C . ILE A 1 601 ? 36.519 32.604 -16.739 1.00 86.94 601 ILE A C 1
ATOM 4902 O O . ILE A 1 601 ? 36.342 33.767 -17.101 1.00 86.94 601 ILE A O 1
ATOM 4906 N N . GLU A 1 602 ? 36.703 31.601 -17.589 1.00 86.12 602 GLU A N 1
ATOM 4907 C CA . GLU A 1 602 ? 36.575 31.705 -19.040 1.00 86.12 602 GLU A CA 1
ATOM 4908 C C . GLU A 1 602 ? 35.407 30.834 -19.504 1.00 86.12 602 GLU A C 1
ATOM 4910 O O . GLU A 1 602 ? 35.174 29.760 -18.949 1.00 86.12 602 GLU A O 1
ATOM 4915 N N . ILE A 1 603 ? 34.667 31.282 -20.520 1.00 90.06 603 ILE A N 1
ATOM 4916 C CA . ILE A 1 603 ? 33.531 30.529 -21.063 1.00 90.06 603 ILE A CA 1
ATOM 4917 C C . ILE A 1 603 ? 33.685 30.269 -22.558 1.00 90.06 603 ILE A C 1
ATOM 4919 O O . ILE A 1 603 ? 34.149 31.133 -23.303 1.00 90.06 603 ILE A O 1
ATOM 4923 N N . CYS A 1 604 ? 33.235 29.098 -23.001 1.00 87.69 604 CYS A N 1
ATOM 4924 C CA . CYS A 1 604 ? 33.001 28.789 -24.406 1.00 87.69 604 CYS A CA 1
ATOM 4925 C C . CYS A 1 604 ? 31.497 28.824 -24.685 1.00 87.69 604 CYS A C 1
ATOM 4927 O O . CYS A 1 604 ? 30.698 28.343 -23.880 1.00 87.69 604 CYS A O 1
ATOM 4929 N N . THR A 1 605 ? 31.103 29.403 -25.819 1.00 89.88 605 THR A N 1
ATOM 4930 C CA . THR A 1 605 ? 29.692 29.574 -26.184 1.00 89.88 605 THR A CA 1
ATOM 4931 C C . THR A 1 605 ? 29.402 29.132 -27.614 1.00 89.88 605 THR A C 1
ATOM 4933 O O . THR A 1 605 ? 30.213 29.339 -28.525 1.00 89.88 605 THR A O 1
ATOM 4936 N N . GLY A 1 606 ? 28.221 28.543 -27.804 1.00 86.56 606 GLY A N 1
ATOM 4937 C CA . GLY A 1 606 ? 27.601 28.259 -29.097 1.00 86.56 606 GLY A CA 1
ATOM 4938 C C . GLY A 1 606 ? 26.203 28.872 -29.153 1.00 86.56 606 GLY A C 1
ATOM 4939 O O . GLY A 1 606 ? 25.529 28.943 -28.128 1.00 86.56 606 GLY A O 1
ATOM 4940 N N . ILE A 1 607 ? 25.783 29.325 -30.334 1.00 88.75 607 ILE A N 1
ATOM 4941 C CA . ILE A 1 607 ? 24.470 29.934 -30.562 1.00 88.75 607 ILE A CA 1
ATOM 4942 C C . ILE A 1 607 ? 23.812 29.342 -31.809 1.00 88.75 607 ILE A C 1
ATOM 4944 O O . ILE A 1 607 ? 24.471 29.131 -32.835 1.00 88.75 607 ILE A O 1
ATOM 4948 N N . ARG A 1 608 ? 22.508 29.090 -31.708 1.00 88.00 608 ARG A N 1
ATOM 4949 C CA . ARG A 1 608 ? 21.619 28.805 -32.835 1.00 88.00 608 ARG A CA 1
ATOM 4950 C C . ARG A 1 608 ? 20.293 29.525 -32.648 1.00 88.00 608 ARG A C 1
ATOM 4952 O O . ARG A 1 608 ? 19.873 29.787 -31.525 1.00 88.00 608 ARG A O 1
ATOM 4959 N N . CYS A 1 609 ? 19.644 29.832 -33.760 1.00 86.62 609 CYS A N 1
ATOM 4960 C CA . CYS A 1 609 ? 18.324 30.436 -33.790 1.00 86.62 609 CYS A CA 1
ATOM 4961 C C . CYS A 1 609 ? 17.480 29.699 -34.824 1.00 86.62 609 CYS A C 1
ATOM 4963 O O . CYS A 1 609 ? 17.922 29.549 -35.964 1.00 86.62 609 CYS A O 1
ATOM 4965 N N . ASP A 1 610 ? 16.296 29.239 -34.427 1.00 84.06 610 ASP A N 1
ATOM 4966 C CA . ASP A 1 610 ? 15.369 28.588 -35.350 1.00 84.06 610 ASP A CA 1
ATOM 4967 C C . ASP A 1 610 ? 13.905 28.839 -34.960 1.00 84.06 610 ASP A C 1
ATOM 4969 O O . ASP A 1 610 ? 13.579 29.148 -33.809 1.00 84.06 610 ASP A O 1
ATOM 4973 N N . MET A 1 611 ? 13.006 28.743 -35.936 1.00 84.06 611 MET A N 1
ATOM 4974 C CA . MET A 1 611 ? 11.565 28.834 -35.728 1.00 84.06 611 MET A CA 1
ATOM 4975 C C . MET A 1 611 ? 11.020 27.434 -35.446 1.00 84.06 611 MET A C 1
ATOM 4977 O O . MET A 1 611 ? 10.778 26.642 -36.354 1.00 84.06 611 MET A O 1
ATOM 4981 N N . ILE A 1 612 ? 10.833 27.138 -34.163 1.00 82.25 612 ILE A N 1
ATOM 4982 C CA . ILE A 1 612 ? 10.477 25.809 -33.664 1.00 82.25 612 ILE A CA 1
ATOM 4983 C C . ILE A 1 612 ? 9.162 25.835 -32.885 1.00 82.25 612 ILE A C 1
ATOM 4985 O O . ILE A 1 612 ? 8.813 26.828 -32.250 1.00 82.25 612 ILE A O 1
ATOM 4989 N N . SER A 1 613 ? 8.439 24.716 -32.922 1.00 78.38 613 SER A N 1
ATOM 4990 C CA . SER A 1 613 ? 7.197 24.511 -32.179 1.00 78.38 613 SER A CA 1
ATOM 4991 C C . SER A 1 613 ? 7.258 23.167 -31.457 1.00 78.38 613 SER A C 1
ATOM 4993 O O . SER A 1 613 ? 7.594 22.151 -32.066 1.00 78.38 613 SER A O 1
ATOM 4995 N N . GLY A 1 614 ? 6.938 23.170 -30.163 1.00 76.38 614 GLY A N 1
ATOM 4996 C CA . GLY A 1 614 ? 6.965 21.978 -29.318 1.00 76.38 614 GLY A CA 1
ATOM 4997 C C . GLY A 1 614 ? 8.334 21.655 -28.707 1.00 76.38 614 GLY A C 1
ATOM 4998 O O . GLY A 1 614 ? 9.390 22.058 -29.197 1.00 76.38 614 GLY A O 1
ATOM 4999 N N . SER A 1 615 ? 8.311 20.884 -27.619 1.00 74.38 615 SER A N 1
ATOM 5000 C CA . SER A 1 615 ? 9.501 20.519 -26.841 1.00 74.38 615 SER A CA 1
ATOM 5001 C C . SER A 1 615 ? 10.505 19.631 -27.587 1.00 74.38 615 SER A C 1
ATOM 5003 O O . SER A 1 615 ? 11.697 19.749 -27.334 1.00 74.38 615 SER A O 1
ATOM 5005 N N . GLU A 1 616 ? 10.061 18.767 -28.508 1.00 78.44 616 GLU A N 1
ATOM 5006 C CA . GLU A 1 616 ? 10.958 17.892 -29.292 1.00 78.44 616 GLU A CA 1
ATOM 5007 C C . GLU A 1 616 ? 11.854 18.690 -30.253 1.00 78.44 616 GLU A C 1
ATOM 5009 O O . GLU A 1 616 ? 13.042 18.405 -30.394 1.00 78.44 616 GLU A O 1
ATOM 5014 N N . ALA A 1 617 ? 11.305 19.729 -30.889 1.00 81.94 617 ALA A N 1
ATOM 5015 C CA . ALA A 1 617 ? 12.072 20.603 -31.772 1.00 81.94 617 ALA A CA 1
ATOM 5016 C C . ALA A 1 617 ? 13.063 21.477 -30.983 1.00 81.94 617 ALA A C 1
ATOM 5018 O O . ALA A 1 617 ? 14.181 21.719 -31.440 1.00 81.94 617 ALA A O 1
ATOM 5019 N N . LEU A 1 618 ? 12.681 21.902 -29.772 1.00 83.94 618 LEU A N 1
ATOM 5020 C CA . LEU A 1 618 ? 13.579 22.599 -28.852 1.00 83.94 618 LEU A CA 1
ATOM 5021 C C . LEU A 1 618 ? 14.739 21.706 -28.397 1.00 83.94 618 LEU A C 1
ATOM 5023 O O . LEU A 1 618 ? 15.882 22.153 -28.412 1.00 83.94 618 LEU A O 1
ATOM 5027 N N . ASP A 1 619 ? 14.462 20.451 -28.046 1.00 83.81 619 ASP A N 1
ATOM 5028 C CA . ASP A 1 619 ? 15.470 19.452 -27.668 1.00 83.81 619 ASP A CA 1
ATOM 5029 C C . ASP A 1 619 ? 16.517 19.254 -28.778 1.00 83.81 619 ASP A C 1
ATOM 5031 O O . ASP A 1 619 ? 17.727 19.305 -28.541 1.00 83.81 619 ASP A O 1
ATOM 5035 N N . HIS A 1 620 ? 16.058 19.143 -30.027 1.00 80.06 620 HIS A N 1
ATOM 5036 C CA . HIS A 1 620 ? 16.937 19.055 -31.192 1.00 80.06 620 HIS A CA 1
ATOM 5037 C C . HIS A 1 620 ? 17.819 20.305 -31.355 1.00 80.06 620 HIS A C 1
ATOM 5039 O O . HIS A 1 620 ? 19.033 20.191 -31.537 1.00 80.06 620 HIS A O 1
ATOM 5045 N N . LEU A 1 621 ? 17.234 21.503 -31.236 1.00 83.38 621 LEU A N 1
ATOM 5046 C CA . LEU A 1 621 ? 17.957 22.772 -31.353 1.00 83.38 621 LEU A CA 1
ATOM 5047 C C . LEU A 1 621 ? 19.027 22.936 -30.256 1.00 83.38 621 LEU A C 1
ATOM 5049 O O . LEU A 1 621 ? 20.121 23.444 -30.522 1.00 83.38 621 LEU A O 1
ATOM 5053 N N . ILE A 1 622 ? 18.756 22.470 -29.031 1.00 84.06 622 ILE A N 1
ATOM 5054 C CA . ILE A 1 622 ? 19.736 22.445 -27.933 1.00 84.06 622 ILE A CA 1
ATOM 5055 C C . ILE A 1 622 ? 20.931 21.561 -28.303 1.00 84.06 622 ILE A C 1
ATOM 5057 O O . ILE A 1 622 ? 22.074 22.018 -28.217 1.00 84.06 622 ILE A O 1
ATOM 5061 N N . ASN A 1 623 ? 20.681 20.334 -28.765 1.00 79.19 623 ASN A N 1
ATOM 5062 C CA . ASN A 1 623 ? 21.733 19.387 -29.145 1.00 79.19 623 ASN A CA 1
ATOM 5063 C C . ASN A 1 623 ? 22.620 19.933 -30.276 1.00 79.19 623 ASN A C 1
ATOM 5065 O O . ASN A 1 623 ? 23.850 19.859 -30.209 1.00 79.19 623 ASN A O 1
ATOM 5069 N N . GLU A 1 624 ? 22.021 20.557 -31.291 1.00 81.12 624 GLU A N 1
ATOM 5070 C CA . GLU A 1 624 ? 22.776 21.231 -32.350 1.00 81.12 624 GLU A CA 1
ATOM 5071 C C . GLU A 1 624 ? 23.632 22.385 -31.815 1.00 81.12 624 GLU A C 1
ATOM 5073 O O . GLU A 1 624 ? 24.789 22.540 -32.215 1.00 81.12 624 GLU A O 1
ATOM 5078 N N . THR A 1 625 ? 23.103 23.173 -30.878 1.00 83.31 625 THR A N 1
ATOM 5079 C CA . THR A 1 625 ? 23.826 24.296 -30.261 1.00 83.31 625 THR A CA 1
ATOM 5080 C C . THR A 1 625 ? 25.018 23.818 -29.427 1.00 83.31 625 THR A C 1
ATOM 5082 O O . THR A 1 625 ? 26.106 24.401 -29.501 1.00 83.31 625 THR A O 1
ATOM 5085 N N . ILE A 1 626 ? 24.856 22.724 -28.677 1.00 81.62 626 ILE A N 1
ATOM 5086 C CA . ILE A 1 626 ? 25.939 22.085 -27.916 1.00 81.62 626 ILE A CA 1
ATOM 5087 C C . ILE A 1 626 ? 27.030 21.573 -28.868 1.00 81.62 626 ILE A C 1
ATOM 5089 O O . ILE A 1 626 ? 28.215 21.812 -28.629 1.00 81.62 626 ILE A O 1
ATOM 5093 N N . ASN A 1 627 ? 26.659 20.967 -29.999 1.00 76.31 627 ASN A N 1
ATOM 5094 C CA . ASN A 1 627 ? 27.618 20.523 -31.016 1.00 76.31 627 ASN A CA 1
ATOM 5095 C C . ASN A 1 627 ? 28.430 21.685 -31.609 1.00 76.31 627 ASN A C 1
ATOM 5097 O O . ASN A 1 627 ? 29.639 21.563 -31.820 1.00 76.31 627 ASN A O 1
ATOM 5101 N N . VAL A 1 628 ? 27.801 22.840 -31.847 1.00 78.50 628 VAL A N 1
ATOM 5102 C CA . VAL A 1 628 ? 28.494 24.059 -32.305 1.00 78.50 628 VAL A CA 1
ATOM 5103 C C . VAL A 1 628 ? 29.534 24.518 -31.287 1.00 78.50 628 VAL A C 1
ATOM 5105 O O . VAL A 1 628 ? 30.678 24.798 -31.656 1.00 78.50 628 VAL A O 1
ATOM 5108 N N . LYS A 1 629 ? 29.157 24.553 -30.005 1.00 86.44 629 LYS A N 1
ATOM 5109 C CA . LYS A 1 629 ? 30.054 24.890 -28.895 1.00 86.44 629 LYS A CA 1
ATOM 5110 C C . LYS A 1 629 ? 31.231 23.906 -28.802 1.00 86.44 629 LYS A C 1
ATOM 5112 O O . LYS A 1 629 ? 32.380 24.341 -28.746 1.00 86.44 629 LYS A O 1
ATOM 5117 N N . ASN A 1 630 ? 30.971 22.597 -28.844 1.00 74.88 630 ASN A N 1
ATOM 5118 C CA . ASN A 1 630 ? 31.998 21.553 -28.725 1.00 74.88 630 ASN A CA 1
ATOM 5119 C C . ASN A 1 630 ? 33.016 21.599 -29.873 1.00 74.88 630 ASN A C 1
ATOM 5121 O O . ASN A 1 630 ? 34.221 21.534 -29.631 1.00 74.88 630 ASN A O 1
ATOM 5125 N N . ASN A 1 631 ? 32.558 21.812 -31.109 1.00 73.12 631 ASN A N 1
ATOM 5126 C CA . ASN A 1 631 ? 33.449 21.995 -32.257 1.00 73.12 631 ASN A CA 1
ATOM 5127 C C . ASN A 1 631 ? 34.357 23.223 -32.093 1.00 73.12 631 ASN A C 1
ATOM 5129 O O . ASN A 1 631 ? 35.543 23.170 -32.414 1.00 73.12 631 ASN A O 1
ATOM 5133 N N . LYS A 1 632 ? 33.825 24.329 -31.559 1.00 76.06 632 LYS A N 1
ATOM 5134 C CA . LYS A 1 632 ? 34.609 25.541 -31.286 1.00 76.06 632 LYS A CA 1
ATOM 5135 C C . LYS A 1 632 ? 35.667 25.298 -30.201 1.00 76.06 632 LYS A C 1
ATOM 5137 O O . LYS A 1 632 ? 36.830 25.636 -30.414 1.00 76.06 632 LYS A O 1
ATOM 5142 N N . LYS A 1 633 ? 35.291 24.625 -29.108 1.00 71.94 633 LYS A N 1
ATOM 5143 C CA . LYS A 1 633 ? 36.187 24.219 -28.010 1.00 71.94 633 LYS A CA 1
ATOM 5144 C C . LYS A 1 633 ? 37.330 23.315 -28.502 1.00 71.94 633 LYS A C 1
ATOM 5146 O O . LYS A 1 633 ? 38.486 23.564 -28.172 1.00 71.94 633 LYS A O 1
ATOM 5151 N N . ALA A 1 634 ? 37.041 22.341 -29.370 1.00 65.75 634 ALA A N 1
ATOM 5152 C CA . ALA A 1 634 ? 38.045 21.443 -29.953 1.00 65.75 634 ALA A CA 1
ATOM 5153 C C . ALA A 1 634 ? 39.047 22.163 -30.882 1.00 65.75 634 ALA A C 1
ATOM 5155 O O . ALA A 1 634 ? 40.237 21.852 -30.882 1.00 65.75 634 ALA A O 1
ATOM 5156 N N . ILE A 1 635 ? 38.597 23.158 -31.656 1.00 65.81 635 ILE A N 1
ATOM 5157 C CA . ILE A 1 635 ? 39.478 23.972 -32.516 1.00 65.81 635 ILE A CA 1
ATOM 5158 C C . ILE A 1 635 ? 40.396 24.878 -31.682 1.00 65.81 635 ILE A C 1
ATOM 5160 O O . ILE A 1 635 ? 41.545 25.112 -32.068 1.00 65.81 635 ILE A O 1
ATOM 5164 N N . GLU A 1 636 ? 39.898 25.403 -30.561 1.00 62.25 636 GLU A N 1
ATOM 5165 C CA . GLU A 1 636 ? 40.672 26.228 -29.628 1.00 62.25 636 GLU A CA 1
ATOM 5166 C C . GLU A 1 636 ? 41.727 25.392 -28.881 1.00 62.25 636 GLU A C 1
ATOM 5168 O O . GLU A 1 636 ? 42.880 25.813 -28.809 1.00 62.25 636 GLU A O 1
ATOM 5173 N N . GLN A 1 637 ? 41.392 24.169 -28.453 1.00 53.06 637 GLN A N 1
ATOM 5174 C CA . GLN A 1 637 ? 42.327 23.235 -27.804 1.00 53.06 637 GLN A CA 1
ATOM 5175 C C . GLN A 1 637 ? 43.367 22.647 -28.782 1.00 53.06 637 GLN A C 1
ATOM 5177 O O . GLN A 1 637 ? 44.563 22.629 -28.490 1.00 53.06 637 GLN A O 1
ATOM 5182 N N . GLY A 1 638 ? 42.960 22.274 -30.002 1.00 47.72 638 GLY A N 1
ATOM 5183 C CA . GLY A 1 638 ? 43.856 21.706 -31.021 1.00 47.72 638 GLY A CA 1
ATOM 5184 C C . GLY A 1 638 ? 44.886 22.686 -31.613 1.00 47.72 638 GLY A C 1
ATOM 5185 O O . GLY A 1 638 ? 45.816 22.263 -32.308 1.00 47.72 638 GLY A O 1
ATOM 5186 N N . LYS A 1 639 ? 44.749 23.997 -31.356 1.00 45.25 639 LYS A N 1
ATOM 5187 C CA . LYS A 1 639 ? 45.735 25.024 -31.742 1.00 45.25 639 LYS A CA 1
ATOM 5188 C C . LYS A 1 639 ? 46.894 25.168 -30.748 1.00 45.25 639 LYS A C 1
ATOM 5190 O O . LYS A 1 639 ? 47.957 25.615 -31.174 1.00 45.25 639 LYS A O 1
ATOM 5195 N N . GLU A 1 640 ? 46.730 24.779 -29.481 1.00 42.75 640 GLU A N 1
ATOM 5196 C CA . GLU A 1 640 ? 47.804 24.833 -28.472 1.00 42.75 640 GLU A CA 1
ATOM 5197 C C . GLU A 1 640 ? 48.698 23.574 -28.500 1.00 42.75 640 GLU A C 1
ATOM 5199 O O . GLU A 1 640 ? 49.919 23.692 -28.401 1.00 42.75 640 GLU A O 1
ATOM 5204 N N . GLU A 1 641 ? 48.142 22.381 -28.744 1.00 42.78 641 GLU A N 1
ATOM 5205 C CA . GLU A 1 641 ? 48.903 21.114 -28.698 1.00 42.78 641 GLU A CA 1
ATOM 5206 C C . GLU A 1 641 ? 49.855 20.893 -29.888 1.00 42.78 641 GLU A C 1
ATOM 5208 O O . GLU A 1 641 ? 50.910 20.277 -29.745 1.00 42.78 641 GLU A O 1
ATOM 5213 N N . ARG A 1 642 ? 49.554 21.449 -31.070 1.00 40.44 642 ARG A N 1
ATOM 5214 C CA . ARG A 1 642 ? 50.390 21.276 -32.279 1.00 40.44 642 ARG A CA 1
ATOM 5215 C C . ARG A 1 642 ? 51.634 22.174 -32.343 1.00 40.44 642 ARG A C 1
ATOM 5217 O O . ARG A 1 642 ? 52.390 22.078 -33.309 1.00 40.44 642 ARG A O 1
ATOM 5224 N N . ALA A 1 643 ? 51.868 23.031 -31.347 1.00 37.47 643 ALA A N 1
ATOM 5225 C CA . ALA A 1 643 ? 52.986 23.982 -31.331 1.00 37.47 643 ALA A CA 1
ATOM 5226 C C . ALA A 1 643 ? 54.089 23.672 -30.291 1.00 37.47 643 ALA A C 1
ATOM 5228 O O . ALA A 1 643 ? 55.080 24.403 -30.223 1.00 37.47 643 ALA A O 1
ATOM 5229 N N . GLY A 1 644 ? 53.966 22.603 -29.494 1.00 39.09 644 GLY A N 1
ATOM 5230 C CA . GLY A 1 644 ? 54.937 22.249 -28.452 1.00 39.09 644 GLY A CA 1
ATOM 5231 C C . GLY A 1 644 ? 56.100 21.376 -28.946 1.00 39.09 644 GLY A C 1
ATOM 5232 O O . GLY A 1 644 ? 55.899 20.344 -29.576 1.00 39.09 644 GLY A O 1
ATOM 5233 N N . VAL A 1 645 ? 57.341 21.754 -28.624 1.00 48.69 645 VAL A N 1
ATOM 5234 C CA . VAL A 1 645 ? 58.524 20.885 -28.768 1.00 48.69 645 VAL A CA 1
ATOM 5235 C C . VAL A 1 645 ? 58.362 19.673 -27.838 1.00 48.69 645 VAL A C 1
ATOM 5237 O O . VAL A 1 645 ? 58.218 19.866 -26.633 1.00 48.69 645 VAL A O 1
ATOM 5240 N N . LEU A 1 646 ? 58.411 18.444 -28.377 1.00 56.56 646 LEU A N 1
ATOM 5241 C CA . LEU A 1 646 ? 58.389 17.198 -27.587 1.00 56.56 646 LEU A CA 1
ATOM 5242 C C . LEU A 1 646 ? 59.404 17.264 -26.438 1.00 56.56 646 LEU A C 1
ATOM 5244 O O . LEU A 1 646 ? 60.582 17.574 -26.660 1.00 56.56 646 LEU A O 1
ATOM 5248 N N . THR A 1 647 ? 58.957 16.937 -25.228 1.00 69.69 647 THR A N 1
ATOM 5249 C CA . THR A 1 647 ? 59.817 16.898 -24.039 1.00 69.69 647 THR A CA 1
ATOM 5250 C C . THR A 1 647 ? 60.867 15.783 -24.148 1.00 69.69 647 THR A C 1
ATOM 5252 O O . THR A 1 647 ? 60.651 14.768 -24.812 1.00 69.69 647 THR A O 1
ATOM 5255 N N . ASP A 1 648 ? 62.012 15.927 -23.471 1.00 70.38 648 ASP A N 1
ATOM 5256 C CA . ASP A 1 648 ? 63.066 14.894 -23.474 1.00 70.38 648 ASP A CA 1
ATOM 5257 C C . ASP A 1 648 ? 62.582 13.550 -22.896 1.00 70.38 648 ASP A C 1
ATOM 5259 O O . ASP A 1 648 ? 63.076 12.493 -23.287 1.00 70.38 648 ASP A O 1
ATOM 5263 N N . LYS A 1 649 ? 61.567 13.578 -22.018 1.00 75.44 649 LYS A N 1
ATOM 5264 C CA . LYS A 1 649 ? 60.890 12.380 -21.502 1.00 75.44 649 LYS A CA 1
ATOM 5265 C C . LYS A 1 649 ? 60.128 11.646 -22.614 1.00 75.44 649 LYS A C 1
ATOM 5267 O O . LYS A 1 649 ? 60.340 10.452 -22.783 1.00 75.44 649 LYS A O 1
ATOM 5272 N N . GLN A 1 650 ? 59.320 12.362 -23.402 1.00 72.62 650 GLN A N 1
ATOM 5273 C CA . GLN A 1 650 ? 58.535 11.776 -24.500 1.00 72.62 650 GLN A CA 1
ATOM 5274 C C . GLN A 1 650 ? 59.432 11.141 -25.570 1.00 72.62 650 GLN A C 1
ATOM 5276 O O . GLN A 1 650 ? 59.152 10.039 -26.020 1.00 72.62 650 GLN A O 1
ATOM 5281 N N . LYS A 1 651 ? 60.573 11.760 -25.903 1.00 76.62 651 LYS A N 1
ATOM 5282 C CA . LYS A 1 651 ? 61.553 11.162 -26.832 1.00 76.62 651 LYS A CA 1
ATOM 5283 C C . LYS A 1 651 ? 62.182 9.875 -26.292 1.00 76.62 651 LYS A C 1
ATOM 5285 O O . LYS A 1 651 ? 62.431 8.941 -27.049 1.00 76.62 651 LYS A O 1
ATOM 5290 N N . ALA A 1 652 ? 62.478 9.831 -24.993 1.00 79.81 652 ALA A N 1
ATOM 5291 C CA . ALA A 1 652 ? 63.025 8.638 -24.352 1.00 79.81 652 ALA A CA 1
ATOM 5292 C C . ALA A 1 652 ? 61.987 7.506 -24.242 1.00 79.81 6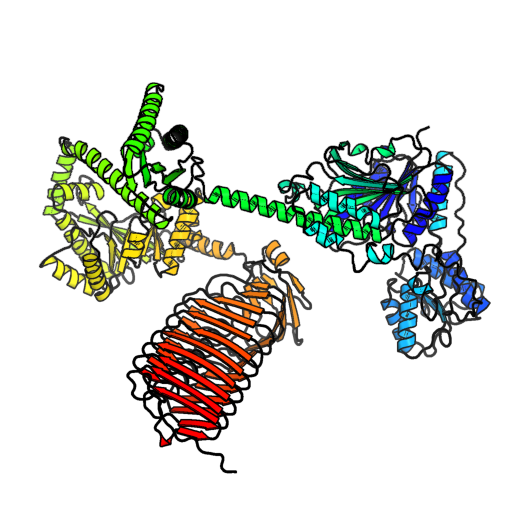52 ALA A C 1
ATOM 5294 O O . ALA A 1 652 ? 62.362 6.336 -24.305 1.00 79.81 652 ALA A O 1
ATOM 5295 N N . ASP A 1 653 ? 60.707 7.847 -24.068 1.00 83.31 653 ASP A N 1
ATOM 5296 C CA . ASP A 1 653 ? 59.590 6.894 -24.058 1.00 83.31 653 ASP A CA 1
ATOM 5297 C C . ASP A 1 653 ? 59.330 6.337 -25.463 1.00 83.31 653 ASP A C 1
ATOM 5299 O O . ASP A 1 653 ? 59.233 5.122 -25.614 1.00 83.31 653 ASP A O 1
ATOM 5303 N N . ASP A 1 654 ? 59.377 7.179 -26.499 1.00 85.19 654 ASP A N 1
ATOM 5304 C CA . ASP A 1 654 ? 59.226 6.749 -27.894 1.00 85.19 654 ASP A CA 1
ATOM 5305 C C . ASP A 1 654 ? 60.357 5.788 -28.322 1.00 85.19 654 ASP A C 1
ATOM 5307 O O . ASP A 1 654 ? 60.084 4.725 -28.876 1.00 85.19 654 ASP A O 1
ATOM 5311 N N . HIS A 1 655 ? 61.621 6.073 -27.978 1.00 84.62 655 HIS A N 1
ATOM 5312 C CA . HIS A 1 655 ? 62.735 5.148 -28.250 1.00 84.62 655 HIS A CA 1
ATOM 5313 C C . HIS A 1 655 ? 62.634 3.820 -27.488 1.00 84.62 655 HIS A C 1
ATOM 5315 O O . HIS A 1 655 ? 63.011 2.768 -28.011 1.00 84.62 655 HIS A O 1
ATOM 5321 N N . LEU A 1 656 ? 62.152 3.847 -26.242 1.00 87.12 656 LEU A N 1
ATOM 5322 C CA . LEU A 1 656 ? 61.908 2.621 -25.484 1.00 87.12 656 LEU A CA 1
ATOM 5323 C C . LEU A 1 656 ? 60.761 1.817 -26.112 1.00 87.12 656 LEU A C 1
ATOM 5325 O O . LEU A 1 656 ? 60.848 0.591 -26.185 1.00 87.12 656 LEU A O 1
ATOM 5329 N N . MET A 1 657 ? 59.723 2.498 -26.600 1.00 90.94 657 MET A N 1
ATOM 5330 C CA . MET A 1 657 ? 58.581 1.869 -27.252 1.00 90.94 657 MET A CA 1
ATOM 5331 C C . MET A 1 657 ? 58.972 1.204 -28.576 1.00 90.94 657 MET A C 1
ATOM 5333 O O . MET A 1 657 ? 58.576 0.065 -28.809 1.00 90.94 657 MET A O 1
ATOM 5337 N N . GLU A 1 658 ? 59.812 1.841 -29.400 1.00 87.75 658 GLU A N 1
ATOM 5338 C CA . GLU A 1 658 ? 60.385 1.214 -30.604 1.00 87.75 658 GLU A CA 1
ATOM 5339 C C . GLU A 1 658 ? 61.079 -0.115 -30.269 1.00 87.75 658 GLU A C 1
ATOM 5341 O O . GLU A 1 658 ? 60.812 -1.136 -30.904 1.00 87.75 658 GLU A O 1
ATOM 5346 N N . PHE A 1 659 ? 61.907 -0.136 -29.217 1.00 88.50 659 PHE A N 1
ATOM 5347 C CA . PHE A 1 659 ? 62.585 -1.354 -28.768 1.00 88.50 659 PHE A CA 1
ATOM 5348 C C . PHE A 1 659 ? 61.609 -2.446 -28.300 1.00 88.50 659 PHE A C 1
ATOM 5350 O O . PHE A 1 659 ? 61.806 -3.618 -28.639 1.00 88.50 659 PHE A O 1
ATOM 5357 N N . ILE A 1 660 ? 60.574 -2.080 -27.532 1.00 91.06 660 ILE A N 1
ATOM 5358 C CA . ILE A 1 660 ? 59.552 -3.018 -27.039 1.00 91.06 660 ILE A CA 1
ATOM 5359 C C . ILE A 1 660 ? 58.789 -3.645 -28.210 1.00 91.06 660 ILE A C 1
ATOM 5361 O O . ILE A 1 660 ? 58.630 -4.868 -28.238 1.00 91.06 660 ILE A O 1
ATOM 5365 N N . LEU A 1 661 ? 58.374 -2.826 -29.183 1.00 90.19 661 LEU A N 1
ATOM 5366 C CA . LEU A 1 661 ? 57.632 -3.257 -30.369 1.00 90.19 661 LEU A CA 1
ATOM 5367 C C . LEU A 1 661 ? 58.472 -4.175 -31.264 1.00 90.19 661 LEU A C 1
ATOM 5369 O O . LEU A 1 661 ? 58.012 -5.249 -31.647 1.00 90.19 661 LEU A O 1
ATOM 5373 N N . ASP A 1 662 ? 59.716 -3.793 -31.564 1.00 90.44 662 ASP A N 1
ATOM 5374 C CA . ASP A 1 662 ? 60.583 -4.544 -32.483 1.00 90.44 662 ASP A CA 1
ATOM 5375 C C . ASP A 1 662 ? 61.011 -5.910 -31.934 1.00 90.44 662 ASP A C 1
ATOM 5377 O O . ASP A 1 662 ? 61.277 -6.834 -32.703 1.00 90.44 662 ASP A O 1
ATOM 5381 N N . ASN A 1 663 ? 61.070 -6.052 -30.608 1.00 90.25 663 ASN A N 1
ATOM 5382 C CA . ASN A 1 663 ? 61.526 -7.272 -29.939 1.00 90.25 663 ASN A CA 1
ATOM 5383 C C . ASN A 1 663 ? 60.396 -8.035 -29.223 1.00 90.25 663 ASN A C 1
ATOM 5385 O O . ASN A 1 663 ? 60.697 -8.963 -28.473 1.00 90.25 663 ASN A O 1
ATOM 5389 N N . ASN A 1 664 ? 59.129 -7.648 -29.422 1.00 89.75 664 ASN A N 1
ATOM 5390 C CA . ASN A 1 664 ? 57.948 -8.199 -28.740 1.00 89.75 664 ASN A CA 1
ATOM 5391 C C . ASN A 1 664 ? 58.156 -8.374 -27.218 1.00 89.75 664 ASN A C 1
ATOM 5393 O O . ASN A 1 664 ? 57.927 -9.445 -26.660 1.00 89.75 664 ASN A O 1
ATOM 5397 N N . ARG A 1 665 ? 58.632 -7.327 -26.529 1.00 93.12 665 ARG A N 1
ATOM 5398 C CA . ARG A 1 665 ? 58.923 -7.354 -25.076 1.00 93.12 665 ARG A CA 1
ATOM 5399 C C . ARG A 1 665 ? 57.682 -7.091 -24.219 1.00 93.12 665 ARG A C 1
ATOM 5401 O O . ARG A 1 665 ? 57.777 -6.459 -23.166 1.00 93.12 665 ARG A O 1
ATOM 5408 N N . PHE A 1 666 ? 56.522 -7.555 -24.675 1.00 91.19 666 PHE A N 1
ATOM 5409 C CA . PHE A 1 666 ? 55.274 -7.480 -23.927 1.00 91.19 666 PHE A CA 1
ATOM 5410 C C . PHE A 1 666 ? 55.111 -8.720 -23.056 1.00 91.19 666 PHE A C 1
ATOM 5412 O O . PHE A 1 666 ? 55.161 -9.845 -23.548 1.00 91.19 666 PHE A O 1
ATOM 5419 N N . VAL A 1 667 ? 54.862 -8.503 -21.771 1.00 91.38 667 VAL A N 1
ATOM 5420 C CA . VAL A 1 667 ? 54.456 -9.543 -20.821 1.00 91.38 667 VAL A CA 1
ATOM 5421 C C . VAL A 1 667 ? 53.092 -9.187 -20.249 1.00 91.38 667 VAL A C 1
ATOM 5423 O O . VAL A 1 667 ? 52.735 -8.013 -20.179 1.00 91.38 667 VAL A O 1
ATOM 5426 N N . TYR A 1 668 ? 52.317 -10.188 -19.845 1.00 92.56 668 TYR A N 1
ATOM 5427 C CA . TYR A 1 668 ? 50.943 -9.990 -19.388 1.00 92.56 668 TYR A CA 1
ATOM 5428 C C . TYR A 1 668 ? 50.814 -10.393 -17.930 1.00 92.56 668 TYR A C 1
ATOM 5430 O O . TYR A 1 668 ? 51.320 -11.428 -17.500 1.00 92.56 668 TYR A O 1
ATOM 5438 N N . HIS A 1 669 ? 50.174 -9.525 -17.155 1.00 93.81 669 HIS A N 1
ATOM 5439 C CA . HIS A 1 669 ? 49.739 -9.848 -15.808 1.00 93.81 669 HIS A CA 1
ATOM 5440 C C . HIS A 1 669 ? 48.242 -10.135 -15.838 1.00 93.81 669 HIS A C 1
ATOM 5442 O O . HIS A 1 669 ? 47.498 -9.424 -16.503 1.00 93.81 669 HIS A O 1
ATOM 5448 N N . PHE A 1 670 ? 47.803 -11.125 -15.074 1.00 94.00 670 PHE A N 1
ATOM 5449 C CA . PHE A 1 670 ? 46.408 -11.524 -14.982 1.00 94.00 670 PHE A CA 1
ATOM 5450 C C . PHE A 1 670 ? 45.819 -11.034 -13.666 1.00 94.00 670 PHE A C 1
ATOM 5452 O O . PHE A 1 670 ? 46.393 -11.256 -12.592 1.00 94.00 670 PHE A O 1
ATOM 5459 N N . GLN A 1 671 ? 44.681 -10.352 -13.740 1.00 95.12 671 GLN A N 1
ATOM 5460 C CA . GLN A 1 671 ? 43.915 -9.959 -12.563 1.00 95.12 671 GLN A CA 1
ATOM 5461 C C . GLN A 1 671 ? 42.623 -10.775 -12.494 1.00 95.12 671 GLN A C 1
ATOM 5463 O O . GLN A 1 671 ? 41.908 -10.840 -13.487 1.00 95.12 671 GLN A O 1
ATOM 5468 N N . PRO A 1 672 ? 42.312 -11.430 -11.362 1.00 95.00 672 PRO A N 1
ATOM 5469 C CA . PRO A 1 672 ? 41.096 -12.220 -11.264 1.00 95.00 672 PRO A CA 1
ATOM 5470 C C . PRO A 1 672 ? 39.861 -11.321 -11.130 1.00 95.00 672 PRO A C 1
ATOM 5472 O O . PRO A 1 672 ? 39.853 -10.366 -10.351 1.00 95.00 672 PRO A O 1
ATOM 5475 N N . ILE A 1 673 ? 38.809 -11.696 -11.848 1.00 96.25 673 ILE A N 1
ATOM 5476 C CA . ILE A 1 673 ? 37.450 -11.168 -11.747 1.00 96.25 673 ILE A CA 1
ATOM 5477 C C . ILE A 1 673 ? 36.645 -12.159 -10.911 1.00 96.25 673 ILE A C 1
ATOM 5479 O O . ILE A 1 673 ? 36.590 -13.352 -11.226 1.00 96.25 673 ILE A O 1
ATOM 5483 N N . ILE A 1 674 ? 36.041 -11.685 -9.828 1.00 95.00 674 ILE A N 1
ATOM 5484 C CA . ILE A 1 674 ? 35.443 -12.537 -8.797 1.00 95.00 674 ILE A CA 1
ATOM 5485 C C . ILE A 1 674 ? 33.923 -12.503 -8.895 1.00 95.00 674 ILE A C 1
ATOM 5487 O O . ILE A 1 674 ? 33.328 -11.449 -9.105 1.00 95.00 674 ILE A O 1
ATOM 5491 N N . ASN A 1 675 ? 33.283 -13.654 -8.698 1.00 93.19 675 ASN A N 1
ATOM 5492 C CA . ASN A 1 675 ? 31.840 -13.736 -8.545 1.00 93.19 675 ASN A CA 1
ATOM 5493 C C . ASN A 1 675 ? 31.412 -13.049 -7.239 1.00 93.19 675 ASN A C 1
ATOM 5495 O O . ASN A 1 675 ? 31.803 -13.473 -6.147 1.00 93.19 675 ASN A O 1
ATOM 5499 N N . ALA A 1 676 ? 30.569 -12.023 -7.340 1.00 90.31 676 ALA A N 1
ATOM 5500 C CA . ALA A 1 676 ? 30.164 -11.208 -6.200 1.00 90.31 676 ALA A CA 1
ATOM 5501 C C . ALA A 1 676 ? 29.281 -11.953 -5.183 1.00 90.31 676 ALA A C 1
ATOM 5503 O O . ALA A 1 676 ? 29.053 -11.425 -4.098 1.00 90.31 676 ALA A O 1
ATOM 5504 N N . ARG A 1 677 ? 28.795 -13.167 -5.498 1.00 83.75 677 ARG A N 1
ATOM 5505 C CA . ARG A 1 677 ? 27.983 -14.012 -4.602 1.00 83.75 677 ARG A CA 1
ATOM 5506 C C . ARG A 1 677 ? 28.798 -15.083 -3.890 1.00 83.75 677 ARG A C 1
ATOM 5508 O O . ARG A 1 677 ? 28.639 -15.266 -2.685 1.00 83.75 677 ARG A O 1
ATOM 5515 N N . THR A 1 678 ? 29.624 -15.819 -4.632 1.00 81.19 678 THR A N 1
ATOM 5516 C CA . THR A 1 678 ? 30.348 -16.984 -4.092 1.00 81.19 678 THR A CA 1
ATOM 5517 C C . THR A 1 678 ? 31.766 -16.657 -3.646 1.00 81.19 678 THR A C 1
ATOM 5519 O O . THR A 1 678 ? 32.321 -17.374 -2.820 1.00 81.19 678 THR A O 1
ATOM 5522 N N . GLY A 1 679 ? 32.350 -15.569 -4.157 1.00 84.19 679 GLY A N 1
ATOM 5523 C CA . GLY A 1 679 ? 33.758 -15.246 -3.947 1.00 84.19 679 GLY A CA 1
ATOM 5524 C C . GLY A 1 679 ? 34.719 -16.091 -4.792 1.00 84.19 679 GLY A C 1
ATOM 5525 O O . GLY A 1 679 ? 35.933 -15.936 -4.658 1.00 84.19 679 GLY A O 1
ATOM 5526 N N . ASP A 1 680 ? 34.207 -16.953 -5.676 1.00 88.69 680 ASP A N 1
ATOM 5527 C CA . ASP A 1 680 ? 35.026 -17.737 -6.601 1.00 88.69 680 ASP A CA 1
ATOM 5528 C C . ASP A 1 680 ? 35.541 -16.882 -7.759 1.00 88.69 680 ASP A C 1
ATOM 5530 O O . ASP A 1 680 ? 34.872 -15.955 -8.223 1.00 88.69 680 ASP A O 1
ATOM 5534 N N . VAL A 1 681 ? 36.708 -17.242 -8.295 1.00 92.75 681 VAL A N 1
ATOM 5535 C CA . VAL A 1 681 ? 37.219 -16.622 -9.522 1.00 92.75 681 VAL A CA 1
ATOM 5536 C C . VAL A 1 681 ? 36.314 -17.004 -10.691 1.00 92.75 681 VAL A C 1
ATOM 5538 O O . VAL A 1 681 ? 36.104 -18.188 -10.957 1.00 92.75 681 VAL A O 1
ATOM 5541 N N . TYR A 1 682 ? 35.767 -16.013 -11.386 1.00 93.44 682 TYR A N 1
ATOM 5542 C CA . TYR A 1 682 ? 34.910 -16.186 -12.558 1.00 93.44 682 TYR A CA 1
ATOM 5543 C C . TYR A 1 682 ? 35.720 -16.111 -13.858 1.00 93.44 682 TYR A C 1
ATOM 5545 O O . TYR A 1 682 ? 35.556 -16.947 -14.747 1.00 93.44 682 TYR A O 1
ATOM 5553 N N . ALA A 1 683 ? 36.619 -15.133 -13.943 1.00 94.75 683 ALA A N 1
ATOM 5554 C CA . ALA A 1 683 ? 37.419 -14.847 -15.127 1.00 94.75 683 ALA A CA 1
ATOM 5555 C C . ALA A 1 683 ? 38.741 -14.156 -14.756 1.00 94.75 683 ALA A C 1
ATOM 5557 O O . ALA A 1 683 ? 38.987 -13.875 -13.582 1.00 94.75 683 ALA A O 1
ATOM 5558 N N . TYR A 1 684 ? 39.572 -13.866 -15.753 1.00 94.94 684 TYR A N 1
ATOM 5559 C CA . TYR A 1 684 ? 40.809 -13.102 -15.612 1.00 94.94 684 TYR A CA 1
ATOM 5560 C C . TYR A 1 684 ? 40.885 -11.994 -16.655 1.00 94.94 684 TYR A C 1
ATOM 5562 O O . TYR A 1 684 ? 40.577 -12.238 -17.813 1.00 94.94 684 TYR A O 1
ATOM 5570 N N . GLU A 1 685 ? 41.360 -10.815 -16.277 1.00 94.75 685 GLU A N 1
ATOM 5571 C CA . GLU A 1 685 ? 41.712 -9.757 -17.224 1.00 94.75 685 GLU A CA 1
ATOM 5572 C C . GLU A 1 685 ? 43.213 -9.791 -17.528 1.00 94.75 685 GLU A C 1
ATOM 5574 O O . GLU A 1 685 ? 44.040 -9.827 -16.606 1.00 94.75 685 GLU A O 1
ATOM 5579 N N . ALA A 1 686 ? 43.568 -9.792 -18.815 1.00 94.00 686 ALA A N 1
ATOM 5580 C CA . ALA A 1 686 ? 44.946 -9.766 -19.287 1.00 94.00 686 ALA A CA 1
ATOM 5581 C C . ALA A 1 686 ? 45.444 -8.321 -19.456 1.00 94.00 686 ALA A C 1
ATOM 5583 O O . ALA A 1 686 ? 45.046 -7.593 -20.363 1.00 94.00 686 ALA A O 1
ATOM 5584 N N . LEU A 1 687 ? 46.381 -7.918 -18.598 1.00 91.69 687 LEU A N 1
ATOM 5585 C CA . LEU A 1 687 ? 46.894 -6.554 -18.525 1.00 91.69 687 LEU A CA 1
ATOM 5586 C C . LEU A 1 687 ? 48.343 -6.480 -19.016 1.00 91.69 687 LEU A C 1
ATOM 5588 O O . LEU A 1 687 ? 49.262 -7.021 -18.393 1.00 91.69 687 LEU A O 1
ATOM 5592 N N . MET A 1 688 ? 48.555 -5.748 -20.110 1.00 91.88 688 MET A N 1
ATOM 5593 C CA . MET A 1 688 ? 49.860 -5.579 -20.755 1.00 91.88 688 MET A CA 1
ATOM 5594 C C . MET A 1 688 ? 50.886 -4.875 -19.851 1.00 91.88 688 MET A C 1
ATOM 5596 O O . MET A 1 688 ? 50.581 -3.899 -19.161 1.00 91.88 688 MET A O 1
ATOM 5600 N N . ARG A 1 689 ? 52.135 -5.345 -19.868 1.00 90.94 689 ARG A N 1
ATOM 5601 C CA . ARG A 1 689 ? 53.309 -4.777 -19.187 1.00 90.94 689 ARG A CA 1
ATOM 5602 C C . ARG A 1 689 ? 54.537 -4.879 -20.101 1.00 90.94 689 ARG A C 1
ATOM 5604 O O . ARG A 1 689 ? 54.593 -5.731 -20.982 1.00 90.94 689 ARG A O 1
ATOM 5611 N N . ALA A 1 690 ? 55.535 -4.029 -19.870 1.00 89.94 690 ALA A N 1
ATOM 5612 C CA . ALA A 1 690 ? 56.813 -4.084 -20.580 1.00 89.94 690 ALA A CA 1
ATOM 5613 C C . ALA A 1 690 ? 57.855 -4.890 -19.791 1.00 89.94 690 ALA A C 1
ATOM 5615 O O . ALA A 1 690 ? 58.083 -4.622 -18.608 1.00 89.94 690 ALA A O 1
ATOM 5616 N N . ASP A 1 691 ? 58.523 -5.831 -20.457 1.00 86.81 691 ASP A N 1
ATOM 5617 C CA . ASP A 1 691 ? 59.689 -6.542 -19.925 1.00 86.81 691 ASP A CA 1
ATOM 5618 C C . ASP A 1 691 ? 60.981 -5.771 -20.236 1.00 86.81 691 ASP A C 1
ATOM 5620 O O . ASP A 1 691 ? 61.770 -6.126 -21.121 1.00 86.81 691 ASP A O 1
ATOM 5624 N N . THR A 1 692 ? 61.152 -4.654 -19.527 1.00 85.56 692 THR A N 1
ATOM 5625 C CA . THR A 1 692 ? 62.279 -3.723 -19.662 1.00 85.56 692 THR A CA 1
ATOM 5626 C C . THR A 1 692 ? 62.771 -3.240 -18.295 1.00 85.56 692 THR A C 1
ATOM 5628 O O . THR A 1 692 ? 62.001 -3.136 -17.343 1.00 85.56 692 THR A O 1
ATOM 5631 N N . GLU A 1 693 ? 64.059 -2.885 -18.181 1.00 78.12 693 GLU A N 1
ATOM 5632 C CA . GLU A 1 693 ? 64.635 -2.367 -16.921 1.00 78.12 693 GLU A CA 1
ATOM 5633 C C . GLU A 1 693 ? 63.972 -1.055 -16.464 1.00 78.12 693 GLU A C 1
ATOM 5635 O O . GLU A 1 693 ? 63.770 -0.820 -15.269 1.00 78.12 693 GLU A O 1
ATOM 5640 N N . ARG A 1 694 ? 63.606 -0.195 -17.423 1.00 82.56 694 ARG A N 1
ATOM 5641 C CA . ARG A 1 694 ? 62.828 1.024 -17.183 1.00 82.56 694 ARG A CA 1
ATOM 5642 C C . ARG A 1 694 ? 61.339 0.685 -17.214 1.00 82.56 694 ARG A C 1
ATOM 5644 O O . ARG A 1 694 ? 60.861 0.129 -18.196 1.00 82.56 694 ARG A O 1
ATOM 5651 N N . LYS A 1 695 ? 60.604 1.057 -16.160 1.00 80.00 695 LYS A N 1
ATOM 5652 C CA . LYS A 1 695 ? 59.143 0.903 -16.105 1.00 80.00 695 LYS A CA 1
ATOM 5653 C C . LYS A 1 695 ? 58.465 1.990 -16.939 1.00 80.00 695 LYS A C 1
ATOM 5655 O O . LYS A 1 695 ? 58.716 3.171 -16.705 1.00 80.00 695 LYS A O 1
ATOM 5660 N N . ILE A 1 696 ? 57.594 1.576 -17.849 1.00 83.56 696 ILE A N 1
ATOM 5661 C CA . ILE A 1 696 ? 56.691 2.428 -18.629 1.00 83.56 696 ILE A CA 1
ATOM 5662 C C . ILE A 1 696 ? 55.251 1.967 -18.362 1.00 83.56 696 ILE A C 1
ATOM 5664 O O . ILE A 1 696 ? 55.015 0.768 -18.180 1.00 83.56 696 ILE A O 1
ATOM 5668 N N . SER A 1 697 ? 54.307 2.902 -18.223 1.00 83.19 697 SER A N 1
ATOM 5669 C CA . SER A 1 697 ? 52.907 2.551 -17.957 1.00 83.19 697 SER A CA 1
ATOM 5670 C C . SER A 1 697 ? 52.195 2.110 -19.246 1.00 83.19 697 SER A C 1
ATOM 5672 O O . SER A 1 697 ? 52.621 2.505 -20.329 1.00 83.19 697 SER A O 1
ATOM 5674 N N . PRO A 1 698 ? 51.116 1.309 -19.168 1.00 84.19 698 PRO A N 1
ATOM 5675 C CA . PRO A 1 698 ? 50.323 0.954 -20.347 1.00 84.19 698 PRO A CA 1
ATOM 5676 C C . PRO A 1 698 ? 49.799 2.160 -21.130 1.00 84.19 698 PRO A C 1
ATOM 5678 O O . PRO A 1 698 ? 49.872 2.151 -22.353 1.00 84.19 698 PRO A O 1
ATOM 5681 N N . LEU A 1 699 ? 49.362 3.213 -20.434 1.00 81.19 699 LEU A N 1
ATOM 5682 C CA . LEU A 1 699 ? 48.889 4.448 -21.058 1.00 81.19 699 LEU A CA 1
ATOM 5683 C C . LEU A 1 699 ? 50.022 5.173 -21.804 1.00 81.19 699 LEU A C 1
ATOM 5685 O O . LEU A 1 699 ? 49.872 5.483 -22.980 1.00 81.19 699 LEU A O 1
ATOM 5689 N N . ASP A 1 700 ? 51.197 5.327 -21.176 1.00 84.31 700 ASP A N 1
ATOM 5690 C CA . ASP A 1 700 ? 52.374 5.911 -21.842 1.00 84.31 700 ASP A CA 1
ATOM 5691 C C . ASP A 1 700 ? 52.809 5.070 -23.066 1.00 84.31 700 ASP A C 1
ATOM 5693 O O . ASP A 1 700 ? 53.240 5.627 -24.074 1.00 84.31 700 ASP A O 1
ATOM 5697 N N . MET A 1 701 ? 52.695 3.732 -23.000 1.00 85.50 701 MET A N 1
ATOM 5698 C CA . MET A 1 701 ? 52.990 2.838 -24.132 1.00 85.50 701 MET A CA 1
ATOM 5699 C C . MET A 1 701 ? 52.019 3.047 -25.299 1.00 85.50 701 MET A C 1
ATOM 5701 O O . MET A 1 701 ? 52.467 3.107 -26.445 1.00 85.50 701 MET A O 1
ATOM 5705 N N . LEU A 1 702 ? 50.716 3.166 -25.022 1.00 85.75 702 LEU A N 1
ATOM 5706 C CA . LEU A 1 702 ? 49.694 3.433 -26.037 1.00 85.75 702 LEU A CA 1
ATOM 5707 C C . LEU A 1 702 ? 49.901 4.813 -26.675 1.00 85.75 702 LEU A C 1
ATOM 5709 O O . LEU A 1 702 ? 49.967 4.904 -27.897 1.00 85.75 702 LEU A O 1
ATOM 5713 N N . GLU A 1 703 ? 50.118 5.862 -25.876 1.00 82.94 703 GLU A N 1
ATOM 5714 C CA . GLU A 1 703 ? 50.392 7.214 -26.383 1.00 82.94 703 GLU A CA 1
ATOM 5715 C C . GLU A 1 703 ? 51.675 7.282 -27.229 1.00 82.94 703 GLU A C 1
ATOM 5717 O O . GLU A 1 703 ? 51.706 7.927 -28.279 1.00 82.94 703 GLU A O 1
ATOM 5722 N N . SER A 1 704 ? 52.759 6.630 -26.789 1.00 83.69 704 SER A N 1
ATOM 5723 C CA . SER A 1 704 ? 54.003 6.544 -27.565 1.00 83.69 704 SER A CA 1
ATOM 5724 C C . SER A 1 704 ? 53.809 5.764 -28.864 1.00 83.69 704 SER A C 1
ATOM 5726 O O . SER A 1 704 ? 54.284 6.193 -29.914 1.00 83.69 704 SER A O 1
ATOM 5728 N N . ALA A 1 705 ? 53.100 4.635 -28.832 1.00 84.19 705 ALA A N 1
ATOM 5729 C CA . ALA A 1 705 ? 52.829 3.850 -30.030 1.00 84.19 705 ALA A CA 1
ATOM 5730 C C . ALA A 1 705 ? 51.911 4.580 -31.018 1.00 84.19 705 ALA A C 1
ATOM 5732 O O . ALA A 1 705 ? 52.120 4.447 -32.223 1.00 84.19 705 ALA A O 1
ATOM 5733 N N . ASP A 1 706 ? 50.957 5.381 -30.544 1.00 83.31 706 ASP A N 1
ATOM 5734 C CA . ASP A 1 706 ? 50.125 6.237 -31.394 1.00 83.31 706 ASP A CA 1
ATOM 5735 C C . ASP A 1 706 ? 50.958 7.324 -32.087 1.00 83.31 706 ASP A C 1
ATOM 5737 O O . ASP A 1 706 ? 50.942 7.434 -33.315 1.00 83.31 706 ASP A O 1
ATOM 5741 N N . ARG A 1 707 ? 51.828 8.028 -31.343 1.00 82.75 707 ARG A N 1
ATOM 5742 C CA . ARG A 1 707 ? 52.787 8.987 -31.933 1.00 82.75 707 ARG A CA 1
ATOM 5743 C C . ARG A 1 707 ? 53.700 8.343 -32.981 1.00 82.75 707 ARG A C 1
ATOM 5745 O O . ARG A 1 707 ? 54.040 8.982 -33.980 1.00 82.75 707 ARG A O 1
ATOM 5752 N N . LEU A 1 708 ? 54.082 7.081 -32.775 1.00 83.38 708 LEU A N 1
ATOM 5753 C CA . LEU A 1 708 ? 54.883 6.287 -33.712 1.00 83.38 708 LEU A CA 1
ATOM 5754 C C . LEU A 1 708 ? 54.058 5.654 -34.851 1.00 83.38 708 LEU A C 1
ATOM 5756 O O . LEU A 1 708 ? 54.646 5.082 -35.766 1.00 83.38 708 LEU A O 1
ATOM 5760 N N . ASN A 1 709 ? 52.724 5.774 -34.843 1.00 83.19 709 ASN A N 1
ATOM 5761 C CA . ASN A 1 709 ? 51.783 5.101 -35.751 1.00 83.19 709 ASN A CA 1
ATOM 5762 C C . ASN A 1 709 ? 51.901 3.561 -35.749 1.00 83.19 709 ASN A C 1
ATOM 5764 O O . ASN A 1 709 ? 51.803 2.913 -36.793 1.00 83.19 709 ASN A O 1
ATOM 5768 N N . ARG A 1 710 ? 52.131 2.960 -34.576 1.00 89.12 710 ARG A N 1
ATOM 5769 C CA . ARG A 1 710 ? 52.343 1.513 -34.382 1.00 89.12 710 ARG A CA 1
ATOM 5770 C C . ARG A 1 710 ? 51.353 0.853 -33.415 1.00 89.12 710 ARG A C 1
ATOM 5772 O O . ARG A 1 710 ? 51.619 -0.243 -32.932 1.00 89.12 710 ARG A O 1
ATOM 5779 N N . LEU A 1 711 ? 50.183 1.450 -33.177 1.00 86.31 711 LEU A N 1
ATOM 5780 C CA . LEU A 1 711 ? 49.106 0.820 -32.388 1.00 86.31 711 LEU A CA 1
ATOM 5781 C C . LEU A 1 711 ? 48.676 -0.554 -32.941 1.00 86.31 711 LEU A C 1
ATOM 5783 O O . LEU A 1 711 ? 48.362 -1.457 -32.172 1.00 86.31 711 LEU A O 1
ATOM 5787 N N . TYR A 1 712 ? 48.755 -0.750 -34.263 1.00 87.56 712 TYR A N 1
ATOM 5788 C CA . TYR A 1 712 ? 48.520 -2.049 -34.910 1.00 87.56 712 TYR A CA 1
ATOM 5789 C C . TYR A 1 712 ? 49.425 -3.167 -34.361 1.00 87.56 712 TYR A C 1
ATOM 5791 O O . TYR A 1 712 ? 48.991 -4.309 -34.211 1.00 87.56 712 TYR A O 1
ATOM 5799 N N . ASP A 1 713 ? 50.687 -2.852 -34.057 1.00 87.62 713 ASP A N 1
ATOM 5800 C CA . ASP A 1 713 ? 51.651 -3.835 -33.555 1.00 87.62 713 ASP A CA 1
ATOM 5801 C C . ASP A 1 713 ? 51.358 -4.223 -32.098 1.00 87.62 713 ASP A C 1
ATOM 5803 O O . ASP A 1 713 ? 51.606 -5.369 -31.718 1.00 87.62 713 ASP A O 1
ATOM 5807 N N . ILE A 1 714 ? 50.782 -3.307 -31.307 1.00 89.06 714 ILE A N 1
ATOM 5808 C CA . ILE A 1 714 ? 50.289 -3.593 -29.952 1.00 89.06 714 ILE A CA 1
ATOM 5809 C C . ILE A 1 714 ? 49.096 -4.541 -30.025 1.00 89.06 714 ILE A C 1
ATOM 5811 O O . ILE A 1 714 ? 49.156 -5.613 -29.433 1.00 89.06 714 ILE A O 1
ATOM 5815 N N . GLU A 1 715 ? 48.067 -4.195 -30.807 1.00 88.12 715 GLU A N 1
ATOM 5816 C CA . GLU A 1 715 ? 46.867 -5.029 -30.986 1.00 88.12 715 GLU A CA 1
ATOM 5817 C C . GLU A 1 715 ? 47.261 -6.461 -31.382 1.00 88.12 715 GLU A C 1
ATOM 5819 O O . GLU A 1 715 ? 46.810 -7.453 -30.807 1.00 88.12 715 GLU A O 1
ATOM 5824 N N . LYS A 1 716 ? 48.192 -6.570 -32.337 1.00 89.19 716 LYS A N 1
ATOM 5825 C CA . LYS A 1 716 ? 48.743 -7.845 -32.788 1.00 89.19 716 LYS A CA 1
ATOM 5826 C C . LYS A 1 716 ? 49.423 -8.614 -31.657 1.00 89.19 716 LYS A C 1
ATOM 5828 O O . LYS A 1 716 ? 49.135 -9.796 -31.470 1.00 89.19 716 LYS A O 1
ATOM 5833 N N . ALA A 1 717 ? 50.348 -7.977 -30.943 1.00 89.19 717 ALA A N 1
ATOM 5834 C CA . ALA A 1 717 ? 51.096 -8.621 -29.872 1.00 89.19 717 ALA A CA 1
ATOM 5835 C C . ALA A 1 717 ? 50.187 -9.039 -28.708 1.00 89.19 717 ALA A C 1
ATOM 5837 O O . ALA A 1 717 ? 50.389 -10.110 -28.146 1.00 89.19 717 ALA A O 1
ATOM 5838 N N . THR A 1 718 ? 49.171 -8.243 -28.368 1.00 90.62 718 THR A N 1
ATOM 5839 C CA . THR A 1 718 ? 48.222 -8.542 -27.290 1.00 90.62 718 THR A CA 1
ATOM 5840 C C . THR A 1 718 ? 47.427 -9.802 -27.548 1.00 90.62 718 THR A C 1
ATOM 5842 O O . THR A 1 718 ? 47.481 -10.715 -26.727 1.00 90.62 718 THR A O 1
ATOM 5845 N N . PHE A 1 719 ? 46.778 -9.925 -28.703 1.00 88.94 719 PHE A N 1
ATOM 5846 C CA . PHE A 1 719 ? 46.021 -11.140 -28.986 1.00 88.94 719 PHE A CA 1
ATOM 5847 C C . PHE A 1 719 ? 46.906 -12.387 -29.078 1.00 88.94 719 PHE A C 1
ATOM 5849 O O . PHE A 1 719 ? 46.572 -13.407 -28.481 1.00 88.94 719 PHE A O 1
ATOM 5856 N N . PHE A 1 720 ? 48.035 -12.327 -29.795 1.00 90.44 720 PHE A N 1
ATOM 5857 C CA . PHE A 1 720 ? 48.878 -13.516 -29.963 1.00 90.44 720 PHE A CA 1
ATOM 5858 C C . PHE A 1 720 ? 49.567 -13.928 -28.659 1.00 90.44 720 PHE A C 1
ATOM 5860 O O . PHE A 1 720 ? 49.472 -15.089 -28.282 1.00 90.44 720 PHE A O 1
ATOM 5867 N N . ASN A 1 721 ? 50.189 -12.999 -27.927 1.00 91.88 721 ASN A N 1
ATOM 5868 C CA . ASN A 1 721 ? 50.922 -13.356 -26.710 1.00 91.88 721 ASN A CA 1
ATOM 5869 C C . ASN A 1 721 ? 49.983 -13.848 -25.594 1.00 91.88 721 ASN A C 1
ATOM 5871 O O . ASN A 1 721 ? 50.378 -14.714 -24.816 1.00 91.88 721 ASN A O 1
ATOM 5875 N N . VAL A 1 722 ? 48.763 -13.302 -25.484 1.00 90.81 722 VAL A N 1
ATOM 5876 C CA . VAL A 1 722 ? 47.797 -13.758 -24.469 1.00 90.81 722 VAL A CA 1
ATOM 5877 C C . VAL A 1 722 ? 47.284 -15.155 -24.799 1.00 90.81 722 VAL A C 1
ATOM 5879 O O . VAL A 1 722 ? 47.229 -15.990 -23.901 1.00 90.81 722 VAL A O 1
ATOM 5882 N N . VAL A 1 723 ? 46.954 -15.444 -26.062 1.00 87.88 723 VAL A N 1
ATOM 5883 C CA . VAL A 1 723 ? 46.488 -16.789 -26.425 1.00 87.88 723 VAL A CA 1
ATOM 5884 C C . VAL A 1 723 ? 47.610 -17.821 -26.331 1.00 87.88 723 VAL A C 1
ATOM 5886 O O . VAL A 1 723 ? 47.391 -18.874 -25.739 1.00 87.88 723 VAL A O 1
ATOM 5889 N N . ASP A 1 724 ? 48.823 -17.497 -26.789 1.00 88.31 724 ASP A N 1
ATOM 5890 C CA . ASP A 1 724 ? 49.990 -18.373 -26.618 1.00 88.31 724 ASP A CA 1
ATOM 5891 C C . ASP A 1 724 ? 50.202 -18.704 -25.121 1.00 88.31 724 ASP A C 1
ATOM 5893 O O . ASP A 1 724 ? 50.447 -19.854 -24.755 1.00 88.31 724 ASP A O 1
ATOM 5897 N N . TYR A 1 725 ? 50.014 -17.723 -24.225 1.00 89.31 725 TYR A N 1
ATOM 5898 C CA . TYR A 1 725 ? 50.090 -17.950 -22.778 1.00 89.31 725 TYR A CA 1
ATOM 5899 C C . TYR A 1 725 ? 48.980 -18.880 -22.259 1.00 89.31 725 TYR A C 1
ATOM 5901 O O . TYR A 1 725 ? 49.260 -19.746 -21.426 1.00 89.31 725 TYR A O 1
ATOM 5909 N N . ILE A 1 726 ? 47.737 -18.715 -22.732 1.00 87.94 726 ILE A N 1
ATOM 5910 C CA . ILE A 1 726 ? 46.600 -19.579 -22.370 1.00 87.94 726 ILE A CA 1
ATOM 5911 C C . ILE A 1 726 ? 46.860 -21.021 -22.822 1.00 87.94 726 ILE A C 1
ATOM 5913 O O . ILE A 1 726 ? 46.625 -21.943 -22.045 1.00 87.94 726 ILE A O 1
ATOM 5917 N N . GLU A 1 727 ? 47.381 -21.236 -24.033 1.00 86.19 727 GLU A N 1
ATOM 5918 C CA . GLU A 1 727 ? 47.706 -22.575 -24.540 1.00 86.19 727 GLU A CA 1
ATOM 5919 C C . GLU A 1 727 ? 48.798 -23.254 -23.697 1.00 86.19 727 GLU A C 1
ATOM 5921 O O . GLU A 1 727 ? 48.642 -24.408 -23.278 1.00 86.19 727 GLU A O 1
ATOM 5926 N N . GLU A 1 728 ? 49.878 -22.528 -23.386 1.00 87.69 728 GLU A N 1
ATOM 5927 C CA . GLU A 1 728 ? 50.980 -23.024 -22.551 1.00 87.69 728 GLU A CA 1
ATOM 5928 C C . GLU A 1 728 ? 50.537 -23.354 -21.112 1.00 87.69 728 GLU A C 1
ATOM 5930 O O . GLU A 1 728 ? 51.107 -24.249 -20.482 1.00 87.69 728 GLU A O 1
ATOM 5935 N N . HIS A 1 729 ? 49.493 -22.681 -20.610 1.00 88.12 729 HIS A N 1
ATOM 5936 C CA . HIS A 1 729 ? 49.000 -22.786 -19.231 1.00 88.12 729 HIS A CA 1
ATOM 5937 C C . HIS A 1 729 ? 47.523 -23.207 -19.147 1.00 88.12 729 HIS A C 1
ATOM 5939 O O . HIS A 1 729 ? 46.822 -22.843 -18.206 1.00 88.12 729 HIS A O 1
ATOM 5945 N N . SER A 1 730 ? 47.034 -24.007 -20.097 1.00 82.69 730 SER A N 1
ATOM 5946 C CA . SER A 1 730 ? 45.603 -24.357 -20.230 1.00 82.69 730 SER A CA 1
ATOM 5947 C C . SER A 1 730 ? 44.934 -24.884 -18.950 1.00 82.69 730 SER A C 1
ATOM 5949 O O . SER A 1 730 ? 43.774 -24.577 -18.684 1.00 82.69 730 SER A O 1
ATOM 5951 N N . GLN A 1 731 ? 45.667 -25.618 -18.105 1.00 83.50 731 GLN A N 1
ATOM 5952 C CA . GLN A 1 731 ? 45.159 -26.113 -16.815 1.00 83.50 731 GLN A CA 1
ATOM 5953 C C . GLN A 1 731 ? 44.831 -24.998 -15.810 1.00 83.50 731 GLN A C 1
ATOM 5955 O O . GLN A 1 731 ? 44.013 -25.205 -14.917 1.00 83.50 731 GLN A O 1
ATOM 5960 N N . ASP A 1 732 ? 45.474 -23.835 -15.917 1.00 84.38 732 ASP A N 1
ATOM 5961 C CA . ASP A 1 732 ? 45.233 -22.698 -15.027 1.00 84.38 732 ASP A CA 1
ATOM 5962 C C . ASP A 1 732 ? 43.978 -21.901 -15.415 1.00 84.38 732 ASP A C 1
ATOM 5964 O O . ASP A 1 732 ? 43.408 -21.216 -14.565 1.00 84.38 732 ASP A O 1
ATOM 5968 N N . PHE A 1 733 ? 43.516 -22.029 -16.663 1.00 85.00 733 PHE A N 1
ATOM 5969 C CA . PHE A 1 733 ? 42.353 -21.319 -17.207 1.00 85.00 733 PHE A CA 1
ATOM 5970 C C . PHE A 1 733 ? 41.109 -22.207 -17.382 1.00 85.00 733 PHE A C 1
ATOM 5972 O O . PHE A 1 733 ? 40.078 -21.730 -17.852 1.00 85.00 733 PHE A O 1
ATOM 5979 N N . GLU A 1 734 ? 41.166 -23.483 -16.984 1.00 82.88 734 GLU A N 1
ATOM 5980 C CA . GLU A 1 734 ? 40.083 -24.448 -17.206 1.00 82.88 734 GLU A CA 1
ATOM 5981 C C . GLU A 1 734 ? 38.732 -23.952 -16.648 1.00 82.88 734 GLU A C 1
ATOM 5983 O O . GLU A 1 734 ? 38.559 -23.720 -15.446 1.00 82.88 734 GLU A O 1
ATOM 5988 N N . GLY A 1 735 ? 37.752 -23.777 -17.543 1.00 81.56 735 GLY A N 1
ATOM 5989 C CA . GLY A 1 735 ? 36.403 -23.318 -17.200 1.00 81.56 735 GLY A CA 1
ATOM 5990 C C . GLY A 1 735 ? 36.303 -21.845 -16.781 1.00 81.56 735 GLY A C 1
ATOM 5991 O O . GLY A 1 735 ? 35.277 -21.454 -16.216 1.00 81.56 735 GLY A O 1
ATOM 5992 N N . LYS A 1 736 ? 37.343 -21.034 -17.022 1.00 89.81 736 LYS A N 1
ATOM 5993 C CA . LYS A 1 736 ? 37.383 -19.590 -16.741 1.00 89.81 736 LYS A CA 1
ATOM 5994 C C . LYS A 1 736 ? 37.508 -18.797 -18.033 1.00 89.81 736 LYS A C 1
ATOM 5996 O O . LYS A 1 736 ? 38.092 -19.258 -19.006 1.00 89.81 736 LYS A O 1
ATOM 6001 N N . LYS A 1 737 ? 36.951 -17.587 -18.029 1.00 93.06 737 LYS A N 1
ATOM 6002 C CA . LYS A 1 737 ? 37.053 -16.667 -19.167 1.00 93.06 737 LYS A CA 1
ATOM 6003 C C . LYS A 1 737 ? 38.297 -15.785 -19.057 1.00 93.06 737 LYS A C 1
ATOM 6005 O O . LYS A 1 737 ? 38.738 -15.498 -17.943 1.00 93.06 737 LYS A O 1
ATOM 6010 N N . VAL A 1 738 ? 38.822 -15.317 -20.186 1.00 93.38 738 VAL A N 1
ATOM 6011 C CA . VAL A 1 738 ? 39.925 -14.349 -20.252 1.00 93.38 738 VAL A CA 1
ATOM 6012 C C . VAL A 1 738 ? 39.489 -13.117 -21.035 1.00 93.38 738 VAL A C 1
ATOM 6014 O O . VAL A 1 738 ? 39.121 -13.212 -22.205 1.00 93.38 738 VAL A O 1
ATOM 6017 N N . PHE A 1 739 ? 39.529 -11.968 -20.371 1.00 94.38 739 PHE A N 1
ATOM 6018 C CA . PHE A 1 739 ? 39.224 -10.667 -20.941 1.00 94.38 739 PHE A CA 1
ATOM 6019 C C . PHE A 1 739 ? 40.486 -10.077 -21.580 1.00 94.38 739 PHE A C 1
ATOM 6021 O O . PHE A 1 739 ? 41.555 -10.043 -20.959 1.00 94.38 739 PHE A O 1
ATOM 6028 N N . ILE A 1 740 ? 40.362 -9.658 -22.840 1.00 91.25 740 ILE A N 1
ATOM 6029 C CA . ILE A 1 740 ? 41.442 -9.105 -23.659 1.00 91.25 740 ILE A CA 1
ATOM 6030 C C . ILE A 1 740 ? 41.012 -7.737 -24.180 1.00 91.25 740 ILE A C 1
ATOM 6032 O O . ILE A 1 740 ? 40.005 -7.617 -24.881 1.00 91.25 740 ILE A O 1
ATOM 6036 N N . ASN A 1 741 ? 41.822 -6.728 -23.875 1.00 87.88 741 ASN A N 1
ATOM 6037 C CA . ASN A 1 741 ? 41.652 -5.368 -24.368 1.00 87.88 741 ASN A CA 1
ATOM 6038 C C . ASN A 1 741 ? 41.904 -5.284 -25.881 1.00 87.88 741 ASN A C 1
ATOM 6040 O O . ASN A 1 741 ? 42.933 -5.761 -26.363 1.00 87.88 741 ASN A O 1
ATOM 6044 N N . SER A 1 742 ? 40.976 -4.667 -26.616 1.00 84.50 742 SER A N 1
ATOM 6045 C CA . SER A 1 742 ? 41.080 -4.408 -28.056 1.00 84.50 742 SER A CA 1
ATOM 6046 C C . SER A 1 742 ? 40.975 -2.915 -28.346 1.00 84.50 742 SER A C 1
ATOM 6048 O O . SER A 1 742 ? 40.247 -2.193 -27.667 1.00 84.50 742 SER A O 1
ATOM 6050 N N . ILE A 1 743 ? 41.681 -2.464 -29.383 1.00 80.12 743 ILE A N 1
ATOM 6051 C CA . ILE A 1 743 ? 41.657 -1.096 -29.904 1.00 80.12 743 ILE A CA 1
ATOM 6052 C C . ILE A 1 743 ? 40.830 -1.095 -31.205 1.00 80.12 743 ILE A C 1
ATOM 6054 O O . ILE A 1 743 ? 41.367 -1.395 -32.282 1.00 80.12 743 ILE A O 1
ATOM 6058 N N . PRO A 1 744 ? 39.528 -0.740 -31.167 1.00 64.56 744 PRO A N 1
ATOM 6059 C CA . PRO A 1 744 ? 38.616 -0.882 -32.308 1.00 64.56 744 PRO A CA 1
ATOM 6060 C C . PRO A 1 744 ? 39.079 -0.190 -33.599 1.00 64.56 744 PRO A C 1
ATOM 6062 O O . PRO A 1 744 ? 38.811 -0.685 -34.696 1.00 64.56 744 PRO A O 1
ATOM 6065 N N . GLY A 1 745 ? 39.801 0.931 -33.492 1.00 64.50 745 GLY A N 1
ATOM 6066 C CA . GLY A 1 745 ? 40.353 1.669 -34.636 1.00 64.50 745 GLY A CA 1
ATOM 6067 C C . GLY A 1 745 ? 41.552 1.007 -35.337 1.00 64.50 745 GLY A C 1
ATOM 6068 O O . GLY A 1 745 ? 41.908 1.419 -36.440 1.00 64.50 745 GLY A O 1
ATOM 6069 N N . CYS A 1 746 ? 42.163 -0.023 -34.740 1.00 71.69 746 CYS A N 1
ATOM 6070 C CA . CYS A 1 746 ? 43.421 -0.635 -35.192 1.00 71.69 746 CYS A CA 1
ATOM 6071 C C . CYS A 1 746 ? 43.296 -2.132 -35.536 1.00 71.69 746 CYS A C 1
ATOM 6073 O O . CYS A 1 746 ? 44.274 -2.875 -35.450 1.00 71.69 746 CYS A O 1
ATOM 6075 N N . GLN A 1 747 ? 42.106 -2.584 -35.952 1.00 71.06 747 GLN A N 1
ATOM 6076 C CA . GLN A 1 747 ? 41.829 -3.998 -36.235 1.00 71.06 747 GLN A CA 1
ATOM 6077 C C . GLN A 1 747 ? 42.853 -4.661 -37.168 1.00 71.06 747 GLN A C 1
ATOM 6079 O O . GLN A 1 747 ? 43.231 -4.119 -38.213 1.00 71.06 747 GLN A O 1
ATOM 6084 N N . LEU A 1 748 ? 43.219 -5.906 -36.842 1.00 77.81 748 LEU A N 1
ATOM 6085 C CA . LEU A 1 748 ? 44.101 -6.720 -37.676 1.00 77.81 748 LEU A CA 1
ATOM 6086 C C . LEU A 1 748 ? 43.523 -6.918 -39.082 1.00 77.81 748 LEU A C 1
ATOM 6088 O O . LEU A 1 748 ? 42.324 -7.143 -39.268 1.00 77.81 748 LEU A O 1
ATOM 6092 N N . THR A 1 749 ? 44.392 -6.896 -40.095 1.00 79.31 749 THR A N 1
ATOM 6093 C CA . THR A 1 749 ? 44.000 -7.069 -41.502 1.00 79.31 749 THR A CA 1
ATOM 6094 C C . THR A 1 749 ? 44.802 -8.179 -42.189 1.00 79.31 749 THR A C 1
ATOM 6096 O O . THR A 1 749 ? 45.763 -8.732 -41.651 1.00 79.31 749 THR A O 1
ATOM 6099 N N . GLY A 1 750 ? 44.379 -8.575 -43.394 1.00 82.44 750 GLY A N 1
ATOM 6100 C CA . GLY A 1 750 ? 45.135 -9.501 -44.240 1.00 82.44 750 GLY A CA 1
ATOM 6101 C C . GLY A 1 750 ? 45.390 -10.877 -43.608 1.00 82.44 750 GLY A C 1
ATOM 6102 O O . GLY A 1 750 ? 44.453 -11.603 -43.276 1.00 82.44 750 GLY A O 1
ATOM 6103 N N . LYS A 1 751 ? 46.669 -11.271 -43.516 1.00 77.56 751 LYS A N 1
ATOM 6104 C CA . LYS A 1 751 ? 47.087 -12.583 -42.986 1.00 77.56 751 LYS A CA 1
ATOM 6105 C C . LYS A 1 751 ? 46.926 -12.684 -41.468 1.00 77.56 751 LYS A C 1
ATOM 6107 O O . LYS A 1 751 ? 46.570 -13.755 -40.987 1.00 77.56 751 LYS A O 1
ATOM 6112 N N . ASP A 1 752 ? 47.135 -11.586 -40.746 1.00 81.75 752 ASP A N 1
ATOM 6113 C CA . ASP A 1 752 ? 47.061 -11.566 -39.283 1.00 81.75 752 ASP A CA 1
ATOM 6114 C C . ASP A 1 752 ? 45.615 -11.753 -38.803 1.00 81.75 752 ASP A C 1
ATOM 6116 O O . ASP A 1 752 ? 45.373 -12.562 -37.914 1.00 81.75 752 ASP A O 1
ATOM 6120 N N . LYS A 1 753 ? 44.634 -11.128 -39.479 1.00 82.06 753 LYS A N 1
ATOM 6121 C CA . LYS A 1 753 ? 43.198 -11.332 -39.197 1.00 82.06 753 LYS A CA 1
ATOM 6122 C C . LYS A 1 753 ? 42.768 -12.791 -39.336 1.00 82.06 753 LYS A C 1
ATOM 6124 O O . LYS A 1 753 ? 42.014 -13.290 -38.508 1.00 82.06 753 LYS A O 1
ATOM 6129 N N . LYS A 1 754 ? 43.235 -13.474 -40.389 1.00 81.62 754 LYS A N 1
ATOM 6130 C CA . LYS A 1 754 ? 42.919 -14.895 -40.612 1.00 81.62 754 LYS A CA 1
ATOM 6131 C C . LYS A 1 754 ? 43.467 -15.762 -39.487 1.00 81.62 754 LYS A C 1
ATOM 6133 O O . LYS A 1 754 ? 42.718 -16.549 -38.929 1.00 81.62 754 LYS A O 1
ATOM 6138 N N . LYS A 1 755 ? 44.737 -15.555 -39.128 1.00 82.75 755 LYS A N 1
ATOM 6139 C CA . LYS A 1 755 ? 45.380 -16.293 -38.040 1.00 82.75 755 LYS A CA 1
ATOM 6140 C C . LYS A 1 755 ? 44.682 -16.038 -36.698 1.00 82.75 755 LYS A C 1
ATOM 6142 O O . LYS A 1 755 ? 44.434 -16.984 -35.969 1.00 82.75 755 LYS A O 1
ATOM 6147 N N . LEU A 1 756 ? 44.314 -14.788 -36.400 1.00 81.94 756 LEU A N 1
ATOM 6148 C CA . LEU A 1 756 ? 43.553 -14.460 -35.193 1.00 81.94 756 LEU A CA 1
ATOM 6149 C C . LEU A 1 756 ? 42.184 -15.156 -35.176 1.00 81.94 756 LEU A C 1
ATOM 6151 O O . LEU A 1 756 ? 41.814 -15.731 -34.165 1.00 81.94 756 LEU A O 1
ATOM 6155 N N . THR A 1 757 ? 41.462 -15.156 -36.300 1.00 81.75 757 THR A N 1
ATOM 6156 C CA . THR A 1 757 ? 40.150 -15.822 -36.411 1.00 81.75 757 THR A CA 1
ATOM 6157 C C . THR A 1 757 ? 40.271 -17.327 -36.140 1.00 81.75 757 THR A C 1
ATOM 6159 O O . THR A 1 757 ? 39.498 -17.864 -35.359 1.00 81.75 757 THR A O 1
ATOM 6162 N N . GLU A 1 758 ? 41.274 -17.993 -36.723 1.00 82.38 758 GLU A N 1
ATOM 6163 C CA . GLU A 1 758 ? 41.534 -19.428 -36.506 1.00 82.38 758 GLU A CA 1
ATOM 6164 C C . GLU A 1 758 ? 41.839 -19.756 -35.037 1.00 82.38 758 GLU A C 1
ATOM 6166 O O . GLU A 1 758 ? 41.396 -20.785 -34.535 1.00 82.38 758 GLU A O 1
ATOM 6171 N N . ILE A 1 759 ? 42.585 -18.887 -34.352 1.00 79.75 759 ILE A N 1
ATOM 6172 C CA . ILE A 1 759 ? 42.920 -19.040 -32.931 1.00 79.75 759 ILE A CA 1
ATOM 6173 C C . ILE A 1 759 ? 41.690 -18.787 -32.051 1.00 79.75 759 ILE A C 1
ATOM 6175 O O . ILE A 1 759 ? 41.379 -19.568 -31.156 1.00 79.75 759 ILE A O 1
ATOM 6179 N N . MET A 1 760 ? 40.947 -17.716 -32.323 1.00 80.81 760 MET A N 1
ATOM 6180 C CA . MET A 1 760 ? 39.753 -17.371 -31.558 1.00 80.81 760 MET A CA 1
ATOM 6181 C C . MET A 1 760 ? 38.640 -18.424 -31.696 1.00 80.81 760 MET A C 1
ATOM 6183 O O . MET A 1 760 ? 37.927 -18.676 -30.729 1.00 80.81 760 MET A O 1
ATOM 6187 N N . GLU A 1 761 ? 38.509 -19.077 -32.858 1.00 81.94 761 GLU A N 1
ATOM 6188 C CA . GLU A 1 761 ? 37.594 -20.214 -33.051 1.00 81.94 761 GLU A CA 1
ATOM 6189 C C . GLU A 1 761 ? 37.967 -21.430 -32.185 1.00 81.94 761 GLU A C 1
ATOM 6191 O O . GLU A 1 761 ? 37.077 -22.166 -31.758 1.00 81.94 761 GLU A O 1
ATOM 6196 N N . GLN A 1 762 ? 39.258 -21.646 -31.904 1.00 81.75 762 GLN A N 1
ATOM 6197 C CA . GLN A 1 762 ? 39.720 -22.748 -31.048 1.00 81.75 762 GLN A CA 1
ATOM 6198 C C . GLN A 1 762 ? 39.407 -22.509 -29.565 1.00 81.75 762 GLN A C 1
ATOM 6200 O O . GLN A 1 762 ? 39.141 -23.468 -28.846 1.00 81.75 762 GLN A O 1
ATOM 6205 N N . HIS A 1 763 ? 39.354 -21.243 -29.144 1.00 80.00 763 HIS A N 1
ATOM 6206 C CA . HIS A 1 763 ? 39.045 -20.809 -27.774 1.00 80.00 763 HIS A CA 1
ATOM 6207 C C . HIS A 1 763 ? 37.635 -20.202 -27.639 1.00 80.00 763 HIS A C 1
ATOM 6209 O O . HIS A 1 763 ? 37.371 -19.329 -26.804 1.00 80.00 763 HIS A O 1
ATOM 6215 N N . ALA A 1 764 ? 36.707 -20.655 -28.485 1.00 76.12 764 ALA A N 1
ATOM 6216 C CA . ALA A 1 764 ? 35.321 -20.204 -28.501 1.00 76.12 764 ALA A CA 1
ATOM 6217 C C . ALA A 1 764 ? 34.647 -20.387 -27.126 1.00 76.12 764 ALA A C 1
ATOM 6219 O O . ALA A 1 764 ? 34.541 -21.498 -26.609 1.00 76.12 764 ALA A O 1
ATOM 6220 N N . GLY A 1 765 ? 34.138 -19.297 -26.546 1.00 75.31 765 GLY A N 1
ATOM 6221 C CA . GLY A 1 765 ? 33.506 -19.278 -25.221 1.00 75.31 765 GLY A CA 1
ATOM 6222 C C . GLY A 1 765 ? 34.453 -19.034 -24.035 1.00 75.31 765 GLY A C 1
ATOM 6223 O O . GLY A 1 765 ? 33.959 -18.738 -22.941 1.00 75.31 765 GLY A O 1
ATOM 6224 N N . GLU A 1 766 ? 35.773 -19.093 -24.242 1.00 84.00 766 GLU A N 1
ATOM 6225 C CA . GLU A 1 766 ? 36.798 -18.795 -23.226 1.00 84.00 766 GLU A CA 1
ATOM 6226 C C . GLU A 1 766 ? 37.269 -17.335 -23.291 1.00 84.00 766 GLU A C 1
ATOM 6228 O O . GLU A 1 766 ? 37.647 -16.765 -22.273 1.00 84.00 766 GLU A O 1
ATOM 6233 N N . LEU A 1 767 ? 37.203 -16.696 -24.461 1.00 89.25 767 LEU A N 1
ATOM 6234 C CA . LEU A 1 767 ? 37.663 -15.318 -24.654 1.00 89.25 767 LEU A CA 1
ATOM 6235 C C . LEU A 1 767 ? 36.523 -14.297 -24.561 1.00 89.25 767 LEU A C 1
ATOM 6237 O O . LEU A 1 767 ? 35.431 -14.506 -25.101 1.00 89.25 767 LEU A O 1
ATOM 6241 N N . VAL A 1 768 ? 36.817 -13.161 -23.928 1.00 91.31 768 VAL A N 1
ATOM 6242 C CA . VAL A 1 768 ? 35.967 -11.965 -23.904 1.00 91.31 768 VAL A CA 1
ATOM 6243 C C . VAL A 1 768 ? 36.769 -10.791 -24.453 1.00 91.31 768 VAL A C 1
ATOM 6245 O O . VAL A 1 768 ? 37.872 -10.523 -23.985 1.00 91.31 768 VAL A O 1
ATOM 6248 N N . VAL A 1 769 ? 36.236 -10.096 -25.456 1.00 88.81 769 VAL A N 1
ATOM 6249 C CA . VAL A 1 769 ? 36.899 -8.921 -26.044 1.00 88.81 769 VAL A CA 1
ATOM 6250 C C . VAL A 1 769 ? 36.337 -7.651 -25.418 1.00 88.81 769 VAL A C 1
ATOM 6252 O O . VAL A 1 769 ? 35.129 -7.412 -25.492 1.00 88.81 769 VAL A O 1
ATOM 6255 N N . GLU A 1 770 ? 37.205 -6.845 -24.815 1.00 88.00 770 GLU A N 1
ATOM 6256 C CA . GLU A 1 770 ? 36.853 -5.553 -24.225 1.00 88.00 770 GLU A CA 1
ATOM 6257 C C . GLU A 1 770 ? 37.058 -4.431 -25.245 1.00 88.00 770 GLU A C 1
ATOM 6259 O O . GLU A 1 770 ? 38.111 -4.342 -25.882 1.00 88.00 770 GLU A O 1
ATOM 6264 N N . PHE A 1 771 ? 36.040 -3.587 -25.415 1.00 80.00 771 PHE A N 1
ATOM 6265 C CA . PHE A 1 771 ? 36.125 -2.391 -26.247 1.00 80.00 771 PHE A CA 1
ATOM 6266 C C . PHE A 1 771 ? 36.290 -1.151 -25.371 1.00 80.00 771 PHE A C 1
ATOM 6268 O O . PHE A 1 771 ? 35.449 -0.894 -24.507 1.00 80.00 771 PHE A O 1
ATOM 6275 N N . THR A 1 772 ? 37.331 -0.366 -25.646 1.00 65.50 772 THR A N 1
ATOM 6276 C CA . THR A 1 772 ? 37.569 0.931 -25.001 1.00 65.50 772 THR A CA 1
ATOM 6277 C C . THR A 1 772 ? 36.738 2.044 -25.660 1.00 65.50 772 THR A C 1
ATOM 6279 O O . THR A 1 772 ? 36.458 2.006 -26.863 1.00 65.50 772 THR A O 1
ATOM 6282 N N . GLU A 1 773 ? 36.306 3.037 -24.874 1.00 59.44 773 GLU A N 1
ATOM 6283 C CA . GLU A 1 773 ? 35.330 4.071 -25.276 1.00 59.44 773 GLU A CA 1
ATOM 6284 C C . GLU A 1 773 ? 35.849 5.044 -26.362 1.00 59.44 773 GLU A C 1
ATOM 6286 O O . GLU A 1 773 ? 35.063 5.601 -27.129 1.00 59.44 773 GLU A O 1
ATOM 6291 N N . GLU A 1 774 ? 37.168 5.220 -26.489 1.00 50.09 774 GLU A N 1
ATOM 6292 C CA . GLU A 1 774 ? 37.783 6.347 -27.214 1.00 50.09 774 GLU A CA 1
ATOM 6293 C C . GLU A 1 774 ? 37.785 6.249 -28.756 1.00 50.09 774 GLU A C 1
ATOM 6295 O O . GLU A 1 774 ? 38.245 7.172 -29.429 1.00 50.09 774 GLU A O 1
ATOM 6300 N N . THR A 1 775 ? 37.254 5.181 -29.366 1.00 49.56 775 THR A N 1
ATOM 6301 C CA . THR A 1 775 ? 37.188 5.069 -30.841 1.00 49.56 775 THR A CA 1
ATOM 6302 C C . THR A 1 775 ? 35.789 4.733 -31.359 1.00 49.56 775 THR A C 1
ATOM 6304 O O . THR A 1 775 ? 35.346 3.586 -31.352 1.00 49.56 775 THR A O 1
ATOM 6307 N N . GLU A 1 776 ? 35.087 5.744 -31.882 1.00 52.81 776 GLU A N 1
ATOM 6308 C CA . GLU A 1 776 ? 33.787 5.560 -32.533 1.00 52.81 776 GLU A CA 1
ATOM 6309 C C . GLU A 1 776 ? 33.917 4.779 -33.853 1.00 52.81 776 GLU A C 1
ATOM 6311 O O . GLU A 1 776 ? 34.492 5.249 -34.837 1.00 52.81 776 GLU A O 1
ATOM 6316 N N . MET A 1 777 ? 33.322 3.584 -33.898 1.00 61.81 777 MET A N 1
ATOM 6317 C CA . MET A 1 777 ? 33.109 2.829 -35.134 1.00 61.81 777 MET A CA 1
ATOM 6318 C C . MET A 1 777 ? 31.776 3.216 -35.795 1.00 61.81 777 MET A C 1
ATOM 6320 O O . MET A 1 777 ? 30.762 3.442 -35.127 1.00 61.81 777 MET A O 1
ATOM 6324 N N . GLY A 1 778 ? 31.736 3.218 -37.131 1.00 59.97 778 GLY A N 1
ATOM 6325 C CA . GLY A 1 778 ? 30.475 3.352 -37.869 1.00 59.97 778 GLY A CA 1
ATOM 6326 C C . GLY A 1 778 ? 29.570 2.123 -37.684 1.00 59.97 778 GLY A C 1
ATOM 6327 O O . GLY A 1 778 ? 30.060 0.994 -37.633 1.00 59.97 778 GLY A O 1
ATOM 6328 N N . ASP A 1 779 ? 28.244 2.314 -37.656 1.00 67.25 779 ASP A N 1
ATOM 6329 C CA . ASP A 1 779 ? 27.258 1.252 -37.353 1.00 67.25 779 ASP A CA 1
ATOM 6330 C C . ASP A 1 779 ? 27.392 -0.006 -38.229 1.00 67.25 779 ASP A C 1
ATOM 6332 O O . ASP A 1 779 ? 27.146 -1.126 -37.778 1.00 67.25 779 ASP A O 1
ATOM 6336 N N . VAL A 1 780 ? 27.808 0.159 -39.489 1.00 69.31 780 VAL A N 1
ATOM 6337 C CA . VAL A 1 780 ? 28.022 -0.955 -40.427 1.00 69.31 780 VAL A CA 1
ATOM 6338 C C . VAL A 1 780 ? 29.212 -1.818 -40.001 1.00 69.31 780 VAL A C 1
ATOM 6340 O O . VAL A 1 780 ? 29.090 -3.040 -39.942 1.00 69.31 780 VAL A O 1
ATOM 6343 N N . GLN A 1 781 ? 30.339 -1.191 -39.656 1.00 67.06 781 GLN A N 1
ATOM 6344 C CA . GLN A 1 781 ? 31.555 -1.891 -39.230 1.00 67.06 781 GLN A CA 1
ATOM 6345 C C . GLN A 1 781 ? 31.345 -2.576 -37.876 1.00 67.06 781 GLN A C 1
ATOM 6347 O O . GLN A 1 781 ? 31.760 -3.720 -37.689 1.00 67.06 781 GLN A O 1
ATOM 6352 N N . LEU A 1 782 ? 30.620 -1.919 -36.965 1.00 71.94 782 LEU A N 1
ATOM 6353 C CA . LEU A 1 782 ? 30.238 -2.496 -35.681 1.00 71.94 782 LEU A CA 1
ATOM 6354 C C . LEU A 1 782 ? 29.360 -3.744 -35.856 1.00 71.94 782 LEU A C 1
ATOM 6356 O O . LEU A 1 782 ? 29.585 -4.776 -35.222 1.00 71.94 782 LEU A O 1
ATOM 6360 N N . LYS A 1 783 ? 28.373 -3.689 -36.756 1.00 72.50 783 LYS A N 1
ATOM 6361 C CA . LYS A 1 783 ? 27.496 -4.829 -37.045 1.00 72.50 783 LYS A CA 1
ATOM 6362 C C . LYS A 1 783 ? 28.253 -6.006 -37.667 1.00 72.50 783 LYS A C 1
ATOM 6364 O O . LYS A 1 783 ? 27.961 -7.157 -37.343 1.00 72.50 783 LYS A O 1
ATOM 6369 N N . GLU A 1 784 ? 29.219 -5.743 -38.544 1.00 74.88 784 GLU A N 1
ATOM 6370 C CA . GLU A 1 784 ? 30.088 -6.779 -39.117 1.00 74.88 784 GLU A CA 1
ATOM 6371 C C . GLU A 1 784 ? 30.976 -7.438 -38.056 1.00 74.88 784 GLU A C 1
ATOM 6373 O O . GLU A 1 784 ? 31.062 -8.669 -38.017 1.00 74.88 784 GLU A O 1
ATOM 6378 N N . LEU A 1 785 ? 31.564 -6.640 -37.160 1.00 75.31 785 LEU A N 1
ATOM 6379 C CA . LEU A 1 785 ? 32.380 -7.126 -36.050 1.00 75.31 785 LEU A CA 1
ATOM 6380 C C . LEU A 1 785 ? 31.562 -8.022 -35.108 1.00 75.31 785 LEU A C 1
ATOM 6382 O O . LEU A 1 785 ? 31.941 -9.170 -34.875 1.00 75.31 785 LEU A O 1
ATOM 6386 N N . LYS A 1 786 ? 30.383 -7.561 -34.669 1.00 71.62 786 LYS A N 1
ATOM 6387 C CA . LYS A 1 786 ? 29.472 -8.348 -33.821 1.00 71.62 786 LYS A CA 1
ATOM 6388 C C . LYS A 1 786 ? 29.061 -9.667 -34.461 1.00 71.62 786 LYS A C 1
ATOM 6390 O O . LYS A 1 786 ? 29.103 -10.706 -33.814 1.00 71.62 786 LYS A O 1
ATOM 6395 N N . ASN A 1 787 ? 28.692 -9.645 -35.742 1.00 76.12 787 ASN A N 1
ATOM 6396 C CA . ASN A 1 787 ? 28.327 -10.865 -36.462 1.00 76.12 787 ASN A CA 1
ATOM 6397 C C . ASN A 1 787 ? 29.501 -11.846 -36.564 1.00 76.12 787 ASN A C 1
ATOM 6399 O O . ASN A 1 787 ? 29.276 -13.055 -36.605 1.00 76.12 787 ASN A O 1
ATOM 6403 N N . SER A 1 788 ? 30.738 -11.346 -36.642 1.00 77.12 788 SER A N 1
ATOM 6404 C CA . SER A 1 788 ? 31.926 -12.198 -36.670 1.00 77.12 788 SER A CA 1
ATOM 6405 C C . SER A 1 788 ? 32.175 -12.863 -35.315 1.00 77.12 788 SER A C 1
ATOM 6407 O O . SER A 1 788 ? 32.295 -14.084 -35.269 1.00 77.12 788 SER A O 1
ATOM 6409 N N . PHE A 1 789 ? 32.128 -12.109 -34.213 1.00 80.88 789 PHE A N 1
ATOM 6410 C CA . PHE A 1 789 ? 32.318 -12.646 -32.863 1.00 80.88 789 PHE A CA 1
ATOM 6411 C C . PHE A 1 789 ? 31.175 -13.564 -32.420 1.00 80.88 789 PHE A C 1
ATOM 6413 O O . PHE A 1 789 ? 31.434 -14.646 -31.897 1.00 80.88 789 PHE A O 1
ATOM 6420 N N . ALA A 1 790 ? 29.925 -13.231 -32.753 1.00 74.62 790 ALA A N 1
ATOM 6421 C CA . ALA A 1 790 ? 28.774 -14.084 -32.461 1.00 74.62 790 ALA A CA 1
ATOM 6422 C C . ALA A 1 790 ? 28.851 -15.452 -33.165 1.00 74.62 790 ALA A C 1
ATOM 6424 O O . ALA A 1 790 ? 28.492 -16.467 -32.576 1.00 74.62 790 ALA A O 1
ATOM 6425 N N . LYS A 1 791 ? 29.355 -15.512 -34.409 1.00 79.25 791 LYS A N 1
ATOM 6426 C CA . LYS A 1 791 ? 29.571 -16.790 -35.121 1.00 79.25 791 LYS A CA 1
ATOM 6427 C C . LYS A 1 791 ? 30.616 -17.678 -34.449 1.00 79.25 791 LYS A C 1
ATOM 6429 O O . LYS A 1 791 ? 30.520 -18.894 -34.569 1.00 79.25 791 LYS A O 1
ATOM 6434 N N . MET A 1 792 ? 31.587 -17.068 -33.776 1.00 79.62 792 MET A N 1
ATOM 6435 C CA . MET A 1 792 ? 32.673 -17.753 -33.077 1.00 79.62 792 MET A CA 1
ATOM 6436 C C . MET A 1 792 ? 32.365 -17.989 -31.591 1.00 79.62 792 MET A C 1
ATOM 6438 O O . MET A 1 792 ? 33.217 -18.499 -30.877 1.00 79.62 792 MET A O 1
ATOM 6442 N N . ASN A 1 793 ? 31.162 -17.636 -31.115 1.00 81.00 793 ASN A N 1
ATOM 6443 C CA . ASN A 1 793 ? 30.778 -17.714 -29.701 1.00 81.00 793 ASN A CA 1
ATOM 6444 C C . ASN A 1 793 ? 31.731 -16.935 -28.765 1.00 81.00 793 ASN A C 1
ATOM 6446 O O . ASN A 1 793 ? 32.058 -17.387 -27.669 1.00 81.00 793 ASN A O 1
ATOM 6450 N N . ILE A 1 794 ? 32.199 -15.773 -29.225 1.00 84.62 794 ILE A N 1
ATOM 6451 C CA . ILE A 1 794 ? 33.060 -14.863 -28.464 1.00 84.62 794 ILE A CA 1
ATOM 6452 C C . ILE A 1 794 ? 32.182 -13.776 -27.864 1.00 84.62 794 ILE A C 1
ATOM 6454 O O . ILE A 1 794 ? 31.395 -13.136 -28.566 1.00 84.62 794 ILE A O 1
ATOM 6458 N N . GLU A 1 795 ? 32.317 -13.581 -26.560 1.00 89.06 795 GLU A N 1
ATOM 6459 C CA . GLU A 1 795 ? 31.573 -12.565 -25.827 1.00 89.06 795 GLU A CA 1
ATOM 6460 C C . GLU A 1 795 ? 32.314 -11.225 -25.871 1.00 89.06 795 GLU A C 1
ATOM 6462 O O . GLU A 1 795 ? 33.525 -11.158 -26.082 1.00 89.06 795 GLU A O 1
ATOM 6467 N N . THR A 1 796 ? 31.577 -10.139 -25.667 1.00 88.38 796 THR A N 1
ATOM 6468 C CA . THR A 1 796 ? 32.131 -8.782 -25.680 1.00 88.38 796 THR A CA 1
ATOM 6469 C C . THR A 1 796 ? 31.808 -8.059 -24.384 1.00 88.38 796 THR A C 1
ATOM 6471 O O . THR A 1 796 ? 30.740 -8.285 -23.803 1.00 88.38 796 THR A O 1
ATOM 6474 N N . ALA A 1 797 ? 32.692 -7.153 -23.982 1.00 89.38 797 ALA A N 1
ATOM 6475 C CA . ALA A 1 797 ? 32.516 -6.255 -22.851 1.00 89.38 797 ALA A CA 1
ATOM 6476 C C . ALA A 1 797 ? 32.709 -4.789 -23.270 1.00 89.38 797 ALA A C 1
ATOM 6478 O O . ALA A 1 797 ? 33.417 -4.507 -24.238 1.00 89.38 797 ALA A O 1
ATOM 6479 N N . ILE A 1 798 ? 32.071 -3.872 -22.544 1.00 86.25 798 ILE A N 1
ATOM 6480 C CA . ILE A 1 798 ? 32.370 -2.432 -22.603 1.00 86.25 798 ILE A CA 1
ATOM 6481 C C . ILE A 1 798 ? 33.128 -2.053 -21.338 1.00 86.25 798 ILE A C 1
ATOM 6483 O O . ILE A 1 798 ? 32.669 -2.405 -20.248 1.00 86.25 798 ILE A O 1
ATOM 6487 N N . ASP A 1 799 ? 34.234 -1.335 -21.514 1.00 82.06 799 ASP A N 1
ATOM 6488 C CA . ASP A 1 799 ? 35.080 -0.822 -20.435 1.00 82.06 799 ASP A CA 1
ATOM 6489 C C . ASP A 1 799 ? 34.732 0.632 -20.050 1.00 82.06 799 ASP A C 1
ATOM 6491 O O . ASP A 1 799 ? 34.068 1.329 -20.822 1.00 82.06 799 ASP A O 1
ATOM 6495 N N . ASP A 1 800 ? 35.152 1.074 -18.859 1.00 72.94 800 ASP A N 1
ATOM 6496 C CA . ASP A 1 800 ? 35.039 2.458 -18.344 1.00 72.94 800 ASP A CA 1
ATOM 6497 C C . ASP A 1 800 ? 33.623 3.092 -18.341 1.00 72.94 800 ASP A C 1
ATOM 6499 O O . ASP A 1 800 ? 33.453 4.321 -18.371 1.00 72.94 800 ASP A O 1
ATOM 6503 N N . TYR A 1 801 ? 32.566 2.278 -18.223 1.00 75.88 801 TYR A N 1
ATOM 6504 C CA . TYR A 1 801 ? 31.191 2.782 -18.252 1.00 75.88 801 TYR A CA 1
ATOM 6505 C C . TYR A 1 801 ? 30.870 3.640 -17.017 1.00 75.88 801 TYR A C 1
ATOM 6507 O O . TYR A 1 801 ? 30.843 3.151 -15.882 1.00 75.88 801 TYR A O 1
ATOM 6515 N N . GLY A 1 802 ? 30.572 4.924 -17.248 1.00 64.75 802 GLY A N 1
ATOM 6516 C CA . GLY A 1 802 ? 30.232 5.903 -16.212 1.00 64.75 802 GLY A CA 1
ATOM 6517 C C . GLY A 1 802 ? 31.272 7.008 -15.986 1.00 64.75 802 GLY A C 1
ATOM 6518 O O . GLY A 1 802 ? 31.066 7.861 -15.115 1.00 64.75 802 GLY A O 1
ATOM 6519 N N . SER A 1 803 ? 32.365 7.026 -16.755 1.00 53.75 803 SER A N 1
ATOM 6520 C CA . SER A 1 803 ? 33.376 8.085 -16.743 1.00 53.75 803 SER A CA 1
ATOM 6521 C C . SER A 1 803 ? 32.986 9.253 -17.681 1.00 53.75 803 SER A C 1
ATOM 6523 O O . SER A 1 803 ? 33.257 9.286 -18.872 1.00 53.75 803 SER A O 1
ATOM 6525 N N . GLY A 1 804 ? 32.301 10.274 -17.148 1.00 55.00 804 GLY A N 1
ATOM 6526 C CA . GLY A 1 804 ? 31.775 11.390 -17.963 1.00 55.00 804 GLY A CA 1
ATOM 6527 C C . GLY A 1 804 ? 30.417 11.073 -18.606 1.00 55.00 804 GLY A C 1
ATOM 6528 O O . GLY A 1 804 ? 29.682 10.240 -18.082 1.00 55.00 804 GLY A O 1
ATOM 6529 N N . TYR A 1 805 ? 30.034 11.759 -19.698 1.00 38.97 805 TYR A N 1
ATOM 6530 C CA . TYR A 1 805 ? 28.851 11.394 -20.502 1.00 38.97 805 TYR A CA 1
ATOM 6531 C C . TYR A 1 805 ? 29.124 10.077 -21.256 1.00 38.97 805 TYR A C 1
ATOM 6533 O O . TYR A 1 805 ? 29.126 10.052 -22.486 1.00 38.97 805 TYR A O 1
ATOM 6541 N N . SER A 1 806 ? 29.347 8.977 -20.532 1.00 48.53 806 SER A N 1
ATOM 6542 C CA . SER A 1 806 ? 29.255 7.634 -21.094 1.00 48.53 806 SER A CA 1
ATOM 6543 C C . SER A 1 806 ? 27.811 7.470 -21.556 1.00 48.53 806 SER A C 1
ATOM 6545 O O . SER A 1 806 ? 26.889 7.233 -20.772 1.00 48.53 806 SER A O 1
ATOM 6547 N N . ASN A 1 807 ? 27.586 7.744 -22.838 1.00 54.16 807 ASN A N 1
ATOM 6548 C CA . ASN A 1 807 ? 26.257 7.787 -23.409 1.00 54.16 807 ASN A CA 1
ATOM 6549 C C . ASN A 1 807 ? 25.661 6.383 -23.299 1.00 54.16 807 ASN A C 1
ATOM 6551 O O . ASN A 1 807 ? 26.192 5.433 -23.869 1.00 54.16 807 ASN A O 1
ATOM 6555 N N . VAL A 1 808 ? 24.495 6.269 -22.663 1.00 62.28 808 VAL A N 1
ATOM 6556 C CA . VAL A 1 808 ? 23.591 5.106 -22.759 1.00 62.28 808 VAL A CA 1
ATOM 6557 C C . VAL A 1 808 ? 23.485 4.611 -24.212 1.00 62.28 808 VAL A C 1
ATOM 6559 O O . VAL A 1 808 ? 23.348 3.419 -24.468 1.00 62.28 808 VAL A O 1
ATOM 6562 N N . ASN A 1 809 ? 23.648 5.520 -25.179 1.00 62.38 809 ASN A N 1
ATOM 6563 C CA . ASN A 1 809 ? 23.750 5.235 -26.604 1.00 62.38 809 ASN A CA 1
ATOM 6564 C C . ASN A 1 809 ? 24.847 4.212 -26.969 1.00 62.38 809 ASN A C 1
ATOM 6566 O O . ASN A 1 809 ? 24.589 3.347 -27.793 1.00 62.38 809 ASN A O 1
ATOM 6570 N N . ASN A 1 810 ? 26.036 4.232 -26.359 1.00 64.25 810 ASN A N 1
ATOM 6571 C CA . ASN A 1 810 ? 27.061 3.212 -26.601 1.00 64.25 810 ASN A CA 1
ATOM 6572 C C . ASN A 1 810 ? 26.616 1.859 -26.035 1.00 64.25 810 ASN A C 1
ATOM 6574 O O . ASN A 1 810 ? 26.580 0.879 -26.775 1.00 64.25 810 ASN A O 1
ATOM 6578 N N . LEU A 1 811 ? 26.153 1.794 -24.785 1.00 73.56 811 LEU A N 1
ATOM 6579 C CA . LEU A 1 811 ? 25.633 0.545 -24.217 1.00 73.56 811 LEU A CA 1
ATOM 6580 C C . LEU A 1 811 ? 24.483 -0.043 -25.063 1.00 73.56 811 LEU A C 1
ATOM 6582 O O . LEU A 1 811 ? 24.490 -1.237 -25.353 1.00 73.56 811 LEU A O 1
ATOM 6586 N N . LEU A 1 812 ? 23.571 0.799 -25.564 1.00 71.62 812 LEU A N 1
ATOM 6587 C CA . LEU A 1 812 ? 22.480 0.415 -26.472 1.00 71.62 812 LEU A CA 1
ATOM 6588 C C . LEU A 1 812 ? 22.958 0.028 -27.881 1.00 71.62 812 LEU A C 1
ATOM 6590 O O . LEU A 1 812 ? 22.404 -0.881 -28.501 1.00 71.62 812 LEU A O 1
ATOM 6594 N N . ARG A 1 813 ? 23.987 0.694 -28.415 1.00 72.25 813 ARG A N 1
ATOM 6595 C CA . ARG A 1 813 ? 24.566 0.377 -29.731 1.00 72.25 813 ARG A CA 1
ATOM 6596 C C . ARG A 1 813 ? 25.368 -0.914 -29.688 1.00 72.25 813 ARG A C 1
ATOM 6598 O O . ARG A 1 813 ? 25.319 -1.678 -30.652 1.00 72.25 813 ARG A O 1
ATOM 6605 N N . TYR A 1 814 ? 26.080 -1.193 -28.597 1.00 72.06 814 TYR A N 1
ATOM 6606 C CA . TYR A 1 814 ? 26.974 -2.343 -28.434 1.00 72.06 814 TYR A CA 1
ATOM 6607 C C . TYR A 1 814 ? 26.281 -3.574 -27.819 1.00 72.06 814 TYR A C 1
ATOM 6609 O O . TYR A 1 814 ? 26.582 -4.675 -28.276 1.00 72.06 814 TYR A O 1
ATOM 6617 N N . MET A 1 815 ? 25.302 -3.422 -26.916 1.00 78.81 815 MET A N 1
ATOM 6618 C CA . MET A 1 815 ? 24.594 -4.515 -26.207 1.00 78.81 815 MET A CA 1
ATOM 6619 C C . MET A 1 815 ? 25.525 -5.700 -25.863 1.00 78.81 815 MET A C 1
ATOM 6621 O O . MET A 1 815 ? 25.360 -6.791 -26.418 1.00 78.81 815 MET A O 1
ATOM 6625 N N . PRO A 1 816 ? 26.575 -5.462 -25.054 1.00 86.56 816 PRO A N 1
ATOM 6626 C CA . PRO A 1 816 ? 27.599 -6.453 -24.741 1.00 86.56 816 PRO A CA 1
ATOM 6627 C C . PRO A 1 816 ? 27.073 -7.519 -23.770 1.00 86.56 816 PRO A C 1
ATOM 6629 O O . PRO A 1 816 ? 26.022 -7.350 -23.158 1.00 86.56 816 PRO A O 1
ATOM 6632 N N . ARG A 1 817 ? 27.836 -8.602 -23.570 1.00 89.81 817 ARG A N 1
ATOM 6633 C CA . ARG A 1 817 ? 27.536 -9.578 -22.509 1.00 89.81 817 ARG A CA 1
ATOM 6634 C C . ARG A 1 817 ? 27.936 -9.057 -21.127 1.00 89.81 817 ARG A C 1
ATOM 6636 O O . ARG A 1 817 ? 27.298 -9.423 -20.141 1.00 89.81 817 ARG A O 1
ATOM 6643 N N . PHE A 1 818 ? 28.965 -8.214 -21.063 1.00 92.00 818 PHE A N 1
ATOM 6644 C CA . PHE A 1 818 ? 29.465 -7.620 -19.825 1.00 92.00 818 PHE A CA 1
ATOM 6645 C C . PHE A 1 818 ? 29.534 -6.096 -19.935 1.00 92.00 818 PHE A C 1
ATOM 6647 O O . PHE A 1 818 ? 29.908 -5.559 -20.979 1.00 92.00 818 PHE A O 1
ATOM 6654 N N . VAL A 1 819 ? 29.218 -5.403 -18.848 1.00 91.50 819 VAL A N 1
ATOM 6655 C CA . VAL A 1 819 ? 29.471 -3.968 -18.696 1.00 91.50 819 VAL A CA 1
ATOM 6656 C C . VAL A 1 819 ? 30.348 -3.751 -17.472 1.00 91.50 819 VAL A C 1
ATOM 6658 O O . VAL A 1 819 ? 30.005 -4.200 -16.374 1.00 91.50 819 VAL A O 1
ATOM 6661 N N . LYS A 1 820 ? 31.491 -3.097 -17.670 1.00 91.62 820 LYS A N 1
ATOM 6662 C CA . LYS A 1 820 ? 32.435 -2.783 -16.604 1.00 91.62 820 LYS A CA 1
ATOM 6663 C C . LYS A 1 820 ? 32.168 -1.356 -16.131 1.00 91.62 820 LYS A C 1
ATOM 6665 O O . LYS A 1 820 ? 32.186 -0.417 -16.922 1.00 91.62 820 LYS A O 1
ATOM 6670 N N . ILE A 1 821 ? 31.795 -1.215 -14.863 1.00 91.75 821 ILE A N 1
ATOM 6671 C CA . ILE A 1 821 ? 31.417 0.059 -14.254 1.00 91.75 821 ILE A CA 1
ATOM 6672 C C . ILE A 1 821 ? 32.679 0.715 -13.711 1.00 91.75 821 ILE A C 1
ATOM 6674 O O . ILE A 1 821 ? 33.337 0.154 -12.828 1.00 91.75 821 ILE A O 1
ATOM 6678 N N . ASP A 1 822 ? 32.960 1.915 -14.214 1.00 88.81 822 ASP A N 1
ATOM 6679 C CA . ASP A 1 822 ? 34.221 2.610 -13.997 1.00 88.81 822 ASP A CA 1
ATOM 6680 C C . ASP A 1 822 ? 34.548 2.835 -12.511 1.00 88.81 822 ASP A C 1
ATOM 6682 O O . ASP A 1 822 ? 33.694 3.123 -11.655 1.00 88.81 822 ASP A O 1
ATOM 6686 N N . ARG A 1 823 ? 35.849 2.797 -12.218 1.00 86.06 823 ARG A N 1
ATOM 6687 C CA . ARG A 1 823 ? 36.412 3.033 -10.891 1.00 86.06 823 ARG A CA 1
ATOM 6688 C C . ARG A 1 823 ? 35.988 4.377 -10.291 1.00 86.06 823 ARG A C 1
ATOM 6690 O O . ARG A 1 823 ? 35.875 4.472 -9.063 1.00 86.06 823 ARG A O 1
ATOM 6697 N N . MET A 1 824 ? 35.757 5.431 -11.080 1.00 84.44 824 MET A N 1
ATOM 6698 C CA . MET A 1 824 ? 35.310 6.734 -10.564 1.00 84.44 824 MET A CA 1
ATOM 6699 C C . MET A 1 824 ? 33.959 6.631 -9.843 1.00 84.44 824 MET A C 1
ATOM 6701 O O . MET A 1 824 ? 33.728 7.336 -8.849 1.00 84.44 824 MET A O 1
ATOM 6705 N N . LEU A 1 825 ? 33.074 5.746 -10.310 1.00 87.69 825 LEU A N 1
ATOM 6706 C CA . LEU A 1 825 ? 31.786 5.478 -9.672 1.00 87.69 825 LEU A CA 1
ATOM 6707 C C . LEU A 1 825 ? 31.932 4.591 -8.434 1.00 87.69 825 LEU A C 1
ATOM 6709 O O . LEU A 1 825 ? 31.193 4.781 -7.470 1.00 87.69 825 LEU A O 1
ATOM 6713 N N . MET A 1 826 ? 32.905 3.678 -8.429 1.00 92.25 826 MET A N 1
ATOM 6714 C CA . MET A 1 826 ? 33.154 2.778 -7.297 1.00 92.25 826 MET A CA 1
ATOM 6715 C C . MET A 1 826 ? 33.871 3.463 -6.131 1.00 92.25 826 MET A C 1
ATOM 6717 O O . MET A 1 826 ? 33.553 3.214 -4.965 1.00 92.25 826 MET A O 1
ATOM 6721 N N . THR A 1 827 ? 34.801 4.370 -6.431 1.00 90.06 827 THR A N 1
ATOM 6722 C CA . THR A 1 827 ? 35.598 5.071 -5.419 1.00 90.06 827 THR A CA 1
ATOM 6723 C C . THR A 1 827 ? 34.690 5.893 -4.501 1.00 90.06 827 THR A C 1
ATOM 6725 O O . THR A 1 827 ? 33.940 6.767 -4.957 1.00 90.06 827 THR A O 1
ATOM 6728 N N . ASP A 1 828 ? 34.771 5.625 -3.194 1.00 91.94 828 ASP A N 1
ATOM 6729 C CA . ASP A 1 828 ? 33.955 6.251 -2.144 1.00 91.94 828 ASP A CA 1
ATOM 6730 C C . ASP A 1 828 ? 32.425 6.068 -2.302 1.00 91.94 828 ASP A C 1
ATOM 6732 O O . ASP A 1 828 ? 31.649 6.784 -1.665 1.00 91.94 828 ASP A O 1
ATOM 6736 N N . ILE A 1 829 ? 31.953 5.077 -3.075 1.00 90.88 829 ILE A N 1
ATOM 6737 C CA . ILE A 1 829 ? 30.512 4.848 -3.325 1.00 90.88 829 ILE A CA 1
ATOM 6738 C C . ILE A 1 829 ? 29.682 4.702 -2.037 1.00 90.88 829 ILE A C 1
ATOM 6740 O O . ILE A 1 829 ? 28.554 5.179 -1.936 1.00 90.88 829 ILE A O 1
ATOM 6744 N N . HIS A 1 830 ? 30.265 4.127 -0.987 1.00 89.88 830 HIS A N 1
ATOM 6745 C CA . HIS A 1 830 ? 29.634 3.961 0.325 1.00 89.88 830 HIS A CA 1
ATOM 6746 C C . HIS A 1 830 ? 29.318 5.284 1.057 1.00 89.88 830 HIS A C 1
ATOM 6748 O O . HIS A 1 830 ? 28.595 5.266 2.053 1.00 89.88 830 HIS A O 1
ATOM 6754 N N . LYS A 1 831 ? 29.847 6.427 0.595 1.00 88.88 831 LYS A N 1
ATOM 6755 C CA . LYS A 1 831 ? 29.613 7.765 1.171 1.00 88.88 831 LYS A CA 1
ATOM 6756 C C . LYS A 1 831 ? 28.686 8.642 0.327 1.00 88.88 831 LYS A C 1
ATOM 6758 O O . LYS A 1 831 ? 28.276 9.696 0.807 1.00 88.88 831 LYS A O 1
ATOM 6763 N N . ASP A 1 832 ? 28.381 8.240 -0.904 1.00 82.69 832 ASP A N 1
ATOM 6764 C CA . ASP A 1 832 ? 27.702 9.081 -1.889 1.00 82.69 832 ASP A CA 1
ATOM 6765 C C . ASP A 1 832 ? 26.416 8.408 -2.388 1.00 82.69 832 ASP A C 1
ATOM 6767 O O . ASP A 1 832 ? 26.436 7.480 -3.196 1.00 82.69 832 ASP A O 1
ATOM 6771 N N . ILE A 1 833 ? 25.277 8.892 -1.886 1.00 70.31 833 ILE A N 1
ATOM 6772 C CA . ILE A 1 833 ? 23.943 8.365 -2.207 1.00 70.31 833 ILE A CA 1
ATOM 6773 C C . ILE A 1 833 ? 23.613 8.550 -3.696 1.00 70.31 833 ILE A C 1
ATOM 6775 O O . ILE A 1 833 ? 22.937 7.706 -4.279 1.00 70.31 833 ILE A O 1
ATOM 6779 N N . GLN A 1 834 ? 24.108 9.611 -4.340 1.00 69.69 834 GLN A N 1
ATOM 6780 C CA . GLN A 1 834 ? 23.851 9.839 -5.764 1.00 69.69 834 GLN A CA 1
ATOM 6781 C C . GLN A 1 834 ? 24.594 8.812 -6.617 1.00 69.69 834 GLN A C 1
ATOM 6783 O O . GLN A 1 834 ? 23.993 8.232 -7.520 1.00 69.69 834 GLN A O 1
ATOM 6788 N N . LYS A 1 835 ? 25.856 8.507 -6.278 1.00 83.69 835 LYS A N 1
ATOM 6789 C CA . LYS A 1 835 ? 26.588 7.401 -6.918 1.00 83.69 835 LYS A CA 1
ATOM 6790 C C . LYS A 1 835 ? 25.889 6.060 -6.703 1.00 83.69 835 LYS A C 1
ATOM 6792 O O . LYS A 1 835 ? 25.796 5.283 -7.644 1.00 83.69 835 LYS A O 1
ATOM 6797 N N . GLN A 1 836 ? 25.363 5.800 -5.503 1.00 86.31 836 GLN A N 1
ATOM 6798 C CA . GLN A 1 836 ? 24.619 4.566 -5.215 1.00 86.31 836 GLN A CA 1
ATOM 6799 C C . GLN A 1 836 ? 23.373 4.423 -6.094 1.00 86.31 836 GLN A C 1
ATOM 6801 O O . GLN A 1 836 ? 23.166 3.358 -6.665 1.00 86.31 836 GLN A O 1
ATOM 6806 N N . HIS A 1 837 ? 22.564 5.480 -6.220 1.00 74.38 837 HIS A N 1
ATOM 6807 C CA . HIS A 1 837 ? 21.387 5.467 -7.092 1.00 74.38 837 HIS A CA 1
ATOM 6808 C C . HIS A 1 837 ? 21.771 5.267 -8.556 1.00 74.38 837 HIS A C 1
ATOM 6810 O O . HIS A 1 837 ? 21.229 4.383 -9.206 1.00 74.38 837 HIS A O 1
ATOM 6816 N N . PHE A 1 838 ? 22.760 6.014 -9.044 1.00 81.69 838 PHE A N 1
ATOM 6817 C CA . PHE A 1 838 ? 23.193 5.909 -10.433 1.00 81.69 838 PHE A CA 1
ATOM 6818 C C . PHE A 1 838 ? 23.727 4.511 -10.772 1.00 81.69 838 PHE A C 1
ATOM 6820 O O . PHE A 1 838 ? 23.314 3.908 -11.755 1.00 81.69 838 PHE A O 1
ATOM 6827 N N . VAL A 1 839 ? 24.592 3.948 -9.923 1.00 87.62 839 VAL A N 1
ATOM 6828 C CA . VAL A 1 839 ? 25.118 2.586 -10.101 1.00 87.62 839 VAL A CA 1
ATOM 6829 C C . VAL A 1 839 ? 24.001 1.542 -10.019 1.00 87.62 839 VAL A C 1
ATOM 6831 O O . VAL A 1 839 ? 24.017 0.582 -10.785 1.00 87.62 839 VAL A O 1
ATOM 6834 N N . LYS A 1 840 ? 23.006 1.730 -9.143 1.00 85.31 840 LYS A N 1
ATOM 6835 C CA . LYS A 1 840 ? 21.832 0.849 -9.059 1.00 85.31 840 LYS A CA 1
ATOM 6836 C C . LYS A 1 840 ? 21.027 0.848 -10.355 1.00 85.31 840 LYS A C 1
ATOM 6838 O O . LYS A 1 840 ? 20.689 -0.226 -10.835 1.00 85.31 840 LYS A O 1
ATOM 6843 N N . ASP A 1 841 ? 20.777 2.018 -10.934 1.00 83.56 841 ASP A N 1
ATOM 6844 C CA . ASP A 1 841 ? 20.034 2.140 -12.191 1.00 83.56 841 ASP A CA 1
ATOM 6845 C C . ASP A 1 841 ? 20.793 1.472 -13.354 1.00 83.56 841 ASP A C 1
ATOM 6847 O O . ASP A 1 841 ? 20.183 0.818 -14.199 1.00 83.56 841 ASP A O 1
ATOM 6851 N N . ILE A 1 842 ? 22.131 1.562 -13.367 1.00 85.81 842 ILE A N 1
ATOM 6852 C CA . ILE A 1 842 ? 22.984 0.841 -14.330 1.00 85.81 842 ILE A CA 1
ATOM 6853 C C . ILE A 1 842 ? 22.837 -0.674 -14.163 1.00 85.81 842 ILE A C 1
ATOM 6855 O O . ILE A 1 842 ? 22.682 -1.384 -15.157 1.00 85.81 842 ILE A O 1
ATOM 6859 N N . ILE A 1 843 ? 22.877 -1.169 -12.922 1.00 88.81 843 ILE A N 1
ATOM 6860 C CA . ILE A 1 843 ? 22.728 -2.597 -12.617 1.00 88.81 843 ILE A CA 1
ATOM 6861 C C . ILE A 1 843 ? 21.341 -3.098 -13.023 1.00 88.81 843 ILE A C 1
ATOM 6863 O O . ILE A 1 843 ? 21.238 -4.119 -13.699 1.00 88.81 843 ILE A O 1
ATOM 6867 N N . GLU A 1 844 ? 20.283 -2.363 -12.685 1.00 78.56 844 GLU A N 1
ATOM 6868 C CA . GLU A 1 844 ? 18.910 -2.717 -13.054 1.00 78.56 844 GLU A CA 1
ATOM 6869 C C . GLU A 1 844 ? 18.725 -2.744 -14.574 1.00 78.56 844 GLU A C 1
ATOM 6871 O O . GLU A 1 844 ? 18.202 -3.722 -15.109 1.00 78.56 844 GLU A O 1
ATOM 6876 N N . PHE A 1 845 ? 19.230 -1.730 -15.283 1.00 82.25 845 PHE A N 1
ATOM 6877 C CA . PHE A 1 845 ? 19.208 -1.702 -16.742 1.00 82.25 845 PHE A CA 1
ATOM 6878 C C . PHE A 1 845 ? 19.957 -2.896 -17.350 1.00 82.25 845 PHE A C 1
ATOM 6880 O O . PHE A 1 845 ? 19.458 -3.532 -18.280 1.00 82.25 845 PHE A O 1
ATOM 6887 N N . ALA A 1 846 ? 21.148 -3.211 -16.838 1.00 85.19 846 ALA A N 1
ATOM 6888 C CA . ALA A 1 846 ? 21.949 -4.331 -17.315 1.00 85.19 846 ALA A CA 1
ATOM 6889 C C . ALA A 1 846 ? 21.222 -5.669 -17.097 1.00 85.19 846 ALA A C 1
ATOM 6891 O O . ALA A 1 846 ? 21.097 -6.463 -18.030 1.00 85.19 846 ALA A O 1
ATOM 6892 N N . HIS A 1 847 ? 20.658 -5.888 -15.906 1.00 83.81 847 HIS A N 1
ATOM 6893 C CA . HIS A 1 847 ? 19.910 -7.101 -15.565 1.00 83.81 847 HIS A CA 1
ATOM 6894 C C . HIS A 1 847 ? 18.639 -7.274 -16.393 1.00 83.81 847 HIS A C 1
ATOM 6896 O O . HIS A 1 847 ? 18.375 -8.380 -16.868 1.00 83.81 847 HIS A O 1
ATOM 6902 N N . ASP A 1 848 ? 17.885 -6.196 -16.625 1.00 76.69 848 ASP A N 1
ATOM 6903 C CA . ASP A 1 848 ? 16.688 -6.215 -17.475 1.00 76.69 848 ASP A CA 1
ATOM 6904 C C . ASP A 1 848 ? 17.019 -6.584 -18.942 1.00 76.69 848 ASP A C 1
ATOM 6906 O O . ASP A 1 848 ? 16.139 -7.035 -19.679 1.00 76.69 848 ASP A O 1
ATOM 6910 N N . ASN A 1 849 ? 18.289 -6.461 -19.353 1.00 77.69 849 ASN A N 1
ATOM 6911 C CA . ASN A 1 849 ? 18.787 -6.772 -20.696 1.00 77.69 849 ASN A CA 1
ATOM 6912 C C . ASN A 1 849 ? 19.720 -8.006 -20.768 1.00 77.69 849 ASN A C 1
ATOM 6914 O O . ASN A 1 849 ? 20.325 -8.234 -21.814 1.00 77.69 849 ASN A O 1
ATOM 6918 N N . ASP A 1 850 ? 19.826 -8.815 -19.703 1.00 81.38 850 ASP A N 1
ATOM 6919 C CA . ASP A 1 850 ? 20.735 -9.980 -19.608 1.00 81.38 850 ASP A CA 1
ATOM 6920 C C . ASP A 1 850 ? 22.220 -9.622 -19.860 1.00 81.38 850 ASP A C 1
ATOM 6922 O O . ASP A 1 850 ? 22.971 -10.337 -20.531 1.00 81.38 850 ASP A O 1
ATOM 6926 N N . ILE A 1 851 ? 22.651 -8.487 -19.308 1.00 90.56 851 ILE A N 1
ATOM 6927 C CA . ILE A 1 851 ? 24.039 -8.014 -19.291 1.00 90.56 851 ILE A CA 1
ATOM 6928 C C . ILE A 1 851 ? 24.589 -8.200 -17.874 1.00 90.56 851 ILE A C 1
ATOM 6930 O O . ILE A 1 851 ? 23.963 -7.788 -16.898 1.00 90.56 851 ILE A O 1
ATOM 6934 N N . LEU A 1 852 ? 25.767 -8.815 -17.752 1.00 92.25 852 LEU A N 1
ATOM 6935 C CA . LEU A 1 852 ? 26.445 -8.983 -16.467 1.00 92.25 852 LEU A CA 1
ATOM 6936 C C . LEU A 1 852 ? 27.222 -7.721 -16.097 1.00 92.25 852 LEU A C 1
ATOM 6938 O O . LEU A 1 852 ? 27.976 -7.182 -16.907 1.00 92.25 852 LEU A O 1
ATOM 6942 N N . THR A 1 853 ? 27.074 -7.281 -14.853 1.00 95.00 853 THR A N 1
ATOM 6943 C CA . THR A 1 853 ? 27.765 -6.098 -14.333 1.00 95.00 853 THR A CA 1
ATOM 6944 C C . THR A 1 853 ? 29.067 -6.460 -13.631 1.00 95.00 853 THR A C 1
ATOM 6946 O O . THR A 1 853 ? 29.106 -7.358 -12.789 1.00 95.00 853 THR A O 1
ATOM 6949 N N . LEU A 1 854 ? 30.141 -5.744 -13.962 1.00 95.88 854 LEU A N 1
ATOM 6950 C CA . LEU A 1 854 ? 31.447 -5.849 -13.318 1.00 95.88 854 LEU A CA 1
ATOM 6951 C C . LEU A 1 854 ? 31.793 -4.515 -12.651 1.00 95.88 854 LEU A C 1
ATOM 6953 O O . LEU A 1 854 ? 31.977 -3.523 -13.339 1.00 95.88 854 LEU A O 1
ATOM 6957 N N . ALA A 1 855 ? 31.878 -4.471 -11.320 1.00 95.19 855 ALA A N 1
ATOM 6958 C CA . ALA A 1 855 ? 32.359 -3.284 -10.608 1.00 95.19 855 ALA A CA 1
ATOM 6959 C C . ALA A 1 855 ? 33.888 -3.277 -10.522 1.00 95.19 855 ALA A C 1
ATOM 6961 O O . ALA A 1 855 ? 34.485 -4.206 -9.964 1.00 95.19 855 ALA A O 1
ATOM 6962 N N . GLU A 1 856 ? 34.505 -2.204 -11.012 1.00 92.19 856 GLU A N 1
ATOM 6963 C CA . GLU A 1 856 ? 35.956 -2.078 -11.076 1.00 92.19 856 GLU A CA 1
ATOM 6964 C C . GLU A 1 856 ? 36.587 -1.206 -9.998 1.00 92.19 856 GLU A C 1
ATOM 6966 O O . GLU A 1 856 ? 35.993 -0.290 -9.437 1.00 92.19 856 GLU A O 1
ATOM 6971 N N . GLY A 1 857 ? 37.871 -1.457 -9.740 1.00 91.25 857 GLY A N 1
ATOM 6972 C CA . GLY A 1 857 ? 38.666 -0.603 -8.870 1.00 91.25 857 GLY A CA 1
ATOM 6973 C C . GLY A 1 857 ? 38.221 -0.634 -7.408 1.00 91.25 857 GLY A C 1
ATOM 6974 O O . GLY A 1 857 ? 38.423 0.347 -6.700 1.00 91.25 857 GLY A O 1
ATOM 6975 N N . ILE A 1 858 ? 37.654 -1.752 -6.939 1.00 94.69 858 ILE A N 1
ATOM 6976 C CA . ILE A 1 858 ? 37.305 -1.940 -5.525 1.00 94.69 858 ILE A CA 1
ATOM 6977 C C . ILE A 1 858 ? 38.582 -2.014 -4.679 1.00 94.69 858 ILE A C 1
ATOM 6979 O O . ILE A 1 858 ? 39.377 -2.957 -4.796 1.00 94.69 858 ILE A O 1
ATOM 6983 N N . GLU A 1 859 ? 38.783 -1.028 -3.805 1.00 94.06 859 GLU A N 1
ATOM 6984 C CA . GLU A 1 859 ? 39.983 -0.908 -2.968 1.00 94.06 859 GLU A CA 1
ATOM 6985 C C . GLU A 1 859 ? 39.679 -1.014 -1.469 1.00 94.06 859 GLU A C 1
ATOM 6987 O O . GLU A 1 859 ? 40.574 -1.354 -0.689 1.00 94.06 859 GLU A O 1
ATOM 6992 N N . LEU A 1 860 ? 38.426 -0.789 -1.062 1.00 93.12 860 LEU A N 1
ATOM 6993 C CA . LEU A 1 860 ? 37.991 -0.819 0.333 1.00 93.12 860 LEU A CA 1
ATOM 6994 C C . LEU A 1 860 ? 36.892 -1.862 0.594 1.00 93.12 860 LEU A C 1
ATOM 6996 O O . LEU A 1 860 ? 35.991 -2.077 -0.214 1.00 93.12 860 LEU A O 1
ATOM 7000 N N . THR A 1 861 ? 36.889 -2.432 1.804 1.00 90.81 861 THR A N 1
ATOM 7001 C CA . THR A 1 861 ? 35.832 -3.355 2.273 1.00 90.81 861 THR A CA 1
ATOM 7002 C C . THR A 1 861 ? 34.444 -2.697 2.282 1.00 90.81 861 THR A C 1
ATOM 7004 O O . THR A 1 861 ? 33.431 -3.337 2.008 1.00 90.81 861 THR A O 1
ATOM 7007 N N . GLN A 1 862 ? 34.374 -1.385 2.543 1.00 92.50 862 GLN A N 1
ATOM 7008 C CA . GLN A 1 862 ? 33.117 -0.637 2.514 1.00 92.50 862 GLN A CA 1
ATOM 7009 C C . GLN A 1 862 ? 32.565 -0.489 1.092 1.00 92.50 862 GLN A C 1
ATOM 7011 O O . GLN A 1 862 ? 31.354 -0.576 0.914 1.00 92.50 862 GLN A O 1
ATOM 7016 N N . GLU A 1 863 ? 33.435 -0.290 0.097 1.00 94.38 863 GLU A N 1
ATOM 7017 C CA . GLU A 1 863 ? 33.052 -0.239 -1.320 1.00 94.38 863 GLU A CA 1
ATOM 7018 C C . GLU A 1 863 ? 32.557 -1.612 -1.765 1.00 94.38 863 GLU A C 1
ATOM 7020 O O . GLU A 1 863 ? 31.445 -1.710 -2.270 1.00 94.38 863 GLU A O 1
ATOM 7025 N N . LEU A 1 864 ? 33.316 -2.672 -1.448 1.00 92.50 864 LEU A N 1
ATOM 7026 C CA . LEU A 1 864 ? 32.932 -4.065 -1.687 1.00 92.50 864 LEU A CA 1
ATOM 7027 C C . LEU A 1 864 ? 31.532 -4.374 -1.135 1.00 92.50 864 LEU A C 1
ATOM 7029 O O . LEU A 1 864 ? 30.680 -4.923 -1.830 1.00 92.50 864 LEU A O 1
ATOM 7033 N N . ARG A 1 865 ? 31.278 -4.006 0.124 1.00 89.50 865 ARG A N 1
ATOM 7034 C CA . ARG A 1 865 ? 29.983 -4.225 0.772 1.00 89.50 865 ARG A CA 1
ATOM 7035 C C . ARG A 1 865 ? 28.849 -3.491 0.062 1.00 89.50 865 ARG A C 1
ATOM 7037 O O . ARG A 1 865 ? 27.757 -4.045 -0.060 1.00 89.50 865 ARG A O 1
ATOM 7044 N N . GLU A 1 866 ? 29.079 -2.243 -0.333 1.00 91.44 866 GLU A N 1
ATOM 7045 C CA . GLU A 1 866 ? 28.043 -1.423 -0.955 1.00 91.44 866 GLU A CA 1
ATOM 7046 C C . GLU A 1 866 ? 27.719 -1.926 -2.365 1.00 91.44 866 GLU A C 1
ATOM 7048 O O . GLU A 1 866 ? 26.547 -2.096 -2.676 1.00 91.44 866 GLU A O 1
ATOM 7053 N N . VAL A 1 867 ? 28.711 -2.284 -3.185 1.00 91.88 867 VAL A N 1
ATOM 7054 C CA . VAL A 1 867 ? 28.448 -2.788 -4.547 1.00 91.88 867 VAL A CA 1
ATOM 7055 C C . VAL A 1 867 ? 27.744 -4.148 -4.546 1.00 91.88 867 VAL A C 1
ATOM 7057 O O . VAL A 1 867 ? 26.831 -4.360 -5.341 1.00 91.88 867 VAL A O 1
ATOM 7060 N N . ILE A 1 868 ? 28.065 -5.034 -3.591 1.00 90.38 868 ILE A N 1
ATOM 7061 C CA . ILE A 1 868 ? 27.323 -6.293 -3.392 1.00 90.38 868 ILE A CA 1
ATOM 7062 C C . ILE A 1 868 ? 25.870 -5.995 -2.981 1.00 90.38 868 ILE A C 1
ATOM 7064 O O . ILE A 1 868 ? 24.943 -6.635 -3.470 1.00 90.38 868 ILE A O 1
ATOM 7068 N N . LYS A 1 869 ? 25.643 -4.992 -2.120 1.00 85.06 869 LYS A N 1
ATOM 7069 C CA . LYS A 1 869 ? 24.293 -4.548 -1.725 1.00 85.06 869 LYS A CA 1
ATOM 7070 C C . LYS A 1 869 ? 23.490 -3.977 -2.896 1.00 85.06 869 LYS A C 1
ATOM 7072 O O . LYS A 1 869 ? 22.274 -4.150 -2.914 1.00 85.06 869 LYS A O 1
ATOM 7077 N N . LEU A 1 870 ? 24.144 -3.296 -3.834 1.00 87.62 870 LEU A N 1
ATOM 7078 C CA . LEU A 1 870 ? 23.505 -2.751 -5.035 1.00 87.62 870 LEU A CA 1
ATOM 7079 C C . LEU A 1 870 ? 23.195 -3.825 -6.091 1.00 87.62 870 LEU A C 1
ATOM 7081 O O . LEU A 1 870 ? 22.457 -3.538 -7.025 1.00 87.62 870 LEU A O 1
ATOM 7085 N N . GLY A 1 871 ? 23.686 -5.057 -5.909 1.00 88.00 871 GLY A N 1
ATOM 7086 C CA . GLY A 1 871 ? 23.344 -6.206 -6.749 1.00 88.00 871 GLY A CA 1
ATOM 7087 C C . GLY A 1 871 ? 24.329 -6.497 -7.878 1.00 88.00 871 GLY A C 1
ATOM 7088 O O . GLY A 1 871 ? 23.946 -7.179 -8.822 1.00 88.00 871 GLY A O 1
ATOM 7089 N N . VAL A 1 872 ? 25.574 -6.012 -7.800 1.00 93.75 872 VAL A N 1
ATOM 7090 C CA . VAL A 1 872 ? 26.589 -6.279 -8.834 1.00 93.75 872 VAL A CA 1
ATOM 7091 C C . VAL A 1 872 ? 26.872 -7.783 -8.987 1.00 93.75 872 VAL A C 1
ATOM 7093 O O . VAL A 1 872 ? 26.862 -8.521 -7.998 1.00 93.75 872 VAL A O 1
ATOM 7096 N N . ASP A 1 873 ? 27.146 -8.248 -10.209 1.00 93.88 873 ASP A N 1
ATOM 7097 C CA . ASP A 1 873 ? 27.373 -9.675 -10.496 1.00 93.88 873 ASP A CA 1
ATOM 7098 C C . ASP A 1 873 ? 28.829 -10.100 -10.284 1.00 93.88 873 ASP A C 1
ATOM 7100 O O . ASP A 1 873 ? 29.115 -11.172 -9.736 1.00 93.88 873 ASP A O 1
ATOM 7104 N N . LEU A 1 874 ? 29.753 -9.254 -10.734 1.00 96.56 874 LEU A N 1
ATOM 7105 C CA . LEU A 1 874 ? 31.188 -9.490 -10.742 1.00 96.56 874 LEU A CA 1
ATOM 7106 C C . LEU A 1 874 ? 31.921 -8.297 -10.112 1.00 96.56 874 LEU A C 1
ATOM 7108 O O . LEU A 1 874 ? 31.475 -7.154 -10.190 1.00 96.56 874 LEU A O 1
ATOM 7112 N N . ILE A 1 875 ? 33.064 -8.561 -9.484 1.00 95.75 875 ILE A N 1
ATOM 7113 C CA . ILE A 1 875 ? 33.894 -7.539 -8.834 1.00 95.75 875 ILE A CA 1
ATOM 7114 C C . ILE A 1 875 ? 35.366 -7.720 -9.201 1.00 95.75 875 ILE A C 1
ATOM 7116 O O . ILE A 1 875 ? 35.877 -8.842 -9.267 1.00 95.75 875 ILE A O 1
ATOM 7120 N N . GLN A 1 876 ? 36.062 -6.601 -9.375 1.00 95.69 876 GLN A N 1
ATOM 7121 C CA . GLN A 1 876 ? 37.497 -6.557 -9.625 1.00 95.69 876 GLN A CA 1
ATOM 7122 C C . GLN A 1 876 ? 38.120 -5.351 -8.920 1.00 95.69 876 GLN A C 1
ATOM 7124 O O . GLN A 1 876 ? 37.553 -4.264 -8.853 1.00 95.69 876 GLN A O 1
ATOM 7129 N N . GLY A 1 877 ? 39.314 -5.531 -8.358 1.00 93.69 877 GLY A N 1
ATOM 7130 C CA . GLY A 1 877 ? 40.031 -4.442 -7.699 1.00 93.69 877 GLY A CA 1
ATOM 7131 C C . GLY A 1 877 ? 41.104 -4.928 -6.740 1.00 93.69 877 GLY A C 1
ATOM 7132 O O . GLY A 1 877 ? 41.196 -6.116 -6.431 1.00 93.69 877 GLY A O 1
ATOM 7133 N N . TYR A 1 878 ? 41.929 -4.010 -6.240 1.00 93.31 878 TYR A N 1
ATOM 7134 C CA . TYR A 1 878 ? 43.057 -4.362 -5.373 1.00 93.31 878 TYR A CA 1
ATOM 7135 C C . TYR A 1 878 ? 42.648 -4.967 -4.032 1.00 93.31 878 TYR A C 1
ATOM 7137 O O . TYR A 1 878 ? 43.475 -5.643 -3.421 1.00 93.31 878 TYR A O 1
ATOM 7145 N N . TYR A 1 879 ? 41.408 -4.747 -3.587 1.00 91.88 879 TYR A N 1
ATOM 7146 C CA . TYR A 1 879 ? 40.881 -5.384 -2.385 1.00 91.88 879 TYR A CA 1
ATOM 7147 C C . TYR A 1 879 ? 40.692 -6.899 -2.556 1.00 91.88 879 TYR A C 1
ATOM 7149 O O . TYR A 1 879 ? 40.866 -7.648 -1.601 1.00 91.88 879 TYR A O 1
ATOM 7157 N N . THR A 1 880 ? 40.369 -7.354 -3.774 1.00 89.81 880 THR A N 1
ATOM 7158 C CA . THR A 1 880 ? 40.210 -8.785 -4.086 1.00 89.81 880 THR A CA 1
ATOM 7159 C C . THR A 1 880 ? 41.550 -9.422 -4.446 1.00 89.81 880 THR A C 1
ATOM 7161 O O . THR A 1 880 ? 41.985 -10.365 -3.787 1.00 89.81 880 THR A O 1
ATOM 7164 N N . SER A 1 881 ? 42.235 -8.892 -5.463 1.00 92.62 881 SER A N 1
ATOM 7165 C CA . SER A 1 881 ? 43.599 -9.270 -5.830 1.00 92.62 881 SER A CA 1
ATOM 7166 C C . SER A 1 881 ? 44.208 -8.265 -6.813 1.00 92.62 881 SER A C 1
ATOM 7168 O O . SER A 1 881 ? 43.520 -7.674 -7.647 1.00 92.62 881 SER A O 1
ATOM 7170 N N . ARG A 1 882 ? 45.530 -8.081 -6.743 1.00 92.38 882 ARG A N 1
ATOM 7171 C CA . ARG A 1 882 ? 46.293 -7.258 -7.699 1.00 92.38 882 ARG A CA 1
ATOM 7172 C C . ARG A 1 882 ? 46.705 -8.082 -8.927 1.00 92.38 882 ARG A C 1
ATOM 7174 O O . ARG A 1 882 ? 46.944 -9.275 -8.760 1.00 92.38 882 ARG A O 1
ATOM 7181 N N . PRO A 1 883 ? 46.919 -7.460 -10.102 1.00 92.75 883 PRO A N 1
ATOM 7182 C CA . PRO A 1 883 ? 47.442 -8.153 -11.283 1.00 92.75 883 PRO A CA 1
ATOM 7183 C C . PRO A 1 883 ? 48.785 -8.853 -11.011 1.00 92.75 883 PRO A C 1
ATOM 7185 O O . PRO A 1 883 ? 49.734 -8.200 -10.559 1.00 92.75 883 PRO A O 1
ATOM 7188 N N . GLN A 1 884 ? 48.887 -10.149 -11.315 1.00 92.00 884 GLN A N 1
ATOM 7189 C CA . GLN A 1 884 ? 50.091 -10.972 -11.105 1.00 92.00 884 GLN A CA 1
ATOM 7190 C C . GLN A 1 884 ? 50.632 -11.544 -12.424 1.00 92.00 884 GLN A C 1
ATOM 7192 O O . GLN A 1 884 ? 49.850 -11.788 -13.333 1.00 92.00 884 GLN A O 1
ATOM 7197 N N . PRO A 1 885 ? 51.941 -11.837 -12.537 1.00 88.81 885 PRO A N 1
ATOM 7198 C CA . PRO A 1 885 ? 52.514 -12.510 -13.713 1.00 88.81 885 PRO A CA 1
ATOM 7199 C C . PRO A 1 885 ? 52.143 -14.006 -13.822 1.00 88.81 885 PRO A C 1
ATOM 7201 O O . PRO A 1 885 ? 52.640 -14.702 -14.703 1.00 88.81 885 PRO A O 1
ATOM 7204 N N . TYR A 1 886 ? 51.315 -14.514 -12.906 1.00 86.31 886 TYR A N 1
ATOM 7205 C CA . TYR A 1 886 ? 50.789 -15.878 -12.876 1.00 86.31 886 TYR A CA 1
ATOM 7206 C C . TYR A 1 886 ? 49.297 -15.850 -12.526 1.00 86.31 886 TYR A C 1
ATOM 7208 O O . TYR A 1 886 ? 48.813 -14.904 -11.899 1.00 86.31 886 TYR A O 1
ATOM 7216 N N . VAL A 1 887 ? 48.571 -16.902 -12.899 1.00 87.94 887 VAL A N 1
ATOM 7217 C CA . VAL A 1 887 ? 47.126 -17.015 -12.678 1.00 87.94 887 VAL A CA 1
ATOM 7218 C C . VAL A 1 887 ? 46.821 -17.305 -11.205 1.00 87.94 887 VAL A C 1
ATOM 7220 O O . VAL A 1 887 ? 47.291 -18.284 -10.622 1.00 87.94 887 VAL A O 1
ATOM 7223 N N . VAL A 1 888 ? 46.015 -16.449 -10.575 1.00 87.19 888 VAL A N 1
ATOM 7224 C CA . VAL A 1 888 ? 45.591 -16.619 -9.178 1.00 87.19 888 VAL A CA 1
ATOM 7225 C C . VAL A 1 888 ? 44.365 -17.531 -9.127 1.00 87.19 888 VAL A C 1
ATOM 7227 O O . VAL A 1 888 ? 43.276 -17.125 -9.524 1.00 87.19 888 VAL A O 1
ATOM 7230 N N . ARG A 1 889 ? 44.520 -18.762 -8.625 1.00 84.12 889 ARG A N 1
ATOM 7231 C CA . ARG A 1 889 ? 43.431 -19.763 -8.587 1.00 84.12 889 ARG A CA 1
ATOM 7232 C C . ARG A 1 889 ? 42.342 -19.472 -7.543 1.00 84.12 889 ARG A C 1
ATOM 7234 O O . ARG A 1 889 ? 41.204 -19.895 -7.714 1.00 84.12 889 ARG A O 1
ATOM 7241 N N . SER A 1 890 ? 42.676 -18.757 -6.469 1.00 84.81 890 SER A N 1
ATOM 7242 C CA . SER A 1 890 ? 41.743 -18.350 -5.411 1.00 84.81 890 SER A CA 1
ATOM 7243 C C . SER A 1 890 ? 42.220 -17.066 -4.734 1.00 84.81 890 SER A C 1
ATOM 7245 O O . SER A 1 890 ? 43.426 -16.854 -4.593 1.00 84.81 890 SER A O 1
ATOM 7247 N N . ILE A 1 891 ? 41.286 -16.225 -4.293 1.00 89.00 891 ILE A N 1
ATOM 7248 C CA . ILE A 1 891 ? 41.583 -15.022 -3.500 1.00 89.00 891 ILE A CA 1
ATOM 7249 C C . ILE A 1 891 ? 41.798 -15.359 -2.018 1.00 89.00 891 ILE A C 1
ATOM 7251 O O . ILE A 1 891 ? 41.617 -16.503 -1.602 1.00 89.00 891 ILE A O 1
ATOM 7255 N N . ASP A 1 892 ? 42.193 -14.361 -1.222 1.00 85.94 892 ASP A N 1
ATOM 7256 C CA . ASP A 1 892 ? 42.343 -14.503 0.229 1.00 85.94 892 ASP A CA 1
ATOM 7257 C C . ASP A 1 892 ? 41.034 -15.015 0.861 1.00 85.94 892 ASP A C 1
ATOM 7259 O O . ASP A 1 892 ? 39.956 -14.452 0.645 1.00 85.94 892 ASP A O 1
ATOM 7263 N N . GLU A 1 893 ? 41.136 -16.085 1.652 1.00 74.44 893 GLU A N 1
ATOM 7264 C CA . GLU A 1 893 ? 40.005 -16.747 2.309 1.00 74.44 893 GLU A CA 1
ATOM 7265 C C . GLU A 1 893 ? 39.208 -15.774 3.191 1.00 74.44 893 GLU A C 1
ATOM 7267 O O . GLU A 1 893 ? 37.988 -15.889 3.317 1.00 74.44 893 GLU A O 1
ATOM 7272 N N . ARG A 1 894 ? 39.864 -14.758 3.764 1.00 84.94 894 ARG A N 1
ATOM 7273 C CA . ARG A 1 894 ? 39.185 -13.691 4.498 1.00 84.94 894 ARG A CA 1
ATOM 7274 C C . ARG A 1 894 ? 38.253 -12.893 3.590 1.00 84.94 894 ARG A C 1
ATOM 7276 O O . ARG A 1 894 ? 37.114 -12.656 3.972 1.00 84.94 894 ARG A O 1
ATOM 7283 N N . VAL A 1 895 ? 38.723 -12.476 2.416 1.00 83.31 895 VAL A N 1
ATOM 7284 C CA . VAL A 1 895 ? 37.940 -11.654 1.478 1.00 83.31 895 VAL A CA 1
ATOM 7285 C C . VAL A 1 895 ? 36.796 -12.475 0.882 1.00 83.31 895 VAL A C 1
ATOM 7287 O O . VAL A 1 895 ? 35.673 -11.986 0.802 1.00 83.31 895 VAL A O 1
ATOM 7290 N N . MET A 1 896 ? 37.039 -13.749 0.561 1.00 79.50 896 MET A N 1
ATOM 7291 C CA . MET A 1 896 ? 35.994 -14.690 0.146 1.00 79.50 896 MET A CA 1
ATOM 7292 C C . MET A 1 896 ? 34.909 -14.838 1.224 1.00 79.50 896 MET A C 1
ATOM 7294 O O . MET A 1 896 ? 33.719 -14.723 0.931 1.00 79.50 896 MET A O 1
ATOM 7298 N N . ASN A 1 897 ? 35.307 -15.006 2.488 1.00 68.62 897 ASN A N 1
ATOM 7299 C CA . ASN A 1 897 ? 34.371 -15.045 3.608 1.00 68.62 897 ASN A CA 1
ATOM 7300 C C . ASN A 1 897 ? 33.627 -13.718 3.796 1.00 68.62 897 ASN A C 1
ATOM 7302 O O . ASN A 1 897 ? 32.441 -13.755 4.099 1.00 68.62 897 ASN A O 1
ATOM 7306 N N . GLU A 1 898 ? 34.267 -12.561 3.606 1.00 79.06 898 GLU A N 1
ATOM 7307 C CA . GLU A 1 898 ? 33.593 -11.255 3.654 1.00 79.06 898 GLU A CA 1
ATOM 7308 C C . GLU A 1 898 ? 32.529 -11.136 2.547 1.00 79.06 898 GLU A C 1
ATOM 7310 O O . GLU A 1 898 ? 31.404 -10.737 2.841 1.00 79.06 898 GLU A O 1
ATOM 7315 N N . ILE A 1 899 ? 32.817 -11.573 1.314 1.00 80.38 899 ILE A N 1
ATOM 7316 C CA . ILE A 1 899 ? 31.847 -11.617 0.201 1.00 80.38 899 ILE A CA 1
ATOM 7317 C C . ILE A 1 899 ? 30.662 -12.525 0.550 1.00 80.38 899 ILE A C 1
ATOM 7319 O O . ILE A 1 899 ? 29.503 -12.107 0.468 1.00 80.38 899 ILE A O 1
ATOM 7323 N N . VAL A 1 900 ? 30.935 -13.755 0.995 1.00 70.75 900 VAL A N 1
ATOM 7324 C CA . VAL A 1 900 ? 29.895 -14.716 1.387 1.00 70.75 900 VAL A CA 1
ATOM 7325 C C . VAL A 1 900 ? 29.091 -14.189 2.578 1.00 70.75 900 VAL A C 1
ATOM 7327 O O . VAL A 1 900 ? 27.867 -14.283 2.573 1.00 70.75 900 VAL A O 1
ATOM 7330 N N . GLN A 1 901 ? 29.732 -13.569 3.571 1.00 66.06 901 GLN A N 1
ATOM 7331 C CA . GLN A 1 901 ? 29.067 -12.946 4.718 1.00 66.06 901 GLN A CA 1
ATOM 7332 C C . GLN A 1 901 ? 28.246 -11.720 4.325 1.00 66.06 901 GLN A C 1
ATOM 7334 O O . GLN A 1 901 ? 27.190 -11.497 4.908 1.00 66.06 901 GLN A O 1
ATOM 7339 N N . TYR A 1 902 ? 28.673 -10.908 3.359 1.00 75.69 902 TYR A N 1
ATOM 7340 C CA . TYR A 1 902 ? 27.880 -9.782 2.865 1.00 75.69 902 TYR A CA 1
ATOM 7341 C C . TYR A 1 902 ? 26.642 -10.256 2.117 1.00 75.69 902 TYR A C 1
ATOM 7343 O O . TYR A 1 902 ? 25.560 -9.756 2.403 1.00 75.69 902 TYR A O 1
ATOM 7351 N N . ASN A 1 903 ? 26.745 -11.304 1.304 1.00 67.12 903 ASN A N 1
ATOM 7352 C CA . ASN A 1 903 ? 25.578 -11.936 0.689 1.00 67.12 903 ASN A CA 1
ATOM 7353 C C . ASN A 1 903 ? 24.672 -12.611 1.726 1.00 67.12 903 ASN A C 1
ATOM 7355 O O . ASN A 1 903 ? 23.462 -12.407 1.721 1.00 67.12 903 ASN A O 1
ATOM 7359 N N . GLN A 1 904 ? 25.240 -13.341 2.687 1.00 53.50 904 GLN A N 1
ATOM 7360 C CA . GLN A 1 904 ? 24.484 -13.928 3.795 1.00 53.50 904 GLN A CA 1
ATOM 7361 C C . GLN A 1 904 ? 23.853 -12.863 4.690 1.00 53.50 904 GLN A C 1
ATOM 7363 O O . GLN A 1 904 ? 22.768 -13.091 5.196 1.00 53.50 904 GLN A O 1
ATOM 7368 N N . SER A 1 905 ? 24.490 -11.706 4.884 1.00 45.44 905 SER A N 1
ATOM 7369 C CA . SER A 1 905 ? 23.975 -10.596 5.691 1.00 45.44 905 SER A CA 1
ATOM 7370 C C . SER A 1 905 ? 23.068 -9.646 4.922 1.00 45.44 905 SER A C 1
ATOM 7372 O O . SER A 1 905 ? 22.335 -8.918 5.572 1.00 45.44 905 SER A O 1
ATOM 7374 N N . LEU A 1 906 ? 23.039 -9.664 3.590 1.00 51.03 906 LEU A N 1
ATOM 7375 C CA . LEU A 1 906 ? 21.945 -9.115 2.783 1.00 51.03 906 LEU A CA 1
ATOM 7376 C C . LEU A 1 906 ? 20.730 -10.039 2.880 1.00 51.03 906 LEU A C 1
ATOM 7378 O O . LEU A 1 906 ? 19.656 -9.589 3.279 1.00 51.03 906 LEU A O 1
ATOM 7382 N N . ASN A 1 907 ? 20.956 -11.345 2.717 1.00 41.69 907 ASN A N 1
ATOM 7383 C CA . ASN A 1 907 ? 19.956 -12.389 2.938 1.00 41.69 907 ASN A CA 1
ATOM 7384 C C . ASN A 1 907 ? 19.486 -12.473 4.406 1.00 41.69 907 ASN A C 1
ATOM 7386 O O . ASN A 1 907 ? 18.378 -12.928 4.655 1.00 41.69 907 ASN A O 1
ATOM 7390 N N . ALA A 1 908 ? 20.293 -12.021 5.377 1.00 34.50 908 ALA A N 1
ATOM 7391 C CA . ALA A 1 908 ? 19.960 -11.977 6.808 1.00 34.50 908 ALA A CA 1
ATOM 7392 C C . ALA A 1 908 ? 19.617 -10.567 7.332 1.00 34.50 908 ALA A C 1
ATOM 7394 O O . ALA A 1 908 ? 19.101 -10.447 8.442 1.00 34.50 908 ALA A O 1
ATOM 7395 N N . ARG A 1 909 ? 19.856 -9.486 6.567 1.00 39.53 909 ARG A N 1
ATOM 7396 C CA . ARG A 1 909 ? 19.283 -8.140 6.811 1.00 39.53 909 ARG A CA 1
ATOM 7397 C C . ARG A 1 909 ? 17.867 -8.032 6.266 1.00 39.53 909 ARG A C 1
ATOM 7399 O O . ARG A 1 909 ? 17.092 -7.253 6.813 1.00 39.53 909 ARG A O 1
ATOM 7406 N N . MET A 1 910 ? 17.488 -8.887 5.319 1.00 42.09 910 MET A N 1
ATOM 7407 C CA . MET A 1 910 ? 16.165 -9.492 5.368 1.00 42.09 910 MET A CA 1
ATOM 7408 C C . MET A 1 910 ? 16.149 -10.508 6.510 1.00 42.09 910 MET A C 1
ATOM 7410 O O . MET A 1 910 ? 16.253 -11.712 6.303 1.00 42.09 910 MET A O 1
ATOM 7414 N N . TYR A 1 911 ? 15.983 -10.052 7.753 1.00 41.47 911 TYR A N 1
ATOM 7415 C CA . TYR A 1 911 ? 15.364 -10.967 8.703 1.00 41.47 911 TYR A CA 1
ATOM 7416 C C . TYR A 1 911 ? 14.025 -11.344 8.067 1.00 41.47 911 TYR A C 1
ATOM 7418 O O . TYR A 1 911 ? 13.156 -10.482 7.898 1.00 41.47 911 TYR A O 1
ATOM 7426 N N . LYS A 1 912 ? 13.867 -12.619 7.686 1.00 55.25 912 LYS A N 1
ATOM 7427 C CA . LYS A 1 912 ? 12.556 -13.220 7.454 1.00 55.25 912 LYS A CA 1
ATOM 7428 C C . LYS A 1 912 ? 11.863 -13.233 8.810 1.00 55.25 912 LYS A C 1
ATOM 7430 O O . LYS A 1 912 ? 11.811 -14.250 9.496 1.00 55.25 912 LYS A O 1
ATOM 7435 N N . LYS A 1 913 ? 11.443 -12.055 9.273 1.00 68.12 913 LYS A N 1
ATOM 7436 C CA . LYS A 1 913 ? 10.579 -11.938 10.427 1.00 68.12 913 LYS A CA 1
ATOM 7437 C C . LYS A 1 913 ? 9.252 -12.444 9.897 1.00 68.12 913 LYS A C 1
ATOM 7439 O O . LYS A 1 913 ? 8.556 -11.768 9.141 1.00 68.12 913 LYS A O 1
ATOM 7444 N N . GLU A 1 914 ? 9.034 -13.720 10.163 1.00 79.06 914 GLU A N 1
ATOM 7445 C CA . GLU A 1 914 ? 7.918 -14.495 9.666 1.00 79.06 914 GLU A CA 1
ATOM 7446 C C . GLU A 1 914 ? 6.828 -14.483 10.729 1.00 79.06 914 GLU A C 1
ATOM 7448 O O . GLU A 1 914 ? 7.069 -14.828 11.885 1.00 79.06 914 GLU A O 1
ATOM 7453 N N . TYR A 1 915 ? 5.647 -14.016 10.349 1.00 86.81 915 TYR A N 1
ATOM 7454 C CA . TYR A 1 915 ? 4.478 -14.056 11.205 1.00 86.81 915 TYR A CA 1
ATOM 7455 C C . TYR A 1 915 ? 3.811 -15.414 11.034 1.00 86.81 915 TYR A C 1
ATOM 7457 O O . TYR A 1 915 ? 3.356 -15.751 9.940 1.00 86.81 915 TYR A O 1
ATOM 7465 N N . GLU A 1 916 ? 3.773 -16.207 12.097 1.00 89.56 916 GLU A N 1
ATOM 7466 C CA . GLU A 1 916 ? 3.086 -17.492 12.107 1.00 89.56 916 GLU A CA 1
ATOM 7467 C C . GLU A 1 916 ? 1.636 -17.309 12.571 1.00 89.56 916 GLU A C 1
ATOM 7469 O O . GLU A 1 916 ? 1.397 -16.729 13.621 1.00 89.56 916 GLU A O 1
ATOM 7474 N N . THR A 1 917 ? 0.670 -17.808 11.793 1.00 84.94 917 THR A N 1
ATOM 7475 C CA . THR A 1 917 ? -0.762 -17.665 12.126 1.00 84.94 917 THR A CA 1
ATOM 7476 C C . THR A 1 917 ? -1.221 -18.670 13.201 1.00 84.94 917 THR A C 1
ATOM 7478 O O . THR A 1 917 ? -0.978 -19.876 13.049 1.00 84.94 917 THR A O 1
ATOM 7481 N N . ASP A 1 918 ? -2.034 -18.225 14.155 1.00 72.50 918 ASP A N 1
ATOM 7482 C CA . ASP A 1 918 ? -2.704 -18.967 15.233 1.00 72.50 918 ASP A CA 1
ATOM 7483 C C . ASP A 1 918 ? -4.175 -19.298 14.889 1.00 72.50 918 ASP A C 1
ATOM 7485 O O . ASP A 1 918 ? -4.603 -19.141 13.747 1.00 72.50 918 ASP A O 1
ATOM 7489 N N . TYR A 1 919 ? -4.940 -19.885 15.821 1.00 56.00 919 TYR A N 1
ATOM 7490 C CA . TYR A 1 919 ? -6.195 -20.616 15.545 1.00 56.00 919 TYR A CA 1
ATOM 7491 C C . TYR A 1 919 ? -7.347 -19.771 14.950 1.00 56.00 919 TYR A C 1
ATOM 7493 O O . TYR A 1 919 ? -8.146 -20.342 14.212 1.00 56.00 919 TYR A O 1
ATOM 7501 N N . ASN A 1 920 ? -7.417 -18.457 15.223 1.00 51.81 920 ASN A N 1
ATOM 7502 C CA . ASN A 1 920 ? -8.506 -17.544 14.815 1.00 51.81 920 ASN A CA 1
ATOM 7503 C C . ASN A 1 920 ? -7.980 -16.152 14.386 1.00 51.81 920 ASN A C 1
ATOM 7505 O O . ASN A 1 920 ? -8.487 -15.121 14.829 1.00 51.81 920 ASN A O 1
ATOM 7509 N N . ASP A 1 921 ? -6.948 -16.097 13.542 1.00 65.88 921 ASP A N 1
ATOM 7510 C CA . ASP A 1 921 ? -6.284 -14.821 13.255 1.00 65.88 921 ASP A CA 1
ATOM 7511 C C . ASP A 1 921 ? -6.969 -13.981 12.175 1.00 65.88 921 ASP A C 1
ATOM 7513 O O . ASP A 1 921 ? -7.194 -14.418 11.040 1.00 65.88 921 ASP A O 1
ATOM 7517 N N . THR A 1 922 ? -7.200 -12.718 12.534 1.00 82.25 922 THR A N 1
ATOM 7518 C CA . THR A 1 922 ? -7.219 -11.603 11.588 1.00 82.25 922 THR A CA 1
ATOM 7519 C C . THR A 1 922 ? -5.845 -10.940 11.616 1.00 82.25 922 THR A C 1
ATOM 7521 O O . THR A 1 922 ? -5.416 -10.433 12.648 1.00 82.25 922 THR A O 1
ATOM 7524 N N . VAL A 1 923 ? -5.153 -10.946 10.484 1.00 83.75 923 VAL A N 1
ATOM 7525 C CA . VAL A 1 923 ? -3.784 -10.463 10.314 1.00 83.75 923 VAL A CA 1
ATOM 7526 C C . VAL A 1 923 ? -3.819 -9.133 9.573 1.00 83.75 923 VAL A C 1
ATOM 7528 O O . VAL A 1 923 ? -4.265 -9.071 8.430 1.00 83.75 923 VAL A O 1
ATOM 7531 N N . SER A 1 924 ? -3.349 -8.058 10.206 1.00 82.56 924 SER A N 1
ATOM 7532 C CA . SER A 1 924 ? -3.264 -6.740 9.566 1.00 82.56 924 SER A CA 1
ATOM 7533 C C . SER A 1 924 ? -1.925 -6.555 8.851 1.00 82.56 924 SER A C 1
ATOM 7535 O O . SER A 1 924 ? -0.870 -6.552 9.487 1.00 82.56 924 SER A O 1
ATOM 7537 N N . MET A 1 925 ? -1.957 -6.312 7.539 1.00 74.75 925 MET A N 1
ATOM 7538 C CA . MET A 1 925 ? -0.759 -6.032 6.736 1.00 74.75 925 MET A CA 1
ATOM 7539 C C . MET A 1 925 ? -0.017 -4.780 7.218 1.00 74.75 925 MET A C 1
ATOM 7541 O O . MET A 1 925 ? 1.213 -4.753 7.209 1.00 74.75 925 MET A O 1
ATOM 7545 N N . VAL A 1 926 ? -0.750 -3.762 7.688 1.00 54.47 926 VAL A N 1
ATOM 7546 C CA . VAL A 1 926 ? -0.177 -2.519 8.232 1.00 54.47 926 VAL A CA 1
ATOM 7547 C C . VAL A 1 926 ? 0.598 -2.804 9.517 1.00 54.47 926 VAL A C 1
ATOM 7549 O O . VAL A 1 926 ? 1.733 -2.353 9.667 1.00 54.47 926 VAL A O 1
ATOM 7552 N N . GLN A 1 927 ? 0.033 -3.612 10.419 1.00 61.38 927 GLN A N 1
ATOM 7553 C CA . GLN A 1 927 ? 0.719 -4.010 11.650 1.00 61.38 927 GLN A CA 1
ATOM 7554 C C . GLN A 1 927 ? 1.938 -4.886 11.366 1.00 61.38 927 GLN A C 1
ATOM 7556 O O . GLN A 1 927 ? 2.973 -4.715 12.009 1.00 61.38 927 GLN A O 1
ATOM 7561 N N . LEU A 1 928 ? 1.840 -5.816 10.413 1.00 70.50 928 LEU A N 1
ATOM 7562 C CA . LEU A 1 928 ? 2.970 -6.652 10.022 1.00 70.50 928 LEU A CA 1
ATOM 7563 C C . LEU A 1 928 ? 4.128 -5.810 9.484 1.00 70.50 928 LEU A C 1
ATOM 7565 O O . LEU A 1 928 ? 5.256 -5.953 9.955 1.00 70.50 928 LEU A O 1
ATOM 7569 N N . ALA A 1 929 ? 3.838 -4.886 8.571 1.00 52.31 929 ALA A N 1
ATOM 7570 C CA . ALA A 1 929 ? 4.831 -3.985 8.006 1.00 52.31 929 ALA A CA 1
ATOM 7571 C C . ALA A 1 929 ? 5.445 -3.050 9.064 1.00 52.31 929 ALA A C 1
ATOM 7573 O O . ALA A 1 929 ? 6.668 -2.932 9.131 1.00 52.31 929 ALA A O 1
ATOM 7574 N N . ALA A 1 930 ? 4.633 -2.458 9.951 1.00 45.81 930 ALA A N 1
ATOM 7575 C CA . ALA A 1 930 ? 5.117 -1.627 11.061 1.00 45.81 930 ALA A CA 1
ATOM 7576 C C . ALA A 1 930 ? 6.048 -2.410 12.002 1.00 45.81 930 ALA A C 1
ATOM 7578 O O . ALA A 1 930 ? 7.083 -1.914 12.446 1.00 45.81 930 ALA A O 1
ATOM 7579 N N . ASN A 1 931 ? 5.729 -3.683 12.239 1.00 50.69 931 ASN A N 1
ATOM 7580 C CA . ASN A 1 931 ? 6.555 -4.595 13.020 1.00 50.69 931 ASN A CA 1
ATOM 7581 C C . ASN A 1 931 ? 7.706 -5.222 12.218 1.00 50.69 931 ASN A C 1
ATOM 7583 O O . ASN A 1 931 ? 8.393 -6.097 12.752 1.00 50.69 931 ASN A O 1
ATOM 7587 N N . LYS A 1 932 ? 7.950 -4.780 10.979 1.00 61.72 932 LYS A N 1
ATOM 7588 C CA . LYS A 1 932 ? 9.029 -5.248 10.096 1.00 61.72 932 LYS A CA 1
ATOM 7589 C C . LYS A 1 932 ? 8.959 -6.749 9.777 1.00 61.72 932 LYS A C 1
ATOM 7591 O O . LYS A 1 932 ? 9.997 -7.383 9.602 1.00 61.72 932 LYS A O 1
ATOM 7596 N N . TYR A 1 933 ? 7.756 -7.329 9.751 1.00 73.44 933 TYR A N 1
ATOM 7597 C CA . TYR A 1 933 ? 7.539 -8.664 9.191 1.00 73.44 933 TYR A CA 1
ATOM 7598 C C . TYR A 1 933 ? 7.674 -8.617 7.669 1.00 73.44 933 TYR A C 1
ATOM 7600 O O . TYR A 1 933 ? 7.257 -7.653 7.033 1.00 73.44 933 TYR A O 1
ATOM 7608 N N . THR A 1 934 ? 8.259 -9.664 7.100 1.00 78.31 934 THR A N 1
ATOM 7609 C CA . THR A 1 934 ? 8.551 -9.795 5.660 1.00 78.31 934 THR A CA 1
ATOM 7610 C C . THR A 1 934 ? 7.912 -11.046 5.053 1.00 78.31 934 THR A C 1
ATOM 7612 O O . THR A 1 934 ? 7.920 -11.231 3.839 1.00 78.31 934 THR A O 1
ATOM 7615 N N . SER A 1 935 ? 7.328 -11.912 5.886 1.00 89.62 935 SER A N 1
ATOM 7616 C CA . SER A 1 935 ? 6.639 -13.127 5.454 1.00 89.62 935 SER A CA 1
ATOM 7617 C C . SER A 1 935 ? 5.495 -13.474 6.400 1.00 89.62 935 SER A C 1
ATOM 7619 O O . SER A 1 935 ? 5.610 -13.288 7.611 1.00 89.62 935 SER A O 1
ATOM 7621 N N . ILE A 1 936 ? 4.417 -14.027 5.858 1.00 92.88 936 ILE A N 1
ATOM 7622 C CA . ILE A 1 936 ? 3.327 -14.669 6.592 1.00 92.88 936 ILE A CA 1
ATOM 7623 C C . ILE A 1 936 ? 3.440 -16.173 6.361 1.00 92.88 936 ILE A C 1
ATOM 7625 O O . ILE A 1 936 ? 3.534 -16.631 5.223 1.00 92.88 936 ILE A O 1
ATOM 7629 N N . LYS A 1 937 ? 3.390 -16.959 7.432 1.00 93.19 937 LYS A N 1
ATOM 7630 C CA . LYS A 1 937 ? 3.337 -18.415 7.366 1.00 93.19 937 LYS A CA 1
ATOM 7631 C C . LYS A 1 937 ? 2.040 -18.930 7.958 1.00 93.19 937 LYS A C 1
ATOM 7633 O O . LYS A 1 937 ? 1.802 -18.897 9.168 1.00 93.19 937 LYS A O 1
ATOM 7638 N N . VAL A 1 938 ? 1.206 -19.449 7.071 1.00 92.31 938 VAL A N 1
ATOM 7639 C CA . VAL A 1 938 ? -0.073 -20.060 7.395 1.00 92.31 938 VAL A CA 1
ATOM 7640 C C . VAL A 1 938 ? 0.164 -21.486 7.889 1.00 92.31 938 VAL A C 1
ATOM 7642 O O . VAL A 1 938 ? 0.479 -22.385 7.111 1.00 92.31 938 VAL A O 1
ATOM 7645 N N . LYS A 1 939 ? 0.022 -21.698 9.201 1.00 89.44 939 LYS A N 1
ATOM 7646 C CA . LYS A 1 939 ? 0.248 -23.004 9.841 1.00 89.44 939 LYS A CA 1
ATOM 7647 C C . LYS A 1 939 ? -0.946 -23.933 9.719 1.00 89.44 939 LYS A C 1
ATOM 7649 O O . LYS A 1 939 ? -2.099 -23.504 9.832 1.00 89.44 939 LYS A O 1
ATOM 7654 N N . LYS A 1 940 ? -0.665 -25.233 9.609 1.00 83.81 940 LYS A N 1
ATOM 7655 C CA . LYS A 1 940 ? -1.698 -26.274 9.672 1.00 83.81 940 LYS A CA 1
ATOM 7656 C C . LYS A 1 940 ? -2.210 -26.463 11.103 1.00 83.81 940 LYS A C 1
ATOM 7658 O O . LYS A 1 940 ? -1.438 -26.475 12.061 1.00 83.81 940 LYS A O 1
ATOM 7663 N N . ALA A 1 941 ? -3.511 -26.697 11.246 1.00 70.06 941 ALA A N 1
ATOM 7664 C CA . ALA A 1 941 ? -4.123 -27.146 12.495 1.00 70.06 941 ALA A CA 1
ATOM 7665 C C . ALA A 1 941 ? -4.468 -28.641 12.392 1.00 70.06 941 ALA A C 1
ATOM 7667 O O . ALA A 1 941 ? -4.900 -29.122 11.344 1.00 70.06 941 ALA A O 1
ATOM 7668 N N . ARG A 1 942 ? -4.267 -29.410 13.471 1.00 65.69 942 ARG A N 1
ATOM 7669 C CA . ARG A 1 942 ? -4.595 -30.845 13.487 1.00 65.69 942 ARG A CA 1
ATOM 7670 C C . ARG A 1 942 ? -6.116 -31.046 13.418 1.00 65.69 942 ARG A C 1
ATOM 7672 O O . ARG A 1 942 ? -6.784 -30.955 14.439 1.00 65.69 942 ARG A O 1
ATOM 7679 N N . GLY A 1 943 ? -6.634 -31.379 12.234 1.00 56.84 943 GLY A N 1
ATOM 7680 C CA . GLY A 1 943 ? -7.977 -31.947 12.056 1.00 56.84 943 GLY A CA 1
ATOM 7681 C C . GLY A 1 943 ? -9.147 -30.963 11.935 1.00 56.84 943 GLY A C 1
ATOM 7682 O O . GLY A 1 943 ? -10.285 -31.417 11.987 1.00 56.84 943 GLY A O 1
ATOM 7683 N N . ILE A 1 944 ? -8.906 -29.657 11.757 1.00 64.81 944 ILE A N 1
ATOM 7684 C CA . ILE A 1 944 ? -9.962 -28.629 11.637 1.00 64.81 944 ILE A CA 1
ATOM 7685 C C . ILE A 1 944 ? -9.707 -27.754 10.400 1.00 64.81 944 ILE A C 1
ATOM 7687 O O . ILE A 1 944 ? -8.561 -27.389 10.141 1.00 64.81 944 ILE A O 1
ATOM 7691 N N . ASN A 1 945 ? -10.765 -27.409 9.653 1.00 72.25 945 ASN A N 1
ATOM 7692 C CA . ASN A 1 945 ? -10.700 -26.413 8.577 1.00 72.25 945 ASN A CA 1
ATOM 7693 C C . ASN A 1 945 ? -10.453 -25.028 9.187 1.00 72.25 945 ASN A C 1
ATOM 7695 O O . ASN A 1 945 ? -11.354 -24.439 9.783 1.00 72.25 945 ASN A O 1
ATOM 7699 N N . LYS A 1 946 ? -9.228 -24.520 9.054 1.00 82.19 946 LYS A N 1
ATOM 7700 C CA . LYS A 1 946 ? -8.817 -23.238 9.638 1.00 82.19 946 LYS A CA 1
ATOM 7701 C C . LYS A 1 946 ? -9.330 -22.070 8.794 1.00 82.19 946 LYS A C 1
ATOM 7703 O O . LYS A 1 946 ? -9.280 -22.152 7.573 1.00 82.19 946 LYS A O 1
ATOM 7708 N N . LYS A 1 947 ? -9.787 -20.982 9.417 1.00 88.31 947 LYS A N 1
ATOM 7709 C CA . LYS A 1 947 ? -10.132 -19.730 8.724 1.00 88.31 947 LYS A CA 1
ATOM 7710 C C . LYS A 1 947 ? -9.143 -18.641 9.134 1.00 88.31 947 LYS A C 1
ATOM 7712 O O . LYS A 1 947 ? -8.959 -18.422 10.325 1.00 88.31 947 LYS A O 1
ATOM 7717 N N . ILE A 1 948 ? -8.507 -17.991 8.165 1.00 90.94 948 ILE A N 1
ATOM 7718 C CA . ILE A 1 948 ? -7.531 -16.912 8.380 1.00 90.94 948 ILE A CA 1
ATOM 7719 C C . ILE A 1 948 ? -7.977 -15.715 7.561 1.00 90.94 948 ILE A C 1
ATOM 7721 O O . ILE A 1 948 ? -8.331 -15.883 6.397 1.00 90.94 948 ILE A O 1
ATOM 7725 N N . ILE A 1 949 ? -7.970 -14.526 8.152 1.00 91.88 949 ILE A N 1
ATOM 7726 C CA . ILE A 1 949 ? -8.329 -13.286 7.461 1.00 91.88 949 ILE A CA 1
ATOM 7727 C C . ILE A 1 949 ? -7.085 -12.415 7.389 1.00 91.88 949 ILE A C 1
ATOM 7729 O O . ILE A 1 949 ? -6.479 -12.140 8.415 1.00 91.88 949 ILE A O 1
ATOM 7733 N N . ILE A 1 950 ? -6.696 -11.976 6.201 1.00 92.94 950 ILE A N 1
ATOM 7734 C CA . ILE A 1 950 ? -5.570 -11.072 5.989 1.00 92.94 950 ILE A CA 1
ATOM 7735 C C . ILE A 1 950 ? -6.154 -9.769 5.464 1.00 92.94 950 ILE A C 1
ATOM 7737 O O . ILE A 1 950 ? -6.735 -9.734 4.381 1.00 92.94 950 ILE A O 1
ATOM 7741 N N . LYS A 1 951 ? -6.038 -8.713 6.270 1.00 86.31 951 LYS A N 1
ATOM 7742 C CA . LYS A 1 951 ? -6.579 -7.386 5.980 1.00 86.31 951 LYS A CA 1
ATOM 7743 C C . LYS A 1 951 ? -5.454 -6.435 5.615 1.00 86.31 951 LYS A C 1
ATOM 7745 O O . LYS A 1 951 ? -4.568 -6.166 6.432 1.00 86.31 951 LYS A O 1
ATOM 7750 N N . GLY A 1 952 ? -5.491 -5.920 4.398 1.00 75.44 952 GLY A N 1
ATOM 7751 C CA . GLY A 1 952 ? -4.689 -4.788 3.973 1.00 75.44 952 GLY A CA 1
ATOM 7752 C C . GLY A 1 952 ? -5.497 -3.497 3.932 1.00 75.44 952 GLY A C 1
ATOM 7753 O O . GLY A 1 952 ? -6.621 -3.414 4.424 1.00 75.44 952 GLY A O 1
ATOM 7754 N N . SER A 1 953 ? -4.873 -2.480 3.357 1.00 60.12 953 SER A N 1
ATOM 7755 C CA . SER A 1 953 ? -5.475 -1.177 3.112 1.00 60.12 953 SER A CA 1
ATOM 7756 C C . SER A 1 953 ? -5.242 -0.838 1.649 1.00 60.12 953 SER A C 1
ATOM 7758 O O . SER A 1 953 ? -4.134 -1.031 1.148 1.00 60.12 953 SER A O 1
ATOM 7760 N N . VAL A 1 954 ? -6.259 -0.313 0.969 1.00 63.94 954 VAL A N 1
ATOM 7761 C CA . VAL A 1 954 ? -6.144 0.091 -0.438 1.00 63.94 954 VAL A CA 1
ATOM 7762 C C . VAL A 1 954 ? -4.986 1.086 -0.597 1.00 63.94 954 VAL A C 1
ATOM 7764 O O . VAL A 1 954 ? -4.880 2.048 0.162 1.00 63.94 954 VAL A O 1
ATOM 7767 N N . GLY A 1 955 ? -4.086 0.822 -1.547 1.00 46.94 955 GLY A N 1
ATOM 7768 C CA . GLY A 1 955 ? -2.884 1.631 -1.794 1.00 46.94 955 GLY A CA 1
ATOM 7769 C C . GLY A 1 955 ? -1.704 1.374 -0.845 1.00 46.94 955 GLY A C 1
ATOM 7770 O O . GLY A 1 955 ? -0.618 1.902 -1.077 1.00 46.94 955 GLY A O 1
ATOM 7771 N N . PHE A 1 956 ? -1.858 0.547 0.195 1.00 61.53 956 PHE A N 1
ATOM 7772 C CA . PHE A 1 956 ? -0.744 0.138 1.050 1.00 61.53 956 PHE A CA 1
ATOM 7773 C C . PHE A 1 956 ? -0.016 -1.068 0.446 1.00 61.53 956 PHE A C 1
ATOM 7775 O O . PHE A 1 956 ? -0.552 -2.175 0.404 1.00 61.53 956 PHE A O 1
ATOM 7782 N N . GLN A 1 957 ? 1.222 -0.855 -0.004 1.00 71.69 957 GLN A N 1
ATOM 7783 C CA . GLN A 1 957 ? 1.993 -1.817 -0.798 1.00 71.69 957 GLN A CA 1
ATOM 7784 C C . GLN A 1 957 ? 3.256 -2.311 -0.064 1.00 71.69 957 GLN A C 1
ATOM 7786 O O . GLN A 1 957 ? 4.375 -1.948 -0.431 1.00 71.69 957 GLN A O 1
ATOM 7791 N N . PRO A 1 958 ? 3.131 -3.146 0.984 1.00 68.75 958 PRO A N 1
ATOM 7792 C CA . PRO A 1 958 ? 4.289 -3.695 1.679 1.00 68.75 958 PRO A CA 1
ATOM 7793 C C . PRO A 1 958 ? 4.975 -4.790 0.845 1.00 68.75 958 PRO A C 1
ATOM 7795 O O . PRO A 1 958 ? 4.359 -5.419 -0.020 1.00 68.75 958 PRO A O 1
ATOM 7798 N N . ASN A 1 959 ? 6.256 -5.036 1.123 1.00 77.06 959 ASN A N 1
ATOM 7799 C CA . ASN A 1 959 ? 7.007 -6.168 0.570 1.00 77.06 959 ASN A CA 1
ATOM 7800 C C . ASN A 1 959 ? 6.940 -7.342 1.554 1.00 77.06 959 ASN A C 1
ATOM 7802 O O . ASN A 1 959 ? 7.857 -7.560 2.348 1.00 77.06 959 ASN A O 1
ATOM 7806 N N . ILE A 1 960 ? 5.798 -8.031 1.555 1.00 84.56 960 ILE A N 1
ATOM 7807 C CA . ILE A 1 960 ? 5.532 -9.211 2.378 1.00 84.56 960 ILE A CA 1
ATOM 7808 C C . ILE A 1 960 ? 5.107 -10.370 1.473 1.00 84.56 960 ILE A C 1
ATOM 7810 O O . ILE A 1 960 ? 4.226 -10.211 0.625 1.00 84.56 960 ILE A O 1
ATOM 7814 N N . LEU A 1 961 ? 5.711 -11.538 1.695 1.00 92.44 961 LEU A N 1
ATOM 7815 C CA . LEU A 1 961 ? 5.357 -12.807 1.050 1.00 92.44 961 LEU A CA 1
ATOM 7816 C C . LEU A 1 961 ? 4.419 -13.645 1.929 1.00 92.44 961 LEU A C 1
ATOM 7818 O O . LEU A 1 961 ? 4.333 -13.434 3.138 1.00 92.44 961 LEU A O 1
ATOM 7822 N N . MET A 1 962 ? 3.754 -14.641 1.347 1.00 95.12 962 MET A N 1
ATOM 7823 C CA . MET A 1 962 ? 2.952 -15.617 2.083 1.00 95.12 962 MET A CA 1
ATOM 7824 C C . MET A 1 962 ? 3.337 -17.049 1.720 1.00 95.12 962 MET A C 1
ATOM 7826 O O . MET A 1 962 ? 3.506 -17.388 0.554 1.00 95.12 962 MET A O 1
ATOM 7830 N N . SER A 1 963 ? 3.420 -17.914 2.727 1.00 95.88 963 SER A N 1
ATOM 7831 C CA . SER A 1 963 ? 3.613 -19.355 2.565 1.00 95.88 963 SER A CA 1
ATOM 7832 C C . SER A 1 963 ? 2.559 -20.136 3.345 1.00 95.88 963 SER A C 1
ATOM 7834 O O . SER A 1 963 ? 2.177 -19.747 4.451 1.00 95.88 963 SER A O 1
ATOM 7836 N N . VAL A 1 964 ? 2.081 -21.242 2.778 1.00 95.94 964 VAL A N 1
ATOM 7837 C CA . VAL A 1 964 ? 1.104 -22.144 3.401 1.00 95.94 964 VAL A CA 1
ATOM 7838 C C . VAL A 1 964 ? 1.781 -23.466 3.728 1.00 95.94 964 VAL A C 1
ATOM 7840 O O . VAL A 1 964 ? 2.353 -24.109 2.854 1.00 95.94 964 VAL A O 1
ATOM 7843 N N . GLU A 1 965 ? 1.719 -23.887 4.989 1.00 94.44 965 GLU A N 1
ATOM 7844 C CA . GLU A 1 965 ? 2.379 -25.105 5.456 1.00 94.44 965 GLU A CA 1
ATOM 7845 C C . GLU A 1 965 ? 1.792 -26.376 4.814 1.00 94.44 965 GLU A C 1
ATOM 7847 O O . GLU A 1 965 ? 0.575 -26.522 4.696 1.00 94.44 965 GLU A O 1
ATOM 7852 N N . ASP A 1 966 ? 2.659 -27.337 4.480 1.00 94.75 966 ASP A N 1
ATOM 7853 C CA . ASP A 1 966 ? 2.287 -28.662 3.973 1.00 94.75 966 ASP A CA 1
ATOM 7854 C C . ASP A 1 966 ? 1.154 -29.325 4.778 1.00 94.75 966 ASP A C 1
ATOM 7856 O O . ASP A 1 966 ? 1.239 -29.517 6.000 1.00 94.75 966 ASP A O 1
ATOM 7860 N N . GLY A 1 967 ? 0.120 -29.774 4.067 1.00 92.38 967 GLY A N 1
ATOM 7861 C CA . GLY A 1 967 ? -1.051 -30.436 4.637 1.00 92.38 967 GLY A CA 1
ATOM 7862 C C . GLY A 1 967 ? -2.123 -29.491 5.185 1.00 92.38 967 GLY A C 1
ATOM 7863 O O . GLY A 1 967 ? -3.054 -29.968 5.838 1.00 92.38 967 GLY A O 1
ATOM 7864 N N . PHE A 1 968 ? -2.013 -28.179 4.962 1.00 93.00 968 PHE A N 1
ATOM 7865 C CA . PHE A 1 968 ? -3.033 -27.214 5.368 1.00 93.00 968 PHE A CA 1
ATOM 7866 C C . PHE A 1 968 ? -4.388 -27.502 4.709 1.00 93.00 968 PHE A C 1
ATOM 7868 O O . PHE A 1 968 ? -4.472 -27.790 3.515 1.00 93.00 968 PHE A O 1
ATOM 7875 N N . ARG A 1 969 ? -5.464 -27.386 5.494 1.00 92.25 969 ARG A N 1
ATOM 7876 C CA . ARG A 1 969 ? -6.850 -27.436 5.020 1.00 92.25 969 ARG A CA 1
ATOM 7877 C C . ARG A 1 969 ? -7.636 -26.293 5.644 1.00 92.25 969 ARG A C 1
ATOM 7879 O O . ARG A 1 969 ? -7.695 -26.198 6.872 1.00 92.25 969 ARG A O 1
ATOM 7886 N N . GLY A 1 970 ? -8.216 -25.417 4.830 1.00 92.31 970 GLY A N 1
ATOM 7887 C CA . GLY A 1 970 ? -8.888 -24.238 5.365 1.00 92.31 970 GLY A CA 1
ATOM 7888 C C . GLY A 1 970 ? -9.179 -23.141 4.351 1.00 92.31 970 GLY A C 1
ATOM 7889 O O . GLY A 1 970 ? -8.963 -23.303 3.155 1.00 92.31 970 GLY A O 1
ATOM 7890 N N . THR A 1 971 ? -9.686 -22.020 4.859 1.00 93.94 971 THR A N 1
ATOM 7891 C CA . THR A 1 971 ? -10.008 -20.808 4.102 1.00 93.94 971 THR A CA 1
ATOM 7892 C C . THR A 1 971 ? -9.058 -19.673 4.474 1.00 93.94 971 THR A C 1
ATOM 7894 O O . THR A 1 971 ? -8.873 -19.389 5.658 1.00 93.94 971 THR A O 1
ATOM 7897 N N . ILE A 1 972 ? -8.483 -19.012 3.475 1.00 95.81 972 ILE A N 1
ATOM 7898 C CA . ILE A 1 972 ? -7.685 -17.791 3.620 1.00 95.81 972 ILE A CA 1
ATOM 7899 C C . ILE A 1 972 ? -8.471 -16.671 2.940 1.00 95.81 972 ILE A C 1
ATOM 7901 O O . ILE A 1 972 ? -8.751 -16.765 1.750 1.00 95.81 972 ILE A O 1
ATOM 7905 N N . ILE A 1 973 ? -8.855 -15.640 3.688 1.00 96.56 973 ILE A N 1
ATOM 7906 C CA . ILE A 1 973 ? -9.548 -14.461 3.165 1.00 96.56 973 ILE A CA 1
ATOM 7907 C C . ILE A 1 973 ? -8.521 -13.356 2.930 1.00 96.56 973 ILE A C 1
ATOM 7909 O O . ILE A 1 973 ? -7.803 -13.002 3.864 1.00 96.56 973 ILE A O 1
ATOM 7913 N N . LEU A 1 974 ? -8.469 -12.807 1.718 1.00 97.19 974 LEU A N 1
ATOM 7914 C CA . LEU A 1 974 ? -7.723 -11.594 1.390 1.00 97.19 974 LEU A CA 1
ATOM 7915 C C . LEU A 1 974 ? -8.704 -10.425 1.259 1.00 97.19 974 LEU A C 1
ATOM 7917 O O . LEU A 1 974 ? -9.653 -10.498 0.477 1.00 97.19 974 LEU A O 1
ATOM 7921 N N . GLU A 1 975 ? -8.493 -9.371 2.043 1.00 94.62 975 GLU A N 1
ATOM 7922 C CA . GLU A 1 975 ? -9.296 -8.144 2.037 1.00 94.62 975 GLU A CA 1
ATOM 7923 C C . GLU A 1 975 ? -8.377 -6.939 1.818 1.00 94.62 975 GLU A C 1
ATOM 7925 O O . GLU A 1 975 ? -7.648 -6.543 2.728 1.00 94.62 975 GLU A O 1
ATOM 7930 N N . ASN A 1 976 ? -8.393 -6.360 0.614 1.00 89.44 976 ASN A N 1
ATOM 7931 C CA . ASN A 1 976 ? -7.545 -5.224 0.221 1.00 89.44 976 ASN A CA 1
ATOM 7932 C C . ASN A 1 976 ? -6.028 -5.449 0.422 1.00 89.44 976 ASN A C 1
ATOM 7934 O O . ASN A 1 976 ? -5.310 -4.565 0.898 1.00 89.44 976 ASN A O 1
ATOM 7938 N N . VAL A 1 977 ? -5.535 -6.657 0.139 1.00 92.31 977 VAL A N 1
ATOM 7939 C CA . VAL A 1 977 ? -4.156 -7.085 0.417 1.00 92.31 977 VAL A CA 1
ATOM 7940 C C . VAL A 1 977 ? -3.248 -6.863 -0.789 1.00 92.31 977 VAL A C 1
ATOM 7942 O O . VAL A 1 977 ? -3.562 -7.297 -1.892 1.00 92.31 977 VAL A O 1
ATOM 7945 N N . SER A 1 978 ? -2.064 -6.287 -0.557 1.00 90.19 978 SER A N 1
ATOM 7946 C CA . SER A 1 978 ? -0.997 -6.191 -1.558 1.00 90.19 978 SER A CA 1
ATOM 7947 C C . SER A 1 978 ? 0.255 -6.953 -1.092 1.00 90.19 978 SER A C 1
ATOM 7949 O O . SER A 1 978 ? 0.805 -6.645 -0.031 1.00 90.19 978 SER A O 1
ATOM 7951 N N . LEU A 1 979 ? 0.700 -7.957 -1.858 1.00 91.62 979 LEU A N 1
ATOM 7952 C CA . LEU A 1 979 ? 1.861 -8.813 -1.559 1.00 91.62 979 LEU A CA 1
ATOM 7953 C C . LEU A 1 979 ? 2.981 -8.616 -2.582 1.00 91.62 979 LEU A C 1
ATOM 7955 O O . LEU A 1 979 ? 2.739 -8.435 -3.779 1.00 91.62 979 LEU A O 1
ATOM 7959 N N . ALA A 1 980 ? 4.221 -8.679 -2.101 1.00 85.44 980 ALA A N 1
ATOM 7960 C CA . ALA A 1 980 ? 5.414 -8.599 -2.934 1.00 85.44 980 ALA A CA 1
ATOM 7961 C C . ALA A 1 980 ? 6.651 -9.139 -2.209 1.00 85.44 980 ALA A C 1
ATOM 7963 O O . ALA A 1 980 ? 6.744 -9.080 -0.985 1.00 85.44 980 ALA A O 1
ATOM 7964 N N . GLY A 1 981 ? 7.631 -9.597 -2.974 1.00 77.50 981 GLY A N 1
ATOM 7965 C CA . GLY A 1 981 ? 8.957 -9.975 -2.509 1.00 77.50 981 GLY A CA 1
ATOM 7966 C C . GLY A 1 981 ? 9.977 -9.770 -3.621 1.00 77.50 981 GLY A C 1
ATOM 7967 O O . GLY A 1 981 ? 9.950 -8.758 -4.318 1.00 77.50 981 GLY A O 1
ATOM 7968 N N . GLU A 1 982 ? 10.886 -10.722 -3.788 1.00 71.75 982 GLU A N 1
ATOM 7969 C CA . GLU A 1 982 ? 11.864 -10.684 -4.877 1.00 71.75 982 GLU A CA 1
ATOM 7970 C C . GLU A 1 982 ? 11.251 -11.179 -6.193 1.00 71.75 982 GLU A C 1
ATOM 7972 O O . GLU A 1 982 ? 10.379 -12.054 -6.206 1.00 71.75 982 GLU A O 1
ATOM 7977 N N . ARG A 1 983 ? 11.727 -10.633 -7.320 1.00 67.25 983 ARG A N 1
ATOM 7978 C CA . ARG A 1 983 ? 11.293 -11.068 -8.654 1.00 67.25 983 ARG A CA 1
ATOM 7979 C C . ARG A 1 983 ? 11.574 -12.567 -8.824 1.00 67.25 983 ARG A C 1
ATOM 7981 O O . ARG A 1 983 ? 12.679 -13.033 -8.567 1.00 67.25 983 ARG A O 1
ATOM 7988 N N . GLY A 1 984 ? 10.578 -13.313 -9.297 1.00 69.44 984 GLY A N 1
ATOM 7989 C CA . GLY A 1 984 ? 10.687 -14.760 -9.524 1.00 69.44 984 GLY A CA 1
ATOM 7990 C C . GLY A 1 984 ? 10.358 -15.636 -8.309 1.00 69.44 984 GLY A C 1
ATOM 7991 O O . GLY A 1 984 ? 10.309 -16.857 -8.454 1.00 69.44 984 GLY A O 1
ATOM 7992 N N . ILE A 1 985 ? 10.075 -15.044 -7.143 1.00 84.62 985 ILE A N 1
ATOM 7993 C CA . ILE A 1 985 ? 9.526 -15.755 -5.982 1.00 84.62 985 ILE A CA 1
ATOM 7994 C C . ILE A 1 985 ? 7.992 -15.628 -5.999 1.00 84.62 985 ILE A C 1
ATOM 7996 O O . ILE A 1 985 ? 7.480 -14.525 -6.200 1.00 84.62 985 ILE A O 1
ATOM 8000 N N . PRO A 1 986 ? 7.221 -16.715 -5.793 1.00 91.69 986 PRO A N 1
ATOM 8001 C CA . PRO A 1 986 ? 5.765 -16.619 -5.692 1.00 91.69 986 PRO A CA 1
ATOM 8002 C C . PRO A 1 986 ? 5.351 -15.749 -4.499 1.00 91.69 986 PRO A C 1
ATOM 8004 O O . PRO A 1 986 ? 5.875 -15.908 -3.398 1.00 91.69 986 PRO A O 1
ATOM 8007 N N . CYS A 1 987 ? 4.370 -14.863 -4.697 1.00 95.81 987 CYS A N 1
ATOM 8008 C CA . CYS A 1 987 ? 3.815 -14.056 -3.608 1.00 95.81 987 CYS A CA 1
ATOM 8009 C C . CYS A 1 987 ? 3.023 -14.911 -2.610 1.00 95.81 987 CYS A C 1
ATOM 8011 O O . CYS A 1 987 ? 2.999 -14.596 -1.419 1.00 95.81 987 CYS A O 1
ATOM 8013 N N . ILE A 1 988 ? 2.400 -15.994 -3.088 1.00 97.56 988 ILE A N 1
ATOM 8014 C CA . ILE A 1 988 ? 1.734 -17.004 -2.260 1.00 97.56 988 ILE A CA 1
ATOM 8015 C C . ILE A 1 988 ? 2.280 -18.381 -2.650 1.00 97.56 988 ILE A C 1
ATOM 8017 O O . ILE A 1 988 ? 2.022 -18.859 -3.753 1.00 97.56 988 ILE A O 1
ATOM 8021 N N . ASP A 1 989 ? 3.018 -19.034 -1.754 1.00 97.31 989 ASP A N 1
ATOM 8022 C CA . ASP A 1 989 ? 3.558 -20.383 -1.969 1.00 97.31 989 ASP A CA 1
ATOM 8023 C C . ASP A 1 989 ? 2.762 -21.423 -1.176 1.00 97.31 989 ASP A C 1
ATOM 8025 O O . ASP A 1 989 ? 2.810 -21.452 0.058 1.00 97.31 989 ASP A O 1
ATOM 8029 N N . ILE A 1 990 ? 1.998 -22.269 -1.871 1.00 97.94 990 ILE A N 1
ATOM 8030 C CA . ILE A 1 990 ? 1.207 -23.323 -1.237 1.00 97.94 990 ILE A CA 1
ATOM 8031 C C . ILE A 1 990 ? 2.065 -24.575 -1.042 1.00 97.94 990 ILE A C 1
ATOM 8033 O O . ILE A 1 990 ? 2.663 -25.098 -1.979 1.00 97.94 990 ILE A O 1
ATOM 8037 N N . GLY A 1 991 ? 2.077 -25.101 0.183 1.00 96.62 991 GLY A N 1
ATOM 8038 C CA . GLY A 1 991 ? 2.720 -26.369 0.510 1.00 96.62 991 GLY A CA 1
ATOM 8039 C C . GLY A 1 991 ? 2.096 -27.581 -0.191 1.00 96.62 991 GLY A C 1
ATOM 8040 O O . GLY A 1 991 ? 1.051 -27.515 -0.843 1.00 96.62 991 GLY A O 1
ATOM 8041 N N . LYS A 1 992 ? 2.734 -28.739 -0.044 1.00 96.69 992 LYS A N 1
ATOM 8042 C CA . LYS A 1 992 ? 2.267 -30.017 -0.600 1.00 96.69 992 LYS A CA 1
ATOM 8043 C C . LYS A 1 992 ? 1.079 -30.571 0.190 1.00 96.69 992 LYS A C 1
ATOM 8045 O O . LYS A 1 992 ? 0.996 -30.396 1.406 1.00 96.69 992 LYS A O 1
ATOM 8050 N N . LYS A 1 993 ? 0.204 -31.339 -0.473 1.00 95.88 993 LYS A N 1
ATOM 8051 C CA . LYS A 1 993 ? -0.974 -32.003 0.132 1.00 95.88 993 LYS A CA 1
ATOM 8052 C C . LYS A 1 993 ? -1.968 -31.039 0.799 1.00 95.88 993 LYS A C 1
ATOM 8054 O O . LYS A 1 993 ? -2.649 -31.421 1.756 1.00 95.88 993 LYS A O 1
ATOM 8059 N N . CYS A 1 994 ? -2.037 -29.802 0.321 1.00 95.69 994 CYS A N 1
ATOM 8060 C CA . CYS A 1 994 ? -2.912 -28.763 0.855 1.00 95.69 994 CYS A CA 1
ATOM 8061 C C . CYS A 1 994 ? -4.283 -28.756 0.161 1.00 95.69 994 CYS A C 1
ATOM 8063 O O . CYS A 1 994 ? -4.406 -29.159 -0.991 1.00 95.69 994 CYS A O 1
ATOM 8065 N N . ASN A 1 995 ? -5.310 -28.271 0.857 1.00 95.88 995 ASN A N 1
ATOM 8066 C CA . ASN A 1 995 ? -6.609 -27.911 0.285 1.00 95.88 995 ASN A CA 1
ATOM 8067 C C . ASN A 1 995 ? -6.975 -26.504 0.781 1.00 95.88 995 ASN A C 1
ATOM 8069 O O . ASN A 1 995 ? -7.342 -26.324 1.946 1.00 95.88 995 ASN A O 1
ATOM 8073 N N . VAL A 1 996 ? -6.781 -25.507 -0.078 1.00 96.94 996 VAL A N 1
ATOM 8074 C CA . VAL A 1 996 ? -6.895 -24.086 0.263 1.00 96.94 996 VAL A CA 1
ATOM 8075 C C . VAL A 1 996 ? -8.105 -23.487 -0.441 1.00 96.94 996 VAL A C 1
ATOM 8077 O O . VAL A 1 996 ? -8.161 -23.489 -1.666 1.00 96.94 996 VAL A O 1
ATOM 8080 N N . ASN A 1 997 ? -9.024 -22.906 0.327 1.00 97.06 997 ASN A N 1
ATOM 8081 C CA . ASN A 1 997 ? -10.060 -22.015 -0.190 1.00 97.06 997 ASN A CA 1
ATOM 8082 C C . ASN A 1 997 ? -9.576 -20.562 -0.054 1.00 97.06 997 ASN A C 1
ATOM 8084 O O . ASN A 1 997 ? -9.532 -20.031 1.054 1.00 97.06 997 ASN A O 1
ATOM 8088 N N . LEU A 1 998 ? -9.183 -19.920 -1.148 1.00 97.81 998 LEU A N 1
ATOM 8089 C CA . LEU A 1 998 ? -8.762 -18.522 -1.170 1.00 97.81 998 LEU A CA 1
ATOM 8090 C C . LEU A 1 998 ? -9.971 -17.630 -1.478 1.00 97.81 998 LEU A C 1
ATOM 8092 O O . LEU A 1 998 ? -10.463 -17.619 -2.602 1.00 97.81 998 LEU A O 1
ATOM 8096 N N . GLN A 1 999 ? -10.463 -16.903 -0.479 1.00 97.56 999 GLN A N 1
ATOM 8097 C CA . GLN A 1 999 ? -11.587 -15.982 -0.622 1.00 97.56 999 GLN A CA 1
ATOM 8098 C C . GLN A 1 999 ? -11.080 -14.552 -0.837 1.00 97.56 999 GLN A C 1
ATOM 8100 O O . GLN A 1 999 ? -10.409 -14.001 0.031 1.00 97.56 999 GLN A O 1
ATOM 8105 N N . ILE A 1 1000 ? -11.416 -13.946 -1.970 1.00 97.25 1000 ILE A N 1
ATOM 8106 C CA . ILE A 1 1000 ? -10.966 -12.610 -2.372 1.00 97.25 1000 ILE A CA 1
ATOM 8107 C C . ILE A 1 1000 ? -12.088 -11.600 -2.108 1.00 97.25 1000 ILE A C 1
ATOM 8109 O O . ILE A 1 1000 ? -13.227 -11.805 -2.523 1.00 97.25 1000 ILE A O 1
ATOM 8113 N N . THR A 1 1001 ? -11.767 -10.512 -1.411 1.00 94.62 1001 THR A N 1
ATOM 8114 C CA . THR A 1 1001 ? -12.686 -9.408 -1.090 1.00 94.62 1001 THR A CA 1
ATOM 8115 C C . THR A 1 1001 ? -11.981 -8.064 -1.294 1.00 94.62 1001 THR A C 1
ATOM 8117 O O . THR A 1 1001 ? -10.799 -7.927 -0.968 1.00 94.62 1001 THR A O 1
ATOM 8120 N N . GLY A 1 1002 ? -12.676 -7.071 -1.853 1.00 92.44 1002 GLY A N 1
ATOM 8121 C CA . GLY A 1 1002 ? -12.071 -5.777 -2.207 1.00 92.44 1002 GLY A CA 1
ATOM 8122 C C . GLY A 1 1002 ? -10.996 -5.877 -3.302 1.00 92.44 1002 GLY A C 1
ATOM 8123 O O . GLY A 1 1002 ? -11.058 -6.768 -4.143 1.00 92.44 1002 GLY A O 1
ATOM 8124 N N . GLU A 1 1003 ? -10.010 -4.977 -3.283 1.00 91.50 1003 GLU A N 1
ATOM 8125 C CA . GLU A 1 1003 ? -8.965 -4.858 -4.316 1.00 91.50 1003 GLU A CA 1
ATOM 8126 C C . GLU A 1 1003 ? -7.632 -5.456 -3.845 1.00 91.50 1003 GLU A C 1
ATOM 8128 O O . GLU A 1 1003 ? -6.966 -4.895 -2.973 1.00 91.50 1003 GLU A O 1
ATOM 8133 N N . ASN A 1 1004 ? -7.224 -6.595 -4.409 1.00 96.31 1004 ASN A N 1
ATOM 8134 C CA . ASN A 1 1004 ? -6.016 -7.317 -3.999 1.00 96.31 1004 ASN A CA 1
ATOM 8135 C C . ASN A 1 1004 ? -4.967 -7.340 -5.115 1.00 96.31 1004 ASN A C 1
ATOM 8137 O O . ASN A 1 1004 ? -5.301 -7.401 -6.296 1.00 96.31 1004 ASN A O 1
ATOM 8141 N N . GLU A 1 1005 ? -3.686 -7.331 -4.747 1.00 95.56 1005 GLU A N 1
ATOM 8142 C CA . GLU A 1 1005 ? -2.586 -7.205 -5.706 1.00 95.56 1005 GLU A CA 1
ATOM 8143 C C . GLU A 1 1005 ? -1.379 -8.093 -5.350 1.00 95.56 1005 GLU A C 1
ATOM 8145 O O . GLU A 1 1005 ? -0.904 -8.095 -4.214 1.00 95.56 1005 GLU A O 1
ATOM 8150 N N . LEU A 1 1006 ? -0.828 -8.812 -6.332 1.00 96.75 1006 LEU A N 1
ATOM 8151 C CA . LEU A 1 1006 ? 0.452 -9.524 -6.244 1.00 96.75 1006 LEU A CA 1
ATOM 8152 C C . LEU A 1 1006 ? 1.445 -8.876 -7.218 1.00 96.75 1006 LEU A C 1
ATOM 8154 O O . LEU A 1 1006 ? 1.269 -8.969 -8.431 1.00 96.75 1006 LEU A O 1
ATOM 8158 N N . ARG A 1 1007 ? 2.482 -8.194 -6.715 1.00 90.69 1007 ARG A N 1
ATOM 8159 C CA . ARG A 1 1007 ? 3.288 -7.268 -7.548 1.00 90.69 1007 ARG A CA 1
ATOM 8160 C C . ARG A 1 1007 ? 4.546 -7.862 -8.184 1.00 90.69 1007 ARG A C 1
ATOM 8162 O O . ARG A 1 1007 ? 5.130 -7.239 -9.064 1.00 90.69 1007 ARG A O 1
ATOM 8169 N N . THR A 1 1008 ? 5.025 -9.002 -7.685 1.00 82.06 1008 THR A N 1
ATOM 8170 C CA . THR A 1 1008 ? 6.371 -9.530 -8.028 1.00 82.06 1008 THR A CA 1
ATOM 8171 C C . THR A 1 1008 ? 6.395 -11.014 -8.391 1.00 82.06 1008 THR A C 1
ATOM 8173 O O . THR A 1 1008 ? 7.401 -11.501 -8.907 1.00 82.06 1008 THR A O 1
ATOM 8176 N N . GLY A 1 1009 ? 5.288 -11.724 -8.162 1.00 90.81 1009 GLY A N 1
ATOM 8177 C CA . GLY A 1 1009 ? 5.154 -13.149 -8.436 1.00 90.81 1009 GLY A CA 1
ATOM 8178 C C . GLY A 1 1009 ? 3.732 -13.647 -8.202 1.00 90.81 1009 GLY A C 1
ATOM 8179 O O . GLY A 1 1009 ? 2.928 -12.985 -7.549 1.00 90.81 1009 GLY A O 1
ATOM 8180 N N . GLY A 1 1010 ? 3.430 -14.823 -8.743 1.00 96.19 1010 GLY A N 1
ATOM 8181 C CA . GLY A 1 1010 ? 2.103 -15.425 -8.703 1.00 96.19 1010 GLY A CA 1
ATOM 8182 C C . GLY A 1 1010 ? 1.807 -16.273 -7.462 1.00 96.19 1010 GLY A C 1
ATOM 8183 O O . GLY A 1 1010 ? 2.441 -16.143 -6.412 1.00 96.19 1010 GLY A O 1
ATOM 8184 N N . ILE A 1 1011 ? 0.842 -17.179 -7.612 1.00 98.25 1011 ILE A N 1
ATOM 8185 C CA . ILE A 1 1011 ? 0.441 -18.189 -6.631 1.00 98.25 1011 ILE A CA 1
ATOM 8186 C C . ILE A 1 1011 ? 0.965 -19.551 -7.081 1.00 98.25 1011 ILE A C 1
ATOM 8188 O O . ILE A 1 1011 ? 0.582 -20.047 -8.144 1.00 98.25 1011 ILE A O 1
ATOM 8192 N N . ARG A 1 1012 ? 1.823 -20.172 -6.266 1.00 97.88 1012 ARG A N 1
ATOM 8193 C CA . ARG A 1 1012 ? 2.362 -21.509 -6.528 1.00 97.88 1012 ARG A CA 1
ATOM 8194 C C . ARG A 1 1012 ? 1.504 -22.588 -5.875 1.00 97.88 1012 ARG A C 1
ATOM 8196 O O . ARG A 1 1012 ? 1.232 -22.523 -4.682 1.00 97.88 1012 ARG A O 1
ATOM 8203 N N . VAL A 1 1013 ? 1.136 -23.605 -6.648 1.00 98.12 1013 VAL A N 1
ATOM 8204 C CA . VAL A 1 1013 ? 0.260 -24.722 -6.287 1.00 98.12 1013 VAL A CA 1
ATOM 8205 C C . VAL A 1 1013 ? 0.891 -26.037 -6.766 1.00 98.12 1013 VAL A C 1
ATOM 8207 O O . VAL A 1 1013 ? 0.825 -26.358 -7.955 1.00 98.12 1013 VAL A O 1
ATOM 8210 N N . PRO A 1 1014 ? 1.505 -26.821 -5.864 1.00 96.94 1014 PRO A N 1
ATOM 8211 C CA . PRO A 1 1014 ? 2.072 -28.125 -6.196 1.00 96.94 1014 PRO A CA 1
ATOM 8212 C C . PRO A 1 1014 ? 1.020 -29.124 -6.699 1.00 96.94 1014 PRO A C 1
ATOM 8214 O O . PRO A 1 1014 ? -0.129 -29.081 -6.268 1.00 96.94 1014 PRO A O 1
ATOM 8217 N N . ASP A 1 1015 ? 1.451 -30.082 -7.520 1.00 96.25 1015 ASP A N 1
ATOM 8218 C CA . ASP A 1 1015 ? 0.670 -31.212 -8.064 1.00 96.25 1015 ASP A CA 1
ATOM 8219 C C . ASP A 1 1015 ? -0.202 -31.973 -7.044 1.00 96.25 1015 ASP A C 1
ATOM 8221 O O . ASP A 1 1015 ? -1.293 -32.443 -7.348 1.00 96.25 1015 ASP A O 1
ATOM 8225 N N . SER A 1 1016 ? 0.272 -32.082 -5.806 1.00 96.62 1016 SER A N 1
ATOM 8226 C CA . SER A 1 1016 ? -0.413 -32.772 -4.708 1.00 96.62 1016 SER A CA 1
ATOM 8227 C C . SER A 1 1016 ? -1.462 -31.933 -3.965 1.00 96.62 1016 SER A C 1
ATOM 8229 O O . SER A 1 1016 ? -2.016 -32.420 -2.975 1.00 96.62 1016 SER A O 1
ATOM 8231 N N . SER A 1 1017 ? -1.703 -30.688 -4.376 1.00 97.94 1017 SER A N 1
ATOM 8232 C CA . SER A 1 1017 ? -2.530 -29.717 -3.650 1.00 97.94 1017 SER A CA 1
ATOM 8233 C C . SER A 1 1017 ? -3.739 -29.246 -4.465 1.00 97.94 1017 SER A C 1
ATOM 8235 O O . SER A 1 1017 ? -3.780 -29.374 -5.683 1.00 97.94 1017 SER A O 1
ATOM 8237 N N . VAL A 1 1018 ? -4.739 -28.696 -3.777 1.00 98.00 1018 VAL A N 1
ATOM 8238 C CA . VAL A 1 1018 ? -5.952 -28.119 -4.374 1.00 98.00 1018 VAL A CA 1
ATOM 8239 C C . VAL A 1 1018 ? -6.064 -26.658 -3.952 1.00 98.00 1018 VAL A C 1
ATOM 8241 O O . VAL A 1 1018 ? -5.972 -26.354 -2.757 1.00 98.00 1018 VAL A O 1
ATOM 8244 N N . LEU A 1 1019 ? -6.283 -25.768 -4.918 1.00 98.38 1019 LEU A N 1
ATOM 8245 C CA . LEU A 1 1019 ? -6.601 -24.360 -4.694 1.00 98.38 1019 LEU A CA 1
ATOM 8246 C C . LEU A 1 1019 ? -8.001 -24.071 -5.238 1.00 98.38 1019 LEU A C 1
ATOM 8248 O O . LEU A 1 1019 ? -8.248 -24.247 -6.427 1.00 98.38 1019 LEU A O 1
ATOM 8252 N N . THR A 1 1020 ? -8.893 -23.591 -4.376 1.00 98.31 1020 THR A N 1
ATOM 8253 C CA . THR A 1 1020 ? -10.229 -23.119 -4.749 1.00 98.31 1020 THR A CA 1
ATOM 8254 C C . THR A 1 1020 ? -10.323 -21.618 -4.511 1.00 98.31 1020 THR A C 1
ATOM 8256 O O . THR A 1 1020 ? -10.196 -21.178 -3.373 1.00 98.31 1020 THR A O 1
ATOM 8259 N N . VAL A 1 1021 ? -10.552 -20.826 -5.553 1.00 98.06 1021 VAL A N 1
ATOM 8260 C CA . VAL A 1 1021 ? -10.699 -19.368 -5.474 1.00 98.06 1021 VAL A CA 1
ATOM 8261 C C . VAL A 1 1021 ? -12.185 -18.999 -5.447 1.00 98.06 1021 VAL A C 1
ATOM 8263 O O . VAL A 1 1021 ? -12.963 -19.501 -6.255 1.00 98.06 1021 VAL A O 1
ATOM 8266 N N . VAL A 1 1022 ? -12.592 -18.161 -4.492 1.00 96.94 1022 VAL A N 1
ATOM 8267 C CA . VAL A 1 1022 ? -13.983 -17.717 -4.271 1.00 96.94 1022 VAL A CA 1
ATOM 8268 C C . VAL A 1 1022 ? -14.018 -16.233 -3.879 1.00 96.94 1022 VAL A C 1
ATOM 8270 O O . VAL A 1 1022 ? -12.978 -15.648 -3.595 1.00 96.94 1022 VAL A O 1
ATOM 8273 N N . GLY A 1 1023 ? -15.207 -15.635 -3.785 1.00 95.44 1023 GLY A N 1
ATOM 8274 C CA . GLY A 1 1023 ? -15.395 -14.251 -3.324 1.00 95.44 1023 GLY A CA 1
ATOM 8275 C C . GLY A 1 1023 ? -15.782 -13.288 -4.445 1.00 95.44 1023 GLY A C 1
ATOM 8276 O O . GLY A 1 1023 ? -15.917 -13.697 -5.590 1.00 95.44 1023 GLY A O 1
ATOM 8277 N N . ASP A 1 1024 ? -16.019 -12.028 -4.108 1.00 94.25 1024 ASP A N 1
ATOM 8278 C CA . ASP A 1 1024 ? -16.532 -10.981 -5.003 1.00 94.25 1024 ASP A CA 1
ATOM 8279 C C . ASP A 1 1024 ? -15.512 -9.865 -5.291 1.00 94.25 1024 ASP A C 1
ATOM 8281 O O . ASP A 1 1024 ? -15.791 -8.971 -6.086 1.00 94.25 1024 ASP A O 1
ATOM 8285 N N . GLY A 1 1025 ? -14.331 -9.918 -4.669 1.00 93.62 1025 GLY A N 1
ATOM 8286 C CA . GLY A 1 1025 ? -13.250 -8.957 -4.883 1.00 93.62 1025 GLY A CA 1
ATOM 8287 C C . GLY A 1 1025 ? -12.376 -9.251 -6.104 1.00 93.62 1025 GLY A C 1
ATOM 8288 O O . GLY A 1 1025 ? -12.369 -10.361 -6.638 1.00 93.62 1025 GLY A O 1
ATOM 8289 N N . ASN A 1 1026 ? -11.583 -8.256 -6.495 1.00 96.12 1026 ASN A N 1
ATOM 8290 C CA . ASN A 1 1026 ? -10.642 -8.332 -7.607 1.00 96.12 1026 ASN A CA 1
ATOM 8291 C C . ASN A 1 1026 ? -9.240 -8.751 -7.133 1.00 96.12 1026 ASN A C 1
ATOM 8293 O O . ASN A 1 1026 ? -8.801 -8.397 -6.031 1.00 96.12 1026 ASN A O 1
ATOM 8297 N N . LEU A 1 1027 ? -8.525 -9.493 -7.980 1.00 97.94 1027 LEU A N 1
ATOM 8298 C CA . LEU A 1 1027 ? -7.125 -9.870 -7.794 1.00 97.94 1027 LEU A CA 1
ATOM 8299 C C . LEU A 1 1027 ? -6.309 -9.537 -9.043 1.00 97.94 1027 LEU A C 1
ATOM 8301 O O . LEU A 1 1027 ? -6.480 -10.165 -10.087 1.00 97.94 1027 LEU A O 1
ATOM 8305 N N . THR A 1 1028 ? -5.367 -8.611 -8.893 1.00 98.12 1028 THR A N 1
ATOM 8306 C CA . THR A 1 1028 ? -4.417 -8.217 -9.938 1.00 98.12 1028 THR A CA 1
ATOM 8307 C C . THR A 1 1028 ? -3.053 -8.856 -9.687 1.00 98.12 1028 THR A C 1
ATOM 8309 O O . THR A 1 1028 ? -2.492 -8.730 -8.601 1.00 98.12 1028 THR A O 1
ATOM 8312 N N . ILE A 1 1029 ? -2.485 -9.533 -10.684 1.00 98.06 1029 ILE A N 1
ATOM 8313 C CA . ILE A 1 1029 ? -1.171 -10.184 -10.615 1.00 98.06 1029 ILE A CA 1
ATOM 8314 C C . ILE A 1 1029 ? -0.259 -9.561 -11.673 1.00 98.06 1029 ILE A C 1
ATOM 8316 O O . ILE A 1 1029 ? -0.521 -9.680 -12.868 1.00 98.06 1029 ILE A O 1
ATOM 8320 N N . ASN A 1 1030 ? 0.829 -8.932 -11.233 1.00 94.56 1030 ASN A N 1
ATOM 8321 C CA . ASN A 1 1030 ? 1.835 -8.310 -12.090 1.00 94.56 1030 ASN A CA 1
ATOM 8322 C C . ASN A 1 1030 ? 3.121 -9.156 -12.097 1.00 94.56 1030 ASN A C 1
ATOM 8324 O O . ASN A 1 1030 ? 3.717 -9.415 -11.048 1.00 94.56 1030 ASN A O 1
ATOM 8328 N N . LEU A 1 1031 ? 3.553 -9.594 -13.282 1.00 91.38 1031 LEU A N 1
ATOM 8329 C CA . LEU A 1 1031 ? 4.656 -10.540 -13.477 1.00 91.38 1031 LEU A CA 1
ATOM 8330 C C . LEU A 1 1031 ? 5.706 -9.961 -14.435 1.00 91.38 1031 LEU A C 1
ATOM 8332 O O . LEU A 1 1031 ? 5.545 -10.015 -15.650 1.00 91.38 1031 LEU A O 1
ATOM 8336 N N . ASN A 1 1032 ? 6.806 -9.445 -13.885 1.00 83.50 1032 ASN A N 1
ATOM 8337 C CA . ASN A 1 1032 ? 7.913 -8.862 -14.653 1.00 83.50 1032 ASN A CA 1
ATOM 8338 C C . ASN A 1 1032 ? 9.216 -9.631 -14.381 1.00 83.50 1032 ASN A C 1
ATOM 8340 O O . ASN A 1 1032 ? 10.119 -9.138 -13.704 1.00 83.50 1032 ASN A O 1
ATOM 8344 N N . SER A 1 1033 ? 9.290 -10.882 -14.844 1.00 76.50 1033 SER A N 1
ATOM 8345 C CA . SER A 1 1033 ? 10.467 -11.749 -14.691 1.00 76.50 1033 SER A CA 1
ATOM 8346 C C . SER A 1 1033 ? 10.710 -12.592 -15.942 1.00 76.50 1033 SER A C 1
ATOM 8348 O O . SER A 1 1033 ? 9.778 -12.936 -16.663 1.00 76.50 1033 SER A O 1
ATOM 8350 N N . GLY A 1 1034 ? 11.967 -12.973 -16.202 1.00 79.19 1034 GLY A N 1
ATOM 8351 C CA . GLY A 1 1034 ? 12.332 -13.737 -17.405 1.00 79.19 1034 GLY A CA 1
ATOM 8352 C C . GLY A 1 1034 ? 11.547 -15.048 -17.572 1.00 79.19 1034 GLY A C 1
ATOM 8353 O O . GLY A 1 1034 ? 11.114 -15.368 -18.680 1.00 79.19 1034 GLY A O 1
ATOM 8354 N N . LYS A 1 1035 ? 11.314 -15.773 -16.470 1.00 87.56 1035 LYS A N 1
ATOM 8355 C CA . LYS A 1 1035 ? 10.355 -16.884 -16.380 1.00 87.56 1035 LYS A CA 1
ATOM 8356 C C . LYS A 1 1035 ? 9.274 -16.550 -15.354 1.00 87.56 1035 LYS A C 1
ATOM 8358 O O . LYS A 1 1035 ? 9.620 -16.039 -14.288 1.00 87.56 1035 LYS A O 1
ATOM 8363 N N . TYR A 1 1036 ? 8.007 -16.855 -15.635 1.00 91.38 1036 TYR A N 1
ATOM 8364 C CA . TYR A 1 1036 ? 6.902 -16.554 -14.713 1.00 91.38 1036 TYR A CA 1
ATOM 8365 C C . TYR A 1 1036 ? 5.729 -17.541 -14.790 1.00 91.38 1036 TYR A C 1
ATOM 8367 O O . TYR A 1 1036 ? 5.523 -18.222 -15.795 1.00 91.38 1036 TYR A O 1
ATOM 8375 N N . PHE A 1 1037 ? 4.934 -17.574 -13.720 1.00 94.94 1037 PHE A N 1
ATOM 8376 C CA . PHE A 1 1037 ? 3.594 -18.158 -13.692 1.00 94.94 1037 PHE A CA 1
ATOM 8377 C C . PHE A 1 1037 ? 2.672 -17.282 -12.826 1.00 94.94 1037 PHE A C 1
ATOM 8379 O O . PHE A 1 1037 ? 3.124 -16.737 -11.816 1.00 94.94 1037 PHE A O 1
ATOM 8386 N N . GLY A 1 1038 ? 1.406 -17.119 -13.217 1.00 96.44 1038 GLY A N 1
ATOM 8387 C CA . GLY A 1 1038 ? 0.424 -16.331 -12.464 1.00 96.44 1038 GLY A CA 1
ATOM 8388 C C . GLY A 1 1038 ? -0.268 -17.134 -11.368 1.00 96.44 1038 GLY A C 1
ATOM 8389 O O . GLY A 1 1038 ? -0.104 -16.827 -10.194 1.00 96.44 1038 GLY A O 1
ATOM 8390 N N . ILE A 1 1039 ? -1.013 -18.184 -11.715 1.00 98.19 1039 ILE A N 1
ATOM 8391 C CA . ILE A 1 1039 ? -1.622 -19.113 -10.749 1.00 98.19 1039 ILE A CA 1
ATOM 8392 C C . ILE A 1 1039 ? -1.401 -20.540 -11.239 1.00 98.19 1039 ILE A C 1
ATOM 8394 O O . ILE A 1 1039 ? -1.936 -20.931 -12.271 1.00 98.19 1039 ILE A O 1
ATOM 8398 N N . GLY A 1 1040 ? -0.624 -21.328 -10.501 1.00 97.31 1040 GLY A N 1
ATOM 8399 C CA . GLY A 1 1040 ? -0.310 -22.705 -10.874 1.00 97.31 1040 GLY A CA 1
ATOM 8400 C C . GLY A 1 1040 ? 1.097 -23.078 -10.448 1.00 97.31 1040 GLY A C 1
ATOM 8401 O O . GLY A 1 1040 ? 1.381 -23.040 -9.261 1.00 97.31 1040 GLY A O 1
ATOM 8402 N N . ASN A 1 1041 ? 1.987 -23.468 -11.357 1.00 95.88 1041 ASN A N 1
ATOM 8403 C CA . ASN A 1 1041 ? 3.342 -23.868 -10.965 1.00 95.88 1041 ASN A CA 1
ATOM 8404 C C . ASN A 1 1041 ? 4.388 -23.525 -12.036 1.00 95.88 1041 ASN A C 1
ATOM 8406 O O . ASN A 1 1041 ? 4.065 -23.007 -13.103 1.00 95.88 1041 ASN A O 1
ATOM 8410 N N . SER A 1 1042 ? 5.656 -23.802 -11.737 1.00 93.19 1042 SER A N 1
ATOM 8411 C CA . SER A 1 1042 ? 6.787 -23.517 -12.615 1.00 93.19 1042 SER A CA 1
ATOM 8412 C C . SER A 1 1042 ? 6.687 -24.207 -13.989 1.00 93.19 1042 SER A C 1
ATOM 8414 O O . SER A 1 1042 ? 5.920 -25.149 -14.209 1.00 93.19 1042 SER A O 1
ATOM 8416 N N . LEU A 1 1043 ? 7.497 -23.735 -14.942 1.00 91.94 1043 LEU A N 1
ATOM 8417 C CA . LEU A 1 1043 ? 7.552 -24.254 -16.319 1.00 91.94 1043 LEU A CA 1
ATOM 8418 C C . LEU A 1 1043 ? 8.099 -25.690 -16.429 1.00 91.94 1043 LEU A C 1
ATOM 8420 O O . LEU A 1 1043 ? 8.037 -26.283 -17.505 1.00 91.94 1043 LEU A O 1
ATOM 8424 N N . ASP A 1 1044 ? 8.612 -26.241 -15.332 1.00 93.25 1044 ASP A N 1
ATOM 8425 C CA . ASP A 1 1044 ? 9.233 -27.564 -15.280 1.00 93.25 1044 ASP A CA 1
ATOM 8426 C C . ASP A 1 1044 ? 8.457 -28.532 -14.358 1.00 93.25 1044 ASP A C 1
ATOM 8428 O O . ASP A 1 1044 ? 8.895 -29.657 -14.129 1.00 93.25 1044 ASP A O 1
ATOM 8432 N N . GLU A 1 1045 ? 7.292 -28.125 -13.834 1.00 95.00 1045 GLU A N 1
ATOM 8433 C CA . GLU A 1 1045 ? 6.492 -28.907 -12.882 1.00 95.00 1045 GLU A CA 1
ATOM 8434 C C . GLU A 1 1045 ? 5.011 -29.027 -13.298 1.00 95.00 1045 GLU A C 1
ATOM 8436 O O . GLU A 1 1045 ? 4.483 -28.231 -14.082 1.00 95.00 1045 GLU A O 1
ATOM 8441 N N . TYR A 1 1046 ? 4.321 -30.027 -12.737 1.00 96.12 1046 TYR A N 1
ATOM 8442 C CA . TYR A 1 1046 ? 2.857 -30.108 -12.740 1.00 96.12 1046 TYR A CA 1
ATOM 8443 C C . TYR A 1 1046 ? 2.280 -29.175 -11.667 1.00 96.12 1046 TYR A C 1
ATOM 8445 O O . TYR A 1 1046 ? 2.879 -28.999 -10.597 1.00 96.12 1046 TYR A O 1
ATOM 8453 N N . HIS A 1 1047 ? 1.115 -28.591 -11.935 1.00 96.31 1047 HIS A N 1
ATOM 8454 C CA . HIS A 1 1047 ? 0.309 -27.946 -10.902 1.00 96.31 1047 HIS A CA 1
ATOM 8455 C C . HIS A 1 1047 ? -0.765 -28.896 -10.371 1.00 96.31 1047 HIS A C 1
ATOM 8457 O O . HIS A 1 1047 ? -1.101 -29.902 -10.997 1.00 96.31 1047 HIS A O 1
ATOM 8463 N N . GLY A 1 1048 ? -1.286 -28.578 -9.187 1.00 94.88 1048 GLY A N 1
ATOM 8464 C CA . GLY A 1 1048 ? -2.395 -29.303 -8.570 1.00 94.88 1048 GLY A CA 1
ATOM 8465 C C . GLY A 1 1048 ? -3.752 -28.997 -9.208 1.00 94.88 1048 GLY A C 1
ATOM 8466 O O . GLY A 1 1048 ? -3.832 -28.509 -10.331 1.00 94.88 1048 GLY A O 1
ATOM 8467 N N . GLU A 1 1049 ? -4.842 -29.247 -8.492 1.00 96.69 1049 GLU A N 1
ATOM 8468 C CA . GLU A 1 1049 ? -6.185 -28.904 -8.976 1.00 96.69 1049 GLU A CA 1
ATOM 8469 C C . GLU A 1 1049 ? -6.480 -27.417 -8.719 1.00 96.69 1049 GLU A C 1
ATOM 8471 O O . GLU A 1 1049 ? -6.437 -26.959 -7.572 1.00 96.69 1049 GLU A O 1
ATOM 8476 N N . LEU A 1 1050 ? -6.758 -26.661 -9.786 1.00 97.81 1050 LEU A N 1
ATOM 8477 C CA . LEU A 1 1050 ? -7.088 -25.236 -9.731 1.00 97.81 1050 LEU A CA 1
ATOM 8478 C C . LEU A 1 1050 ? -8.576 -25.044 -10.020 1.00 97.81 1050 LEU A C 1
ATOM 8480 O O . LEU A 1 1050 ? -9.031 -25.287 -11.135 1.00 97.81 1050 LEU A O 1
ATOM 8484 N N . ASN A 1 1051 ? -9.325 -24.592 -9.021 1.00 97.69 1051 ASN A N 1
ATOM 8485 C CA . ASN A 1 1051 ? -10.768 -24.422 -9.082 1.00 97.69 1051 ASN A CA 1
ATOM 8486 C C . ASN A 1 1051 ? -11.144 -22.950 -8.875 1.00 97.69 1051 ASN A C 1
ATOM 8488 O O . ASN A 1 1051 ? -10.792 -22.368 -7.854 1.00 97.69 1051 ASN A O 1
ATOM 8492 N N . PHE A 1 1052 ? -11.901 -22.350 -9.791 1.00 97.81 1052 PHE A N 1
ATOM 8493 C CA . PHE A 1 1052 ? -12.274 -20.934 -9.724 1.00 97.81 1052 PHE A CA 1
ATOM 8494 C C . PHE A 1 1052 ? -13.795 -20.752 -9.724 1.00 97.81 1052 PHE A C 1
ATOM 8496 O O . PHE A 1 1052 ? -14.469 -21.119 -10.687 1.00 97.81 1052 PHE A O 1
ATOM 8503 N N . TYR A 1 1053 ? -14.329 -20.184 -8.641 1.00 95.94 1053 TYR A N 1
ATOM 8504 C CA . TYR A 1 1053 ? -15.759 -19.945 -8.402 1.00 95.94 1053 TYR A CA 1
ATOM 8505 C C . TYR A 1 1053 ? -16.042 -18.511 -7.912 1.00 95.94 1053 TYR A C 1
ATOM 8507 O O . TYR A 1 1053 ? -17.087 -18.261 -7.312 1.00 95.94 1053 TYR A O 1
ATOM 8515 N N . GLN A 1 1054 ? -15.099 -17.586 -8.090 1.00 95.12 1054 GLN A N 1
ATOM 8516 C CA . GLN A 1 1054 ? -15.248 -16.188 -7.687 1.00 95.12 1054 GLN A CA 1
ATOM 8517 C C . GLN A 1 1054 ? -16.149 -15.399 -8.651 1.00 95.12 1054 GLN A C 1
ATOM 8519 O O . GLN A 1 1054 ? -16.256 -15.728 -9.831 1.00 95.12 1054 GLN A O 1
ATOM 8524 N N . ASP A 1 1055 ? -16.759 -14.337 -8.133 1.00 90.62 1055 ASP A N 1
ATOM 8525 C CA . ASP A 1 1055 ? -17.598 -13.387 -8.869 1.00 90.62 1055 ASP A CA 1
ATOM 8526 C C . ASP A 1 1055 ? -16.796 -12.163 -9.330 1.00 90.62 1055 ASP A C 1
ATOM 8528 O O . ASP A 1 1055 ? -17.119 -11.581 -10.364 1.00 90.62 1055 ASP A O 1
ATOM 8532 N N . GLY A 1 1056 ? -15.743 -11.800 -8.589 1.00 89.94 1056 GLY A N 1
ATOM 8533 C CA . GLY A 1 1056 ? -14.834 -10.709 -8.938 1.00 89.94 1056 GLY A CA 1
ATOM 8534 C C . GLY A 1 1056 ? -13.828 -11.061 -10.043 1.00 89.94 1056 GLY A C 1
ATOM 8535 O O . GLY A 1 1056 ? -13.782 -12.187 -10.553 1.00 89.94 1056 GLY A O 1
ATOM 8536 N N . GLY A 1 1057 ? -13.027 -10.073 -10.439 1.00 94.81 1057 GLY A N 1
ATOM 8537 C CA . GLY A 1 1057 ? -12.072 -10.166 -11.542 1.00 94.81 1057 GLY A CA 1
ATOM 8538 C C . GLY A 1 1057 ? -10.719 -10.769 -11.154 1.00 94.81 1057 GLY A C 1
ATOM 8539 O O . GLY A 1 1057 ? -10.152 -10.425 -10.118 1.00 94.81 1057 GLY A O 1
ATOM 8540 N N . ILE A 1 1058 ? -10.158 -11.625 -12.012 1.00 98.12 1058 ILE A N 1
ATOM 8541 C CA . ILE A 1 1058 ? -8.740 -12.013 -11.977 1.00 98.12 1058 ILE A CA 1
ATOM 8542 C C . ILE A 1 1058 ? -8.036 -11.363 -13.167 1.00 98.12 1058 ILE A C 1
ATOM 8544 O O . ILE A 1 1058 ? -8.327 -11.690 -14.316 1.00 98.12 1058 ILE A O 1
ATOM 8548 N N . ILE A 1 1059 ? -7.102 -10.459 -12.878 1.00 98.56 1059 ILE A N 1
ATOM 8549 C CA . ILE A 1 1059 ? -6.369 -9.668 -13.870 1.00 98.56 1059 ILE A CA 1
ATOM 8550 C C . ILE A 1 1059 ? -4.899 -10.087 -13.820 1.00 98.56 1059 ILE A C 1
ATOM 8552 O O . ILE A 1 1059 ? -4.270 -9.998 -12.766 1.00 98.56 1059 ILE A O 1
ATOM 8556 N N . ILE A 1 1060 ? -4.329 -10.554 -14.931 1.00 98.25 1060 ILE A N 1
ATOM 8557 C CA . ILE A 1 1060 ? -2.922 -10.976 -15.001 1.00 98.25 1060 ILE A CA 1
ATOM 8558 C C . ILE A 1 1060 ? -2.180 -10.173 -16.070 1.00 98.25 1060 ILE A C 1
ATOM 8560 O O . ILE A 1 1060 ? -2.394 -10.357 -17.268 1.00 98.25 1060 ILE A O 1
ATOM 8564 N N . ASN A 1 1061 ? -1.243 -9.337 -15.623 1.00 97.19 1061 ASN A N 1
ATOM 8565 C CA . ASN A 1 1061 ? -0.341 -8.572 -16.478 1.00 97.19 1061 ASN A CA 1
ATOM 8566 C C . ASN A 1 1061 ? 1.047 -9.199 -16.423 1.00 97.19 1061 ASN A C 1
ATOM 8568 O O . ASN A 1 1061 ? 1.641 -9.305 -15.347 1.00 97.19 1061 ASN A O 1
ATOM 8572 N N . ALA A 1 1062 ? 1.588 -9.603 -17.568 1.00 93.44 1062 ALA A N 1
ATOM 8573 C CA . ALA A 1 1062 ? 2.882 -10.262 -17.609 1.00 93.44 1062 ALA A CA 1
ATOM 8574 C C . ALA A 1 1062 ? 3.771 -9.781 -18.754 1.00 93.44 1062 ALA A C 1
ATOM 8576 O O . ALA A 1 1062 ? 3.350 -9.718 -19.910 1.00 93.44 1062 ALA A O 1
ATOM 8577 N N . ASN A 1 1063 ? 5.037 -9.521 -18.434 1.00 88.62 1063 ASN A N 1
ATOM 8578 C CA . ASN A 1 1063 ? 6.086 -9.214 -19.394 1.00 88.62 1063 ASN A CA 1
ATOM 8579 C C . ASN A 1 1063 ? 7.350 -10.022 -19.060 1.00 88.62 1063 ASN A C 1
ATOM 8581 O O . ASN A 1 1063 ? 8.014 -9.782 -18.052 1.00 88.62 1063 ASN A O 1
ATOM 8585 N N . GLY A 1 1064 ? 7.679 -11.005 -19.898 1.00 83.62 1064 GLY A N 1
ATOM 8586 C CA . GLY A 1 1064 ? 8.838 -11.873 -19.683 1.00 83.62 1064 GLY A CA 1
ATOM 8587 C C . GLY A 1 1064 ? 9.092 -12.829 -20.845 1.00 83.62 1064 GLY A C 1
ATOM 8588 O O . GLY A 1 1064 ? 8.252 -12.981 -21.726 1.00 83.62 1064 GLY A O 1
ATOM 8589 N N . MET A 1 1065 ? 10.247 -13.502 -20.872 1.00 86.12 1065 MET A N 1
ATOM 8590 C CA . MET A 1 1065 ? 10.611 -14.376 -21.999 1.00 86.12 1065 MET A CA 1
ATOM 8591 C C . MET A 1 1065 ? 9.712 -15.609 -22.104 1.00 86.12 1065 MET A C 1
ATOM 8593 O O . MET A 1 1065 ? 9.212 -15.897 -23.193 1.00 86.12 1065 MET A O 1
ATOM 8597 N N . LYS A 1 1066 ? 9.503 -16.336 -21.000 1.00 91.25 1066 LYS A N 1
ATOM 8598 C CA . LYS A 1 1066 ? 8.626 -17.513 -20.978 1.00 91.25 1066 LYS A CA 1
ATOM 8599 C C . LYS A 1 1066 ? 7.670 -17.495 -19.800 1.00 91.25 1066 LYS A C 1
ATOM 8601 O O . LYS A 1 1066 ? 8.115 -17.321 -18.669 1.00 91.25 1066 LYS A O 1
ATOM 8606 N N . GLY A 1 1067 ? 6.390 -17.771 -20.015 1.00 91.81 1067 GLY A N 1
ATOM 8607 C CA . GLY A 1 1067 ? 5.494 -17.845 -18.868 1.00 91.81 1067 GLY A CA 1
ATOM 8608 C C . GLY A 1 1067 ? 4.070 -18.281 -19.136 1.00 91.81 1067 GLY A C 1
ATOM 8609 O O . GLY A 1 1067 ? 3.653 -18.480 -20.276 1.00 91.81 1067 GLY A O 1
ATOM 8610 N N . ILE A 1 1068 ? 3.350 -18.488 -18.036 1.00 96.00 1068 ILE A N 1
ATOM 8611 C CA . ILE A 1 1068 ? 1.978 -18.994 -18.030 1.00 96.00 1068 ILE A CA 1
ATOM 8612 C C . ILE A 1 1068 ? 1.105 -18.098 -17.156 1.00 96.00 1068 ILE A C 1
ATOM 8614 O O . ILE A 1 1068 ? 1.518 -17.707 -16.069 1.00 96.00 1068 ILE A O 1
ATOM 8618 N N . GLY A 1 1069 ? -0.100 -17.760 -17.609 1.00 96.81 1069 GLY A N 1
ATOM 8619 C CA . GLY A 1 1069 ? -1.045 -16.993 -16.799 1.00 96.81 1069 GLY A CA 1
ATOM 8620 C C . GLY A 1 1069 ? -1.648 -17.876 -15.707 1.00 96.81 1069 GLY A C 1
ATOM 8621 O O . GLY A 1 1069 ? -1.282 -17.761 -14.539 1.00 96.81 1069 GLY A O 1
ATOM 8622 N N . ILE A 1 1070 ? -2.513 -18.814 -16.094 1.00 98.19 1070 ILE A N 1
ATOM 8623 C CA . ILE A 1 1070 ? -3.065 -19.854 -15.214 1.00 98.19 1070 ILE A CA 1
ATOM 8624 C C . ILE A 1 1070 ? -2.646 -21.233 -15.735 1.00 98.19 1070 ILE A C 1
ATOM 8626 O O . ILE A 1 1070 ? -2.972 -21.587 -16.866 1.00 98.19 1070 ILE A O 1
ATOM 8630 N N . GLY A 1 1071 ? -1.939 -22.007 -14.909 1.00 97.00 1071 GLY A N 1
ATOM 8631 C CA . GLY A 1 1071 ? -1.468 -23.360 -15.216 1.00 97.00 1071 GLY A CA 1
ATOM 8632 C C . GLY A 1 1071 ? 0.019 -23.583 -14.918 1.00 97.00 1071 GLY A C 1
ATOM 8633 O O . GLY A 1 1071 ? 0.594 -22.950 -14.031 1.00 97.00 1071 GLY A O 1
ATOM 8634 N N . SER A 1 1072 ? 0.657 -24.522 -15.619 1.00 96.25 1072 SER A N 1
ATOM 8635 C CA . SER A 1 1072 ? 2.078 -24.856 -15.417 1.00 96.25 1072 SER A CA 1
ATOM 8636 C C . SER A 1 1072 ? 2.717 -25.489 -16.645 1.00 96.25 1072 SER A C 1
ATOM 8638 O O . SER A 1 1072 ? 2.057 -25.811 -17.630 1.00 96.25 1072 SER A O 1
ATOM 8640 N N . GLY A 1 1073 ? 4.034 -25.688 -16.596 1.00 92.69 1073 GLY A N 1
ATOM 8641 C CA . GLY A 1 1073 ? 4.768 -26.254 -17.718 1.00 92.69 1073 GLY A CA 1
ATOM 8642 C C . GLY A 1 1073 ? 4.309 -27.646 -18.132 1.00 92.69 1073 GLY A C 1
ATOM 8643 O O . GLY A 1 1073 ? 4.091 -27.879 -19.319 1.00 92.69 1073 GLY A O 1
ATOM 8644 N N . LEU A 1 1074 ? 4.147 -28.560 -17.172 1.00 94.81 1074 LEU A N 1
ATOM 8645 C CA . LEU A 1 1074 ? 3.794 -29.958 -17.446 1.00 94.81 1074 LEU A CA 1
ATOM 8646 C C . LEU A 1 1074 ? 2.281 -30.235 -17.418 1.00 94.81 1074 LEU A C 1
ATOM 8648 O O . LEU A 1 1074 ? 1.874 -31.343 -17.746 1.00 94.81 1074 LEU A O 1
ATOM 8652 N N . GLY A 1 1075 ? 1.453 -29.242 -17.088 1.00 90.69 1075 GLY A N 1
ATOM 8653 C CA . GLY A 1 1075 ? -0.004 -29.377 -17.039 1.00 90.69 1075 GLY A CA 1
ATOM 8654 C C . GLY A 1 1075 ? -0.550 -29.706 -15.648 1.00 90.69 1075 GLY A C 1
ATOM 8655 O O . GLY A 1 1075 ? 0.144 -29.597 -14.634 1.00 90.69 1075 GLY A O 1
ATOM 8656 N N . GLY A 1 1076 ? -1.824 -30.082 -15.609 1.00 90.19 1076 GLY A N 1
ATOM 8657 C CA . GLY A 1 1076 ? -2.617 -30.276 -14.397 1.00 90.19 1076 GLY A CA 1
ATOM 8658 C C . GLY A 1 1076 ? -4.105 -30.090 -14.702 1.00 90.19 1076 GLY A C 1
ATOM 8659 O O . GLY A 1 1076 ? -4.498 -30.065 -15.868 1.00 90.19 1076 GLY A O 1
ATOM 8660 N N . VAL A 1 1077 ? -4.937 -29.962 -13.665 1.00 91.88 1077 VAL A N 1
ATOM 8661 C CA . VAL A 1 1077 ? -6.396 -29.806 -13.817 1.00 91.88 1077 VAL A CA 1
ATOM 8662 C C . VAL A 1 1077 ? -6.798 -28.358 -13.555 1.00 91.88 1077 VAL A C 1
ATOM 8664 O O . VAL A 1 1077 ? -6.513 -27.826 -12.479 1.00 91.88 1077 VAL A O 1
ATOM 8667 N N . ILE A 1 1078 ? -7.466 -27.726 -14.525 1.00 96.38 1078 ILE A N 1
ATOM 8668 C CA . ILE A 1 1078 ? -7.958 -26.345 -14.422 1.00 96.38 1078 ILE A CA 1
ATOM 8669 C C . ILE A 1 1078 ? -9.472 -26.327 -14.651 1.00 96.38 1078 ILE A C 1
ATOM 8671 O O . ILE A 1 1078 ? -9.948 -26.587 -15.757 1.00 96.38 1078 ILE A O 1
ATOM 8675 N N . ASN A 1 1079 ? -10.217 -25.963 -13.607 1.00 95.75 1079 ASN A N 1
ATOM 8676 C CA . ASN A 1 1079 ? -11.664 -25.784 -13.635 1.00 95.75 1079 ASN A CA 1
ATOM 8677 C C . ASN A 1 1079 ? -12.009 -24.317 -13.361 1.00 95.75 1079 ASN A C 1
ATOM 8679 O O . ASN A 1 1079 ? -11.935 -23.852 -12.222 1.00 95.75 1079 ASN A O 1
ATOM 8683 N N . ILE A 1 1080 ? -12.439 -23.594 -14.389 1.00 96.75 1080 ILE A N 1
ATOM 8684 C CA . ILE A 1 1080 ? -12.981 -22.240 -14.251 1.00 96.75 1080 ILE A CA 1
ATOM 8685 C C . ILE A 1 1080 ? -14.499 -22.342 -14.341 1.00 96.75 1080 ILE A C 1
ATOM 8687 O O . ILE A 1 1080 ? -15.020 -22.861 -15.316 1.00 96.75 1080 ILE A O 1
ATOM 8691 N N . LYS A 1 1081 ? -15.227 -21.914 -13.313 1.00 93.50 1081 LYS A N 1
ATOM 8692 C CA . LYS A 1 1081 ? -16.681 -22.131 -13.220 1.00 93.50 1081 LYS A CA 1
ATOM 8693 C C . LYS A 1 1081 ? -17.494 -20.851 -13.104 1.00 93.50 1081 LYS A C 1
ATOM 8695 O O . LYS A 1 1081 ? -18.711 -20.923 -13.247 1.00 93.50 1081 LYS A O 1
ATOM 8700 N N . ARG A 1 1082 ? -16.852 -19.726 -12.777 1.00 90.06 1082 ARG A N 1
ATOM 8701 C CA . ARG A 1 1082 ? -17.455 -18.390 -12.693 1.00 90.06 1082 ARG A CA 1
ATOM 8702 C C . ARG A 1 1082 ? -16.365 -17.307 -12.729 1.00 90.06 1082 ARG A C 1
ATOM 8704 O O . ARG A 1 1082 ? -15.182 -17.620 -12.543 1.00 90.06 1082 ARG A O 1
ATOM 8711 N N . GLY A 1 1083 ? -16.768 -16.060 -12.972 1.00 92.56 1083 GLY A N 1
ATOM 8712 C CA . GLY A 1 1083 ? -15.949 -14.861 -12.757 1.00 92.56 1083 GLY A CA 1
ATOM 8713 C C . GLY A 1 1083 ? -15.578 -14.101 -14.028 1.00 92.56 1083 GLY A C 1
ATOM 8714 O O . GLY A 1 1083 ? -15.941 -14.494 -15.140 1.00 92.56 1083 GLY A O 1
ATOM 8715 N N . HIS A 1 1084 ? -14.841 -13.007 -13.845 1.00 95.12 1084 HIS A N 1
ATOM 8716 C CA . HIS A 1 1084 ? -14.283 -12.198 -14.927 1.00 95.12 1084 HIS A CA 1
ATOM 8717 C C . HIS A 1 1084 ? -12.763 -12.383 -15.003 1.00 95.12 1084 HIS A C 1
ATOM 8719 O O . HIS A 1 1084 ? -12.098 -12.412 -13.967 1.00 95.12 1084 HIS A O 1
ATOM 8725 N N . TYR A 1 1085 ? -12.204 -12.515 -16.207 1.00 97.81 1085 TYR A N 1
ATOM 8726 C CA . TYR A 1 1085 ? -10.768 -12.723 -16.393 1.00 97.81 1085 TYR A CA 1
ATOM 8727 C C . TYR A 1 1085 ? -10.188 -11.791 -17.453 1.00 97.81 1085 TYR A C 1
ATOM 8729 O O . TYR A 1 1085 ? -10.637 -11.793 -18.600 1.00 97.81 1085 TYR A O 1
ATOM 8737 N N . GLU A 1 1086 ? -9.137 -11.068 -17.081 1.00 98.12 1086 GLU A N 1
ATOM 8738 C CA . GLU A 1 1086 ? -8.398 -10.178 -17.972 1.00 98.12 1086 GLU A CA 1
ATOM 8739 C C . GLU A 1 1086 ? -6.921 -10.570 -18.005 1.00 98.12 1086 GLU A C 1
ATOM 8741 O O . GLU A 1 1086 ? -6.305 -10.831 -16.971 1.00 98.12 1086 GLU A O 1
ATOM 8746 N N . PHE A 1 1087 ? -6.340 -10.640 -19.199 1.00 98.06 1087 PHE A N 1
ATOM 8747 C CA . PHE A 1 1087 ? -4.933 -10.995 -19.369 1.00 98.06 1087 PHE A CA 1
ATOM 8748 C C . PHE A 1 1087 ? -4.265 -10.062 -20.383 1.00 98.06 1087 PHE A C 1
ATOM 8750 O O . PHE A 1 1087 ? -4.727 -9.970 -21.517 1.00 98.06 1087 PHE A O 1
ATOM 8757 N N . ASP A 1 1088 ? -3.133 -9.457 -20.019 1.00 97.12 1088 ASP A N 1
ATOM 8758 C CA . ASP A 1 1088 ? -2.187 -8.824 -20.951 1.00 97.12 1088 ASP A CA 1
ATOM 8759 C C . ASP A 1 1088 ? -0.826 -9.500 -20.783 1.00 97.12 1088 ASP A C 1
ATOM 8761 O O . ASP A 1 1088 ? -0.071 -9.217 -19.850 1.00 97.12 1088 ASP A O 1
ATOM 8765 N N . MET A 1 1089 ? -0.528 -10.448 -21.672 1.00 96.25 1089 MET A N 1
ATOM 8766 C CA . MET A 1 1089 ? 0.686 -11.257 -21.593 1.00 96.25 1089 MET A CA 1
ATOM 8767 C C . MET A 1 1089 ? 1.591 -11.033 -22.797 1.00 96.25 1089 MET A C 1
ATOM 8769 O O . MET A 1 1089 ? 1.192 -11.275 -23.934 1.00 96.25 1089 MET A O 1
ATOM 8773 N N . LYS A 1 1090 ? 2.843 -10.638 -22.553 1.00 93.75 1090 LYS A N 1
ATOM 8774 C CA . LYS A 1 1090 ? 3.872 -10.381 -23.572 1.00 93.75 1090 LYS A CA 1
ATOM 8775 C C . LYS A 1 1090 ? 5.092 -11.269 -23.327 1.00 93.75 1090 LYS A C 1
ATOM 8777 O O . LYS A 1 1090 ? 5.504 -11.462 -22.181 1.00 93.75 1090 LYS A O 1
ATOM 8782 N N . GLY A 1 1091 ? 5.659 -11.834 -24.397 1.00 90.62 1091 GLY A N 1
ATOM 8783 C CA . GLY A 1 1091 ? 6.825 -12.713 -24.272 1.00 90.62 1091 GLY A CA 1
ATOM 8784 C C . GLY A 1 1091 ? 7.248 -13.469 -25.528 1.00 90.62 1091 GLY A C 1
ATOM 8785 O O . GLY A 1 1091 ? 6.754 -13.218 -26.628 1.00 90.62 1091 GLY A O 1
ATOM 8786 N N . GLN A 1 1092 ? 8.176 -14.417 -25.374 1.00 89.94 1092 GLN A N 1
ATOM 8787 C CA . GLN A 1 1092 ? 8.639 -15.280 -26.466 1.00 89.94 1092 GLN A CA 1
ATOM 8788 C C . GLN A 1 1092 ? 7.870 -16.601 -26.555 1.00 89.94 1092 GLN A C 1
ATOM 8790 O O . GLN A 1 1092 ? 7.528 -17.009 -27.663 1.00 89.94 1092 GLN A O 1
ATOM 8795 N N . GLU A 1 1093 ? 7.605 -17.273 -25.432 1.00 93.69 1093 GLU A N 1
ATOM 8796 C CA . GLU A 1 1093 ? 6.916 -18.573 -25.410 1.00 93.69 1093 GLU A CA 1
ATOM 8797 C C . GLU A 1 1093 ? 6.008 -18.731 -24.185 1.00 93.69 1093 GLU A C 1
ATOM 8799 O O . GLU A 1 1093 ? 6.408 -18.387 -23.076 1.00 93.69 1093 GLU A O 1
ATOM 8804 N N . GLY A 1 1094 ? 4.792 -19.258 -24.340 1.00 95.00 1094 GLY A N 1
ATOM 8805 C CA . GLY A 1 1094 ? 3.883 -19.356 -23.195 1.00 95.00 1094 GLY A CA 1
ATOM 8806 C C . GLY A 1 1094 ? 2.420 -19.628 -23.515 1.00 95.00 1094 GLY A C 1
ATOM 8807 O O . GLY A 1 1094 ? 2.035 -19.736 -24.680 1.00 95.00 1094 GLY A O 1
ATOM 8808 N N . ALA A 1 1095 ? 1.607 -19.704 -22.461 1.00 96.56 1095 ALA A N 1
ATOM 8809 C CA . ALA A 1 1095 ? 0.157 -19.848 -22.565 1.00 96.56 1095 ALA A CA 1
ATOM 8810 C C . ALA A 1 1095 ? -0.581 -18.918 -21.589 1.00 96.56 1095 ALA A C 1
ATOM 8812 O O . ALA A 1 1095 ? -0.140 -18.761 -20.452 1.00 96.56 1095 ALA A O 1
ATOM 8813 N N . CYS A 1 1096 ? -1.707 -18.311 -21.985 1.00 97.25 1096 CYS A N 1
ATOM 8814 C CA . CYS A 1 1096 ? -2.487 -17.509 -21.030 1.00 97.25 1096 CYS A CA 1
ATOM 8815 C C . CYS A 1 1096 ? -3.225 -18.410 -20.034 1.00 97.25 1096 CYS A C 1
ATOM 8817 O O . CYS A 1 1096 ? -3.099 -18.219 -18.827 1.00 97.25 1096 CYS A O 1
ATOM 8819 N N . ILE A 1 1097 ? -3.917 -19.440 -20.525 1.00 97.88 1097 ILE A N 1
ATOM 8820 C CA . ILE A 1 1097 ? -4.543 -20.480 -19.699 1.00 97.88 1097 ILE A CA 1
ATOM 8821 C C . ILE A 1 1097 ? -4.160 -21.852 -20.260 1.00 97.88 1097 ILE A C 1
ATOM 8823 O O . ILE A 1 1097 ? -4.508 -22.161 -21.400 1.00 97.88 1097 ILE A O 1
ATOM 8827 N N . GLY A 1 1098 ? -3.477 -22.676 -19.464 1.00 96.81 1098 GLY A N 1
ATOM 8828 C CA . GLY A 1 1098 ? -3.102 -24.048 -19.814 1.00 96.81 1098 GLY A CA 1
ATOM 8829 C C . GLY A 1 1098 ? -1.626 -24.355 -19.569 1.00 96.81 1098 GLY A C 1
ATOM 8830 O O . GLY A 1 1098 ? -1.099 -24.072 -18.493 1.00 96.81 1098 GLY A O 1
ATOM 8831 N N . SER A 1 1099 ? -0.960 -24.980 -20.539 1.00 96.44 1099 SER A N 1
ATOM 8832 C CA . SER A 1 1099 ? 0.387 -25.537 -20.358 1.00 96.44 1099 SER A CA 1
ATOM 8833 C C . SER A 1 1099 ? 1.341 -25.241 -21.512 1.00 96.44 1099 SER A C 1
ATOM 8835 O O . SER A 1 1099 ? 0.944 -24.902 -22.624 1.00 96.44 1099 SER A O 1
ATOM 8837 N N . VAL A 1 1100 ? 2.646 -25.365 -21.256 1.00 94.00 1100 VAL A N 1
ATOM 8838 C CA . VAL A 1 1100 ? 3.670 -25.180 -22.302 1.00 94.00 1100 VAL A CA 1
ATOM 8839 C C . VAL A 1 1100 ? 4.116 -26.520 -22.877 1.00 94.00 1100 VAL A C 1
ATOM 8841 O O . VAL A 1 1100 ? 4.092 -26.706 -24.086 1.00 94.00 1100 VAL A O 1
ATOM 8844 N N . ASN A 1 1101 ? 4.502 -27.475 -22.036 1.00 93.25 1101 ASN A N 1
ATOM 8845 C CA . ASN A 1 1101 ? 5.099 -28.738 -22.471 1.00 93.25 1101 ASN A CA 1
ATOM 8846 C C . ASN A 1 1101 ? 4.174 -29.947 -22.318 1.00 93.25 1101 ASN A C 1
ATOM 8848 O O . ASN A 1 1101 ? 4.271 -30.873 -23.117 1.00 93.25 1101 ASN A O 1
ATOM 8852 N N . GLY A 1 1102 ? 3.313 -29.960 -21.301 1.00 92.00 1102 GLY A N 1
ATOM 8853 C CA . GLY A 1 1102 ? 2.402 -31.077 -21.051 1.00 92.00 1102 GLY A CA 1
ATOM 8854 C C . GLY A 1 1102 ? 1.006 -30.888 -21.626 1.00 92.00 1102 GLY A C 1
ATOM 8855 O O . GLY A 1 1102 ? 0.704 -29.867 -22.250 1.00 92.00 1102 GLY A O 1
ATOM 8856 N N . ASP A 1 1103 ? 0.146 -31.871 -21.395 1.00 92.50 1103 ASP A N 1
ATOM 8857 C CA . ASP A 1 1103 ? -1.233 -31.857 -21.874 1.00 92.50 1103 ASP A CA 1
ATOM 8858 C C . ASP A 1 1103 ? -2.087 -30.860 -21.076 1.00 92.50 1103 ASP A C 1
ATOM 8860 O O . ASP A 1 1103 ? -1.831 -30.582 -19.902 1.00 92.50 1103 ASP A O 1
ATOM 8864 N N . SER A 1 1104 ? -3.096 -30.295 -21.734 1.00 89.06 1104 SER A N 1
ATOM 8865 C CA . SER A 1 1104 ? -4.050 -29.354 -21.150 1.00 89.06 1104 SER A CA 1
ATOM 8866 C C . SER A 1 1104 ? -5.459 -29.940 -21.193 1.00 89.06 1104 SER A C 1
ATOM 8868 O O . SER A 1 1104 ? -6.044 -30.060 -22.271 1.00 89.06 1104 SER A O 1
ATOM 8870 N N . GLU A 1 1105 ? -6.015 -30.252 -20.021 1.00 90.81 1105 GLU A N 1
ATOM 8871 C CA . GLU A 1 1105 ? -7.439 -30.549 -19.837 1.00 90.81 1105 GLU A CA 1
ATOM 8872 C C . GLU A 1 1105 ? -8.107 -29.329 -19.193 1.00 90.81 1105 GLU A C 1
ATOM 8874 O O . GLU A 1 1105 ? -7.858 -29.006 -18.029 1.00 90.81 1105 GLU A O 1
ATOM 8879 N N . LEU A 1 1106 ? -8.901 -28.604 -19.985 1.00 93.44 1106 LEU A N 1
ATOM 8880 C CA . LEU A 1 1106 ? -9.469 -27.313 -19.602 1.00 93.44 1106 LEU A CA 1
ATOM 8881 C C . LEU A 1 1106 ? -10.987 -27.356 -19.644 1.00 93.44 1106 LEU A C 1
ATOM 8883 O O . LEU A 1 1106 ? -11.591 -27.646 -20.681 1.00 93.44 1106 LEU A O 1
ATOM 8887 N N . PHE A 1 1107 ? -11.596 -26.981 -18.528 1.00 93.56 1107 PHE A N 1
ATOM 8888 C CA . PHE A 1 1107 ? -13.038 -26.909 -18.400 1.00 93.56 1107 PHE A CA 1
ATOM 8889 C C . PHE A 1 1107 ? -13.438 -25.535 -17.853 1.00 93.56 1107 PHE A C 1
ATOM 8891 O O . PHE A 1 1107 ? -13.116 -25.193 -16.714 1.00 93.56 1107 PHE A O 1
ATOM 8898 N N . ILE A 1 1108 ? -14.103 -24.732 -18.688 1.00 96.12 1108 ILE A N 1
ATOM 8899 C CA . ILE A 1 1108 ? -14.385 -23.315 -18.421 1.00 96.12 1108 ILE A CA 1
ATOM 8900 C C . ILE A 1 1108 ? -15.882 -23.043 -18.610 1.00 96.12 1108 ILE A C 1
ATOM 8902 O O . ILE A 1 1108 ? -16.417 -23.274 -19.695 1.00 96.12 1108 ILE A O 1
ATOM 8906 N N . GLU A 1 1109 ? -16.554 -22.534 -17.577 1.00 94.25 1109 GLU A N 1
ATOM 8907 C CA . GLU A 1 1109 ? -17.984 -22.224 -17.590 1.00 94.25 1109 GLU A CA 1
ATOM 8908 C C . GLU A 1 1109 ? -18.336 -20.878 -16.941 1.00 94.25 1109 GLU A C 1
ATOM 8910 O O . GLU A 1 1109 ? -17.627 -20.413 -16.051 1.00 94.25 1109 GLU A O 1
ATOM 8915 N N . TYR A 1 1110 ? -19.468 -20.292 -17.358 1.00 92.81 1110 TYR A N 1
ATOM 8916 C CA . TYR A 1 1110 ? -20.129 -19.124 -16.739 1.00 92.81 1110 TYR A CA 1
ATOM 8917 C C . TYR A 1 1110 ? -19.212 -17.919 -16.459 1.00 92.81 1110 TYR A C 1
ATOM 8919 O O . TYR A 1 1110 ? -19.277 -17.314 -15.385 1.00 92.81 1110 TYR A O 1
ATOM 8927 N N . CYS A 1 1111 ? -18.355 -17.561 -17.413 1.00 93.12 1111 CYS A N 1
ATOM 8928 C CA . CYS A 1 1111 ? -17.364 -16.500 -17.238 1.00 93.12 1111 CYS A CA 1
ATOM 8929 C C . CYS A 1 1111 ? -17.287 -15.529 -18.423 1.00 93.12 1111 CYS A C 1
ATOM 8931 O O . CYS A 1 1111 ? -17.574 -15.893 -19.569 1.00 93.12 1111 CYS A O 1
ATOM 8933 N N . ASP A 1 1112 ? -16.799 -14.323 -18.129 1.00 94.25 1112 ASP A N 1
ATOM 8934 C CA . ASP A 1 1112 ? -16.447 -13.292 -19.106 1.00 94.25 1112 ASP A CA 1
ATOM 8935 C C . ASP A 1 1112 ? -14.919 -13.163 -19.205 1.00 94.25 1112 ASP A C 1
ATOM 8937 O O . ASP A 1 1112 ? -14.241 -13.070 -18.182 1.00 94.25 1112 ASP A O 1
ATOM 8941 N N . MET A 1 1113 ? -14.362 -13.147 -20.420 1.00 97.00 1113 MET A N 1
ATOM 8942 C CA . MET A 1 1113 ? -12.909 -13.104 -20.648 1.00 97.00 1113 MET A CA 1
ATOM 8943 C C . MET A 1 1113 ? -12.498 -12.029 -21.666 1.00 97.00 1113 MET A C 1
ATOM 8945 O O . MET A 1 1113 ? -13.032 -12.007 -22.776 1.00 97.00 1113 MET A O 1
ATOM 8949 N N . ASP A 1 1114 ? -11.499 -11.203 -21.342 1.00 97.44 1114 ASP A N 1
ATOM 8950 C CA . ASP A 1 1114 ? -10.784 -10.334 -22.298 1.00 97.44 1114 ASP A CA 1
ATOM 8951 C C . ASP A 1 1114 ? -9.282 -10.644 -22.232 1.00 97.44 1114 ASP A C 1
ATOM 8953 O O . ASP A 1 1114 ? -8.604 -10.352 -21.250 1.00 97.44 1114 ASP A O 1
ATOM 8957 N N . ILE A 1 1115 ? -8.759 -11.325 -23.252 1.00 98.12 1115 ILE A N 1
ATOM 8958 C CA . ILE A 1 1115 ? -7.384 -11.829 -23.252 1.00 98.12 1115 ILE A CA 1
ATOM 8959 C C . ILE A 1 1115 ? -6.612 -11.240 -24.421 1.00 98.12 1115 ILE A C 1
ATOM 8961 O O . ILE A 1 1115 ? -6.937 -11.501 -25.581 1.00 98.12 1115 ILE A O 1
ATOM 8965 N N . TYR A 1 1116 ? -5.534 -10.529 -24.112 1.00 97.38 1116 TYR A N 1
ATOM 8966 C CA . TYR A 1 1116 ? -4.505 -10.111 -25.047 1.00 97.38 1116 TYR A CA 1
ATOM 8967 C C . TYR A 1 1116 ? -3.220 -10.928 -24.846 1.00 97.38 1116 TYR A C 1
ATOM 8969 O O . TYR A 1 1116 ? -2.618 -10.951 -23.772 1.00 97.38 1116 TYR A O 1
ATOM 8977 N N . SER A 1 1117 ? -2.765 -11.574 -25.918 1.00 96.19 1117 SER A N 1
ATOM 8978 C CA . SER A 1 1117 ? -1.508 -12.318 -25.956 1.00 96.19 1117 SER A CA 1
ATOM 8979 C C . SER A 1 1117 ? -0.558 -11.739 -27.005 1.00 96.19 1117 SER A C 1
ATOM 8981 O O . SER A 1 1117 ? -0.703 -11.960 -28.207 1.00 96.19 1117 SER A O 1
ATOM 8983 N N . GLY A 1 1118 ? 0.453 -11.013 -26.541 1.00 93.56 1118 GLY A N 1
ATOM 8984 C CA . GLY A 1 1118 ? 1.650 -10.631 -27.291 1.00 93.56 1118 GLY A CA 1
ATOM 8985 C C . GLY A 1 1118 ? 2.785 -11.654 -27.166 1.00 93.56 1118 GLY A C 1
ATOM 8986 O O . GLY A 1 1118 ? 3.956 -11.273 -27.187 1.00 93.56 1118 GLY A O 1
ATOM 8987 N N . ILE A 1 1119 ? 2.469 -12.934 -26.941 1.00 93.94 1119 ILE A N 1
ATOM 8988 C CA . ILE A 1 1119 ? 3.461 -14.010 -26.842 1.00 93.94 1119 ILE A CA 1
ATOM 8989 C C . ILE A 1 1119 ? 3.836 -14.473 -28.252 1.00 93.94 1119 ILE A C 1
ATOM 8991 O O . ILE A 1 1119 ? 2.984 -14.894 -29.030 1.00 93.94 1119 ILE A O 1
ATOM 8995 N N . SER A 1 1120 ? 5.129 -14.435 -28.583 1.00 92.50 1120 SER A N 1
ATOM 8996 C CA . SER A 1 1120 ? 5.610 -14.727 -29.939 1.00 92.50 1120 SER A CA 1
ATOM 8997 C C . SER A 1 1120 ? 5.281 -16.150 -30.398 1.00 92.50 1120 SER A C 1
ATOM 8999 O O . SER A 1 1120 ? 4.864 -16.328 -31.539 1.00 92.50 1120 SER A O 1
ATOM 9001 N N . ASN A 1 1121 ? 5.459 -17.162 -29.550 1.00 94.56 1121 ASN A N 1
ATOM 9002 C CA . ASN A 1 1121 ? 5.074 -18.545 -29.826 1.00 94.56 1121 ASN A CA 1
ATOM 9003 C C . ASN A 1 1121 ? 4.202 -19.059 -28.675 1.00 94.56 1121 ASN A C 1
ATOM 9005 O O . ASN A 1 1121 ? 4.725 -19.435 -27.630 1.00 94.56 1121 ASN A O 1
ATOM 9009 N N . GLY A 1 1122 ? 2.882 -19.051 -28.819 1.00 94.88 1122 GLY A N 1
ATOM 9010 C CA . GLY A 1 1122 ? 2.032 -19.351 -27.671 1.00 94.88 1122 GLY A CA 1
ATOM 9011 C C . GLY A 1 1122 ? 0.576 -19.644 -27.972 1.00 94.88 1122 GLY A C 1
ATOM 9012 O O . GLY A 1 1122 ? 0.091 -19.468 -29.090 1.00 94.88 1122 GLY A O 1
ATOM 9013 N N . THR A 1 1123 ? -0.121 -20.085 -26.933 1.00 96.12 1123 THR A N 1
ATOM 9014 C CA . THR A 1 1123 ? -1.545 -20.415 -26.993 1.00 96.12 1123 THR A CA 1
ATOM 9015 C C . THR A 1 1123 ? -2.322 -19.521 -26.027 1.00 96.12 1123 THR A C 1
ATOM 9017 O O . THR A 1 1123 ? -1.908 -19.336 -24.888 1.00 96.12 1123 THR A O 1
ATOM 9020 N N . ILE A 1 1124 ? -3.458 -18.959 -26.446 1.00 97.44 1124 ILE A N 1
ATOM 9021 C CA . ILE A 1 1124 ? -4.293 -18.165 -25.536 1.00 97.44 1124 ILE A CA 1
ATOM 9022 C C . ILE A 1 1124 ? -4.980 -19.102 -24.524 1.00 97.44 1124 ILE A C 1
ATOM 9024 O O . ILE A 1 1124 ? -4.775 -18.963 -23.322 1.00 97.44 1124 ILE A O 1
ATOM 9028 N N . ILE A 1 1125 ? -5.715 -20.113 -24.995 1.00 97.62 1125 ILE A N 1
ATOM 9029 C CA . ILE A 1 1125 ? -6.323 -21.164 -24.161 1.00 97.62 1125 ILE A CA 1
ATOM 9030 C C . ILE A 1 1125 ? -5.913 -22.541 -24.698 1.00 97.62 1125 ILE A C 1
ATOM 9032 O O . ILE A 1 1125 ? -6.297 -22.914 -25.809 1.00 97.62 1125 ILE A O 1
ATOM 9036 N N . GLY A 1 1126 ? -5.142 -23.300 -23.918 1.00 96.56 1126 GLY A N 1
ATOM 9037 C CA . GLY A 1 1126 ? -4.711 -24.660 -24.242 1.00 96.56 1126 GLY A CA 1
ATOM 9038 C C . GLY A 1 1126 ? -3.220 -24.907 -24.011 1.00 96.56 1126 GLY A C 1
ATOM 9039 O O . GLY A 1 1126 ? -2.621 -24.327 -23.110 1.00 96.56 1126 GLY A O 1
ATOM 9040 N N . SER A 1 1127 ? -2.622 -25.780 -24.825 1.00 95.75 1127 SER A N 1
ATOM 9041 C CA . SER A 1 1127 ? -1.217 -26.186 -24.675 1.00 95.75 1127 SER A CA 1
ATOM 9042 C C . SER A 1 1127 ? -0.332 -25.619 -25.788 1.00 95.75 1127 SER A C 1
ATOM 9044 O O . SER A 1 1127 ? -0.805 -25.365 -26.893 1.00 95.75 1127 SER A O 1
ATOM 9046 N N . VAL A 1 1128 ? 0.960 -25.401 -25.548 1.00 95.25 1128 VAL A N 1
ATOM 9047 C CA . VAL A 1 1128 ? 1.907 -25.072 -26.632 1.00 95.25 1128 VAL A CA 1
ATOM 9048 C C . VAL A 1 1128 ? 2.368 -26.356 -27.326 1.00 95.25 1128 VAL A C 1
ATOM 9050 O O . VAL A 1 1128 ? 2.159 -26.512 -28.530 1.00 95.25 1128 VAL A O 1
ATOM 9053 N N . ASN A 1 1129 ? 2.941 -27.300 -26.578 1.00 94.88 1129 ASN A N 1
ATOM 9054 C CA . ASN A 1 1129 ? 3.566 -28.507 -27.127 1.00 94.88 1129 ASN A CA 1
ATOM 9055 C C . ASN A 1 1129 ? 2.808 -29.815 -26.836 1.00 94.88 1129 ASN A C 1
ATOM 9057 O O . ASN A 1 1129 ? 3.056 -30.803 -27.525 1.00 94.88 1129 ASN A O 1
ATOM 9061 N N . GLY A 1 1130 ? 1.900 -29.838 -25.858 1.00 94.06 1130 GLY A N 1
ATOM 9062 C CA . GLY A 1 1130 ? 1.113 -31.020 -25.487 1.00 94.06 1130 GLY A CA 1
ATOM 9063 C C . GLY A 1 1130 ? -0.259 -31.090 -26.158 1.00 94.06 1130 GLY A C 1
ATOM 9064 O O . GLY A 1 1130 ? -0.647 -30.207 -26.932 1.00 94.06 1130 GLY A O 1
ATOM 9065 N N . ASP A 1 1131 ? -1.005 -32.152 -25.862 1.00 95.19 1131 ASP A N 1
ATOM 9066 C CA . ASP A 1 1131 ? -2.375 -32.334 -26.338 1.00 95.19 1131 ASP A CA 1
ATOM 9067 C C . ASP A 1 1131 ? -3.341 -31.380 -25.620 1.00 95.19 1131 ASP A C 1
ATOM 9069 O O . ASP A 1 1131 ? -3.091 -30.921 -24.504 1.00 95.19 1131 ASP A O 1
ATOM 9073 N N . ALA A 1 1132 ? -4.457 -31.055 -26.274 1.00 95.00 1132 ALA A N 1
ATOM 9074 C CA . ALA A 1 1132 ? -5.470 -30.158 -25.723 1.00 95.00 1132 ALA A CA 1
ATOM 9075 C C . ALA A 1 1132 ? -6.868 -30.790 -25.784 1.00 95.00 1132 ALA A C 1
ATOM 9077 O O . ALA A 1 1132 ? -7.353 -31.112 -26.874 1.00 95.00 1132 ALA A O 1
ATOM 9078 N N . ASP A 1 1133 ? -7.525 -30.920 -24.630 1.00 95.31 1133 ASP A N 1
ATOM 9079 C CA . ASP A 1 1133 ? -8.960 -31.197 -24.506 1.00 95.31 1133 ASP A CA 1
ATOM 9080 C C . ASP A 1 1133 ? -9.629 -30.021 -23.783 1.00 95.31 1133 ASP A C 1
ATOM 9082 O O . ASP A 1 1133 ? -9.414 -29.789 -22.595 1.00 95.31 1133 ASP A O 1
ATOM 9086 N N . ILE A 1 1134 ? -10.381 -29.224 -24.540 1.00 96.94 1134 ILE A N 1
ATOM 9087 C CA . ILE A 1 1134 ? -10.917 -27.939 -24.094 1.00 96.94 1134 ILE A CA 1
ATOM 9088 C C . ILE A 1 1134 ? -12.437 -27.968 -24.216 1.00 96.94 1134 ILE A C 1
ATOM 9090 O O . ILE A 1 1134 ? -12.981 -28.153 -25.311 1.00 96.94 1134 ILE A O 1
ATOM 9094 N N . LYS A 1 1135 ? -13.132 -27.728 -23.104 1.00 96.81 1135 LYS A N 1
ATOM 9095 C CA . LYS A 1 1135 ? -14.579 -27.513 -23.072 1.00 96.81 1135 LYS A CA 1
ATOM 9096 C C . LYS A 1 1135 ? -14.898 -26.128 -22.507 1.00 96.81 1135 LYS A C 1
ATOM 9098 O O . LYS A 1 1135 ? -14.540 -25.831 -21.372 1.00 96.81 1135 LYS A O 1
ATOM 9103 N N . LEU A 1 1136 ? -15.596 -25.315 -23.302 1.00 97.06 1136 LEU A N 1
ATOM 9104 C CA . LEU A 1 1136 ? -16.085 -23.988 -22.926 1.00 97.06 1136 LEU A CA 1
ATOM 9105 C C . LEU A 1 1136 ? -17.622 -23.977 -22.980 1.00 97.06 1136 LEU A C 1
ATOM 9107 O O . LEU A 1 1136 ? -18.189 -24.289 -24.032 1.00 97.06 1136 LEU A O 1
ATOM 9111 N N . GLU A 1 1137 ? -18.290 -23.621 -21.880 1.00 95.94 1137 GLU A N 1
ATOM 9112 C CA . GLU A 1 1137 ? -19.758 -23.634 -21.778 1.00 95.94 1137 GLU A CA 1
ATOM 9113 C C . GLU A 1 1137 ? -20.325 -22.358 -21.132 1.00 95.94 1137 GLU A C 1
ATOM 9115 O O . GLU A 1 1137 ? -19.881 -21.957 -20.065 1.00 95.94 1137 GLU A O 1
ATOM 9120 N N . ASN A 1 1138 ? -21.345 -21.720 -21.709 1.00 94.88 1138 ASN A N 1
ATOM 9121 C CA . ASN A 1 1138 ? -21.965 -20.513 -21.123 1.00 94.88 1138 ASN A CA 1
ATOM 9122 C C . ASN A 1 1138 ? -20.967 -19.351 -20.899 1.00 94.88 1138 ASN A C 1
ATOM 9124 O O . ASN A 1 1138 ? -21.002 -18.700 -19.856 1.00 94.88 1138 ASN A O 1
ATOM 9128 N N . ILE A 1 1139 ? -20.055 -19.105 -21.849 1.00 94.94 1139 ILE A N 1
ATOM 9129 C CA . ILE A 1 1139 ? -19.006 -18.075 -21.723 1.00 94.94 1139 ILE A CA 1
ATOM 9130 C C . ILE A 1 1139 ? -19.145 -16.946 -22.750 1.00 94.94 1139 ILE A C 1
ATOM 9132 O O . ILE A 1 1139 ? -19.619 -17.167 -23.868 1.00 94.94 1139 ILE A O 1
ATOM 9136 N N . SER A 1 1140 ? -18.636 -15.760 -22.416 1.00 95.38 1140 SER A N 1
ATOM 9137 C CA . SER A 1 1140 ? -18.366 -14.680 -23.372 1.00 95.38 1140 SER A CA 1
ATOM 9138 C C . SER A 1 1140 ? -16.868 -14.375 -23.377 1.00 95.38 1140 SER A C 1
ATOM 9140 O O . SER A 1 1140 ? -16.281 -14.143 -22.325 1.00 95.38 1140 SER A O 1
ATOM 9142 N N . ALA A 1 1141 ? -16.219 -14.399 -24.542 1.00 96.31 1141 ALA A N 1
ATOM 9143 C CA . ALA A 1 1141 ? -14.773 -14.203 -24.625 1.00 96.31 1141 ALA A CA 1
ATOM 9144 C C . ALA A 1 1141 ? -14.345 -13.328 -25.807 1.00 96.31 1141 ALA A C 1
ATOM 9146 O O . ALA A 1 1141 ? -14.781 -13.510 -26.949 1.00 96.31 1141 ALA A O 1
ATOM 9147 N N . LYS A 1 1142 ? -13.411 -12.417 -25.539 1.00 97.69 1142 LYS A N 1
ATOM 9148 C CA . LYS A 1 1142 ? -12.672 -11.640 -26.529 1.00 97.69 1142 LYS A CA 1
ATOM 9149 C C . LYS A 1 1142 ? -11.199 -12.030 -26.462 1.00 97.69 1142 LYS A C 1
ATOM 9151 O O . LYS A 1 1142 ? -10.540 -11.825 -25.454 1.00 97.69 1142 LYS A O 1
ATOM 9156 N N . LEU A 1 1143 ? -10.695 -12.629 -27.537 1.00 97.69 1143 LEU A N 1
ATOM 9157 C CA . LEU A 1 1143 ? -9.338 -13.166 -27.621 1.00 97.69 1143 LEU A CA 1
ATOM 9158 C C . LEU A 1 1143 ? -8.547 -12.401 -28.681 1.00 97.69 1143 LEU A C 1
ATOM 9160 O O . LEU A 1 1143 ? -8.917 -12.394 -29.856 1.00 97.69 1143 LEU A O 1
ATOM 9164 N N . GLN A 1 1144 ? -7.448 -11.775 -28.288 1.00 97.44 1144 GLN A N 1
ATOM 9165 C CA . GLN A 1 1144 ? -6.570 -11.007 -29.161 1.00 97.44 1144 GLN A CA 1
ATOM 9166 C C . GLN A 1 1144 ? -5.153 -11.569 -29.100 1.00 97.44 1144 GLN A C 1
ATOM 9168 O O . GLN A 1 1144 ? -4.638 -11.847 -28.021 1.00 97.44 1144 GLN A O 1
ATOM 9173 N N . GLY A 1 1145 ? -4.515 -11.752 -30.256 1.00 95.19 1145 GLY A N 1
ATOM 9174 C CA . GLY A 1 1145 ? -3.179 -12.346 -30.324 1.00 95.19 1145 GLY A CA 1
ATOM 9175 C C . GLY A 1 1145 ? -2.281 -11.689 -31.366 1.00 95.19 1145 GLY A C 1
ATOM 9176 O O . GLY A 1 1145 ? -2.728 -11.450 -32.490 1.00 95.19 1145 GLY A O 1
ATOM 9177 N N . ALA A 1 1146 ? -1.016 -11.438 -31.022 1.00 93.31 1146 ALA A N 1
ATOM 9178 C CA . ALA A 1 1146 ? 0.004 -10.930 -31.940 1.00 93.31 1146 ALA A CA 1
ATOM 9179 C C . ALA A 1 1146 ? 1.368 -11.611 -31.726 1.00 93.31 1146 ALA A C 1
ATOM 9181 O O . ALA A 1 1146 ? 1.905 -11.578 -30.622 1.00 93.31 1146 ALA A O 1
ATOM 9182 N N . GLY A 1 1147 ? 1.948 -12.219 -32.771 1.00 91.94 1147 GLY A N 1
ATOM 9183 C CA . GLY A 1 1147 ? 3.212 -12.958 -32.629 1.00 91.94 1147 GLY A CA 1
ATOM 9184 C C . GLY A 1 1147 ? 3.729 -13.651 -33.893 1.00 91.94 1147 GLY A C 1
ATOM 9185 O O . GLY A 1 1147 ? 3.442 -13.250 -35.020 1.00 91.94 1147 GLY A O 1
ATOM 9186 N N . ASN A 1 1148 ? 4.528 -14.703 -33.714 1.00 94.12 1148 ASN A N 1
ATOM 9187 C CA . ASN A 1 1148 ? 5.092 -15.528 -34.782 1.00 94.12 1148 ASN A CA 1
ATOM 9188 C C . ASN A 1 1148 ? 4.250 -16.792 -35.029 1.00 94.12 1148 ASN A C 1
ATOM 9190 O O . ASN A 1 1148 ? 3.810 -16.991 -36.159 1.00 94.12 1148 ASN A O 1
ATOM 9194 N N . ILE A 1 1149 ? 3.992 -17.602 -33.995 1.00 95.56 1149 ILE A N 1
ATOM 9195 C CA . ILE A 1 1149 ? 3.109 -18.779 -34.053 1.00 95.56 1149 ILE A CA 1
ATOM 9196 C C . ILE A 1 1149 ? 2.091 -18.686 -32.914 1.00 95.56 1149 ILE A C 1
ATOM 9198 O O . ILE A 1 1149 ? 2.469 -18.843 -31.757 1.00 95.56 1149 ILE A O 1
ATOM 9202 N N . ILE A 1 1150 ? 0.815 -18.437 -33.218 1.00 96.12 1150 ILE A N 1
ATOM 9203 C CA . ILE A 1 1150 ? -0.218 -18.281 -32.178 1.00 96.12 1150 ILE A CA 1
ATOM 9204 C C . ILE A 1 1150 ? -1.424 -19.174 -32.419 1.00 96.12 1150 ILE A C 1
ATOM 9206 O O . ILE A 1 1150 ? -1.998 -19.177 -33.508 1.00 96.12 1150 ILE A O 1
ATOM 9210 N N . THR A 1 1151 ? -1.874 -19.839 -31.360 1.00 96.50 1151 THR A N 1
ATOM 9211 C CA . THR A 1 1151 ? -3.172 -20.514 -31.328 1.00 96.50 1151 THR A CA 1
ATOM 9212 C C . THR A 1 1151 ? -4.115 -19.789 -30.372 1.00 96.50 1151 THR A C 1
ATOM 9214 O O . THR A 1 1151 ? -3.750 -19.506 -29.236 1.00 96.50 1151 THR A O 1
ATOM 9217 N N . GLY A 1 1152 ? -5.338 -19.484 -30.804 1.00 96.19 1152 GLY A N 1
ATOM 9218 C CA . GLY A 1 1152 ? -6.365 -18.928 -29.924 1.00 96.19 1152 GLY A CA 1
ATOM 9219 C C . GLY A 1 1152 ? -6.832 -19.975 -28.921 1.00 96.19 1152 GLY A C 1
ATOM 9220 O O . GLY A 1 1152 ? -6.516 -19.897 -27.741 1.00 96.19 1152 GLY A O 1
ATOM 9221 N N . ILE A 1 1153 ? -7.551 -20.988 -29.399 1.00 97.75 1153 ILE A N 1
ATOM 9222 C CA . ILE A 1 1153 ? -8.033 -22.099 -28.570 1.00 97.75 1153 ILE A CA 1
ATOM 9223 C C . ILE A 1 1153 ? -7.519 -23.416 -29.156 1.00 97.75 1153 ILE A C 1
ATOM 9225 O O . ILE A 1 1153 ? -7.901 -23.777 -30.271 1.00 97.75 1153 ILE A O 1
ATOM 9229 N N . GLY A 1 1154 ? -6.670 -24.148 -28.433 1.00 96.38 1154 GLY A N 1
ATOM 9230 C CA . GLY A 1 1154 ? -6.183 -25.459 -28.875 1.00 96.38 1154 GLY A CA 1
ATOM 9231 C C . GLY A 1 1154 ? -4.724 -25.739 -28.533 1.00 96.38 1154 GLY A C 1
ATOM 9232 O O . GLY A 1 1154 ? -4.312 -25.584 -27.389 1.00 96.38 1154 GLY A O 1
ATOM 9233 N N . THR A 1 1155 ? -3.944 -26.210 -29.506 1.00 95.81 1155 THR A N 1
ATOM 9234 C CA . THR A 1 1155 ? -2.516 -26.512 -29.299 1.00 95.81 1155 THR A CA 1
ATOM 9235 C C . THR A 1 1155 ? -1.660 -26.122 -30.491 1.00 95.81 1155 THR A C 1
ATOM 9237 O O . THR A 1 1155 ? -2.152 -26.113 -31.611 1.00 95.81 1155 THR A O 1
ATOM 9240 N N . ILE A 1 1156 ? -0.383 -25.782 -30.307 1.00 94.38 1156 ILE A N 1
ATOM 9241 C CA . ILE A 1 1156 ? 0.511 -25.553 -31.451 1.00 94.38 1156 ILE A CA 1
ATOM 9242 C C . ILE A 1 1156 ? 1.036 -26.893 -31.971 1.00 94.38 1156 ILE A C 1
ATOM 9244 O O . ILE A 1 1156 ? 0.774 -27.237 -33.126 1.00 94.38 1156 ILE A O 1
ATOM 9248 N N . ALA A 1 1157 ? 1.758 -27.651 -31.145 1.00 92.50 1157 ALA A N 1
ATOM 9249 C CA . ALA A 1 1157 ? 2.493 -28.847 -31.568 1.00 92.50 1157 ALA A CA 1
ATOM 9250 C C . ALA A 1 1157 ? 1.933 -30.181 -31.035 1.00 92.50 1157 ALA A C 1
ATOM 9252 O O . ALA A 1 1157 ? 2.511 -31.225 -31.333 1.00 92.50 1157 ALA A O 1
ATOM 9253 N N . GLY A 1 1158 ? 0.801 -30.172 -30.323 1.00 90.69 1158 GLY A N 1
ATOM 9254 C CA . GLY A 1 1158 ? 0.154 -31.387 -29.822 1.00 90.69 1158 GLY A CA 1
ATOM 9255 C C . GLY A 1 1158 ? -0.320 -32.354 -30.915 1.00 90.69 1158 GLY A C 1
ATOM 9256 O O . GLY A 1 1158 ? -0.668 -31.965 -32.038 1.00 90.69 1158 GLY A O 1
ATOM 9257 N N . ASN A 1 1159 ? -0.386 -33.638 -30.565 1.00 92.81 1159 ASN A N 1
ATOM 9258 C CA . ASN A 1 1159 ? -0.860 -34.722 -31.424 1.00 92.81 1159 ASN A CA 1
ATOM 9259 C C . ASN A 1 1159 ? -2.391 -34.757 -31.533 1.00 92.81 1159 ASN A C 1
ATOM 9261 O O . ASN A 1 1159 ? -2.923 -35.221 -32.548 1.00 92.81 1159 ASN A O 1
ATOM 9265 N N . SER A 1 1160 ? -3.102 -34.279 -30.512 1.00 94.06 1160 SER A N 1
ATOM 9266 C CA . SER A 1 1160 ? -4.562 -34.243 -30.433 1.00 94.06 1160 SER A CA 1
ATOM 9267 C C . SER A 1 1160 ? -5.065 -32.882 -29.950 1.00 94.06 1160 SER A C 1
ATOM 9269 O O . SER A 1 1160 ? -4.535 -32.297 -29.011 1.00 94.06 1160 SER A O 1
ATOM 9271 N N . CYS A 1 1161 ? -6.121 -32.385 -30.594 1.00 96.38 1161 CYS A N 1
ATOM 9272 C CA . CYS A 1 1161 ? -6.806 -31.151 -30.231 1.00 96.38 1161 CYS A CA 1
ATOM 9273 C C . CYS A 1 1161 ? -8.319 -31.373 -30.305 1.00 96.38 1161 CYS A C 1
ATOM 9275 O O . CYS A 1 1161 ? -8.877 -31.551 -31.393 1.00 96.38 1161 CYS A O 1
ATOM 9277 N N . ILE A 1 1162 ? -8.995 -31.355 -29.163 1.00 97.38 1162 ILE A N 1
ATOM 9278 C CA . ILE A 1 1162 ? -10.448 -31.472 -29.072 1.00 97.38 1162 ILE A CA 1
ATOM 9279 C C . ILE A 1 1162 ? -10.985 -30.195 -28.441 1.00 97.38 1162 ILE A C 1
ATOM 9281 O O . ILE A 1 1162 ? -10.595 -29.838 -27.337 1.00 97.38 1162 ILE A O 1
ATOM 9285 N N . VAL A 1 1163 ? -11.878 -29.505 -29.150 1.00 97.69 1163 VAL A N 1
ATOM 9286 C CA . VAL A 1 1163 ? -12.504 -28.272 -28.659 1.00 97.69 1163 VAL A CA 1
ATOM 9287 C C . VAL A 1 1163 ? -14.017 -28.423 -28.715 1.00 97.69 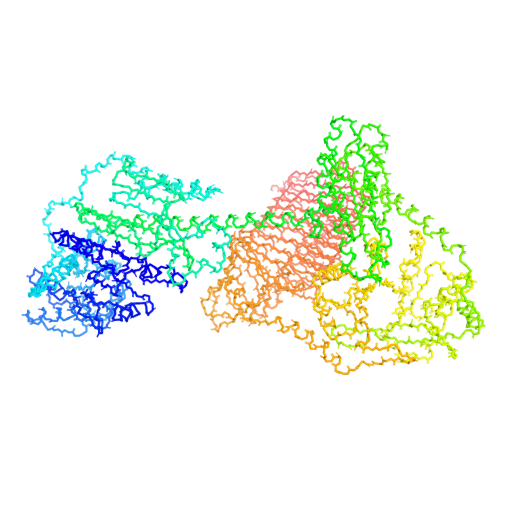1163 VAL A C 1
ATOM 9289 O O . VAL A 1 1163 ? -14.573 -28.728 -29.773 1.00 97.69 1163 VAL A O 1
ATOM 9292 N N . ARG A 1 1164 ? -14.687 -28.226 -27.578 1.00 98.06 1164 ARG A N 1
ATOM 9293 C CA . ARG A 1 1164 ? -16.149 -28.243 -27.445 1.00 98.06 1164 ARG A CA 1
ATOM 9294 C C . ARG A 1 1164 ? -16.620 -26.887 -26.937 1.00 98.06 1164 ARG A C 1
ATOM 9296 O O . ARG A 1 1164 ? -16.213 -26.466 -25.861 1.00 98.06 1164 ARG A O 1
ATOM 9303 N N . LEU A 1 1165 ? -17.461 -26.225 -27.721 1.00 97.31 1165 LEU A N 1
ATOM 9304 C CA . LEU A 1 1165 ? -18.039 -24.920 -27.427 1.00 97.31 1165 LEU A CA 1
ATOM 9305 C C . LEU A 1 1165 ? -19.558 -25.054 -27.359 1.00 97.31 1165 LEU A C 1
ATOM 9307 O O . LEU A 1 1165 ? -20.166 -25.468 -28.345 1.00 97.31 1165 LEU A O 1
ATOM 9311 N N . GLU A 1 1166 ? -20.170 -24.696 -26.235 1.00 95.56 1166 GLU A N 1
ATOM 9312 C CA . GLU A 1 1166 ? -21.621 -24.793 -26.043 1.00 95.56 1166 GLU A CA 1
ATOM 9313 C C . GLU A 1 1166 ? -22.177 -23.546 -25.335 1.00 95.56 1166 GLU A C 1
ATOM 9315 O O . GLU A 1 1166 ? -21.644 -23.120 -24.317 1.00 95.56 1166 GLU A O 1
ATOM 9320 N N . ASN A 1 1167 ? -23.223 -22.910 -25.873 1.00 93.31 1167 ASN A N 1
ATOM 9321 C CA . ASN A 1 1167 ? -23.784 -21.665 -25.313 1.00 93.31 1167 ASN A CA 1
ATOM 9322 C C . ASN A 1 1167 ? -22.752 -20.525 -25.164 1.00 93.31 1167 ASN A C 1
ATOM 9324 O O . ASN A 1 1167 ? -22.735 -19.828 -24.152 1.00 93.31 1167 ASN A O 1
ATOM 9328 N N . VAL A 1 1168 ? -21.858 -20.335 -26.142 1.00 94.38 1168 VAL A N 1
ATOM 9329 C CA . VAL A 1 1168 ? -20.760 -19.351 -26.039 1.00 94.38 1168 VAL A CA 1
ATOM 9330 C C . VAL A 1 1168 ? -20.915 -18.161 -26.985 1.00 94.38 1168 VAL A C 1
ATOM 9332 O O . VAL A 1 1168 ? -21.473 -18.297 -28.072 1.00 94.38 1168 VAL A O 1
ATOM 9335 N N . ASN A 1 1169 ? -20.348 -17.012 -26.617 1.00 95.38 1169 ASN A N 1
ATOM 9336 C CA . ASN A 1 1169 ? -20.133 -15.865 -27.500 1.00 95.38 1169 ASN A CA 1
ATOM 9337 C C . ASN A 1 1169 ? -18.634 -15.533 -27.563 1.00 95.38 1169 ASN A C 1
ATOM 9339 O O . ASN A 1 1169 ? -18.091 -14.926 -26.646 1.00 95.38 1169 ASN A O 1
ATOM 9343 N N . ILE A 1 1170 ? -17.943 -15.959 -28.622 1.00 96.38 1170 ILE A N 1
ATOM 9344 C CA . ILE A 1 1170 ? -16.487 -15.819 -28.743 1.00 96.38 1170 ILE A CA 1
ATOM 9345 C C . ILE A 1 1170 ? -16.137 -14.951 -29.947 1.00 96.38 1170 ILE A C 1
ATOM 9347 O O . ILE A 1 1170 ? -16.506 -15.253 -31.083 1.00 96.38 1170 ILE A O 1
ATOM 9351 N N . SER A 1 1171 ? -15.342 -13.910 -29.709 1.00 96.31 1171 SER A N 1
ATOM 9352 C CA . SER A 1 1171 ? -14.691 -13.117 -30.748 1.00 96.31 1171 SER A CA 1
ATOM 9353 C C . SER A 1 1171 ? -13.175 -13.260 -30.643 1.00 96.31 1171 SER A C 1
ATOM 9355 O O . SER A 1 1171 ? -12.578 -12.976 -29.611 1.00 96.31 1171 SER A O 1
ATOM 9357 N N . SER A 1 1172 ? -12.536 -13.723 -31.713 1.00 96.94 1172 SER A N 1
ATOM 9358 C CA . SER A 1 1172 ? -11.090 -13.925 -31.778 1.00 96.94 1172 SER A CA 1
ATOM 9359 C C . SER A 1 1172 ? -10.486 -13.086 -32.903 1.00 96.94 1172 SER A C 1
ATOM 9361 O O . SER A 1 1172 ? -11.022 -13.067 -34.011 1.00 96.94 1172 SER A O 1
ATOM 9363 N N . ASN A 1 1173 ? -9.388 -12.383 -32.625 1.00 97.19 1173 ASN A N 1
ATOM 9364 C CA . ASN A 1 1173 ? -8.629 -11.590 -33.589 1.00 97.19 1173 ASN A CA 1
ATOM 9365 C C . ASN A 1 1173 ? -7.127 -11.841 -33.408 1.00 97.19 1173 ASN A C 1
ATOM 9367 O O . ASN A 1 1173 ? -6.513 -11.332 -32.472 1.00 97.19 1173 ASN A O 1
ATOM 9371 N N . ILE A 1 1174 ? -6.544 -12.644 -34.297 1.00 97.12 1174 ILE A N 1
ATOM 9372 C CA . ILE A 1 1174 ? -5.164 -13.117 -34.173 1.00 97.12 1174 ILE A CA 1
ATOM 9373 C C . ILE A 1 1174 ? -4.361 -12.744 -35.417 1.00 97.12 1174 ILE A C 1
ATOM 9375 O O . ILE A 1 1174 ? -4.728 -13.081 -36.544 1.00 97.12 1174 ILE A O 1
ATOM 9379 N N . ARG A 1 1175 ? -3.219 -12.088 -35.210 1.00 96.00 1175 ARG A N 1
ATOM 9380 C CA . ARG A 1 1175 ? -2.282 -11.697 -36.267 1.00 96.00 1175 ARG A CA 1
ATOM 9381 C C . ARG A 1 1175 ? -0.909 -12.297 -35.999 1.00 96.00 1175 ARG A C 1
ATOM 9383 O O . ARG A 1 1175 ? -0.224 -11.887 -35.069 1.00 96.00 1175 ARG A O 1
ATOM 9390 N N . ALA A 1 1176 ? -0.482 -13.248 -36.817 1.00 95.31 1176 ALA A N 1
ATOM 9391 C CA . ALA A 1 1176 ? 0.841 -13.845 -36.671 1.00 95.31 1176 ALA A CA 1
ATOM 9392 C C . ALA A 1 1176 ? 1.395 -14.326 -38.012 1.00 95.31 1176 ALA A C 1
ATOM 9394 O O . ALA A 1 1176 ? 0.677 -14.376 -39.005 1.00 95.31 1176 ALA A O 1
ATOM 9395 N N . LYS A 1 1177 ? 2.674 -14.709 -38.073 1.00 93.31 1177 LYS A N 1
ATOM 9396 C CA . LYS A 1 1177 ? 3.219 -15.354 -39.282 1.00 93.31 1177 LYS A CA 1
ATOM 9397 C C . LYS A 1 1177 ? 2.484 -16.668 -39.572 1.00 93.31 1177 LYS A C 1
ATOM 9399 O O . LYS A 1 1177 ? 2.174 -16.956 -40.729 1.00 93.31 1177 LYS A O 1
ATOM 9404 N N . GLU A 1 1178 ? 2.185 -17.418 -38.521 1.00 94.75 1178 GLU A N 1
ATOM 9405 C CA . GLU A 1 1178 ? 1.382 -18.632 -38.536 1.00 94.75 1178 GLU A CA 1
ATOM 9406 C C . GLU A 1 1178 ? 0.380 -18.594 -37.380 1.00 94.75 1178 GLU A C 1
ATOM 9408 O O . GLU A 1 1178 ? 0.764 -18.351 -36.238 1.00 94.75 1178 GLU A O 1
ATOM 9413 N N . CYS A 1 1179 ? -0.910 -18.784 -37.650 1.00 95.38 1179 CYS A N 1
ATOM 9414 C CA . CYS A 1 1179 ? -1.904 -18.774 -36.580 1.00 95.38 1179 CYS A CA 1
ATOM 9415 C C . CYS A 1 1179 ? -3.110 -19.673 -36.813 1.00 95.38 1179 CYS A C 1
ATOM 9417 O O . CYS A 1 1179 ? -3.534 -19.924 -37.942 1.00 95.38 1179 CYS A O 1
ATOM 9419 N N . TYR A 1 1180 ? -3.687 -20.109 -35.698 1.00 95.12 1180 TYR A N 1
ATOM 9420 C CA . TYR A 1 1180 ? -4.859 -20.970 -35.645 1.00 95.12 1180 TYR A CA 1
ATOM 9421 C C . TYR A 1 1180 ? -5.879 -20.344 -34.700 1.00 95.12 1180 TYR A C 1
ATOM 9423 O O . TYR A 1 1180 ? -5.610 -20.212 -33.511 1.00 95.12 1180 TYR A O 1
ATOM 9431 N N . GLY A 1 1181 ? -7.043 -19.933 -35.205 1.00 94.25 1181 GLY A N 1
ATOM 9432 C CA . GLY A 1 1181 ? -8.103 -19.368 -34.366 1.00 94.25 1181 GLY A CA 1
ATOM 9433 C C . GLY A 1 1181 ? -8.566 -20.381 -33.320 1.00 94.25 1181 GLY A C 1
ATOM 9434 O O . GLY A 1 1181 ? -8.398 -20.172 -32.120 1.00 94.25 1181 GLY A O 1
ATOM 9435 N N . ILE A 1 1182 ? -9.080 -21.518 -33.792 1.00 96.75 1182 ILE A N 1
ATOM 9436 C CA . ILE A 1 1182 ? -9.383 -22.697 -32.974 1.00 96.75 1182 ILE A CA 1
ATOM 9437 C C . ILE A 1 1182 ? -8.821 -23.937 -33.665 1.00 96.75 1182 ILE A C 1
ATOM 9439 O O . ILE A 1 1182 ? -9.230 -24.256 -34.784 1.00 96.75 1182 ILE A O 1
ATOM 9443 N N . GLY A 1 1183 ? -7.917 -24.659 -33.007 1.00 94.69 1183 GLY A N 1
ATOM 9444 C CA . GLY A 1 1183 ? -7.337 -25.890 -33.537 1.00 94.69 1183 GLY A CA 1
ATOM 9445 C C . GLY A 1 1183 ? -5.842 -26.018 -33.278 1.00 94.69 1183 GLY A C 1
ATOM 9446 O O . GLY A 1 1183 ? -5.380 -25.736 -32.176 1.00 94.69 1183 GLY A O 1
ATOM 9447 N N . CYS A 1 1184 ? -5.092 -26.513 -34.266 1.00 93.44 1184 CYS A N 1
ATOM 9448 C CA . CYS A 1 1184 ? -3.658 -26.749 -34.101 1.00 93.44 1184 CYS A CA 1
ATOM 9449 C C . CYS A 1 1184 ? -2.862 -26.762 -35.404 1.00 93.44 1184 CYS A C 1
ATOM 9451 O O . CYS A 1 1184 ? -3.433 -26.716 -36.490 1.00 93.44 1184 CYS A O 1
ATOM 9453 N N . ARG A 1 1185 ? -1.529 -26.886 -35.323 1.00 91.88 1185 ARG A N 1
ATOM 9454 C CA . ARG A 1 1185 ? -0.683 -26.967 -36.522 1.00 91.88 1185 ARG A CA 1
ATOM 9455 C C . ARG A 1 1185 ? -0.942 -28.231 -37.334 1.00 91.88 1185 ARG A C 1
ATOM 9457 O O . ARG A 1 1185 ? -1.307 -28.127 -38.505 1.00 91.88 1185 ARG A O 1
ATOM 9464 N N . ALA A 1 1186 ? -0.746 -29.415 -36.752 1.00 87.56 1186 ALA A N 1
ATOM 9465 C CA . ALA A 1 1186 ? -0.738 -30.678 -37.507 1.00 87.56 1186 ALA A CA 1
ATOM 9466 C C . ALA A 1 1186 ? -1.386 -31.890 -36.801 1.00 87.56 1186 ALA A C 1
ATOM 9468 O O . ALA A 1 1186 ? -1.449 -32.968 -37.395 1.00 87.56 1186 ALA A O 1
ATOM 9469 N N . GLY A 1 1187 ? -1.876 -31.738 -35.567 1.00 88.50 1187 GLY A N 1
ATOM 9470 C CA . GLY A 1 1187 ? -2.498 -32.819 -34.791 1.00 88.50 1187 GLY A CA 1
ATOM 9471 C C . GLY A 1 1187 ? -3.896 -33.225 -35.275 1.00 88.50 1187 GLY A C 1
ATOM 9472 O O . GLY A 1 1187 ? -4.521 -32.563 -36.105 1.00 88.50 1187 GLY A O 1
ATOM 9473 N N . ARG A 1 1188 ? -4.427 -34.330 -34.737 1.00 92.94 1188 ARG A N 1
ATOM 9474 C CA . ARG A 1 1188 ? -5.824 -34.743 -34.943 1.00 92.94 1188 ARG A CA 1
ATOM 9475 C C . ARG A 1 1188 ? -6.747 -33.717 -34.286 1.00 92.94 1188 ARG A C 1
ATOM 9477 O O . ARG A 1 1188 ? -6.804 -33.643 -33.064 1.00 92.94 1188 ARG A O 1
ATOM 9484 N N . THR A 1 1189 ? -7.516 -32.990 -35.092 1.00 96.50 1189 THR A N 1
ATOM 9485 C CA . THR A 1 1189 ? -8.357 -31.884 -34.610 1.00 96.50 1189 THR A CA 1
ATOM 9486 C C . THR A 1 1189 ? -9.847 -32.197 -34.753 1.00 96.50 1189 THR A C 1
ATOM 9488 O O . THR A 1 1189 ? -10.315 -32.458 -35.863 1.00 96.50 1189 THR A O 1
ATOM 9491 N N . ASN A 1 1190 ? -10.602 -32.133 -33.655 1.00 97.25 1190 ASN A N 1
ATOM 9492 C CA . ASN A 1 1190 ? -12.067 -32.194 -33.661 1.00 97.25 1190 ASN A CA 1
ATOM 9493 C C . ASN A 1 1190 ? -12.640 -30.955 -32.966 1.00 97.25 1190 ASN A C 1
ATOM 9495 O O . ASN A 1 1190 ? -12.306 -30.690 -31.814 1.00 97.25 1190 ASN A O 1
ATOM 9499 N N . ILE A 1 1191 ? -13.519 -30.232 -33.653 1.00 97.56 1191 ILE A N 1
ATOM 9500 C CA . ILE A 1 1191 ? -14.145 -29.009 -33.148 1.00 97.56 1191 ILE A CA 1
ATOM 9501 C C . ILE A 1 1191 ? -15.662 -29.201 -33.169 1.00 97.56 1191 ILE A C 1
ATOM 9503 O O . ILE A 1 1191 ? -16.226 -29.550 -34.208 1.00 97.56 1191 ILE A O 1
ATOM 9507 N N . TYR A 1 1192 ? -16.304 -28.975 -32.026 1.00 97.25 1192 TYR A N 1
ATOM 9508 C CA . TYR A 1 1192 ? -17.750 -29.060 -31.837 1.00 97.25 1192 TYR A CA 1
ATOM 9509 C C . TYR A 1 1192 ? -18.268 -27.705 -31.350 1.00 97.25 1192 TYR A C 1
ATOM 9511 O O . TYR A 1 1192 ? -17.773 -27.198 -30.347 1.00 97.25 1192 TYR A O 1
ATOM 9519 N N . ILE A 1 1193 ? -19.239 -27.122 -32.052 1.00 95.69 1193 ILE A N 1
ATOM 9520 C CA . ILE A 1 1193 ? -19.816 -25.808 -31.740 1.00 95.69 1193 ILE A CA 1
ATOM 9521 C C . ILE A 1 1193 ? -21.342 -25.930 -31.689 1.00 95.69 1193 ILE A C 1
ATOM 9523 O O . ILE A 1 1193 ? -21.981 -26.177 -32.709 1.00 95.69 1193 ILE A O 1
ATOM 9527 N N . GLY A 1 1194 ? -21.929 -25.758 -30.508 1.00 92.31 1194 GLY A N 1
ATOM 9528 C CA . GLY A 1 1194 ? -23.365 -25.855 -30.259 1.00 92.31 1194 GLY A CA 1
ATOM 9529 C C . GLY A 1 1194 ? -23.931 -24.576 -29.649 1.00 92.31 1194 GLY A C 1
ATOM 9530 O O . GLY A 1 1194 ? -23.325 -24.027 -28.736 1.00 92.31 1194 GLY A O 1
ATOM 9531 N N . TYR A 1 1195 ? -25.089 -24.100 -30.115 1.00 90.88 1195 TYR A N 1
ATOM 9532 C CA . TYR A 1 1195 ? -25.807 -22.977 -29.479 1.00 90.88 1195 TYR A CA 1
ATOM 9533 C C . TYR A 1 1195 ? -24.940 -21.722 -29.249 1.00 90.88 1195 TYR A C 1
ATOM 9535 O O . TYR A 1 1195 ? -25.034 -21.071 -28.216 1.00 90.88 1195 TYR A O 1
ATOM 9543 N N . ALA A 1 1196 ? -24.049 -21.392 -30.187 1.00 91.19 1196 ALA A N 1
ATOM 9544 C CA . ALA A 1 1196 ? -22.981 -20.417 -29.967 1.00 91.19 1196 ALA A CA 1
ATOM 9545 C C . ALA A 1 1196 ? -22.908 -19.342 -31.058 1.00 91.19 1196 ALA A C 1
ATOM 9547 O O . ALA A 1 1196 ? -23.308 -19.582 -32.194 1.00 91.19 1196 ALA A O 1
ATOM 9548 N N . ALA A 1 1197 ? -22.328 -18.188 -30.729 1.00 91.88 1197 ALA A N 1
ATOM 9549 C CA . ALA A 1 1197 ? -21.879 -17.171 -31.672 1.00 91.88 1197 ALA A CA 1
ATOM 9550 C C . ALA A 1 1197 ? -20.342 -17.125 -31.664 1.00 91.88 1197 ALA A C 1
ATOM 9552 O O . ALA A 1 1197 ? -19.741 -16.706 -30.679 1.00 91.88 1197 ALA A O 1
ATOM 9553 N N . VAL A 1 1198 ? -19.682 -17.580 -32.732 1.00 95.62 1198 VAL A N 1
ATOM 9554 C CA . VAL A 1 1198 ? -18.210 -17.667 -32.787 1.00 95.62 1198 VAL A CA 1
ATOM 9555 C C . VAL A 1 1198 ? -17.683 -16.955 -34.023 1.00 95.62 1198 VAL A C 1
ATOM 9557 O O . VAL A 1 1198 ? -17.888 -17.410 -35.147 1.00 95.62 1198 VAL A O 1
ATOM 9560 N N . LYS A 1 1199 ? -16.947 -15.860 -33.822 1.00 96.06 1199 LYS A N 1
ATOM 9561 C CA . LYS A 1 1199 ? -16.266 -15.119 -34.886 1.00 96.06 1199 LYS A CA 1
ATOM 9562 C C . LYS A 1 1199 ? -14.755 -15.214 -34.718 1.00 96.06 1199 LYS A C 1
ATOM 9564 O O . LYS A 1 1199 ? -14.221 -14.782 -33.703 1.00 96.06 1199 LYS A O 1
ATOM 9569 N N . SER A 1 1200 ? -14.059 -15.724 -35.728 1.00 96.25 1200 SER A N 1
ATOM 9570 C CA . SER A 1 1200 ? -12.598 -15.819 -35.743 1.00 96.25 1200 SER A CA 1
ATOM 9571 C C . SER A 1 1200 ? -12.013 -15.051 -36.926 1.00 96.25 1200 SER A C 1
ATOM 9573 O O . SER A 1 1200 ? -12.304 -15.333 -38.089 1.00 96.25 1200 SER A O 1
ATOM 9575 N N . VAL A 1 1201 ? -11.198 -14.049 -36.613 1.00 97.12 1201 VAL A N 1
ATOM 9576 C CA . VAL A 1 1201 ? -10.442 -13.241 -37.567 1.00 97.12 1201 VAL A CA 1
ATOM 9577 C C . VAL A 1 1201 ? -8.975 -13.615 -37.431 1.00 97.12 1201 VAL A C 1
ATOM 9579 O O . VAL A 1 1201 ? -8.390 -13.460 -36.359 1.00 97.12 1201 VAL A O 1
ATOM 9582 N N . VAL A 1 1202 ? -8.379 -14.104 -38.513 1.00 96.38 1202 VAL A N 1
ATOM 9583 C CA . VAL A 1 1202 ? -6.979 -14.530 -38.536 1.00 96.38 1202 VAL A CA 1
ATOM 9584 C C . VAL A 1 1202 ? -6.246 -13.903 -39.715 1.00 96.38 1202 VAL A C 1
ATOM 9586 O O . VAL A 1 1202 ? -6.771 -13.818 -40.825 1.00 96.38 1202 VAL A O 1
ATOM 9589 N N . GLN A 1 1203 ? -5.016 -13.456 -39.485 1.00 96.25 1203 GLN A N 1
ATOM 9590 C CA . GLN A 1 1203 ? -4.179 -12.865 -40.524 1.00 96.25 1203 GLN A CA 1
ATOM 9591 C C . GLN A 1 1203 ? -2.739 -13.350 -40.389 1.00 96.25 1203 GLN A C 1
ATOM 9593 O O . GLN A 1 1203 ? -2.135 -13.202 -39.327 1.00 96.25 1203 GLN A O 1
ATOM 9598 N N . GLY A 1 1204 ? -2.188 -13.888 -41.478 1.00 93.62 1204 GLY A N 1
ATOM 9599 C CA . GLY A 1 1204 ? -0.848 -14.463 -41.472 1.00 93.62 1204 GLY A CA 1
ATOM 9600 C C . GLY A 1 1204 ? -0.487 -15.231 -42.732 1.00 93.62 1204 GLY A C 1
ATOM 9601 O O . GLY A 1 1204 ? -1.351 -15.574 -43.535 1.00 93.62 1204 GLY A O 1
ATOM 9602 N N . LYS A 1 1205 ? 0.798 -15.565 -42.896 1.00 90.69 1205 LYS A N 1
ATOM 9603 C CA . LYS A 1 1205 ? 1.263 -16.358 -44.043 1.00 90.69 1205 LYS A CA 1
ATOM 9604 C C . LYS A 1 1205 ? 0.572 -17.724 -44.078 1.00 90.69 1205 LYS A C 1
ATOM 9606 O O . LYS A 1 1205 ? 0.042 -18.111 -45.113 1.00 90.69 1205 LYS A O 1
ATOM 9611 N N . ALA A 1 1206 ? 0.517 -18.404 -42.936 1.00 90.38 1206 ALA A N 1
ATOM 9612 C CA . ALA A 1 1206 ? -0.220 -19.651 -42.746 1.00 90.38 1206 ALA A CA 1
ATOM 9613 C C . ALA A 1 1206 ? -1.255 -19.469 -41.626 1.00 90.38 1206 ALA A C 1
ATOM 9615 O O . ALA A 1 1206 ? -0.962 -19.737 -40.465 1.00 90.38 1206 ALA A O 1
ATOM 9616 N N . ALA A 1 1207 ? -2.440 -18.955 -41.962 1.00 94.19 1207 ALA A N 1
ATOM 9617 C CA . ALA A 1 1207 ? -3.476 -18.628 -40.986 1.00 94.19 1207 ALA A CA 1
ATOM 9618 C C . ALA A 1 1207 ? -4.768 -19.399 -41.266 1.00 94.19 1207 ALA A C 1
ATOM 9620 O O . ALA A 1 1207 ? -5.256 -19.413 -42.393 1.00 94.19 1207 ALA A O 1
ATOM 9621 N N . VAL A 1 1208 ? -5.323 -20.030 -40.232 1.00 94.81 1208 VAL A N 1
ATOM 9622 C CA . VAL A 1 1208 ? -6.537 -20.850 -40.313 1.00 94.81 1208 VAL A CA 1
ATOM 9623 C C . VAL A 1 1208 ? -7.482 -20.454 -39.186 1.00 94.81 1208 VAL A C 1
ATOM 9625 O O . VAL A 1 1208 ? -7.094 -20.457 -38.022 1.00 94.81 1208 VAL A O 1
ATOM 9628 N N . ALA A 1 1209 ? -8.732 -20.122 -39.506 1.00 94.94 1209 ALA A N 1
ATOM 9629 C CA . ALA A 1 1209 ? -9.704 -19.712 -38.495 1.00 94.94 1209 ALA A CA 1
ATOM 9630 C C . ALA A 1 1209 ? -10.144 -20.908 -37.634 1.00 94.94 1209 ALA A C 1
ATOM 9632 O O . ALA A 1 1209 ? -10.132 -20.829 -36.407 1.00 94.94 1209 ALA A O 1
ATOM 9633 N N . PHE A 1 1210 ? -10.449 -22.045 -38.269 1.00 95.62 1210 PHE A N 1
ATOM 9634 C CA . PHE A 1 1210 ? -10.824 -23.292 -37.594 1.00 95.62 1210 PHE A CA 1
ATOM 9635 C C . PHE A 1 1210 ? -10.089 -24.495 -38.198 1.00 95.62 1210 PHE A C 1
ATOM 9637 O O . PHE A 1 1210 ? -10.105 -24.670 -39.413 1.00 95.62 1210 PHE A O 1
ATOM 9644 N N . GLY A 1 1211 ? -9.496 -25.368 -37.381 1.00 94.00 1211 GLY A N 1
ATOM 9645 C CA . GLY A 1 1211 ? -8.902 -26.636 -37.824 1.00 94.00 1211 GLY A CA 1
ATOM 9646 C C . GLY A 1 1211 ? -7.373 -26.653 -37.803 1.00 94.00 1211 GLY A C 1
ATOM 9647 O O . GLY A 1 1211 ? -6.766 -26.171 -36.851 1.00 94.00 1211 GLY A O 1
ATOM 9648 N N . ASN A 1 1212 ? -6.747 -27.270 -38.813 1.00 92.25 1212 ASN A N 1
ATOM 9649 C CA . ASN A 1 1212 ? -5.291 -27.428 -38.862 1.00 92.25 1212 ASN A CA 1
ATOM 9650 C C . ASN A 1 1212 ? -4.675 -27.222 -40.253 1.00 92.25 1212 ASN A C 1
ATOM 9652 O O . ASN A 1 1212 ? -5.357 -27.267 -41.275 1.00 92.25 1212 ASN A O 1
ATOM 9656 N N . SER A 1 1213 ? -3.356 -27.012 -40.306 1.00 89.38 1213 SER A N 1
ATOM 9657 C CA . SER A 1 1213 ? -2.644 -26.736 -41.568 1.00 89.38 1213 SER A CA 1
ATOM 9658 C C . SER A 1 1213 ? -2.535 -27.945 -42.506 1.00 89.38 1213 SER A C 1
ATOM 9660 O O . SER A 1 1213 ? -2.234 -27.791 -43.687 1.00 89.38 1213 SER A O 1
ATOM 9662 N N . VAL A 1 1214 ? -2.817 -29.155 -42.011 1.00 91.19 1214 VAL A N 1
ATOM 9663 C CA . VAL A 1 1214 ? -2.756 -30.405 -42.789 1.00 91.19 1214 VAL A CA 1
ATOM 9664 C C . VAL A 1 1214 ? -4.118 -30.840 -43.345 1.00 91.19 1214 VAL A C 1
ATOM 9666 O O . VAL A 1 1214 ? -4.235 -31.935 -43.894 1.00 91.19 1214 VAL A O 1
ATOM 9669 N N . MET A 1 1215 ? -5.152 -29.996 -43.227 1.00 91.19 1215 MET A N 1
ATOM 9670 C CA . MET A 1 1215 ? -6.507 -30.227 -43.754 1.00 91.19 1215 MET A CA 1
ATOM 9671 C C . MET A 1 1215 ? -7.192 -31.495 -43.207 1.00 91.19 1215 MET A C 1
ATOM 9673 O O . MET A 1 1215 ? -8.063 -32.075 -43.861 1.00 91.19 1215 MET A O 1
ATOM 9677 N N . SER A 1 1216 ? -6.812 -31.955 -42.012 1.00 91.50 1216 SER A N 1
ATOM 9678 C CA . SER A 1 1216 ? -7.310 -33.211 -41.427 1.00 91.50 1216 SER A CA 1
ATOM 9679 C C . SER A 1 1216 ? -8.401 -33.015 -40.372 1.00 91.50 1216 SER A C 1
ATOM 9681 O O . SER A 1 1216 ? -8.961 -34.006 -39.890 1.00 91.50 1216 SER A O 1
ATOM 9683 N N . ALA A 1 1217 ? -8.723 -31.765 -40.027 1.00 95.00 1217 ALA A N 1
ATOM 9684 C CA . ALA A 1 1217 ? -9.680 -31.455 -38.976 1.00 95.00 1217 ALA A CA 1
ATOM 9685 C C . ALA A 1 1217 ? -11.113 -31.903 -39.319 1.00 95.00 1217 ALA A C 1
ATOM 9687 O O . ALA A 1 1217 ? -11.481 -32.096 -40.486 1.00 95.00 1217 ALA A O 1
ATOM 9688 N N . LYS A 1 1218 ? -11.928 -32.059 -38.274 1.00 96.38 1218 LYS A N 1
ATOM 9689 C CA . LYS A 1 1218 ? -13.380 -32.244 -38.359 1.00 96.38 1218 LYS A CA 1
ATOM 9690 C C . LYS A 1 1218 ? -14.077 -31.127 -37.598 1.00 96.38 1218 LYS A C 1
ATOM 9692 O O . LYS A 1 1218 ? -13.728 -30.876 -36.445 1.00 96.38 1218 LYS A O 1
ATOM 9697 N N . LEU A 1 1219 ? -15.049 -30.488 -38.241 1.00 95.62 1219 LEU A N 1
ATOM 9698 C CA . LEU A 1 1219 ? -15.813 -29.378 -37.684 1.00 95.62 1219 LEU A CA 1
ATOM 9699 C C . LEU A 1 1219 ? -17.299 -29.730 -37.705 1.00 95.62 1219 LEU A C 1
ATOM 9701 O O . LEU A 1 1219 ? -17.853 -29.999 -38.770 1.00 95.62 1219 LEU A O 1
ATOM 9705 N N . TYR A 1 1220 ? -17.924 -29.704 -36.534 1.00 95.06 1220 TYR A N 1
ATOM 9706 C CA . TYR A 1 1220 ? -19.352 -29.934 -36.354 1.00 95.06 1220 TYR A CA 1
ATOM 9707 C C . TYR A 1 1220 ? -19.965 -28.712 -35.681 1.00 95.06 1220 TYR A C 1
ATOM 9709 O O . TYR A 1 1220 ? -19.616 -28.395 -34.546 1.00 95.06 1220 TYR A O 1
ATOM 9717 N N . CYS A 1 1221 ? -20.877 -28.038 -36.372 1.00 92.50 1221 CYS A N 1
ATOM 9718 C CA . CYS A 1 1221 ? -21.587 -26.873 -35.863 1.00 92.50 1221 CYS A CA 1
ATOM 9719 C C . CYS A 1 1221 ? -23.092 -27.139 -35.894 1.00 92.50 1221 CYS A C 1
ATOM 9721 O O . CYS A 1 1221 ? -23.619 -27.492 -36.948 1.00 92.50 1221 CYS A O 1
ATOM 9723 N N . SER A 1 1222 ? -23.779 -26.941 -34.769 1.00 91.25 1222 SER A N 1
ATOM 9724 C CA . SER A 1 1222 ? -25.226 -27.133 -34.643 1.00 91.25 1222 SER A CA 1
ATOM 9725 C C . SER A 1 1222 ? -25.892 -25.975 -33.896 1.00 91.25 1222 SER A C 1
ATOM 9727 O O . SER A 1 1222 ? -25.502 -25.674 -32.768 1.00 91.25 1222 SER A O 1
ATOM 9729 N N . ASN A 1 1223 ? -26.932 -25.362 -34.466 1.00 89.56 1223 ASN A N 1
ATOM 9730 C CA . ASN A 1 1223 ? -27.658 -24.231 -33.862 1.00 89.56 1223 ASN A CA 1
ATOM 9731 C C . ASN A 1 1223 ? -26.734 -23.042 -33.518 1.00 89.56 1223 ASN A C 1
ATOM 9733 O O . ASN A 1 1223 ? -26.859 -22.461 -32.444 1.00 89.56 1223 ASN A O 1
ATOM 9737 N N . ALA A 1 1224 ? -25.779 -22.706 -34.390 1.00 89.19 1224 ALA A N 1
ATOM 9738 C CA . ALA A 1 1224 ? -24.717 -21.737 -34.100 1.00 89.19 1224 ALA A CA 1
ATOM 9739 C C . ALA A 1 1224 ? -24.542 -20.687 -35.211 1.00 89.19 1224 ALA A C 1
ATOM 9741 O O . ALA A 1 1224 ? -24.649 -20.999 -36.398 1.00 89.19 1224 ALA A O 1
ATOM 9742 N N . ASP A 1 1225 ? -24.220 -19.455 -34.813 1.00 90.56 1225 ASP A N 1
ATOM 9743 C CA . ASP A 1 1225 ? -23.814 -18.365 -35.695 1.00 90.56 1225 ASP A CA 1
ATOM 9744 C C . ASP A 1 1225 ? -22.278 -18.322 -35.784 1.00 90.56 1225 ASP A C 1
ATOM 9746 O O . ASP A 1 1225 ? -21.598 -17.993 -34.813 1.00 90.56 1225 ASP A O 1
ATOM 9750 N N . ILE A 1 1226 ? -21.706 -18.661 -36.940 1.00 92.62 1226 ILE A N 1
ATOM 9751 C CA . ILE A 1 1226 ? -20.248 -18.760 -37.116 1.00 92.62 1226 ILE A CA 1
ATOM 9752 C C . ILE A 1 1226 ? -19.722 -17.783 -38.167 1.00 92.62 1226 ILE A C 1
ATOM 9754 O O . ILE A 1 1226 ? -20.312 -17.599 -39.227 1.00 92.62 1226 ILE A O 1
ATOM 9758 N N . GLY A 1 1227 ? -18.583 -17.161 -37.881 1.00 93.00 1227 GLY A N 1
ATOM 9759 C CA . GLY A 1 1227 ? -17.938 -16.196 -38.764 1.00 93.00 1227 GLY A CA 1
ATOM 9760 C C . GLY A 1 1227 ? -16.442 -16.457 -38.896 1.00 93.00 1227 GLY A C 1
ATOM 9761 O O . GLY A 1 1227 ? -15.749 -16.495 -37.880 1.00 93.00 1227 GLY A O 1
ATOM 9762 N N . THR A 1 1228 ? -15.916 -16.573 -40.116 1.00 95.50 1228 THR A N 1
ATOM 9763 C CA . THR A 1 1228 ? -14.464 -16.557 -40.368 1.00 95.50 1228 THR A CA 1
ATOM 9764 C C . THR A 1 1228 ? -14.076 -15.353 -41.213 1.00 95.50 1228 THR A C 1
ATOM 9766 O O . THR A 1 1228 ? -14.780 -14.962 -42.144 1.00 95.50 1228 THR A O 1
ATOM 9769 N N . ASN A 1 1229 ? -12.928 -14.762 -40.901 1.00 95.81 1229 ASN A N 1
ATOM 9770 C CA . ASN A 1 1229 ? -12.245 -13.841 -41.798 1.00 95.81 1229 ASN A CA 1
ATOM 9771 C C . ASN A 1 1229 ? -10.752 -14.159 -41.786 1.00 95.81 1229 ASN A C 1
ATOM 9773 O O . ASN A 1 1229 ? -10.046 -13.796 -40.846 1.00 95.81 1229 ASN A O 1
ATOM 9777 N N . ALA A 1 1230 ? -10.302 -14.881 -42.808 1.00 95.06 1230 ALA A N 1
ATOM 9778 C CA . ALA A 1 1230 ? -8.926 -15.317 -42.955 1.00 95.06 1230 ALA A CA 1
ATOM 9779 C C . AL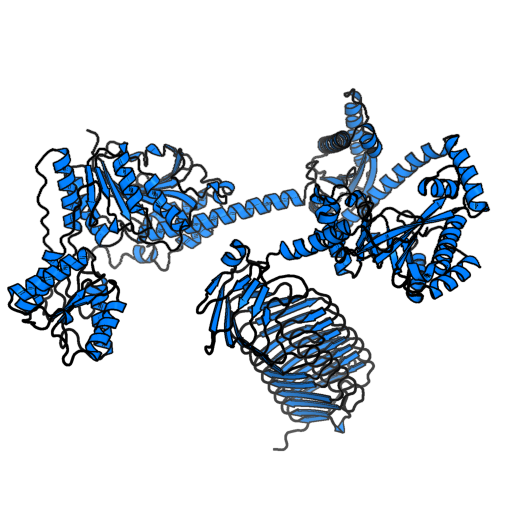A A 1 1230 ? -8.227 -14.526 -44.068 1.00 95.06 1230 ALA A C 1
ATOM 9781 O O . ALA A 1 1230 ? -8.649 -14.547 -45.225 1.00 95.06 1230 ALA A O 1
ATOM 9782 N N . VAL A 1 1231 ? -7.129 -13.853 -43.727 1.00 94.94 1231 VAL A N 1
ATOM 9783 C CA . VAL A 1 1231 ? -6.220 -13.218 -44.692 1.00 94.94 1231 VAL A CA 1
ATOM 9784 C C . VAL A 1 1231 ? -4.916 -14.006 -44.700 1.00 94.94 1231 VAL A C 1
ATOM 9786 O O . VAL A 1 1231 ? -4.125 -13.910 -43.758 1.00 94.94 1231 VAL A O 1
ATOM 9789 N N . THR A 1 1232 ? -4.714 -14.833 -45.728 1.00 94.50 1232 THR A N 1
ATOM 9790 C CA . THR A 1 1232 ? -3.658 -15.848 -45.730 1.00 94.50 1232 THR A CA 1
ATOM 9791 C C . THR A 1 1232 ? -3.222 -16.343 -47.112 1.00 94.50 1232 THR A C 1
ATOM 9793 O O . THR A 1 1232 ? -3.986 -16.302 -48.074 1.00 94.50 1232 THR A O 1
ATOM 9796 N N . GLU A 1 1233 ? -1.983 -16.845 -47.213 1.00 91.44 1233 GLU A N 1
ATOM 9797 C CA . GLU A 1 1233 ? -1.510 -17.617 -48.376 1.00 91.44 1233 GLU A CA 1
ATOM 9798 C C . GLU A 1 1233 ? -1.981 -19.083 -48.322 1.00 91.44 1233 GLU A C 1
ATOM 9800 O O . GLU A 1 1233 ? -1.912 -19.805 -49.319 1.00 91.44 1233 GLU A O 1
ATOM 9805 N N . PHE A 1 1234 ? -2.470 -19.539 -47.165 1.00 84.31 1234 PHE A N 1
ATOM 9806 C CA . PHE A 1 1234 ? -3.131 -20.828 -47.027 1.00 84.31 1234 PHE A CA 1
ATOM 9807 C C . PHE A 1 1234 ? -4.498 -20.736 -47.724 1.00 84.31 1234 PHE A C 1
ATOM 9809 O O . PHE A 1 1234 ? -5.368 -19.998 -47.290 1.00 84.31 1234 PHE A O 1
ATOM 9816 N N . ASN A 1 1235 ? -4.696 -21.436 -48.844 1.00 84.62 1235 ASN A N 1
ATOM 9817 C CA . ASN A 1 1235 ? -5.882 -21.311 -49.717 1.00 84.62 1235 ASN A CA 1
ATOM 9818 C C . ASN A 1 1235 ? -7.221 -21.800 -49.095 1.00 84.62 1235 ASN A C 1
ATOM 9820 O O . ASN A 1 1235 ? -8.086 -22.296 -49.814 1.00 84.62 1235 ASN A O 1
ATOM 9824 N N . SER A 1 1236 ? -7.400 -21.716 -47.777 1.00 90.56 1236 SER A N 1
ATOM 9825 C CA . SER A 1 1236 ? -8.632 -22.057 -47.068 1.00 90.56 1236 SER A CA 1
ATOM 9826 C C . SER A 1 1236 ? -8.744 -21.260 -45.768 1.00 90.56 1236 SER A C 1
ATOM 9828 O O . SER A 1 1236 ? -7.759 -21.073 -45.064 1.00 90.56 1236 SER A O 1
ATOM 9830 N N . ASP A 1 1237 ? -9.951 -20.834 -45.406 1.00 90.38 1237 ASP A N 1
ATOM 9831 C CA . ASP A 1 1237 ? -10.248 -20.253 -44.091 1.00 90.38 1237 ASP A CA 1
ATOM 9832 C C . ASP A 1 1237 ? -10.401 -21.332 -43.002 1.00 90.38 1237 ASP A C 1
ATOM 9834 O O . ASP A 1 1237 ? -10.127 -21.078 -41.827 1.00 90.38 1237 ASP A O 1
ATOM 9838 N N . ILE A 1 1238 ? -10.800 -22.549 -43.395 1.00 93.69 1238 ILE A N 1
ATOM 9839 C CA . ILE A 1 1238 ? -10.976 -23.716 -42.519 1.00 93.69 1238 ILE A CA 1
ATOM 9840 C C . ILE A 1 1238 ? -9.999 -24.826 -42.925 1.00 93.69 1238 ILE A C 1
ATOM 9842 O O . ILE A 1 1238 ? -9.968 -25.280 -44.068 1.00 93.69 1238 ILE A O 1
ATOM 9846 N N . GLY A 1 1239 ? -9.229 -25.317 -41.961 1.00 92.88 1239 GLY A N 1
ATOM 9847 C CA . GLY A 1 1239 ? -8.241 -26.383 -42.097 1.00 92.88 1239 GLY A CA 1
ATOM 9848 C C . GLY A 1 1239 ? -8.844 -27.789 -42.081 1.00 92.88 1239 GLY A C 1
ATOM 9849 O O . GLY A 1 1239 ? -8.371 -28.660 -41.350 1.00 92.88 1239 GLY A O 1
ATOM 9850 N N . ALA A 1 1240 ? -9.918 -28.010 -42.840 1.00 92.88 1240 ALA A N 1
ATOM 9851 C CA . ALA A 1 1240 ? -10.630 -29.281 -42.956 1.00 92.88 1240 ALA A CA 1
ATOM 9852 C C . ALA A 1 1240 ? -11.045 -29.528 -44.412 1.00 92.88 1240 ALA A C 1
ATOM 9854 O O . ALA A 1 1240 ? -11.330 -28.596 -45.160 1.00 92.88 1240 ALA A O 1
ATOM 9855 N N . LEU A 1 1241 ? -11.131 -30.796 -44.822 1.00 91.31 1241 LEU A N 1
ATOM 9856 C CA . LEU A 1 1241 ? -11.795 -31.147 -46.082 1.00 91.31 1241 LEU A CA 1
ATOM 9857 C C . LEU A 1 1241 ? -13.295 -30.842 -45.985 1.00 91.31 1241 LEU A C 1
ATOM 9859 O O . LEU A 1 1241 ? -13.906 -31.170 -44.975 1.00 91.31 1241 LEU A O 1
ATOM 9863 N N . GLU A 1 1242 ? -13.915 -30.350 -47.059 1.00 89.31 1242 GLU A N 1
ATOM 9864 C CA . GLU A 1 1242 ? -15.350 -29.994 -47.083 1.00 89.31 1242 GLU A CA 1
ATOM 9865 C C . GLU A 1 1242 ? -16.279 -31.133 -46.609 1.00 89.31 1242 GLU A C 1
ATOM 9867 O O . GLU A 1 1242 ? -17.247 -30.899 -45.897 1.00 89.31 1242 GLU A O 1
ATOM 9872 N N . LYS A 1 1243 ? -15.943 -32.403 -46.887 1.00 89.88 1243 LYS A N 1
ATOM 9873 C CA . LYS A 1 1243 ? -16.701 -33.577 -46.392 1.00 89.88 1243 LYS A CA 1
ATOM 9874 C C . LYS A 1 1243 ? -16.683 -33.760 -44.862 1.00 89.88 1243 LYS A C 1
ATOM 9876 O O . LYS A 1 1243 ? -17.459 -34.553 -44.337 1.00 89.88 1243 LYS A O 1
ATOM 9881 N N . ASN A 1 1244 ? -15.747 -33.106 -44.177 1.00 92.75 1244 ASN A N 1
ATOM 9882 C CA . ASN A 1 1244 ? -15.553 -33.146 -42.729 1.00 92.75 1244 ASN A CA 1
ATOM 9883 C C . ASN A 1 1244 ? -16.100 -31.882 -42.037 1.00 92.75 1244 ASN A C 1
ATOM 9885 O O . ASN A 1 1244 ? -15.895 -31.730 -40.832 1.00 92.75 1244 ASN A O 1
ATOM 9889 N N . ILE A 1 1245 ? -16.746 -30.982 -42.787 1.00 93.56 1245 ILE A N 1
ATOM 9890 C CA . ILE A 1 1245 ? -17.401 -29.781 -42.272 1.00 93.56 1245 ILE A CA 1
ATOM 9891 C C . ILE A 1 1245 ? -18.909 -30.044 -42.270 1.00 93.56 1245 ILE A C 1
ATOM 9893 O O . ILE A 1 1245 ? -19.510 -30.267 -43.320 1.00 93.56 1245 ILE A O 1
ATOM 9897 N N . GLN A 1 1246 ? -19.521 -30.043 -41.090 1.00 92.56 1246 GLN A N 1
ATOM 9898 C CA . GLN A 1 1246 ? -20.962 -30.210 -40.914 1.00 92.56 1246 GLN A CA 1
ATOM 9899 C C . GLN A 1 1246 ? -21.528 -28.965 -40.243 1.00 92.56 1246 GLN A C 1
ATOM 9901 O O . GLN A 1 1246 ? -21.173 -28.657 -39.110 1.00 92.56 1246 GLN A O 1
ATOM 9906 N N . LEU A 1 1247 ? -22.386 -28.244 -40.966 1.00 91.50 1247 LEU A N 1
ATOM 9907 C CA . LEU A 1 1247 ? -23.054 -27.034 -40.496 1.00 91.50 1247 LEU A CA 1
ATOM 9908 C C . LEU A 1 1247 ? -24.561 -27.292 -40.483 1.00 91.50 1247 LEU A C 1
ATOM 9910 O O . LEU A 1 1247 ? -25.164 -27.428 -41.548 1.00 91.50 1247 LEU A O 1
ATOM 9914 N N . GLU A 1 1248 ? -25.164 -27.369 -39.304 1.00 89.94 1248 GLU A N 1
ATOM 9915 C CA . GLU A 1 1248 ? -26.587 -27.651 -39.109 1.00 89.94 1248 GLU A CA 1
ATOM 9916 C C . GLU A 1 1248 ? -27.249 -26.499 -38.347 1.00 89.94 1248 GLU A C 1
ATOM 9918 O O . GLU A 1 1248 ? -26.836 -26.203 -37.237 1.00 89.94 1248 GLU A O 1
ATOM 9923 N N . ASN A 1 1249 ? -28.293 -25.874 -38.902 1.00 80.75 1249 ASN A N 1
ATOM 9924 C CA . ASN A 1 1249 ? -29.050 -24.765 -38.285 1.00 80.75 1249 ASN A CA 1
ATOM 9925 C C . ASN A 1 1249 ? -28.210 -23.563 -37.779 1.00 80.75 1249 ASN A C 1
ATOM 9927 O O . ASN A 1 1249 ? -27.477 -23.648 -36.801 1.00 80.75 1249 ASN A O 1
ATOM 9931 N N . GLY A 1 1250 ? -28.401 -22.381 -38.364 1.00 83.69 1250 GLY A N 1
ATOM 9932 C CA . GLY A 1 1250 ? -27.747 -21.144 -37.910 1.00 83.69 1250 GLY A CA 1
ATOM 9933 C C . GLY A 1 1250 ? -27.348 -20.242 -39.071 1.00 83.69 1250 GLY A C 1
ATOM 9934 O O . GLY A 1 1250 ? -27.739 -20.498 -40.216 1.00 83.69 1250 GLY A O 1
ATOM 9935 N N . ARG A 1 1251 ? -26.588 -19.179 -38.791 1.00 85.31 1251 ARG A N 1
ATOM 9936 C CA . ARG A 1 1251 ? -26.014 -18.289 -39.812 1.00 85.31 1251 ARG A CA 1
ATOM 9937 C C . ARG A 1 1251 ? -24.513 -18.519 -39.920 1.00 85.31 1251 ARG A C 1
ATOM 9939 O O . ARG A 1 1251 ? -23.831 -18.693 -38.919 1.00 85.31 1251 ARG A O 1
ATOM 9946 N N . ALA A 1 1252 ? -23.984 -18.496 -41.137 1.00 87.81 1252 ALA A N 1
ATOM 9947 C CA . ALA A 1 1252 ? -22.551 -18.614 -41.350 1.00 87.81 1252 ALA A CA 1
ATOM 9948 C C . ALA A 1 1252 ? -22.064 -17.574 -42.357 1.00 87.81 1252 ALA A C 1
ATOM 9950 O O . ALA A 1 1252 ? -22.679 -17.403 -43.409 1.00 87.81 1252 ALA A O 1
ATOM 9951 N N . GLU A 1 1253 ? -20.961 -16.906 -42.037 1.00 92.56 1253 GLU A N 1
ATOM 9952 C CA . GLU A 1 1253 ? -20.258 -15.985 -42.930 1.00 92.56 1253 GLU A CA 1
ATOM 9953 C C . GLU A 1 1253 ? -18.788 -16.401 -42.993 1.00 92.56 1253 GLU A C 1
ATOM 9955 O O . GLU A 1 1253 ? -18.106 -16.454 -41.972 1.00 92.56 1253 GLU A O 1
ATOM 9960 N N . PHE A 1 1254 ? -18.290 -16.711 -44.187 1.00 94.12 1254 PHE A N 1
ATOM 9961 C CA . PHE A 1 1254 ? -16.905 -17.133 -44.372 1.00 94.12 1254 PHE A CA 1
ATOM 9962 C C . PHE A 1 1254 ? -16.222 -16.213 -45.371 1.00 94.12 1254 PHE A C 1
ATOM 9964 O O . PHE A 1 1254 ? -16.665 -16.100 -46.515 1.00 94.12 1254 PHE A O 1
ATOM 9971 N N . ILE A 1 1255 ? -15.143 -15.563 -44.947 1.00 93.94 1255 ILE A N 1
ATOM 9972 C CA . ILE A 1 1255 ? -14.375 -14.634 -45.773 1.00 93.94 1255 ILE A CA 1
ATOM 9973 C C . ILE A 1 1255 ? -12.936 -15.140 -45.862 1.00 93.94 1255 ILE A C 1
ATOM 9975 O O . ILE A 1 1255 ? -12.264 -15.313 -44.847 1.00 93.94 1255 ILE A O 1
ATOM 9979 N N . LEU A 1 1256 ? -12.450 -15.336 -47.086 1.00 95.00 1256 LEU A N 1
ATOM 9980 C CA . LEU A 1 1256 ? -11.069 -15.703 -47.388 1.00 95.00 1256 LEU A CA 1
ATOM 9981 C C . LEU A 1 1256 ? -10.469 -14.659 -48.329 1.00 95.00 1256 LEU A C 1
ATOM 9983 O O . LEU A 1 1256 ? -10.965 -14.460 -49.436 1.00 95.00 1256 LEU A O 1
ATOM 9987 N N . ASN A 1 1257 ? -9.404 -13.980 -47.901 1.00 93.50 1257 ASN A N 1
ATOM 9988 C CA . ASN A 1 1257 ? -8.706 -12.952 -48.684 1.00 93.50 1257 ASN A CA 1
ATOM 9989 C C . ASN A 1 1257 ? -9.649 -11.883 -49.274 1.00 93.50 1257 ASN A C 1
ATOM 9991 O O . ASN A 1 1257 ? -9.476 -11.429 -50.405 1.00 93.50 1257 ASN A O 1
ATOM 9995 N N . GLY A 1 1258 ? -10.670 -11.493 -48.501 1.00 89.00 1258 GLY A N 1
ATOM 9996 C CA . GLY A 1 1258 ? -11.681 -10.508 -48.899 1.00 89.00 1258 GLY A CA 1
ATOM 9997 C C . GLY A 1 1258 ? -12.785 -11.037 -49.824 1.00 89.00 1258 GLY A C 1
ATOM 9998 O O . GLY A 1 1258 ? -13.625 -10.251 -50.254 1.00 89.00 1258 GLY A O 1
ATOM 9999 N N . GLN A 1 1259 ? -12.810 -12.338 -50.130 1.00 91.44 1259 GLN A N 1
ATOM 10000 C CA . GLN A 1 1259 ? -13.855 -12.988 -50.926 1.00 91.44 1259 GLN A CA 1
ATOM 10001 C C . GLN A 1 1259 ? -14.739 -13.887 -50.057 1.00 91.44 1259 GLN A C 1
ATOM 10003 O O . GLN A 1 1259 ? -14.252 -14.582 -49.169 1.00 91.44 1259 GLN A O 1
ATOM 10008 N N . GLU A 1 1260 ? -16.041 -13.894 -50.334 1.00 92.00 1260 GLU A N 1
ATOM 10009 C CA . GLU A 1 1260 ? -17.010 -14.738 -49.629 1.00 92.00 1260 GLU A CA 1
ATOM 10010 C C . GLU A 1 1260 ? -16.911 -16.205 -50.093 1.00 92.00 1260 GLU A C 1
ATOM 10012 O O . GLU A 1 1260 ? -16.966 -16.496 -51.292 1.00 92.00 1260 GLU A O 1
ATOM 10017 N N . VAL A 1 1261 ? -16.809 -17.139 -49.144 1.00 91.06 1261 VAL A N 1
ATOM 10018 C CA . VAL A 1 1261 ? -16.785 -18.589 -49.385 1.00 91.06 1261 VAL A CA 1
ATOM 10019 C C . VAL A 1 1261 ? -18.152 -19.183 -49.044 1.00 91.06 1261 VAL A C 1
ATOM 10021 O O . VAL A 1 1261 ? -18.589 -19.178 -47.895 1.00 91.06 1261 VAL A O 1
ATOM 10024 N N . LYS A 1 1262 ? -18.846 -19.739 -50.042 1.00 86.69 1262 LYS A N 1
ATOM 10025 C CA . LYS A 1 1262 ? -20.180 -20.327 -49.845 1.00 86.69 1262 LYS A CA 1
ATOM 10026 C C . LYS A 1 1262 ? -20.085 -21.794 -49.437 1.00 86.69 1262 LYS A C 1
ATOM 10028 O O . LYS A 1 1262 ? -19.598 -22.614 -50.212 1.00 86.69 1262 LYS A O 1
ATOM 10033 N N . ARG A 1 1263 ? -20.629 -22.132 -48.265 1.00 89.12 1263 ARG A N 1
ATOM 10034 C CA . ARG A 1 1263 ? -20.782 -23.511 -47.771 1.00 89.12 1263 ARG A CA 1
ATOM 10035 C C . ARG A 1 1263 ? -22.250 -23.850 -47.546 1.00 89.12 1263 ARG A C 1
ATOM 10037 O O . ARG A 1 1263 ? -23.063 -22.975 -47.257 1.00 89.12 1263 ARG A O 1
ATOM 10044 N N . GLN A 1 1264 ? -22.600 -25.123 -47.712 1.00 82.56 1264 GLN A N 1
ATOM 10045 C CA . GLN A 1 1264 ? -23.973 -25.584 -47.537 1.00 82.56 1264 GLN A CA 1
ATOM 10046 C C . GLN A 1 1264 ? -24.300 -25.717 -46.045 1.00 82.56 1264 GLN A C 1
ATOM 10048 O O . GLN A 1 1264 ? -23.639 -26.467 -45.333 1.00 82.56 1264 GLN A O 1
ATOM 10053 N N . ILE A 1 1265 ? -25.348 -25.023 -45.598 1.00 84.38 1265 ILE A N 1
ATOM 10054 C CA . ILE A 1 1265 ? -25.929 -25.196 -44.263 1.00 84.38 1265 ILE A CA 1
ATOM 10055 C C . ILE A 1 1265 ? -27.088 -26.187 -44.390 1.00 84.38 1265 ILE A C 1
ATOM 10057 O O . ILE A 1 1265 ? -28.009 -25.984 -45.187 1.00 84.38 1265 ILE A O 1
ATOM 10061 N N . LEU A 1 1266 ? -27.023 -27.286 -43.645 1.00 81.88 1266 LEU A N 1
ATOM 10062 C CA . LEU A 1 1266 ? -28.070 -28.296 -43.587 1.00 81.88 1266 LEU A CA 1
ATOM 10063 C C . LEU A 1 1266 ? -29.188 -27.810 -42.653 1.00 81.88 1266 LEU A C 1
ATOM 10065 O O . LEU A 1 1266 ? -28.936 -27.327 -41.549 1.00 81.88 1266 LEU A O 1
ATOM 10069 N N . ALA A 1 1267 ? -30.437 -27.931 -43.101 1.00 63.53 1267 ALA A N 1
ATOM 10070 C CA . ALA A 1 1267 ? -31.599 -27.738 -42.238 1.00 63.53 1267 ALA A CA 1
ATOM 10071 C C . ALA A 1 1267 ? -31.777 -28.972 -41.342 1.00 63.53 1267 ALA A C 1
ATOM 10073 O O . ALA A 1 1267 ? -31.579 -30.094 -41.820 1.00 63.53 1267 ALA A O 1
ATOM 10074 N N . ALA A 1 1268 ? -32.164 -28.769 -40.079 1.00 52.50 1268 ALA A N 1
ATOM 10075 C CA . ALA A 1 1268 ? -32.433 -29.840 -39.121 1.00 52.50 1268 ALA A CA 1
ATOM 10076 C C . ALA A 1 1268 ? -33.248 -30.970 -39.768 1.00 52.50 1268 ALA A C 1
ATOM 10078 O O . ALA A 1 1268 ? -34.325 -30.733 -40.324 1.00 52.50 1268 ALA A O 1
ATOM 10079 N N . ARG A 1 1269 ? -32.768 -32.214 -39.664 1.00 53.97 1269 ARG A N 1
ATOM 10080 C CA . ARG A 1 1269 ? -33.678 -33.356 -39.771 1.00 53.97 1269 ARG A CA 1
ATOM 10081 C C . ARG A 1 1269 ? -34.550 -33.327 -38.515 1.00 53.97 1269 ARG A C 1
ATOM 10083 O O . ARG A 1 1269 ? -34.022 -33.533 -37.428 1.00 53.97 1269 ARG A O 1
ATOM 10090 N N . LEU A 1 1270 ? -35.827 -32.979 -38.700 1.00 35.00 1270 LEU A N 1
ATOM 10091 C CA . LEU A 1 1270 ? -36.887 -33.046 -37.686 1.00 35.00 1270 LEU A CA 1
ATOM 10092 C C . LEU A 1 1270 ? -36.883 -34.375 -36.928 1.00 35.00 1270 LEU A C 1
ATOM 10094 O O . LEU A 1 1270 ? -36.715 -35.424 -37.599 1.00 35.00 1270 LEU A O 1
#

Sequence (1270 aa):
MERRKIGVIIAQAEENSQSLFMKGLMEEAYVYGYDICVFSMYLRFQDTLYRQIGDSNIYNLIQWDAFDAIIVLPDTIQATDIATRLEDKIHEVFSGVVLFVDKDSRYFPTVKINHYKPYKKLIDHLIEVHHYSDIMFLDGWKNHVHSIQREQAYRDSLTEHGIPVDPNNIYYGNYWYDSGKEVVKLILDSREKLPEAIACANDCMAIGVAAELFSNHIHVPEQVAVIGYDSTEEGKNLKCKLTSADIPARECGRYCAKYIHASFEKEPIPEFESESVIFQGTSCGCERKMQPEKYFDEKENFWNTDHAKTGYSSYYNKFMEDLLSERDHRSFFNTIFQHVYQVRPFHSLSICMNDYWNSSEVMISEDAMRSNGYTDKIYRIIKCGPSEHTDNRISFDDIFEMKEMIPELSEQRECPETFFFTPLYFDNRSFGYAVIGFTDTEAQFTEVYINWLKSIMQSMEAFYRQNGLRELLRQMEATQIRDAMTGLYNYKGFLQKGNELCENATFDGKSIAVIAIDINKLKDINASYGRKAGDAAILKLAQLISESQDDDAICARISNDEFVVAFPVEASDETCGEAFIKRLSDKIKQYNELRKEAYEIEICTGIRCDMISGSEALDHLINETINVKNNKKAIEQGKEERAGVLTDKQKADDHLMEFILDNNRFVYHFQPIINARTGDVYAYEALMRADTERKISPLDMLESADRLNRLYDIEKATFFNVVDYIEEHSQDFEGKKVFINSIPGCQLTGKDKKKLTEIMEQHAGELVVEFTEETEMGDVQLKELKNSFAKMNIETAIDDYGSGYSNVNNLLRYMPRFVKIDRMLMTDIHKDIQKQHFVKDIIEFAHDNDILTLAEGIELTQELREVIKLGVDLIQGYYTSRPQPYVVRSIDERVMNEIVQYNQSLNARMYKKEYETDYNDTVSMVQLAANKYTSIKVKKARGINKKIIIKGSVGFQPNILMSVEDGFRGTIILENVSLAGERGIPCIDIGKKCNVNLQITGENELRTGGIRVPDSSVLTVVGDGNLTINLNSGKYFGIGNSLDEYHGELNFYQDGGIIINANGMKGIGIGSGLGGVINIKRGHYEFDMKGQEGACIGSVNGDSELFIEYCDMDIYSGISNGTIIGSVNGDADIKLENISAKLQGAGNIITGIGTIAGNSCIVRLENVNISSNIRAKECYGIGCRAGRTNIYIGYAAVKSVVQGKAAVAFGNSVMSAKLYCSNADIGTNAVTEFNSDIGALEKNIQLENGRAEFILNGQEVKRQILAARL

Radius of gyration: 43.75 Å; chains: 1; bounding box: 118×78×111 Å

pLDDT: mean 85.53, std 12.46, range [30.06, 98.56]

Foldseek 3Di:
DAAAEEEEEAEQCFDPLNQLLLLLLLVQLQVVQHFYEYQYFHQQDDPDPLQVLQRLLSVLLDDQVLHQEYEYACNRNNPPCSSVVVLVVCVVPHDHAYEYECDDHPPHHYDYQQLLVQLLVVLLCLCVVVVFQQEAEEFEDPPRPLSVSNVVSNCVSCVVSVRDDDPVSYHYHHQALVSLLVVLVCCVVPPPADGLEYEYAADRSLNSVQVNCVVVVHDFPPRYFTAGEQLDPVQCPDPQRHWYKHRQSSLSSNLVSQQSVCVVVVHDRDDRDDDIDTPDTPRSPDDDDDDPPPPPPCVVDPPPVCCCQLALPHPNDCLLVLLLPDQAPVSNVVSLLVNVVNPDQFAKKWDKFAPCLRPLPCQPDCNQLDSNHGHQKIAGQWIDGRDPPPPTDGDRPRIDGSSCVDVCSVDDDPGHKYKYWGFQEDSSGGGGIMITMHRDSPDTDHVSVVVSSVSSSVSSSSNSVVVNVVVVVVVVVCVVQADPLQRAGEPNVCLVVVQVQLVVLVVVVWKKKKKKKFWPPLVVQCVPPNPVSSSVLQNVLSVLLVVLDDPQKGKYDHDSGMIMIMGTHHPPPCVVVVVSVVSSVVVQVVVQVVDPDDDGTDMFMFMDIGNDHHSVRVVVRNVVRVVRRVVVSCVVVVVVVVPDDDDPVLVVLLVVLVVCLVVVQKAWFWFFKAFLAQQFGAAIETHIFGPDPDGDHPVSSCVSCVVVVNVLSVQLSQLVVVLVVCVVVVVLQVNHAYETEHELVNDDDDPSNVVSLVSLLVCAQRYEYEYEPPDDDDLVSLVVVVVSNVVSNYFYEYPAQPPPCSDVVVCVSNVTQEYEHHLVLLVVVLPDVVSLVVVLVVCVVCVLSNHAYEYEADDDLSSSLSCVLSPHGIYTHVVFNDTGSDRDRGTDPVVSVSSNVSSVVSVCVPPQQEAEDDQADAAEPVVCVVVVHAEYEDDADPPDAGEYEYAYDAPDADAHAYEYDAQHHYEYEYANEHYHHAAPDASYEYHAQYEYEYEYHAEYEYARAAHEAAQRYEYEYEYAYEYEYEHEEQEGEHAAHELVHFGHAYHYDYAEEYAYEYDHAEYEHHTYAAWYHYHAAEYEYEYDYAHAEYEDATHEAHFGDEHHYHYEYEYEENHAQYEDATYAAEFYDYEYEHYEYEAEEEHAEYEDAFYERYQYTEYAAENYEYAYAYEHQAYELHEYADHEAEYEAYNYEYAFEYEHQHYENEYYLQQRYAYAHEQYHYHFAYEYPSPDNHSHDLVRHAAEHYHYWYHYNNDTDDHDYHYDPD